Protein 6QYI (pdb70)

Nearest PDB structures (foldseek):
  6qyi-assembly1_A-2  TM=1.002E+00  e=2.444E-88  Escherichia coli
  6qyi-assembly1_B  TM=1.001E+00  e=9.041E-87  Escherichia coli
  6qyh-assembly1_A-2  TM=9.912E-01  e=5.326E-81  Escherichia coli
  6qyh-assembly1_B-2  TM=9.888E-01  e=3.677E-81  Escherichia coli
  4oo2-assembly1_C  TM=9.748E-01  e=1.120E-53  Streptomyces globisporus

Solvent-accessible surface area: 37631 Å² total; per-residue (Å²): 168,54,22,17,84,66,30,96,37,100,92,37,0,0,33,1,112,15,0,49,90,3,2,96,55,54,12,40,0,73,6,115,78,117,142,3,103,33,1,16,88,34,35,3,4,17,8,0,0,8,7,0,5,49,5,0,69,5,2,44,112,109,141,37,55,90,34,0,14,49,105,16,65,47,79,37,63,2,54,0,1,13,8,2,52,10,6,106,38,35,66,29,5,104,43,3,27,50,0,0,2,44,3,8,81,26,4,1,0,0,2,4,15,8,1,2,6,1,1,1,0,1,8,0,0,20,4,22,4,44,16,3,29,162,20,55,108,20,0,112,80,10,21,53,57,2,0,35,4,2,1,0,2,0,26,1,45,83,15,13,99,81,61,105,148,59,54,16,37,58,1,63,130,28,2,12,16,17,94,126,109,41,151,64,0,0,38,0,17,17,18,6,38,66,0,9,2,0,1,0,0,6,14,2,1,2,3,74,9,152,67,44,43,91,63,45,39,17,4,4,0,1,0,3,29,2,67,23,135,13,5,42,0,80,16,44,46,0,20,5,38,78,5,7,12,69,6,18,6,2,2,70,0,0,3,6,5,5,5,3,4,15,1,78,1,36,3,75,95,0,79,0,49,66,116,16,0,0,1,34,109,29,67,66,65,12,173,53,13,77,83,67,1,1,6,25,58,19,22,0,0,1,3,0,0,3,1,0,0,0,0,10,0,1,0,0,0,0,31,24,0,0,68,0,40,30,39,31,89,118,120,44,19,49,4,24,0,0,4,0,0,0,10,31,7,0,0,34,4,2,0,17,3,0,5,51,66,15,64,94,58,55,111,46,2,63,5,1,33,37,10,2,0,10,0,1,18,0,0,3,9,46,0,6,40,64,2,32,75,0,0,74,112,18,1,76,76,4,9,131,109,34,20,92,14,4,85,22,8,78,60,108,124,68,31,86,122,15,47,134,133,12,138,0,31,112,78,41,82,19,43,57,22,0,22,0,0,16,0,0,74,0,0,2,27,11,120,1,0,30,20,2,42,119,23,4,50,64,46,24,21,56,61,52,18,2,21,8,43,0,4,106,14,1,70,128,62,23,41,1,98,121,5,21,56,15,0,60,97,0,7,72,32,2,57,49,116,7,23,75,35,139,57,12,77,66,23,125,105,42,28,97,31,94,181,116,134,219,176,98,24,8,76,68,29,96,37,99,91,34,0,0,34,0,118,14,0,51,99,2,2,98,57,58,19,31,1,63,9,112,78,120,135,8,197,36,2,17,90,39,37,3,4,19,8,1,0,8,8,0,5,60,4,0,53,3,1,44,101,120,121,26,59,124,41,0,13,42,105,15,62,45,77,37,65,2,54,0,1,17,8,2,68,12,7,110,38,35,68,32,5,108,44,4,26,51,0,0,2,43,3,8,82,61,4,7,0,0,2,4,14,7,1,2,6,1,1,0,0,1,7,0,0,21,5,22,3,45,17,2,29,163,21,56,109,19,0,112,81,12,21,54,51,2,0,36,4,2,1,0,2,0,26,1,35,81,7,13,102,82,61,106,146,61,47,6,29,74,1,53,127,28,3,12,48,19,83,84,108,46,150,65,0,0,37,0,19,17,18,7,32,70,0,9,2,0,1,0,0,6,13,2,0,2,3,22,9,80,75,23,117,32,35,89,55,44,38,13,0,5,1,1,0,4,32,3,64,18,135,8,5,51,0,80,15,44,47,0,21,4,42,73,5,7,10,70,6,17,6,2,2,69,0,0,4,7,6,4,5,2,4,14,0,80,2,38,3,80,85,0,80,0,48,67,115,16,0,0,1,34,109,28,66,85,64,2,79,81,15,68,70,71,1,1,7,29,58,18,21,0,1,1,3,0,0,3,1,0,4,0,1,15,1,1,0,0,0,0,29,24,0,0,64,0,40,26,40,33,82,128,125,45,19,46,4,23,0,0,4,0,0,0,11,31,7,0,0,32,4,1,0,18,2,0,5,50,66,14,64,93,60,56,112,47,2,63,4,2,32,39,10,2,0,8,0,1,17,0,0,3,9,45,0,5,39,65,2,31,76,0,0,71,112,18,1,77,75,3,8,132,112,35,20,93,13,5,95,20,8,78,62,98,139,68,31,136,141,16,46,137,132,13,135,0,26,147,78,42,80,18,42,58,22,0,21,0,0,16,0,0,72,0,0,2,28,11,119,1,1,32,20,3,43,119,21,4,51,65,48,25,22,54,62,51,11,1,22,10,37,0,4,106,13,0,68,127,57,18,40,1,96,153,6,22,64,16,0,60,83,0,6,74,18,1,59,50,119,8,22,73,34,139,58,13,80,66,24,126,105,41,37,96,28,71,190,126,131,191

InterPro domains:
  IPR004925 HpaB/PvcC/4-BUDH [PIRSF000331] (12-501)
  IPR004925 HpaB/PvcC/4-BUDH [PTHR36117] (7-511)
  IPR009100 Acyl-CoA dehydrogenase/oxidase, N-terminal and middle domain superfamily [SSF56645] (13-282)
  IPR012688 4-hydroxyphenylacetate 3-monooxygenase oxygenase component, gammaproteobacteria [TIGR02310] (2-520)
  IPR024674 HpaB/PvcC/4-BUDH N-terminal [PF11794] (15-281)
  IPR024677 4-HPA 3-monooxygenase large component/Pyoverdin chromophore biosynthetic protein [PIRSF500125] (3-517)
  IPR024719 HpaB/PvcC/4-BUDH C-terminal [PF03241] (288-489)
  IPR036250 Acyl-CoA dehydrogenase-like, C-terminal [SSF47203] (272-494)
  IPR046373 Acyl-CoA oxidase/dehydrogenase, middle domain superfamily [G3DSA:2.40.110.10] (152-282)

B-factor: mean 35.9, std 12.53, range [17.46, 149.77]

Radius of gyration: 32.08 Å; Cα contacts (8 Å, |Δi|>4): 2166; chains: 2; bounding box: 81×96×56 Å

Sequence (1038 aa):
MKPEDFRASTQRPFTGEEYLKSLQDGREIYIYGERVKDVTTHPAFRNAAASVAQLYDALHKKPEMQDSLCWNNTDTGSGGYTHKFFRVAKSADDLRQQRDAIAEWSRRLSYGWMGRTPDYKAAFGCALGANPGFYGQFEQNARNWYTRIQETGLYFNHAIVNPPIDRHLPTDKVKDVYIKLEKETDAGIIVSGAKVVATNSALTHYNMIGFAQVMGENPDFALMFVVAPMDADGVKLISRASYEMMVAGATGSPYDYPLSSRRFDENDAILVMMDNVLIPWENVLIYRDFDRCRRWTMEGGFARMYPLQACVRLAVKLDFITALLKKSLECTGTLEFRGVQADLGEVVAWRNTFWALSDSMCSEATPWVNGAYLPDHAALQQTYRVLAPMAYAKIKNIIERNVTSGLIYLPSSARRDLLNNPQIDQYLAKYVRGSNGMDHVQRIKILKLMWDAIGSEFGGRHELYEINYSGSQDEIRLQCLRQAQNSGNMDKMMAMVDRCLSEYDQDGWTVPHLHNNDDINMMLDKLLKMKPEDFRASTQRPFTGEEYLKSLQDGREIYIYGERVKDVTTHPAFRNAAASVAQQLYDALHKPEMQDSLCWNTDTGSGGYTHKFFRVAKSADDLRQQRDAIAEWSRRLSYGWMGRTPDYKAAFGCALGANPGFYGQFEQNARNWYTRIQETGLYFNHAIVNPPIDRHLPTDKVKDVYIKLEKETDAGIIVSGAKVVATNSSALTHYNMIGFGSAQVMGENPDFALMFVAPMDADGVKLISRASYEMVAGATGSPYDYPLSSRRFDENDAILVMMDNVLIPWENVLIYRDFDRCRRWTMEGGFARMYPLQACVRLAVKLDFITALLKKSLECTGTLEFRGVQADLGEVVAWRNTFWALSDSMCSSEATPWVNGAYLPDHAALQQTYRVLAPMAYAKIKNIIERNVTSGLIYLPSSARDLNNPQIDQYLAKYVRGSNGMDHVQRIKILKLMWDAIGSEFGGRHELYEINYSGSQDEEIRLQCLRQAQQNSGNMDKMMAMVDRCLSEYDQDGWTVPHLHNNDDINMMLDKLLLK

CATH classification: 1.20.140.10

Foldseek 3Di:
DALLVLDPDLQEADQLVSLQVSLQAQFFEDDPRDTDNGQCPDQLRVQQSSLLNVLRNLCPDPVRVQLFKDGAPQPPRHMFGLLLEFAQALVSLVSNLRNLLVSLVSLLLQAQQHLSLCSQLLHLLCQCLVLLPVLSVLSNVSSVVCGSHVAREWEFEAFAPDPLVDAQVVPVVAAKFWDDQDPQATWIWHWGFFGWLVSSGQKYWYAYSPHHDDFLRRHFIWMDGSNFPQWYWYWDDRLLNCCVVQADCLQQVNSVRNGGTRTIITGDRTGGGPSGTRTGSDPPSNVCCCPNSRSVQASLLSNLSSVLSNLVVLLVLLVVLCQQVVVCVDPVLVVLSVVSVVLSVLSVVLNSQQSVVWDQDGPSGITGDRLSSLVSLQCQLVSLVSSLVSSCVRSPCLLVPADSHVVLCVPCVNVVCLQPPQAGPPPHGSSSNNSSSSNNCSCQPDVSNVVVSVCRNQVVHHNVVSVVVSVVCCVVVCVVVVVVVVVVVVVQQADPQGGPDPPDDGCPVPDCVVVVPD/DALLVLDPDLQEADQLVSLQVSLQAQFWEDDPHGTDNGQCPDQLHVQQSSLLNVLRNQCPDPVRVVLFKDGEPLPPRHMFGLLLHFQQALVSLVSNLRNLLVSLVSLLLQAQQHQSLCSQLLNLLCQCLVLLPVLSVLSNVSSVVCGSHVAREWEFAAFAPDPLVDAQVVVVVAAKFFDDQDPQATWIWHWGWFTWLLSSGQKYWYAYHDVGHHDDFLRRHFIWMDGSNFPQKYWYWDHRLLNCCVVQADCLQQVNSVRNGGTRTIITGGRTGGGPSGTRTGSDPPSNVCCCPNSRSVQASLLSNLSSVLSNLVVLLVLLVVLCQQVVVCVDPVLVVLSVVSVVLSVLSVVLNSQQSVVWDQDGPSGITGDRLSSLVSLQCQLVSLVSSLVSSCVRSPCLLPPADSHVVLCVDVVNVVCLQPPQAGPPPHGSSSSNSSSSNNCSCQPDVSNVVVSVCRNQVVHHNVVSVVVSVVCCVVVCVVVVVVVVVVVVVQQADPVGGPDPPDDGCPVPDCCVVVPD

Organism: Escherichia coli (NCBI:txid562)

Structure (mmCIF, N/CA/C/O backbone):
data_6QYI
#
_entry.id   6QYI
#
_cell.length_a   188.160
_cell.length_b   188.160
_cell.length_c   162.500
_cell.angle_alpha   90.00
_cell.angle_beta   90.00
_cell.angle_gamma   120.00
#
_symmetry.space_group_name_H-M   'P 65 2 2'
#
loop_
_entity.id
_entity.type
_entity.pdbx_description
1 polymer '4-hydroxyphenylacetate 3-monooxygenase oxygenase component'
2 non-polymer 'FLAVIN-ADENINE DINUCLEOTIDE'
3 non-polymer 'TRIETHYLENE GLYCOL'
4 non-polymer DI(HYDROXYETHYL)ETHER
5 non-polymer '4-(2-HYDROXYETHYL)-1-PIPERAZINE ETHANESULFONIC ACID'
6 water water
#
loop_
_atom_site.group_PDB
_atom_site.id
_atom_site.type_symbol
_atom_site.label_atom_id
_atom_site.label_alt_id
_atom_site.label_comp_id
_atom_site.label_asym_id
_atom_site.label_entity_id
_atom_site.label_seq_id
_atom_site.pdbx_PDB_ins_code
_atom_site.Cartn_x
_atom_site.Cartn_y
_atom_site.Cartn_z
_atom_site.occupancy
_atom_site.B_iso_or_equiv
_atom_site.auth_seq_id
_atom_site.auth_comp_id
_atom_site.auth_asym_id
_atom_site.auth_atom_id
_atom_site.pdbx_PDB_model_num
ATOM 1 N N . MET A 1 1 ? 77.557 -47.008 -7.633 1.00 70.66 1 MET A N 1
ATOM 2 C CA . MET A 1 1 ? 78.789 -46.593 -6.958 1.00 69.87 1 MET A CA 1
ATOM 3 C C . MET A 1 1 ? 79.159 -45.158 -7.338 1.00 67.97 1 MET A C 1
ATOM 4 O O . MET A 1 1 ? 79.090 -44.804 -8.520 1.00 68.55 1 MET A O 1
ATOM 9 N N . LYS A 1 2 ? 79.555 -44.334 -6.338 1.00 58.58 2 LYS A N 1
ATOM 10 C CA . LYS A 1 2 ? 79.975 -42.950 -6.584 1.00 54.82 2 LYS A CA 1
ATOM 11 C C . LYS A 1 2 ? 81.374 -42.993 -7.230 1.00 50.63 2 LYS A C 1
ATOM 12 O O . LYS A 1 2 ? 82.200 -43.795 -6.794 1.00 47.20 2 LYS A O 1
ATOM 15 N N . PRO A 1 3 ? 81.687 -42.164 -8.255 1.00 45.67 3 PRO A N 1
ATOM 16 C CA . PRO A 1 3 ? 83.041 -42.223 -8.849 1.00 43.75 3 PRO A CA 1
ATOM 17 C C . PRO A 1 3 ? 84.169 -41.990 -7.836 1.00 43.85 3 PRO A C 1
ATOM 18 O O . PRO A 1 3 ? 85.192 -42.655 -7.917 1.00 43.18 3 PRO A O 1
ATOM 22 N N . GLU A 1 4 ? 83.962 -41.111 -6.848 1.00 40.08 4 GLU A N 1
ATOM 23 C CA . GLU A 1 4 ? 85.002 -40.848 -5.841 1.00 40.73 4 GLU A CA 1
ATOM 24 C C . GLU A 1 4 ? 85.232 -41.992 -4.858 1.00 45.25 4 GLU A C 1
ATOM 25 O O . GLU A 1 4 ? 86.228 -41.965 -4.140 1.00 45.86 4 GLU A O 1
ATOM 31 N N . ASP A 1 5 ? 84.327 -42.996 -4.824 1.00 41.40 5 ASP A N 1
ATOM 32 C CA . ASP A 1 5 ? 84.492 -44.167 -3.968 1.00 41.69 5 ASP A CA 1
ATOM 33 C C . ASP A 1 5 ? 85.603 -45.078 -4.482 1.00 45.49 5 ASP A C 1
ATOM 34 O O . ASP A 1 5 ? 86.017 -45.992 -3.781 1.00 45.47 5 ASP A O 1
ATOM 39 N N . PHE A 1 6 ? 86.150 -44.757 -5.682 1.00 41.92 6 PHE A N 1
ATOM 40 C CA . PHE A 1 6 ? 87.306 -45.432 -6.257 1.00 40.78 6 PHE A CA 1
ATOM 41 C C . PHE A 1 6 ? 88.607 -45.001 -5.543 1.00 43.56 6 PHE A C 1
ATOM 42 O O . PHE A 1 6 ? 89.609 -45.702 -5.654 1.00 43.91 6 PHE A O 1
ATOM 50 N N . ARG A 1 7 ? 88.577 -43.891 -4.774 1.00 39.33 7 ARG A N 1
ATOM 51 C CA . ARG A 1 7 ? 89.736 -43.393 -4.022 1.00 39.24 7 ARG A CA 1
ATOM 52 C C . ARG A 1 7 ? 90.026 -44.258 -2.797 1.00 43.89 7 ARG A C 1
ATOM 53 O O . ARG A 1 7 ? 89.097 -44.622 -2.066 1.00 43.43 7 ARG A O 1
ATOM 61 N N . ALA A 1 8 ? 91.316 -44.530 -2.536 1.00 41.15 8 ALA A N 1
ATOM 62 C CA . ALA A 1 8 ? 91.740 -45.288 -1.351 1.00 41.05 8 ALA A CA 1
ATOM 63 C C . ALA A 1 8 ? 91.694 -44.378 -0.091 1.00 46.28 8 ALA A C 1
ATOM 64 O O . ALA A 1 8 ? 91.762 -44.880 1.034 1.00 45.16 8 ALA A O 1
ATOM 66 N N . SER A 1 9 ? 91.536 -43.052 -0.288 1.00 42.42 9 SER A N 1
ATOM 67 C CA . SER A 1 9 ? 91.448 -42.063 0.796 1.00 41.97 9 SER A CA 1
ATOM 68 C C . SER A 1 9 ? 90.424 -40.982 0.474 1.00 45.63 9 SER A C 1
ATOM 69 O O . SER A 1 9 ? 90.332 -40.547 -0.677 1.00 44.15 9 SER A O 1
ATOM 72 N N . THR A 1 10 ? 89.693 -40.511 1.499 1.00 42.06 10 THR A N 1
ATOM 73 C CA . THR A 1 10 ? 88.713 -39.417 1.353 1.00 41.35 10 THR A CA 1
ATOM 74 C C . THR A 1 10 ? 89.387 -38.050 1.628 1.00 42.80 10 THR A C 1
ATOM 75 O O . THR A 1 10 ? 88.711 -37.020 1.605 1.00 43.14 10 THR A O 1
ATOM 79 N N . GLN A 1 11 ? 90.699 -38.046 1.921 1.00 36.87 11 GLN A N 1
ATOM 80 C CA . GLN A 1 11 ? 91.429 -36.827 2.258 1.00 36.55 11 GLN A CA 1
ATOM 81 C C . GLN A 1 11 ? 92.336 -36.295 1.129 1.00 39.10 11 GLN A C 1
ATOM 82 O O . GLN A 1 11 ? 93.256 -35.512 1.367 1.00 38.07 11 GLN A O 1
ATOM 88 N N . ARG A 1 12 ? 92.045 -36.694 -0.109 1.00 35.48 12 ARG A N 1
ATOM 89 C CA . ARG A 1 12 ? 92.797 -36.229 -1.276 1.00 34.99 12 ARG A CA 1
ATOM 90 C C . ARG A 1 12 ? 91.976 -36.504 -2.525 1.00 35.46 12 ARG A C 1
ATOM 91 O O . ARG A 1 12 ? 91.140 -37.422 -2.510 1.00 34.72 12 ARG A O 1
ATOM 99 N N . PRO A 1 13 ? 92.251 -35.808 -3.649 1.00 31.41 13 PRO A N 1
ATOM 100 C CA . PRO A 1 13 ? 91.540 -36.147 -4.896 1.00 30.85 13 PRO A CA 1
ATOM 101 C C . PRO A 1 13 ? 92.039 -37.486 -5.440 1.00 33.68 13 PRO A C 1
ATOM 102 O O . PRO A 1 13 ? 92.967 -38.074 -4.880 1.00 32.22 13 PRO A O 1
ATOM 106 N N . PHE A 1 14 ? 91.454 -37.946 -6.559 1.00 30.68 14 PHE A N 1
ATOM 107 C CA . PHE A 1 14 ? 91.864 -39.171 -7.237 1.00 31.10 14 PHE A CA 1
ATOM 108 C C . PHE A 1 14 ? 93.358 -39.163 -7.567 1.00 34.72 14 PHE A C 1
ATOM 109 O O . PHE A 1 14 ? 93.939 -38.103 -7.849 1.00 32.75 14 PHE A O 1
ATOM 117 N N . THR A 1 15 ? 93.950 -40.367 -7.627 1.00 31.63 15 THR A N 1
ATOM 118 C CA . THR A 1 15 ? 95.264 -40.566 -8.233 1.00 31.07 15 THR A CA 1
ATOM 119 C C . THR A 1 15 ? 94.857 -40.850 -9.715 1.00 32.59 15 THR A C 1
ATOM 120 O O . THR A 1 15 ? 93.668 -41.053 -9.998 1.00 31.06 15 THR A O 1
ATOM 124 N N . GLY A 1 16 ? 95.818 -40.903 -10.621 1.00 30.04 16 GLY A N 1
ATOM 125 C CA . GLY A 1 16 ? 95.546 -41.216 -12.025 1.00 28.97 16 GLY A CA 1
ATOM 126 C C . GLY A 1 16 ? 94.910 -42.583 -12.212 1.00 34.36 16 GLY A C 1
ATOM 127 O O . GLY A 1 16 ? 93.945 -42.734 -12.966 1.00 33.81 16 GLY A O 1
ATOM 128 N N . GLU A 1 17 ? 95.422 -43.592 -11.486 1.00 32.18 17 GLU A N 1
ATOM 129 C CA . GLU A 1 17 ? 94.905 -44.961 -11.536 1.00 31.84 17 GLU A CA 1
ATOM 130 C C . GLU A 1 17 ? 93.431 -45.017 -11.050 1.00 33.88 17 GLU A C 1
ATOM 131 O O . GLU A 1 17 ? 92.610 -45.688 -11.678 1.00 33.12 17 GLU A O 1
ATOM 137 N N . GLU A 1 18 ? 93.107 -44.319 -9.941 1.00 30.82 18 GLU A N 1
ATOM 138 C CA . GLU A 1 18 ? 91.732 -44.305 -9.405 1.00 30.69 18 GLU A CA 1
ATOM 139 C C . GLU A 1 18 ? 90.793 -43.584 -10.384 1.00 33.58 18 GLU A C 1
ATOM 140 O O . GLU A 1 18 ? 89.672 -44.049 -10.614 1.00 32.46 18 GLU A O 1
ATOM 146 N N . TYR A 1 19 ? 91.273 -42.476 -10.973 1.00 29.89 19 TYR A N 1
ATOM 147 C CA . TYR A 1 19 ? 90.527 -41.722 -11.990 1.00 28.54 19 TYR A CA 1
ATOM 148 C C . TYR A 1 19 ? 90.197 -42.642 -13.180 1.00 30.76 19 TYR A C 1
ATOM 149 O O . TYR A 1 19 ? 89.045 -42.701 -13.602 1.00 30.37 19 TYR A O 1
ATOM 158 N N . LEU A 1 20 ? 91.179 -43.386 -13.694 1.00 27.69 20 LEU A N 1
ATOM 159 C CA . LEU A 1 20 ? 90.932 -44.294 -14.826 1.00 28.53 20 LEU A CA 1
ATOM 160 C C . LEU A 1 20 ? 89.908 -45.384 -14.468 1.00 33.58 20 LEU A C 1
ATOM 161 O O . LEU A 1 20 ? 88.990 -45.646 -15.253 1.00 32.93 20 LEU A O 1
ATOM 166 N N . LYS A 1 21 ? 90.024 -45.964 -13.258 1.00 30.53 21 LYS A N 1
ATOM 167 C CA . LYS A 1 21 ? 89.088 -46.984 -12.790 1.00 31.05 21 LYS A CA 1
ATOM 168 C C . LYS A 1 21 ? 87.679 -46.418 -12.719 1.00 33.85 21 LYS A C 1
ATOM 169 O O . LYS A 1 21 ? 86.730 -47.110 -13.083 1.00 32.48 21 LYS A O 1
ATOM 175 N N . SER A 1 22 ? 87.550 -45.166 -12.271 1.00 30.45 22 SER A N 1
ATOM 176 C CA . SER A 1 22 ? 86.243 -44.529 -12.122 1.00 30.87 22 SER A CA 1
ATOM 177 C C . SER A 1 22 ? 85.500 -44.333 -13.458 1.00 32.94 22 SER A C 1
ATOM 178 O O . SER A 1 22 ? 84.285 -44.190 -13.443 1.00 33.47 22 SER A O 1
ATOM 181 N N . LEU A 1 23 ? 86.219 -44.331 -14.593 1.00 28.95 23 LEU A N 1
ATOM 182 C CA . LEU A 1 23 ? 85.628 -44.164 -15.926 1.00 28.56 23 LEU A CA 1
ATOM 183 C C . LEU A 1 23 ? 85.100 -45.477 -16.494 1.00 34.11 23 LEU A C 1
ATOM 184 O O . LEU A 1 23 ? 84.404 -45.482 -17.519 1.00 32.50 23 LEU A O 1
ATOM 189 N N . GLN A 1 24 ? 85.460 -46.599 -15.852 1.00 31.27 24 GLN A N 1
ATOM 190 C CA . GLN A 1 24 ? 85.030 -47.923 -16.327 1.00 31.22 24 GLN A CA 1
ATOM 191 C C . GLN A 1 24 ? 83.621 -48.219 -15.768 1.00 36.72 24 GLN A C 1
ATOM 192 O O . GLN A 1 24 ? 83.423 -49.153 -15.006 1.00 35.87 24 GLN A O 1
ATOM 198 N N . ASP A 1 25 ? 82.632 -47.394 -16.163 1.00 34.03 25 ASP A N 1
ATOM 199 C CA . ASP A 1 25 ? 81.251 -47.454 -15.682 1.00 33.96 25 ASP A CA 1
ATOM 200 C C . ASP A 1 25 ? 80.271 -47.799 -16.813 1.00 38.05 25 ASP A C 1
ATOM 201 O O . ASP A 1 25 ? 80.674 -48.320 -17.858 1.00 36.37 25 ASP A O 1
ATOM 206 N N . GLY A 1 26 ? 78.997 -47.484 -16.625 1.00 36.94 26 GLY A N 1
ATOM 207 C CA . GLY A 1 26 ? 78.010 -47.798 -17.659 1.00 37.71 26 GLY A CA 1
ATOM 208 C C . GLY A 1 26 ? 77.820 -46.745 -18.743 1.00 41.48 26 GLY A C 1
ATOM 209 O O . GLY A 1 26 ? 76.781 -46.766 -19.416 1.00 41.99 26 GLY A O 1
ATOM 210 N N . ARG A 1 27 ? 78.800 -45.795 -18.911 1.00 34.05 27 ARG A N 1
ATOM 211 C CA . ARG A 1 27 ? 78.680 -44.696 -19.885 1.00 32.04 27 ARG A CA 1
ATOM 212 C C . ARG A 1 27 ? 78.396 -45.176 -21.313 1.00 33.39 27 ARG A C 1
ATOM 213 O O . ARG A 1 27 ? 78.974 -46.155 -21.783 1.00 33.05 27 ARG A O 1
ATOM 221 N N . GLU A 1 28 ? 77.487 -44.478 -21.986 1.00 28.60 28 GLU A N 1
ATOM 222 C CA . GLU A 1 28 ? 77.061 -44.802 -23.342 1.00 27.45 28 GLU A CA 1
ATOM 223 C C . GLU A 1 28 ? 77.699 -43.809 -24.306 1.00 28.61 28 GLU A C 1
ATOM 224 O O . GLU A 1 28 ? 77.258 -42.664 -24.418 1.00 27.99 28 GLU A O 1
ATOM 230 N N . ILE A 1 29 ? 78.748 -44.261 -24.986 1.00 26.05 29 ILE A N 1
ATOM 231 C CA . ILE A 1 29 ? 79.510 -43.459 -25.949 1.00 25.78 29 ILE A CA 1
ATOM 232 C C . ILE A 1 29 ? 79.612 -44.215 -27.262 1.00 28.40 29 ILE A C 1
ATOM 233 O O . ILE A 1 29 ? 79.866 -45.413 -27.257 1.00 27.33 29 ILE A O 1
ATOM 238 N N . TYR A 1 30 ? 79.475 -43.485 -28.378 1.00 26.76 30 TYR A N 1
ATOM 239 C CA . TYR A 1 30 ? 79.604 -44.018 -29.729 1.00 25.94 30 TYR A CA 1
ATOM 240 C C . TYR A 1 30 ? 80.714 -43.310 -30.477 1.00 29.26 30 TYR A C 1
ATOM 241 O O . TYR A 1 30 ? 80.915 -42.103 -30.320 1.00 26.96 30 TYR A O 1
ATOM 250 N N . ILE A 1 31 ? 81.384 -44.061 -31.350 1.00 25.57 31 ILE A N 1
ATOM 251 C CA . ILE A 1 31 ? 82.362 -43.525 -32.280 1.00 23.81 31 ILE A CA 1
ATOM 252 C C . ILE A 1 31 ? 82.518 -44.502 -33.430 1.00 27.61 31 ILE A C 1
ATOM 253 O O . ILE A 1 31 ? 82.497 -45.725 -33.216 1.00 26.50 31 ILE A O 1
ATOM 258 N N . TYR A 1 32 ? 82.634 -43.969 -34.656 1.00 25.79 32 TYR A N 1
ATOM 259 C CA . TYR A 1 32 ? 82.798 -44.793 -35.864 1.00 25.88 32 TYR A CA 1
ATOM 260 C C . TYR A 1 32 ? 81.700 -45.874 -35.985 1.00 28.69 32 TYR A C 1
ATOM 261 O O . TYR A 1 32 ? 81.985 -47.006 -36.357 1.00 28.81 32 TYR A O 1
ATOM 270 N N . GLY A 1 33 ? 80.467 -45.495 -35.662 1.00 27.59 33 GLY A N 1
ATOM 271 C CA . GLY A 1 33 ? 79.294 -46.377 -35.763 1.00 28.39 33 GLY A CA 1
ATOM 272 C C . GLY A 1 33 ? 79.215 -47.510 -34.743 1.00 31.34 33 GLY A C 1
ATOM 273 O O . GLY A 1 33 ? 78.389 -48.414 -34.887 1.00 33.65 33 GLY A O 1
ATOM 274 N N . GLU A 1 34 ? 80.054 -47.460 -33.697 1.00 25.85 34 GLU A N 1
ATOM 275 C CA . GLU A 1 34 ? 80.140 -48.519 -32.685 1.00 26.95 34 GLU A CA 1
ATOM 276 C C . GLU A 1 34 ? 80.074 -47.978 -31.277 1.00 30.97 34 GLU A C 1
ATOM 277 O O . GLU A 1 34 ? 80.557 -46.880 -31.002 1.00 29.66 34 GLU A O 1
ATOM 283 N N . ARG A 1 35 ? 79.567 -48.813 -30.356 1.00 28.43 35 ARG A N 1
ATOM 284 C CA . ARG A 1 35 ? 79.568 -48.449 -28.953 1.00 29.33 35 ARG A CA 1
ATOM 285 C C . ARG A 1 35 ? 81.000 -48.595 -28.419 1.00 33.26 35 ARG A C 1
ATOM 286 O O . ARG A 1 35 ? 81.711 -49.525 -28.806 1.00 34.69 35 ARG A O 1
ATOM 294 N N . VAL A 1 36 ? 81.433 -47.664 -27.569 1.00 29.53 36 VAL A N 1
ATOM 295 C CA . VAL A 1 36 ? 82.762 -47.692 -26.942 1.00 28.87 36 VAL A CA 1
ATOM 296 C C . VAL A 1 36 ? 82.615 -48.522 -25.653 1.00 35.03 36 VAL A C 1
ATOM 297 O O . VAL A 1 36 ? 81.874 -48.128 -24.748 1.00 35.65 36 VAL A O 1
ATOM 301 N N . LYS A 1 37 ? 83.317 -49.652 -25.567 1.00 32.46 37 LYS A N 1
ATOM 302 C CA . LYS A 1 37 ? 83.207 -50.529 -24.392 1.00 33.16 37 LYS A CA 1
ATOM 303 C C . LYS A 1 37 ? 83.858 -49.908 -23.158 1.00 34.84 37 LYS A C 1
ATOM 304 O O . LYS A 1 37 ? 83.272 -49.916 -22.084 1.00 34.16 37 LYS A O 1
ATOM 306 N N . ASP A 1 38 ? 85.063 -49.350 -23.315 1.00 30.76 38 ASP A N 1
ATOM 307 C CA . ASP A 1 38 ? 85.828 -48.812 -22.191 1.00 30.25 38 ASP A CA 1
ATOM 308 C C . ASP A 1 38 ? 86.694 -47.674 -22.713 1.00 32.28 38 ASP A C 1
ATOM 309 O O . ASP A 1 38 ? 87.604 -47.925 -23.504 1.00 31.81 38 ASP A O 1
ATOM 314 N N . VAL A 1 39 ? 86.428 -46.407 -22.270 1.00 28.56 39 VAL A N 1
ATOM 315 C CA . VAL A 1 39 ? 87.186 -45.229 -22.731 1.00 28.41 39 VAL A CA 1
ATOM 316 C C . VAL A 1 39 ? 88.674 -45.307 -22.365 1.00 32.16 39 VAL A C 1
ATOM 317 O O . VAL A 1 39 ? 89.497 -44.693 -23.046 1.00 32.60 39 VAL A O 1
ATOM 321 N N . THR A 1 40 ? 89.018 -46.042 -21.289 1.00 27.99 40 THR A N 1
ATOM 322 C CA . THR A 1 40 ? 90.417 -46.125 -20.834 1.00 28.26 40 THR A CA 1
ATOM 323 C C . THR A 1 40 ? 91.280 -47.008 -21.728 1.00 31.97 40 THR A C 1
ATOM 324 O O . THR A 1 40 ? 92.500 -46.886 -21.669 1.00 31.78 40 THR A O 1
ATOM 328 N N . THR A 1 41 ? 90.665 -47.922 -22.505 1.00 28.21 41 THR A N 1
ATOM 329 C CA . THR A 1 41 ? 91.402 -48.825 -23.393 1.00 28.33 41 THR A CA 1
ATOM 330 C C . THR A 1 41 ? 91.096 -48.598 -24.883 1.00 31.19 41 THR A C 1
ATOM 331 O O . THR A 1 41 ? 91.834 -49.103 -25.733 1.00 30.17 41 THR A O 1
ATOM 335 N N . HIS A 1 42 ? 89.996 -47.891 -25.204 1.00 26.67 42 HIS A N 1
ATOM 336 C CA . HIS A 1 42 ? 89.595 -47.681 -26.598 1.00 26.72 42 HIS A CA 1
ATOM 337 C C . HIS A 1 42 ? 90.662 -46.864 -27.340 1.00 29.72 42 HIS A C 1
ATOM 338 O O . HIS A 1 42 ? 91.164 -45.898 -26.776 1.00 29.62 42 HIS A O 1
ATOM 345 N N . PRO A 1 43 ? 91.029 -47.234 -28.589 1.00 27.43 43 PRO A N 1
ATOM 346 C CA . PRO A 1 43 ? 92.110 -46.507 -29.290 1.00 27.62 43 PRO A CA 1
ATOM 347 C C . PRO A 1 43 ? 91.832 -45.044 -29.658 1.00 28.32 43 PRO A C 1
ATOM 348 O O . PRO A 1 43 ? 92.758 -44.343 -30.095 1.00 27.05 43 PRO A O 1
ATOM 352 N N . ALA A 1 44 ? 90.583 -44.577 -29.488 1.00 26.09 44 ALA A N 1
ATOM 353 C CA . ALA A 1 44 ? 90.253 -43.164 -29.761 1.00 26.22 44 ALA A CA 1
ATOM 354 C C . ALA A 1 44 ? 90.425 -42.291 -28.510 1.00 29.20 44 ALA A C 1
ATOM 355 O O . ALA A 1 44 ? 90.444 -41.066 -28.627 1.00 26.41 44 ALA A O 1
ATOM 357 N N . PHE A 1 45 ? 90.493 -42.912 -27.311 1.00 25.04 45 PHE A N 1
ATOM 358 C CA . PHE A 1 45 ? 90.504 -42.175 -26.037 1.00 25.74 45 PHE A CA 1
ATOM 359 C C . PHE A 1 45 ? 91.603 -42.500 -25.021 1.00 28.10 45 PHE A C 1
ATOM 360 O O . PHE A 1 45 ? 91.796 -41.707 -24.084 1.00 26.88 45 PHE A O 1
ATOM 368 N N . ARG A 1 46 ? 92.227 -43.686 -25.115 1.00 26.29 46 ARG A N 1
ATOM 369 C CA . ARG A 1 46 ? 93.199 -44.177 -24.113 1.00 26.28 46 ARG A CA 1
ATOM 370 C C . ARG A 1 46 ? 94.321 -43.194 -23.750 1.00 27.78 46 ARG A C 1
ATOM 371 O O . ARG A 1 46 ? 94.639 -43.067 -22.575 1.00 26.43 46 ARG A O 1
ATOM 379 N N . ASN A 1 47 ? 94.916 -42.505 -24.739 1.00 25.74 47 ASN A N 1
ATOM 380 C CA . ASN A 1 47 ? 96.026 -41.589 -24.445 1.00 25.75 47 ASN A CA 1
ATOM 381 C C . ASN A 1 47 ? 95.542 -40.271 -23.877 1.00 29.79 47 ASN A C 1
ATOM 382 O O . ASN A 1 47 ? 96.177 -39.759 -22.959 1.00 27.55 47 ASN A O 1
ATOM 387 N N . ALA A 1 48 ? 94.407 -39.736 -24.381 1.00 26.88 48 ALA A N 1
ATOM 388 C CA . ALA A 1 48 ? 93.832 -38.509 -23.799 1.00 26.47 48 ALA A CA 1
ATOM 389 C C . ALA A 1 48 ? 93.446 -38.807 -22.323 1.00 29.47 48 ALA A C 1
ATOM 390 O O . ALA A 1 48 ? 93.694 -37.976 -21.443 1.00 27.21 48 ALA A O 1
ATOM 392 N N . ALA A 1 49 ? 92.942 -40.031 -22.045 1.00 26.46 49 ALA A N 1
ATOM 393 C CA . ALA A 1 49 ? 92.596 -40.466 -20.685 1.00 26.34 49 ALA A CA 1
ATOM 394 C C . ALA A 1 49 ? 93.871 -40.552 -19.840 1.00 29.69 49 ALA A C 1
ATOM 395 O O . ALA A 1 49 ? 93.884 -40.048 -18.721 1.00 29.01 49 ALA A O 1
ATOM 397 N N . ALA A 1 50 ? 94.954 -41.128 -20.399 1.00 26.55 50 ALA A N 1
ATOM 398 C CA . ALA A 1 50 ? 96.246 -41.238 -19.711 1.00 27.70 50 ALA A CA 1
ATOM 399 C C . ALA A 1 50 ? 96.826 -39.839 -19.411 1.00 29.53 50 ALA A C 1
ATOM 400 O O . ALA A 1 50 ? 97.452 -39.642 -18.365 1.00 28.72 50 ALA A O 1
ATOM 402 N N . SER A 1 51 ? 96.617 -38.867 -20.337 1.00 24.88 51 SER A N 1
ATOM 403 C CA . SER A 1 51 ? 97.099 -37.499 -20.188 1.00 24.56 51 SER A CA 1
ATOM 404 C C . SER A 1 51 ? 96.388 -36.807 -19.027 1.00 28.92 51 SER A C 1
ATOM 405 O O . SER A 1 51 ? 97.053 -36.151 -18.234 1.00 30.23 51 SER A O 1
ATOM 408 N N . VAL A 1 52 ? 95.053 -36.987 -18.899 1.00 24.85 52 VAL A N 1
ATOM 409 C CA . VAL A 1 52 ? 94.287 -36.425 -17.771 1.00 25.04 52 VAL A CA 1
ATOM 410 C C . VAL A 1 52 ? 94.726 -37.138 -16.460 1.00 28.66 52 VAL A C 1
ATOM 411 O O . VAL A 1 52 ? 94.903 -36.474 -15.432 1.00 28.00 52 VAL A O 1
ATOM 415 N N . ALA A 1 53 ? 94.914 -38.465 -16.507 1.00 26.63 53 ALA A N 1
ATOM 416 C CA . ALA A 1 53 ? 95.349 -39.249 -15.335 1.00 27.56 53 ALA A CA 1
ATOM 417 C C . ALA A 1 53 ? 96.684 -38.725 -14.776 1.00 31.85 53 ALA A C 1
ATOM 418 O O . ALA A 1 53 ? 96.863 -38.706 -13.554 1.00 31.86 53 ALA A O 1
ATOM 420 N N . GLN A 1 54 ? 97.583 -38.243 -15.660 1.00 28.34 54 GLN A N 1
ATOM 421 C CA . GLN A 1 54 ? 98.864 -37.670 -15.266 1.00 29.26 54 GLN A CA 1
ATOM 422 C C . GLN A 1 54 ? 98.669 -36.405 -14.409 1.00 33.07 54 GLN A C 1
ATOM 423 O O . GLN A 1 54 ? 99.423 -36.185 -13.457 1.00 32.06 54 GLN A O 1
ATOM 429 N N . LEU A 1 55 ? 97.635 -35.602 -14.718 1.00 28.62 55 LEU A N 1
ATOM 430 C CA . LEU A 1 55 ? 97.318 -34.395 -13.947 1.00 28.16 55 LEU A CA 1
ATOM 431 C C . LEU A 1 55 ? 96.927 -34.792 -12.526 1.00 30.89 55 LEU A C 1
ATOM 432 O O . LEU A 1 55 ? 97.424 -34.187 -11.567 1.00 30.03 55 LEU A O 1
ATOM 437 N N . TYR A 1 56 ? 96.095 -35.841 -12.388 1.00 26.87 56 TYR A N 1
ATOM 438 C CA . TYR A 1 56 ? 95.717 -36.320 -11.051 1.00 26.95 56 TYR A CA 1
ATOM 439 C C . TYR A 1 56 ? 96.939 -36.848 -10.294 1.00 32.31 56 TYR A C 1
ATOM 440 O O . TYR A 1 56 ? 97.085 -36.532 -9.116 1.00 31.27 56 TYR A O 1
ATOM 449 N N . ASP A 1 57 ? 97.852 -37.591 -10.978 1.00 30.23 57 ASP A N 1
ATOM 450 C CA . ASP A 1 57 ? 99.074 -38.108 -10.326 1.00 29.99 57 ASP A CA 1
ATOM 451 C C . ASP A 1 57 ? 99.961 -36.986 -9.787 1.00 33.59 57 ASP A C 1
ATOM 452 O O . ASP A 1 57 ? 100.532 -37.125 -8.705 1.00 32.75 57 ASP A O 1
ATOM 457 N N . ALA A 1 58 ? 100.064 -35.869 -10.539 1.00 29.67 58 ALA A N 1
ATOM 458 C CA . ALA A 1 58 ? 100.887 -34.707 -10.176 1.00 29.39 58 ALA A CA 1
ATOM 459 C C . ALA A 1 58 ? 100.508 -34.097 -8.816 1.00 33.13 58 ALA A C 1
ATOM 460 O O . ALA A 1 58 ? 101.394 -33.611 -8.106 1.00 32.83 58 ALA A O 1
ATOM 462 N N . LEU A 1 59 ? 99.214 -34.174 -8.430 1.00 29.71 59 LEU A N 1
ATOM 463 C CA . LEU A 1 59 ? 98.680 -33.663 -7.149 1.00 30.61 59 LEU A CA 1
ATOM 464 C C . LEU A 1 59 ? 99.289 -34.364 -5.940 1.00 36.65 59 LEU A C 1
ATOM 465 O O . LEU A 1 59 ? 99.235 -33.840 -4.830 1.00 36.43 59 LEU A O 1
ATOM 470 N N . HIS A 1 60 ? 99.803 -35.579 -6.133 1.00 34.06 60 HIS A N 1
ATOM 471 C CA . HIS A 1 60 ? 100.337 -36.359 -5.026 1.00 33.89 60 HIS A CA 1
ATOM 472 C C . HIS A 1 60 ? 101.873 -36.442 -5.022 1.00 39.96 60 HIS A C 1
ATOM 473 O O . HIS A 1 60 ? 102.432 -37.185 -4.219 1.00 40.50 60 HIS A O 1
ATOM 480 N N A LYS A 1 61 ? 102.547 -35.668 -5.893 0.48 37.03 61 LYS A N 1
ATOM 481 N N B LYS A 1 61 ? 102.545 -35.659 -5.882 0.52 37.09 61 LYS A N 1
ATOM 482 C CA A LYS A 1 61 ? 104.010 -35.627 -5.976 0.48 36.95 61 LYS A CA 1
ATOM 483 C CA B LYS A 1 61 ? 104.007 -35.630 -5.962 0.52 37.04 61 LYS A CA 1
ATOM 484 C C A LYS A 1 61 ? 104.542 -34.565 -5.013 0.48 43.05 61 LYS A C 1
ATOM 485 C C B LYS A 1 61 ? 104.548 -34.563 -5.017 0.52 43.04 61 LYS A C 1
ATOM 486 O O A LYS A 1 61 ? 104.170 -33.402 -5.169 0.48 42.17 61 LYS A O 1
ATOM 487 O O B LYS A 1 61 ? 104.172 -33.402 -5.174 0.52 42.12 61 LYS A O 1
ATOM 498 N N . PRO A 1 62 ? 105.406 -34.918 -4.020 1.00 42.49 62 PRO A N 1
ATOM 499 C CA . PRO A 1 62 ? 105.905 -33.887 -3.070 1.00 43.46 62 PRO A CA 1
ATOM 500 C C . PRO A 1 62 ? 106.600 -32.702 -3.725 1.00 49.03 62 PRO A C 1
ATOM 501 O O . PRO A 1 62 ? 106.380 -31.584 -3.284 1.00 50.08 62 PRO A O 1
ATOM 505 N N . GLU A 1 63 ? 107.324 -32.922 -4.836 1.00 46.82 63 GLU A N 1
ATOM 506 C CA . GLU A 1 63 ? 107.994 -31.847 -5.578 1.00 48.13 63 GLU A CA 1
ATOM 507 C C . GLU A 1 63 ? 107.017 -30.867 -6.267 1.00 53.38 63 GLU A C 1
ATOM 508 O O . GLU A 1 63 ? 107.434 -29.774 -6.662 1.00 53.78 63 GLU A O 1
ATOM 514 N N . MET A 1 64 ? 105.726 -31.257 -6.407 1.00 48.19 64 MET A N 1
ATOM 515 C CA . MET A 1 64 ? 104.763 -30.414 -7.100 1.00 47.92 64 MET A CA 1
ATOM 516 C C . MET A 1 64 ? 103.593 -29.908 -6.249 1.00 46.97 64 MET A C 1
ATOM 517 O O . MET A 1 64 ? 102.852 -29.045 -6.714 1.00 44.37 64 MET A O 1
ATOM 522 N N . GLN A 1 65 ? 103.450 -30.395 -5.009 1.00 42.83 65 GLN A N 1
ATOM 523 C CA . GLN A 1 65 ? 102.329 -30.044 -4.128 1.00 42.55 65 GLN A CA 1
ATOM 524 C C . GLN A 1 65 ? 102.293 -28.580 -3.682 1.00 47.26 65 GLN A C 1
ATOM 525 O O . GLN A 1 65 ? 101.198 -28.047 -3.502 1.00 47.25 65 GLN A O 1
ATOM 531 N N . ASP A 1 66 ? 103.463 -27.931 -3.521 1.00 44.41 66 ASP A N 1
ATOM 532 C CA . ASP A 1 66 ? 103.567 -26.512 -3.145 1.00 43.60 66 ASP A CA 1
ATOM 533 C C . ASP A 1 66 ? 102.932 -25.627 -4.231 1.00 43.70 66 ASP A C 1
ATOM 534 O O . ASP A 1 66 ? 102.228 -24.662 -3.913 1.00 42.82 66 ASP A O 1
ATOM 536 N N . SER A 1 67 ? 103.182 -25.951 -5.503 1.00 37.82 67 SER A N 1
ATOM 537 C CA . SER A 1 67 ? 102.602 -25.174 -6.584 1.00 37.02 67 SER A CA 1
ATOM 538 C C . SER A 1 67 ? 101.158 -25.577 -6.895 1.00 37.28 67 SER A C 1
ATOM 539 O O . SER A 1 67 ? 100.364 -24.731 -7.303 1.00 36.86 67 SER A O 1
ATOM 542 N N . LEU A 1 68 ? 100.820 -26.861 -6.736 1.00 33.14 68 LEU A N 1
ATOM 543 C CA . LEU A 1 68 ? 99.506 -27.351 -7.149 1.00 31.36 68 LEU A CA 1
ATOM 544 C C . LEU A 1 68 ? 98.408 -27.375 -6.107 1.00 33.76 68 LEU A C 1
ATOM 545 O O . LEU A 1 68 ? 97.244 -27.240 -6.495 1.00 32.59 68 LEU A O 1
ATOM 550 N N . CYS A 1 69 ? 98.743 -27.630 -4.813 1.00 30.40 69 CYS A N 1
ATOM 551 C CA . CYS A 1 69 ? 97.740 -27.936 -3.807 1.00 31.37 69 CYS A CA 1
ATOM 552 C C . CYS A 1 69 ? 97.661 -27.030 -2.599 1.00 34.11 69 CYS A C 1
ATOM 553 O O . CYS A 1 69 ? 98.641 -26.434 -2.162 1.00 33.08 69 CYS A O 1
ATOM 556 N N . TRP A 1 70 ? 96.484 -27.061 -1.985 1.00 31.55 70 TRP A N 1
ATOM 557 C CA . TRP A 1 70 ? 96.184 -26.401 -0.716 1.00 32.04 70 TRP A CA 1
ATOM 558 C C . TRP A 1 70 ? 95.344 -27.353 0.090 1.00 37.72 70 TRP A C 1
ATOM 559 O O . TRP A 1 70 ? 94.740 -28.275 -0.482 1.00 35.84 70 TRP A O 1
ATOM 570 N N A ASN A 1 71 ? 95.254 -27.141 1.406 0.43 34.97 71 ASN A N 1
ATOM 571 N N B ASN A 1 71 ? 95.192 -27.053 1.399 0.57 34.76 71 ASN A N 1
ATOM 572 C CA A ASN A 1 71 ? 94.351 -27.955 2.202 0.43 34.83 71 ASN A CA 1
ATOM 573 C CA B ASN A 1 71 ? 94.278 -27.759 2.290 0.57 34.29 71 ASN A CA 1
ATOM 574 C C A ASN A 1 71 ? 92.913 -27.483 1.874 0.43 38.31 71 ASN A C 1
ATOM 575 C C B ASN A 1 71 ? 92.863 -27.449 1.809 0.57 37.47 71 ASN A C 1
ATOM 576 O O A ASN A 1 71 ? 92.731 -26.353 1.402 0.43 37.67 71 ASN A O 1
ATOM 577 O O B ASN A 1 71 ? 92.633 -26.373 1.240 0.57 36.13 71 ASN A O 1
ATOM 586 N N . THR A 1 72 ? 91.917 -28.366 2.044 1.00 35.28 72 THR A N 1
ATOM 587 C CA . THR A 1 72 ? 90.509 -28.085 1.756 1.00 35.81 72 THR A CA 1
ATOM 588 C C . THR A 1 72 ? 90.008 -27.070 2.817 1.00 41.13 72 THR A C 1
ATOM 589 O O . THR A 1 72 ? 90.641 -26.906 3.865 1.00 42.09 72 THR A O 1
ATOM 593 N N . ASP A 1 73 ? 88.895 -26.385 2.548 1.00 36.42 73 ASP A N 1
ATOM 594 C CA . ASP A 1 73 ? 88.308 -25.456 3.523 1.00 35.03 73 ASP A CA 1
ATOM 595 C C . ASP A 1 73 ? 87.078 -26.132 4.193 1.00 38.80 73 ASP A C 1
ATOM 596 O O . ASP A 1 73 ? 86.280 -25.468 4.849 1.00 39.35 73 ASP A O 1
ATOM 601 N N . THR A 1 74 ? 86.916 -27.445 3.977 1.00 35.21 74 THR A N 1
ATOM 602 C CA . THR A 1 74 ? 85.749 -28.226 4.403 1.00 36.85 74 THR A CA 1
ATOM 603 C C . THR A 1 74 ? 85.807 -28.816 5.823 1.00 43.57 74 THR A C 1
ATOM 604 O O . THR A 1 74 ? 84.780 -29.314 6.320 1.00 43.67 74 THR A O 1
ATOM 608 N N . GLY A 1 75 ? 87.005 -28.839 6.409 1.00 41.94 75 GLY A N 1
ATOM 609 C CA . GLY A 1 75 ? 87.234 -29.447 7.719 1.00 43.24 75 GLY A CA 1
ATOM 610 C C . GLY A 1 75 ? 87.537 -30.936 7.625 1.00 48.25 75 GLY A C 1
ATOM 611 O O . GLY A 1 75 ? 87.618 -31.613 8.651 1.00 48.00 75 GLY A O 1
ATOM 612 N N . SER A 1 76 ? 87.731 -31.468 6.389 1.00 43.61 76 SER A N 1
ATOM 613 C CA . SER A 1 76 ? 88.056 -32.890 6.182 1.00 43.12 76 SER A CA 1
ATOM 614 C C . SER A 1 76 ? 89.510 -33.228 6.552 1.00 47.74 76 SER A C 1
ATOM 615 O O . SER A 1 76 ? 89.833 -34.403 6.700 1.00 48.66 76 SER A O 1
ATOM 618 N N . GLY A 1 77 ? 90.376 -32.216 6.611 1.00 44.44 77 GLY A N 1
ATOM 619 C CA . GLY A 1 77 ? 91.809 -32.390 6.847 1.00 44.00 77 GLY A CA 1
ATOM 620 C C . GLY A 1 77 ? 92.558 -32.818 5.588 1.00 46.68 77 GLY A C 1
ATOM 621 O O . GLY A 1 77 ? 93.741 -33.161 5.652 1.00 46.57 77 GLY A O 1
ATOM 622 N N . GLY A 1 78 ? 91.867 -32.804 4.440 1.00 40.49 78 GLY A N 1
ATOM 623 C CA . GLY A 1 78 ? 92.446 -33.221 3.172 1.00 38.44 78 GLY A CA 1
ATOM 624 C C . GLY A 1 78 ? 93.071 -32.085 2.385 1.00 38.32 78 GLY A C 1
ATOM 625 O O . GLY A 1 78 ? 93.151 -30.955 2.873 1.00 35.60 78 GLY A O 1
ATOM 626 N N . TYR A 1 79 ? 93.524 -32.388 1.152 1.00 34.90 79 TYR A N 1
ATOM 627 C CA . TYR A 1 79 ? 94.091 -31.394 0.239 1.00 33.86 79 TYR A CA 1
ATOM 628 C C . TYR A 1 79 ? 93.436 -31.513 -1.141 1.00 36.83 79 TYR A C 1
ATOM 629 O O . TYR A 1 79 ? 92.781 -32.519 -1.430 1.00 35.42 79 TYR A O 1
ATOM 638 N N . THR A 1 80 ? 93.614 -30.489 -1.990 1.00 32.78 80 THR A N 1
ATOM 639 C CA . THR A 1 80 ? 93.020 -30.466 -3.331 1.00 32.21 80 THR A CA 1
ATOM 640 C C . THR A 1 80 ? 93.805 -29.514 -4.225 1.00 34.91 80 THR A C 1
ATOM 641 O O . THR A 1 80 ? 94.626 -28.746 -3.724 1.00 34.03 80 THR A O 1
ATOM 645 N N . HIS A 1 81 ? 93.506 -29.515 -5.531 1.00 29.02 81 HIS A N 1
ATOM 646 C CA . HIS A 1 81 ? 94.137 -28.555 -6.446 1.00 26.69 81 HIS A CA 1
ATOM 647 C C . HIS A 1 81 ? 93.641 -27.170 -6.008 1.00 30.05 81 HIS A C 1
ATOM 648 O O . HIS A 1 81 ? 92.469 -27.018 -5.639 1.00 28.87 81 HIS A O 1
ATOM 655 N N . LYS A 1 82 ? 94.546 -26.184 -5.982 1.00 28.81 82 LYS A N 1
ATOM 656 C CA . LYS A 1 82 ? 94.249 -24.818 -5.513 1.00 28.18 82 LYS A CA 1
ATOM 657 C C . LYS A 1 82 ? 92.983 -24.190 -6.114 1.00 31.13 82 LYS A C 1
ATOM 658 O O . LYS A 1 82 ? 92.260 -23.484 -5.395 1.00 30.24 82 LYS A O 1
ATOM 664 N N . PHE A 1 83 ? 92.723 -24.430 -7.419 1.00 27.89 83 PHE A N 1
ATOM 665 C CA . PHE A 1 83 ? 91.582 -23.835 -8.138 1.00 26.83 83 PHE A CA 1
ATOM 666 C C . PHE A 1 83 ? 90.234 -24.512 -7.813 1.00 31.46 83 PHE A C 1
ATOM 667 O O . PHE A 1 83 ? 89.199 -24.065 -8.318 1.00 31.15 83 PHE A O 1
ATOM 675 N N . PHE A 1 84 ? 90.243 -25.572 -6.946 1.00 26.51 84 PHE A N 1
ATOM 676 C CA . PHE A 1 84 ? 89.035 -26.296 -6.545 1.00 25.67 84 PHE A CA 1
ATOM 677 C C . PHE A 1 84 ? 88.408 -25.732 -5.274 1.00 30.82 84 PHE A C 1
ATOM 678 O O . PHE A 1 84 ? 87.368 -26.212 -4.846 1.00 30.14 84 PHE A O 1
ATOM 686 N N . ARG A 1 85 ? 89.023 -24.703 -4.673 1.00 29.65 85 ARG A N 1
ATOM 687 C CA . ARG A 1 85 ? 88.467 -24.039 -3.487 1.00 31.35 85 ARG A CA 1
ATOM 688 C C . ARG A 1 85 ? 88.362 -22.544 -3.707 1.00 35.40 85 ARG A C 1
ATOM 689 O O . ARG A 1 85 ? 89.155 -21.983 -4.458 1.00 35.29 85 ARG A O 1
ATOM 697 N N . VAL A 1 86 ? 87.341 -21.921 -3.102 1.00 33.66 86 VAL A N 1
ATOM 698 C CA . VAL A 1 86 ? 87.017 -20.491 -3.234 1.00 33.30 86 VAL A CA 1
ATOM 699 C C . VAL A 1 86 ? 88.202 -19.590 -2.846 1.00 35.38 86 VAL A C 1
ATOM 700 O O . VAL A 1 86 ? 88.755 -19.739 -1.747 1.00 34.22 86 VAL A O 1
ATOM 704 N N . ALA A 1 87 ? 88.581 -18.665 -3.749 1.00 30.08 87 ALA A N 1
ATOM 705 C CA . ALA A 1 87 ? 89.643 -17.683 -3.497 1.00 29.71 87 ALA A CA 1
ATOM 706 C C . ALA A 1 87 ? 89.070 -16.603 -2.582 1.00 34.14 87 ALA A C 1
ATOM 707 O O . ALA A 1 87 ? 87.928 -16.168 -2.770 1.00 32.51 87 ALA A O 1
ATOM 709 N N . LYS A 1 88 ? 89.854 -16.177 -1.587 1.00 33.39 88 LYS A N 1
ATOM 710 C CA . LYS A 1 88 ? 89.428 -15.164 -0.609 1.00 33.11 88 LYS A CA 1
ATOM 711 C C . LYS A 1 88 ? 90.358 -13.940 -0.545 1.00 37.99 88 LYS A C 1
ATOM 712 O O . LYS A 1 88 ? 90.272 -13.142 0.396 1.00 36.34 88 LYS A O 1
ATOM 718 N N . SER A 1 89 ? 91.202 -13.765 -1.586 1.00 33.19 89 SER A N 1
ATOM 719 C CA . SER A 1 89 ? 92.111 -12.625 -1.737 1.00 31.95 89 SER A CA 1
ATOM 720 C C . SER A 1 89 ? 92.694 -12.566 -3.148 1.00 33.66 89 SER A C 1
ATOM 721 O O . SER A 1 89 ? 92.568 -13.525 -3.918 1.00 30.52 89 SER A O 1
ATOM 724 N N . ALA A 1 90 ? 93.395 -11.455 -3.456 1.00 29.57 90 ALA A N 1
ATOM 725 C CA . ALA A 1 90 ? 94.099 -11.294 -4.728 1.00 28.89 90 ALA A CA 1
ATOM 726 C C . ALA A 1 90 ? 95.245 -12.319 -4.769 1.00 32.16 90 ALA A C 1
ATOM 727 O O . ALA A 1 90 ? 95.486 -12.936 -5.809 1.00 30.27 90 ALA A O 1
ATOM 729 N N . ASP A 1 91 ? 95.922 -12.530 -3.622 1.00 29.95 91 ASP A N 1
ATOM 730 C CA . ASP A 1 91 ? 97.012 -13.500 -3.549 1.00 29.34 91 ASP A CA 1
ATOM 731 C C . ASP A 1 91 ? 96.515 -14.936 -3.785 1.00 31.17 91 ASP A C 1
ATOM 732 O O . ASP A 1 91 ? 97.224 -15.708 -4.425 1.00 30.73 91 ASP A O 1
ATOM 737 N N . ASP A 1 92 ? 95.322 -15.288 -3.276 1.00 26.85 92 ASP A N 1
ATOM 738 C CA . ASP A 1 92 ? 94.736 -16.628 -3.514 1.00 26.33 92 ASP A CA 1
ATOM 739 C C . ASP A 1 92 ? 94.564 -16.805 -5.040 1.00 29.82 92 ASP A C 1
ATOM 740 O O . ASP A 1 92 ? 94.906 -17.860 -5.571 1.00 31.02 92 ASP A O 1
ATOM 745 N N . LEU A 1 93 ? 94.064 -15.769 -5.738 1.00 26.68 93 LEU A N 1
ATOM 746 C CA . LEU A 1 93 ? 93.875 -15.847 -7.197 1.00 26.63 93 LEU A CA 1
ATOM 747 C C . LEU A 1 93 ? 95.205 -16.029 -7.929 1.00 27.57 93 LEU A C 1
ATOM 748 O O . LEU A 1 93 ? 95.286 -16.885 -8.809 1.00 27.10 93 LEU A O 1
ATOM 753 N N . ARG A 1 94 ? 96.277 -15.322 -7.478 1.00 25.08 94 ARG A N 1
ATOM 754 C CA . ARG A 1 94 ? 97.624 -15.474 -8.055 1.00 26.18 94 ARG A CA 1
ATOM 755 C C . ARG A 1 94 ? 98.142 -16.911 -7.865 1.00 28.33 94 ARG A C 1
ATOM 756 O O . ARG A 1 94 ? 98.698 -17.488 -8.797 1.00 27.96 94 ARG A O 1
ATOM 764 N N . GLN A 1 95 ? 97.974 -17.481 -6.674 1.00 25.00 95 GLN A N 1
ATOM 765 C CA . GLN A 1 95 ? 98.416 -18.865 -6.433 1.00 25.53 95 GLN A CA 1
ATOM 766 C C . GLN A 1 95 ? 97.613 -19.851 -7.286 1.00 28.18 95 GLN A C 1
ATOM 767 O O . GLN A 1 95 ? 98.183 -20.817 -7.791 1.00 26.51 95 GLN A O 1
ATOM 773 N N . GLN A 1 96 ? 96.301 -19.599 -7.464 1.00 26.46 96 GLN A N 1
ATOM 774 C CA . GLN A 1 96 ? 95.451 -20.444 -8.331 1.00 25.83 96 GLN A CA 1
ATOM 775 C C . GLN A 1 96 ? 95.929 -20.331 -9.791 1.00 28.80 96 GLN A C 1
ATOM 776 O O . GLN A 1 96 ? 96.053 -21.348 -10.482 1.00 27.01 96 GLN A O 1
ATOM 782 N N . ARG A 1 97 ? 96.274 -19.099 -10.227 1.00 25.91 97 ARG A N 1
ATOM 783 C CA . ARG A 1 97 ? 96.808 -18.805 -11.567 1.00 25.89 97 ARG A CA 1
ATOM 784 C C . ARG A 1 97 ? 98.054 -19.702 -11.811 1.00 28.81 97 ARG A C 1
ATOM 785 O O . ARG A 1 97 ? 98.112 -20.400 -12.816 1.00 27.07 97 ARG A O 1
ATOM 793 N N . ASP A 1 98 ? 98.996 -19.741 -10.835 1.00 26.82 98 ASP A N 1
ATOM 794 C CA . ASP A 1 98 ? 100.202 -20.564 -10.917 1.00 26.50 98 ASP A CA 1
ATOM 795 C C . ASP A 1 98 ? 99.903 -22.066 -10.923 1.00 28.61 98 ASP A C 1
ATOM 796 O O . ASP A 1 98 ? 100.555 -22.806 -11.668 1.00 28.59 98 ASP A O 1
ATOM 801 N N . ALA A 1 99 ? 98.915 -22.521 -10.111 1.00 25.92 99 ALA A N 1
ATOM 802 C CA . ALA A 1 99 ? 98.521 -23.937 -10.033 1.00 25.17 99 ALA A CA 1
ATOM 803 C C . ALA A 1 99 ? 97.896 -24.371 -11.375 1.00 28.16 99 ALA A C 1
ATOM 804 O O . ALA A 1 99 ? 98.142 -25.484 -11.833 1.00 26.64 99 ALA A O 1
ATOM 806 N N . ILE A 1 100 ? 97.115 -23.473 -12.017 1.00 25.65 100 ILE A N 1
ATOM 807 C CA . ILE A 1 100 ? 96.530 -23.740 -13.341 1.00 25.58 100 ILE A CA 1
ATOM 808 C C . ILE A 1 100 ? 97.687 -23.868 -14.355 1.00 29.46 100 ILE A C 1
ATOM 809 O O . ILE A 1 100 ? 97.707 -24.827 -15.135 1.00 29.50 100 ILE A O 1
ATOM 814 N N . ALA A 1 101 ? 98.658 -22.925 -14.314 1.00 26.36 101 ALA A N 1
ATOM 815 C CA . ALA A 1 101 ? 99.803 -22.910 -15.237 1.00 26.32 101 ALA A CA 1
ATOM 816 C C . ALA A 1 101 ? 100.593 -24.225 -15.119 1.00 29.28 101 ALA A C 1
ATOM 817 O O . ALA A 1 101 ? 100.890 -24.842 -16.133 1.00 26.63 101 ALA A O 1
ATOM 819 N N . GLU A 1 102 ? 100.875 -24.675 -13.881 1.00 27.99 102 GLU A N 1
ATOM 820 C CA . GLU A 1 102 ? 101.624 -25.906 -13.649 1.00 28.83 102 GLU A CA 1
ATOM 821 C C . GLU A 1 102 ? 100.936 -27.123 -14.252 1.00 31.34 102 GLU A C 1
ATOM 822 O O . GLU A 1 102 ? 101.601 -27.929 -14.915 1.00 30.40 102 GLU A O 1
ATOM 828 N N . TRP A 1 103 ? 99.606 -27.246 -14.054 1.00 28.00 103 TRP A N 1
ATOM 829 C CA . TRP A 1 103 ? 98.855 -28.358 -14.646 1.00 27.20 103 TRP A CA 1
ATOM 830 C C . TRP A 1 103 ? 98.837 -28.262 -16.178 1.00 29.79 103 TRP A C 1
ATOM 831 O O . TRP A 1 103 ? 99.018 -29.279 -16.861 1.00 27.43 103 TRP A O 1
ATOM 842 N N . SER A 1 104 ? 98.632 -27.040 -16.720 1.00 24.88 104 SER A N 1
ATOM 843 C CA . SER A 1 104 ? 98.568 -26.801 -18.168 1.00 23.70 104 SER A CA 1
ATOM 844 C C . SER A 1 104 ? 99.886 -27.171 -18.880 1.00 27.14 104 SER A C 1
ATOM 845 O O . SER A 1 104 ? 99.841 -27.693 -19.996 1.00 25.70 104 SER A O 1
ATOM 848 N N A ARG A 1 105 ? 101.035 -26.927 -18.221 0.45 24.57 105 ARG A N 1
ATOM 849 N N B ARG A 1 105 ? 101.039 -26.933 -18.229 0.55 24.94 105 ARG A N 1
ATOM 850 C CA A ARG A 1 105 ? 102.371 -27.253 -18.742 0.45 24.92 105 ARG A CA 1
ATOM 851 C CA B ARG A 1 105 ? 102.363 -27.267 -18.783 0.55 25.48 105 ARG A CA 1
ATOM 852 C C A ARG A 1 105 ? 102.519 -28.752 -19.034 0.45 28.49 105 ARG A C 1
ATOM 853 C C B ARG A 1 105 ? 102.510 -28.765 -19.053 0.55 28.57 105 ARG A C 1
ATOM 854 O O A ARG A 1 105 ? 103.242 -29.116 -19.955 0.45 28.05 105 ARG A O 1
ATOM 855 O O B ARG A 1 105 ? 103.226 -29.143 -19.973 0.55 28.14 105 ARG A O 1
ATOM 870 N N . LEU A 1 106 ? 101.783 -29.605 -18.299 1.00 26.18 106 LEU A N 1
ATOM 871 C CA . LEU A 1 106 ? 101.782 -31.072 -18.491 1.00 27.45 106 LEU A CA 1
ATOM 872 C C . LEU A 1 106 ? 101.186 -31.486 -19.859 1.00 30.59 106 LEU A C 1
ATOM 873 O O . LEU A 1 106 ? 101.489 -32.567 -20.345 1.00 30.84 106 LEU A O 1
ATOM 878 N N . SER A 1 107 ? 100.371 -30.618 -20.483 1.00 26.60 107 SER A N 1
ATOM 879 C CA . SER A 1 107 ? 99.865 -30.865 -21.844 1.00 25.28 107 SER A CA 1
ATOM 880 C C . SER A 1 107 ? 100.369 -29.770 -22.808 1.00 26.13 107 SER A C 1
ATOM 881 O O . SER A 1 107 ? 99.861 -29.655 -23.927 1.00 24.71 107 SER A O 1
ATOM 884 N N . TYR A 1 108 ? 101.369 -28.965 -22.376 1.00 24.38 108 TYR A N 1
ATOM 885 C CA . TYR A 1 108 ? 101.969 -27.877 -23.193 1.00 23.91 108 TYR A CA 1
ATOM 886 C C . TYR A 1 108 ? 100.926 -26.860 -23.691 1.00 25.89 108 TYR A C 1
ATOM 887 O O . TYR A 1 108 ? 101.108 -26.241 -24.748 1.00 25.98 108 TYR A O 1
ATOM 896 N N . GLY A 1 109 ? 99.843 -26.715 -22.922 1.00 22.41 109 GLY A N 1
ATOM 897 C CA . GLY A 1 109 ? 98.744 -25.801 -23.242 1.00 23.40 109 GLY A CA 1
ATOM 898 C C . GLY A 1 109 ? 97.712 -26.346 -24.217 1.00 27.49 109 GLY A C 1
ATOM 899 O O . GLY A 1 109 ? 96.817 -25.603 -24.625 1.00 26.79 109 GLY A O 1
ATOM 900 N N . TRP A 1 110 ? 97.807 -27.644 -24.599 1.00 23.53 110 TRP A N 1
ATOM 901 C CA . TRP A 1 110 ? 96.912 -28.227 -25.630 1.00 23.73 110 TRP A CA 1
ATOM 902 C C . TRP A 1 110 ? 95.614 -28.811 -25.079 1.00 31.13 110 TRP A C 1
ATOM 903 O O . TRP A 1 110 ? 94.654 -28.904 -25.828 1.00 33.93 110 TRP A O 1
ATOM 914 N N . MET A 1 111 ? 95.540 -29.153 -23.793 1.00 25.90 111 MET A N 1
ATOM 915 C CA . MET A 1 111 ? 94.254 -29.640 -23.278 1.00 24.60 111 MET A CA 1
ATOM 916 C C . MET A 1 111 ? 93.532 -28.461 -22.624 1.00 30.15 111 MET A C 1
ATOM 917 O O . MET A 1 111 ? 94.024 -27.894 -21.647 1.00 31.24 111 MET A O 1
ATOM 922 N N . GLY A 1 112 ? 92.445 -28.033 -23.247 1.00 27.28 112 GLY A N 1
ATOM 923 C CA . GLY A 1 112 ? 91.697 -26.854 -22.817 1.00 28.33 112 GLY A CA 1
ATOM 924 C C . GLY A 1 112 ? 90.521 -27.126 -21.905 1.00 32.60 112 GLY A C 1
ATOM 925 O O . GLY A 1 112 ? 89.895 -26.186 -21.411 1.00 33.75 112 GLY A O 1
ATOM 926 N N . ARG A 1 113 ? 90.173 -28.400 -21.703 1.00 26.22 113 ARG A N 1
ATOM 927 C CA . ARG A 1 113 ? 89.022 -28.728 -20.864 1.00 26.32 113 ARG A CA 1
ATOM 928 C C . ARG A 1 113 ? 89.397 -29.700 -19.765 1.00 29.49 113 ARG A C 1
ATOM 929 O O . ARG A 1 113 ? 88.672 -30.657 -19.495 1.00 27.40 113 ARG A O 1
ATOM 937 N N . THR A 1 114 ? 90.515 -29.424 -19.097 1.00 26.78 114 THR A N 1
ATOM 938 C CA . THR A 1 114 ? 90.986 -30.267 -17.990 1.00 25.64 114 THR A CA 1
ATOM 939 C C . THR A 1 114 ? 90.097 -30.032 -16.738 1.00 27.81 114 THR A C 1
ATOM 940 O O . THR A 1 114 ? 89.275 -29.098 -16.769 1.00 25.06 114 THR A O 1
ATOM 944 N N . PRO A 1 115 ? 90.208 -30.855 -15.654 1.00 25.71 115 PRO A N 1
ATOM 945 C CA . PRO A 1 115 ? 89.264 -30.721 -14.510 1.00 25.45 115 PRO A CA 1
ATOM 946 C C . PRO A 1 115 ? 89.211 -29.354 -13.828 1.00 28.70 115 PRO A C 1
ATOM 947 O O . PRO A 1 115 ? 88.174 -28.993 -13.279 1.00 28.95 115 PRO A O 1
ATOM 951 N N . ASP A 1 116 ? 90.300 -28.582 -13.895 1.00 25.50 116 ASP A N 1
ATOM 952 C CA . ASP A 1 116 ? 90.374 -27.242 -13.305 1.00 25.92 116 ASP A CA 1
ATOM 953 C C . ASP A 1 116 ? 89.458 -26.233 -14.020 1.00 30.05 116 ASP A C 1
ATOM 954 O O . ASP A 1 116 ? 89.018 -25.294 -13.381 1.00 29.57 116 ASP A O 1
ATOM 959 N N . TYR A 1 117 ? 89.115 -26.444 -15.306 1.00 28.61 117 TYR A N 1
ATOM 960 C CA . TYR A 1 117 ? 88.210 -25.525 -16.021 1.00 28.50 117 TYR A CA 1
ATOM 961 C C . TYR A 1 117 ? 86.847 -25.425 -15.301 1.00 30.72 117 TYR A C 1
ATOM 962 O O . TYR A 1 117 ? 86.439 -24.327 -14.925 1.00 29.38 117 TYR A O 1
ATOM 971 N N . LYS A 1 118 ? 86.174 -26.567 -15.059 1.00 27.90 118 LYS A N 1
ATOM 972 C CA . LYS A 1 118 ? 84.892 -26.573 -14.346 1.00 28.30 118 LYS A CA 1
ATOM 973 C C . LYS A 1 118 ? 85.022 -26.531 -12.834 1.00 33.46 118 LYS A C 1
ATOM 974 O O . LYS A 1 118 ? 84.007 -26.367 -12.159 1.00 33.57 118 LYS A O 1
ATOM 980 N N . ALA A 1 119 ? 86.247 -26.593 -12.286 1.00 30.10 119 ALA A N 1
ATOM 981 C CA . ALA A 1 119 ? 86.434 -26.399 -10.842 1.00 30.26 119 ALA A CA 1
ATOM 982 C C . ALA A 1 119 ? 85.930 -24.975 -10.485 1.00 34.87 119 ALA A C 1
ATOM 983 O O . ALA A 1 119 ? 85.482 -24.768 -9.369 1.00 34.55 119 ALA A O 1
ATOM 985 N N . ALA A 1 120 ? 85.973 -24.013 -11.451 1.00 31.87 120 ALA A N 1
ATOM 986 C CA . ALA A 1 120 ? 85.477 -22.632 -11.270 1.00 31.80 120 ALA A CA 1
ATOM 987 C C . ALA A 1 120 ? 83.958 -22.650 -11.009 1.00 33.84 120 ALA A C 1
ATOM 988 O O . ALA A 1 120 ? 83.465 -21.820 -10.248 1.00 32.15 120 ALA A O 1
ATOM 990 N N . PHE A 1 121 ? 83.235 -23.620 -11.609 1.00 30.06 121 PHE A N 1
ATOM 991 C CA . PHE A 1 121 ? 81.804 -23.816 -11.385 1.00 30.52 121 PHE A CA 1
ATOM 992 C C . PHE A 1 121 ? 81.565 -24.314 -9.954 1.00 34.99 121 PHE A C 1
ATOM 993 O O . PHE A 1 121 ? 80.684 -23.782 -9.273 1.00 35.46 121 PHE A O 1
ATOM 1001 N N . GLY A 1 122 ? 82.359 -25.297 -9.502 1.00 30.26 122 GLY A N 1
ATOM 1002 C CA . GLY A 1 122 ? 82.276 -25.799 -8.129 1.00 30.03 122 GLY A CA 1
ATOM 1003 C C . GLY A 1 122 ? 82.471 -24.647 -7.157 1.00 33.83 122 GLY A C 1
ATOM 1004 O O . GLY A 1 122 ? 81.673 -24.470 -6.236 1.00 32.90 122 GLY A O 1
ATOM 1005 N N . CYS A 1 123 ? 83.486 -23.800 -7.411 1.00 31.72 123 CYS A N 1
ATOM 1006 C CA . CYS A 1 123 ? 83.761 -22.616 -6.580 1.00 32.11 123 CYS A CA 1
ATOM 1007 C C . CYS A 1 123 ? 82.636 -21.588 -6.612 1.00 36.79 123 CYS A C 1
ATOM 1008 O O . CYS A 1 123 ? 82.308 -21.044 -5.561 1.00 37.15 123 CYS A O 1
ATOM 1011 N N . ALA A 1 124 ? 82.011 -21.360 -7.791 1.00 32.69 124 ALA A N 1
ATOM 1012 C CA . ALA A 1 124 ? 80.873 -20.441 -7.923 1.00 32.73 124 ALA A CA 1
ATOM 1013 C C . ALA A 1 124 ? 79.721 -20.896 -7.017 1.00 35.98 124 ALA A C 1
ATOM 1014 O O . ALA A 1 124 ? 79.135 -20.067 -6.319 1.00 35.42 124 ALA A O 1
ATOM 1016 N N . LEU A 1 125 ? 79.460 -22.225 -6.961 1.00 32.26 125 LEU A N 1
ATOM 1017 C CA . LEU A 1 125 ? 78.427 -22.810 -6.093 1.00 31.35 125 LEU A CA 1
ATOM 1018 C C . LEU A 1 125 ? 78.766 -22.589 -4.616 1.00 36.47 125 LEU A C 1
ATOM 1019 O O . LEU A 1 125 ? 77.885 -22.247 -3.835 1.00 37.38 125 LEU A O 1
ATOM 1024 N N . GLY A 1 126 ? 80.035 -22.764 -4.261 1.00 32.74 126 GLY A N 1
ATOM 1025 C CA . GLY A 1 126 ? 80.489 -22.619 -2.880 1.00 33.02 126 GLY A CA 1
ATOM 1026 C C . GLY A 1 126 ? 80.558 -21.195 -2.374 1.00 37.44 126 GLY A C 1
ATOM 1027 O O . GLY A 1 126 ? 80.323 -20.942 -1.186 1.00 36.85 126 GLY A O 1
ATOM 1028 N N . ALA A 1 127 ? 80.865 -20.261 -3.274 1.00 34.12 127 ALA A N 1
ATOM 1029 C CA . ALA A 1 127 ? 81.001 -18.852 -2.917 1.00 34.65 127 ALA A CA 1
ATOM 1030 C C . ALA A 1 127 ? 79.656 -18.161 -2.692 1.00 39.85 127 ALA A C 1
ATOM 1031 O O . ALA A 1 127 ? 79.537 -17.331 -1.786 1.00 38.75 127 ALA A O 1
ATOM 1033 N N . ASN A 1 128 ? 78.652 -18.483 -3.537 1.00 36.41 128 ASN A N 1
ATOM 1034 C CA . ASN A 1 128 ? 77.334 -17.851 -3.486 1.00 36.41 128 ASN A CA 1
ATOM 1035 C C . ASN A 1 128 ? 76.188 -18.899 -3.486 1.00 39.21 128 ASN A C 1
ATOM 1036 O O . ASN A 1 128 ? 75.352 -18.876 -4.391 1.00 38.60 128 ASN A O 1
ATOM 1041 N N . PRO A 1 129 ? 76.114 -19.820 -2.497 1.00 35.81 129 PRO A N 1
ATOM 1042 C CA . PRO A 1 129 ? 75.045 -20.840 -2.537 1.00 36.36 129 PRO A CA 1
ATOM 1043 C C . PRO A 1 129 ? 73.632 -20.287 -2.318 1.00 41.99 129 PRO A C 1
ATOM 1044 O O . PRO A 1 129 ? 72.675 -20.871 -2.833 1.00 40.67 129 PRO A O 1
ATOM 1048 N N . GLY A 1 130 ? 73.534 -19.144 -1.620 1.00 39.37 130 GLY A N 1
ATOM 1049 C CA . GLY A 1 130 ? 72.277 -18.451 -1.338 1.00 39.59 130 GLY A CA 1
ATOM 1050 C C . GLY A 1 130 ? 71.519 -18.027 -2.582 1.00 42.93 130 GLY A C 1
ATOM 1051 O O . GLY A 1 130 ? 70.292 -17.936 -2.546 1.00 45.04 130 GLY A O 1
ATOM 1052 N N . PHE A 1 131 ? 72.237 -17.808 -3.704 1.00 37.40 131 PHE A N 1
ATOM 1053 C CA . PHE A 1 131 ? 71.663 -17.434 -5.004 1.00 36.68 131 PHE A CA 1
ATOM 1054 C C . PHE A 1 131 ? 70.610 -18.442 -5.481 1.00 39.94 131 PHE A C 1
ATOM 1055 O O . PHE A 1 131 ? 69.673 -18.045 -6.162 1.00 39.36 131 PHE A O 1
ATOM 1063 N N . TYR A 1 132 ? 70.799 -19.741 -5.162 1.00 35.94 132 TYR A N 1
ATOM 1064 C CA . TYR A 1 132 ? 69.988 -20.859 -5.654 1.00 35.28 132 TYR A CA 1
ATOM 1065 C C . TYR A 1 132 ? 68.673 -21.103 -4.873 1.00 40.33 132 TYR A C 1
ATOM 1066 O O . TYR A 1 132 ? 67.922 -22.008 -5.235 1.00 39.57 132 TYR A O 1
ATOM 1075 N N . GLY A 1 133 ? 68.378 -20.261 -3.880 1.00 38.18 133 GLY A N 1
ATOM 1076 C CA . GLY A 1 133 ? 67.145 -20.348 -3.100 1.00 37.98 133 GLY A CA 1
ATOM 1077 C C . GLY A 1 133 ? 66.947 -21.685 -2.427 1.00 42.01 133 GLY A C 1
ATOM 1078 O O . GLY A 1 133 ? 67.783 -22.102 -1.627 1.00 41.12 133 GLY A O 1
ATOM 1079 N N . GLN A 1 134 ? 65.850 -22.391 -2.770 1.00 40.74 134 GLN A N 1
ATOM 1080 C CA . GLN A 1 134 ? 65.545 -23.714 -2.211 1.00 40.59 134 GLN A CA 1
ATOM 1081 C C . GLN A 1 134 ? 66.608 -24.789 -2.551 1.00 42.72 134 GLN A C 1
ATOM 1082 O O . GLN A 1 134 ? 66.661 -25.831 -1.892 1.00 41.96 134 GLN A O 1
ATOM 1088 N N . PHE A 1 135 ? 67.452 -24.526 -3.575 1.00 39.01 135 PHE A N 1
ATOM 1089 C CA . PHE A 1 135 ? 68.516 -25.443 -4.003 1.00 38.10 135 PHE A CA 1
ATOM 1090 C C . PHE A 1 135 ? 69.882 -25.065 -3.423 1.00 41.08 135 PHE A C 1
ATOM 1091 O O . PHE A 1 135 ? 70.900 -25.604 -3.854 1.00 40.40 135 PHE A O 1
ATOM 1099 N N . GLU A 1 136 ? 69.898 -24.168 -2.413 1.00 38.14 136 GLU A N 1
ATOM 1100 C CA . GLU A 1 136 ? 71.118 -23.710 -1.737 1.00 37.40 136 GLU A CA 1
ATOM 1101 C C . GLU A 1 136 ? 71.960 -24.873 -1.190 1.00 38.95 136 GLU A C 1
ATOM 1102 O O . GLU A 1 136 ? 73.173 -24.874 -1.381 1.00 38.47 136 GLU A O 1
ATOM 1108 N N . GLN A 1 137 ? 71.324 -25.839 -0.507 1.00 35.81 137 GLN A N 1
ATOM 1109 C CA . GLN A 1 137 ? 72.031 -26.995 0.054 1.00 36.16 137 GLN A CA 1
ATOM 1110 C C . GLN A 1 137 ? 72.711 -27.844 -1.032 1.00 38.94 137 GLN A C 1
ATOM 1111 O O . GLN A 1 137 ? 73.813 -28.344 -0.800 1.00 38.18 137 GLN A O 1
ATOM 1117 N N . ASN A 1 138 ? 72.092 -27.946 -2.225 1.00 34.66 138 ASN A N 1
ATOM 1118 C CA . ASN A 1 138 ? 72.681 -28.667 -3.369 1.00 34.10 138 ASN A CA 1
ATOM 1119 C C . ASN A 1 138 ? 73.967 -27.970 -3.808 1.00 36.31 138 ASN A C 1
ATOM 1120 O O . ASN A 1 138 ? 74.965 -28.642 -4.044 1.00 35.15 138 ASN A O 1
ATOM 1125 N N . ALA A 1 139 ? 73.953 -26.618 -3.872 1.00 33.35 139 ALA A N 1
ATOM 1126 C CA . ALA A 1 139 ? 75.122 -25.815 -4.236 1.00 32.35 139 ALA A CA 1
ATOM 1127 C C . ALA A 1 139 ? 76.252 -26.057 -3.232 1.00 36.06 139 ALA A C 1
ATOM 1128 O O . ALA A 1 139 ? 77.380 -26.314 -3.654 1.00 34.31 139 ALA A O 1
ATOM 1130 N N . ARG A 1 140 ? 75.931 -26.060 -1.913 1.00 34.06 140 ARG A N 1
ATOM 1131 C CA . ARG A 1 140 ? 76.913 -26.281 -0.849 1.00 34.47 140 ARG A CA 1
ATOM 1132 C C . ARG A 1 140 ? 77.505 -27.684 -0.938 1.00 37.53 140 ARG A C 1
ATOM 1133 O O . ARG A 1 140 ? 78.720 -27.837 -0.845 1.00 36.13 140 ARG A O 1
ATOM 1141 N N . ASN A 1 141 ? 76.645 -28.706 -1.113 1.00 34.74 141 ASN A N 1
ATOM 1142 C CA . ASN A 1 141 ? 77.062 -30.105 -1.197 1.00 34.05 141 ASN A CA 1
ATOM 1143 C C . ASN A 1 141 ? 77.902 -30.373 -2.421 1.00 36.57 141 ASN A C 1
ATOM 1144 O O . ASN A 1 141 ? 78.896 -31.088 -2.323 1.00 35.71 141 ASN A O 1
ATOM 1149 N N . TRP A 1 142 ? 77.519 -29.790 -3.569 1.00 32.94 142 TRP A N 1
ATOM 1150 C CA . TRP A 1 142 ? 78.272 -29.962 -4.803 1.00 32.74 142 TRP A CA 1
ATOM 1151 C 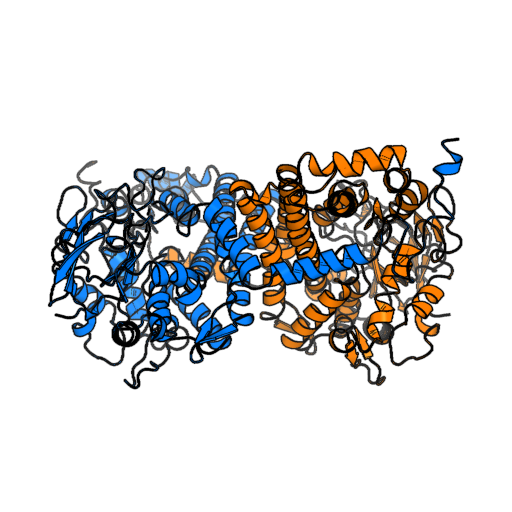C . TRP A 1 142 ? 79.645 -29.310 -4.713 1.00 34.21 142 TRP A C 1
ATOM 1152 O O . TRP A 1 142 ? 80.627 -29.908 -5.155 1.00 33.04 142 TRP A O 1
ATOM 1163 N N . TYR A 1 143 ? 79.733 -28.151 -4.056 1.00 30.02 143 TYR A N 1
ATOM 1164 C CA . TYR A 1 143 ? 81.027 -27.494 -3.845 1.00 30.56 143 TYR A CA 1
ATOM 1165 C C . TYR A 1 143 ? 81.965 -28.425 -3.043 1.00 34.69 143 TYR A C 1
ATOM 1166 O O . TYR A 1 143 ? 83.086 -28.681 -3.476 1.00 33.21 143 TYR A O 1
ATOM 1175 N N . THR A 1 144 ? 81.487 -28.931 -1.898 1.00 32.05 144 THR A N 1
ATOM 1176 C CA . THR A 1 144 ? 82.237 -29.811 -0.996 1.00 32.94 144 THR A CA 1
ATOM 1177 C C . THR A 1 144 ? 82.709 -31.039 -1.747 1.00 37.44 144 THR A C 1
ATOM 1178 O O . THR A 1 144 ? 83.888 -31.395 -1.666 1.00 36.74 144 THR A O 1
ATOM 1182 N N . ARG A 1 145 ? 81.772 -31.684 -2.482 1.00 33.19 145 ARG A N 1
ATOM 1183 C CA . ARG A 1 145 ? 82.037 -32.881 -3.257 1.00 33.19 145 ARG A CA 1
ATOM 1184 C C . ARG A 1 145 ? 83.114 -32.632 -4.309 1.00 34.55 145 ARG A C 1
ATOM 1185 O O . ARG A 1 145 ? 84.109 -33.345 -4.310 1.00 34.52 145 ARG A O 1
ATOM 1193 N N . ILE A 1 146 ? 82.965 -31.588 -5.149 1.00 29.08 146 ILE A N 1
ATOM 1194 C CA . ILE A 1 146 ? 83.947 -31.298 -6.202 1.00 28.57 146 ILE A CA 1
ATOM 1195 C C . ILE A 1 146 ? 85.328 -30.989 -5.598 1.00 32.72 146 ILE A C 1
ATOM 1196 O O . ILE A 1 146 ? 86.340 -31.531 -6.039 1.00 31.96 146 ILE A O 1
ATOM 1201 N N . GLN A 1 147 ? 85.351 -30.140 -4.582 1.00 28.84 147 GLN A N 1
ATOM 1202 C CA . GLN A 1 147 ? 86.587 -29.723 -3.922 1.00 29.10 147 GLN A CA 1
ATOM 1203 C C . GLN A 1 147 ? 87.363 -30.904 -3.339 1.00 32.99 147 GLN A C 1
ATOM 1204 O O . GLN A 1 147 ? 88.541 -31.045 -3.629 1.00 31.68 147 GLN A O 1
ATOM 1210 N N . GLU A 1 148 ? 86.717 -31.744 -2.534 1.00 31.18 148 GLU A N 1
ATOM 1211 C CA . GLU A 1 148 ? 87.428 -32.844 -1.883 1.00 30.99 148 GLU A CA 1
ATOM 1212 C C . GLU A 1 148 ? 87.931 -33.933 -2.804 1.00 35.73 148 GLU A C 1
ATOM 1213 O O . GLU A 1 148 ? 88.996 -34.505 -2.553 1.00 35.84 148 GLU A O 1
ATOM 1219 N N . THR A 1 149 ? 87.157 -34.243 -3.848 1.00 31.90 149 THR A N 1
ATOM 1220 C CA . THR A 1 149 ? 87.411 -35.377 -4.733 1.00 31.13 149 THR A CA 1
ATOM 1221 C C . THR A 1 149 ? 88.205 -35.040 -5.968 1.00 34.67 149 THR A C 1
ATOM 1222 O O . THR A 1 149 ? 88.817 -35.930 -6.544 1.00 33.30 149 THR A O 1
ATOM 1226 N N . GLY A 1 150 ? 88.102 -33.798 -6.434 1.00 31.65 150 GLY A N 1
ATOM 1227 C CA . GLY A 1 150 ? 88.687 -33.405 -7.701 1.00 31.23 150 GLY A CA 1
ATOM 1228 C C . GLY A 1 150 ? 87.843 -33.974 -8.835 1.00 33.68 150 GLY A C 1
ATOM 1229 O O . GLY A 1 150 ? 88.367 -34.243 -9.914 1.00 32.95 150 GLY A O 1
ATOM 1230 N N . LEU A 1 151 ? 86.510 -34.163 -8.608 1.00 29.29 151 LEU A N 1
ATOM 1231 C CA . LEU A 1 151 ? 85.578 -34.657 -9.638 1.00 30.05 151 LEU A CA 1
ATOM 1232 C C . LEU A 1 151 ? 85.741 -33.842 -10.925 1.00 32.34 151 LEU A C 1
ATOM 1233 O O . LEU A 1 151 ? 85.919 -32.618 -10.895 1.00 29.07 151 LEU A O 1
ATOM 1238 N N . TYR A 1 152 ? 85.729 -34.554 -12.038 1.00 29.20 152 TYR A N 1
ATOM 1239 C CA . TYR A 1 152 ? 85.924 -33.976 -13.351 1.00 27.70 152 TYR A CA 1
ATOM 1240 C C . TYR A 1 152 ? 84.576 -33.646 -13.989 1.00 31.54 152 TYR A C 1
ATOM 1241 O O . TYR A 1 152 ? 83.847 -34.535 -14.441 1.00 29.85 152 TYR A O 1
ATOM 1250 N N . PHE A 1 153 ? 84.283 -32.352 -14.064 1.00 29.05 153 PHE A N 1
ATOM 1251 C CA . PHE A 1 153 ? 83.085 -31.846 -14.722 1.00 28.85 153 PHE A CA 1
ATOM 1252 C C . PHE A 1 153 ? 83.456 -31.237 -16.066 1.00 35.30 153 PHE A C 1
ATOM 1253 O O . PHE A 1 153 ? 84.579 -30.761 -16.257 1.00 33.21 153 PHE A O 1
ATOM 1261 N N . ASN A 1 154 ? 82.498 -31.240 -16.987 1.00 33.83 154 ASN A N 1
ATOM 1262 C CA . ASN A 1 154 ? 82.526 -30.423 -18.190 1.00 33.62 154 ASN A CA 1
ATOM 1263 C C . ASN A 1 154 ? 81.143 -29.772 -18.215 1.00 35.04 154 ASN A C 1
ATOM 1264 O O . ASN A 1 154 ? 80.329 -30.030 -17.323 1.00 32.40 154 ASN A O 1
ATOM 1269 N N . HIS A 1 155 ? 80.890 -28.898 -19.175 1.00 31.43 155 HIS A N 1
ATOM 1270 C CA . HIS A 1 155 ? 79.564 -28.330 -19.319 1.00 31.74 155 HIS A CA 1
ATOM 1271 C C . HIS A 1 155 ? 79.115 -28.391 -20.746 1.00 35.12 155 HIS A C 1
ATOM 1272 O O . HIS A 1 155 ? 79.933 -28.375 -21.672 1.00 33.04 155 HIS A O 1
ATOM 1279 N N . ALA A 1 156 ? 77.811 -28.523 -20.911 1.00 33.51 156 ALA A N 1
ATOM 1280 C CA . ALA A 1 156 ? 77.158 -28.558 -22.206 1.00 33.38 156 ALA A CA 1
ATOM 1281 C C . ALA A 1 156 ? 76.112 -27.450 -22.087 1.00 35.75 156 ALA A C 1
ATOM 1282 O O . ALA A 1 156 ? 75.103 -27.603 -21.391 1.00 35.50 156 ALA A O 1
ATOM 1284 N N . ILE A 1 157 ? 76.459 -26.271 -22.614 1.00 32.61 157 ILE A N 1
ATOM 1285 C CA . ILE A 1 157 ? 75.631 -25.073 -22.479 1.00 33.48 157 ILE A CA 1
ATOM 1286 C C . ILE A 1 157 ? 75.091 -24.566 -23.818 1.00 37.64 157 ILE A C 1
ATOM 1287 O O . ILE A 1 157 ? 73.929 -24.163 -23.895 1.00 36.27 157 ILE A O 1
ATOM 1292 N N . VAL A 1 158 ? 75.928 -24.571 -24.851 1.00 35.34 158 VAL A N 1
ATOM 1293 C CA . VAL A 1 158 ? 75.562 -24.049 -26.169 1.00 35.89 158 VAL A CA 1
ATOM 1294 C C . VAL A 1 158 ? 74.584 -25.012 -26.860 1.00 36.66 158 VAL A C 1
ATOM 1295 O O . VAL A 1 158 ? 74.774 -26.233 -26.867 1.00 36.78 158 VAL A O 1
ATOM 1299 N N . ASN A 1 159 ? 73.494 -24.447 -27.375 1.00 30.93 159 ASN A N 1
ATOM 1300 C CA . ASN A 1 159 ? 72.472 -25.233 -28.043 1.00 30.62 159 ASN A CA 1
ATOM 1301 C C . ASN A 1 159 ? 72.995 -25.687 -29.390 1.00 37.28 159 ASN A C 1
ATOM 1302 O O . ASN A 1 159 ? 73.896 -25.038 -29.948 1.00 38.01 159 ASN A O 1
ATOM 1307 N N . PRO A 1 160 ? 72.481 -26.804 -29.923 1.00 33.77 160 PRO A N 1
ATOM 1308 C CA . PRO A 1 160 ? 72.965 -27.261 -31.234 1.00 34.90 160 PRO A CA 1
ATOM 1309 C C . PRO A 1 160 ? 72.816 -26.162 -32.303 1.00 40.18 160 PRO A C 1
ATOM 1310 O O . PRO A 1 160 ? 71.820 -25.423 -32.259 1.00 40.42 160 PRO A O 1
ATOM 1314 N N . PRO A 1 161 ? 73.784 -26.010 -33.238 1.00 36.98 161 PRO A N 1
ATOM 1315 C CA . PRO A 1 161 ? 73.639 -24.979 -34.290 1.00 36.84 161 PRO A CA 1
ATOM 1316 C C . PRO A 1 161 ? 72.587 -25.377 -35.340 1.00 41.17 161 PRO A C 1
ATOM 1317 O O . PRO A 1 161 ? 72.899 -25.770 -36.471 1.00 39.24 161 PRO A O 1
ATOM 1321 N N . ILE A 1 162 ? 71.314 -25.277 -34.930 1.00 39.41 162 ILE A N 1
ATOM 1322 C CA . ILE A 1 162 ? 70.128 -25.608 -35.713 1.00 39.52 162 ILE A CA 1
ATOM 1323 C C . ILE A 1 162 ? 69.110 -24.505 -35.447 1.00 43.65 162 ILE A C 1
ATOM 1324 O O . ILE A 1 162 ? 68.836 -24.198 -34.281 1.00 42.29 162 ILE A O 1
ATOM 1329 N N . ASP A 1 163 ? 68.527 -23.940 -36.522 1.00 40.50 163 ASP A N 1
ATOM 1330 C CA . ASP A 1 163 ? 67.494 -22.900 -36.428 1.00 41.31 163 ASP A CA 1
ATOM 1331 C C . ASP A 1 163 ? 67.899 -21.738 -35.500 1.00 48.03 163 ASP A C 1
ATOM 1332 O O . ASP A 1 163 ? 67.120 -21.334 -34.630 1.00 47.80 163 ASP A O 1
ATOM 1337 N N . ARG A 1 164 ? 69.128 -21.205 -35.690 1.00 46.39 164 ARG A N 1
ATOM 1338 C CA . ARG A 1 164 ? 69.654 -20.071 -34.906 1.00 47.04 164 ARG A CA 1
ATOM 1339 C C . ARG A 1 164 ? 68.830 -18.799 -35.075 1.00 52.87 164 ARG A C 1
ATOM 1340 O O . ARG A 1 164 ? 68.869 -17.922 -34.214 1.00 52.89 164 ARG A O 1
ATOM 1348 N N . HIS A 1 165 ? 68.106 -18.701 -36.192 1.00 51.76 165 HIS A N 1
ATOM 1349 C CA . HIS A 1 165 ? 67.211 -17.602 -36.542 1.00 53.93 165 HIS A CA 1
ATOM 1350 C C . HIS A 1 165 ? 65.920 -17.591 -35.675 1.00 62.42 165 HIS A C 1
ATOM 1351 O O . HIS A 1 165 ? 65.087 -16.688 -35.832 1.00 62.67 165 HIS A O 1
ATOM 1358 N N . LEU A 1 166 ? 65.754 -18.595 -34.776 1.00 60.37 166 LEU A N 1
ATOM 1359 C CA . LEU A 1 166 ? 64.579 -18.757 -33.907 1.00 60.36 166 LEU A CA 1
ATOM 1360 C C . LEU A 1 166 ? 64.941 -18.731 -32.404 1.00 65.03 166 LEU A C 1
ATOM 1361 O O . LEU A 1 166 ? 66.052 -19.139 -32.054 1.00 63.62 166 LEU A O 1
ATOM 1366 N N . PRO A 1 167 ? 64.023 -18.317 -31.486 1.00 63.64 167 PRO A N 1
ATOM 1367 C CA . PRO A 1 167 ? 64.370 -18.359 -30.050 1.00 63.98 167 PRO A CA 1
ATOM 1368 C C . PRO A 1 167 ? 64.340 -19.785 -29.470 1.00 69.60 167 PRO A C 1
ATOM 1369 O O . PRO A 1 167 ? 63.808 -20.693 -30.117 1.00 68.85 167 PRO A O 1
ATOM 1373 N N . THR A 1 168 ? 64.910 -19.969 -28.249 1.00 67.90 168 THR A N 1
ATOM 1374 C CA . THR A 1 168 ? 65.015 -21.221 -27.472 1.00 68.84 168 THR A CA 1
ATOM 1375 C C . THR A 1 168 ? 63.624 -21.649 -26.903 1.00 74.06 168 THR A C 1
ATOM 1376 O O . THR A 1 168 ? 63.494 -22.053 -25.739 1.00 74.69 168 THR A O 1
ATOM 1380 N N . ASP A 1 169 ? 62.590 -21.532 -27.737 1.00 70.27 169 ASP A N 1
ATOM 1381 C CA . ASP A 1 169 ? 61.207 -21.887 -27.425 1.00 69.84 169 ASP A CA 1
ATOM 1382 C C . ASP A 1 169 ? 60.540 -22.419 -28.700 1.00 71.77 169 ASP A C 1
ATOM 1383 O O . ASP A 1 169 ? 59.555 -23.157 -28.612 1.00 71.30 169 ASP A O 1
ATOM 1385 N N . LYS A 1 170 ? 61.097 -22.048 -29.883 1.00 66.49 170 LYS A N 1
ATOM 1386 C CA . LYS A 1 170 ? 60.590 -22.426 -31.209 1.00 65.50 170 LYS A CA 1
ATOM 1387 C C . LYS A 1 170 ? 61.387 -23.573 -31.881 1.00 66.69 170 LYS A C 1
ATOM 1388 O O . LYS A 1 170 ? 61.157 -23.880 -33.054 1.00 66.38 170 LYS A O 1
ATOM 1390 N N . VAL A 1 171 ? 62.291 -24.220 -31.124 1.00 60.55 171 VAL A N 1
ATOM 1391 C CA . VAL A 1 171 ? 63.092 -25.361 -31.590 1.00 58.98 171 VAL A CA 1
ATOM 1392 C C . VAL A 1 171 ? 63.097 -26.413 -30.424 1.00 60.64 171 VAL A C 1
ATOM 1393 O O . VAL A 1 171 ? 64.129 -26.919 -29.969 1.00 59.53 171 VAL A O 1
ATOM 1397 N N . LYS A 1 172 ? 61.861 -26.722 -29.961 1.00 56.08 172 LYS A N 1
ATOM 1398 C CA . LYS A 1 172 ? 61.516 -27.650 -28.877 1.00 55.22 172 LYS A CA 1
ATOM 1399 C C . LYS A 1 172 ? 61.864 -29.105 -29.197 1.00 56.71 172 LYS A C 1
ATOM 1400 O O . LYS A 1 172 ? 62.084 -29.894 -28.276 1.00 56.54 172 LYS A O 1
ATOM 1402 N N . ASP A 1 173 ? 61.929 -29.459 -30.497 1.00 51.08 173 ASP A N 1
ATOM 1403 C CA . ASP A 1 173 ? 62.284 -30.814 -30.950 1.00 50.76 173 ASP A CA 1
ATOM 1404 C C . ASP A 1 173 ? 63.803 -31.095 -30.767 1.00 52.03 173 ASP A C 1
ATOM 1405 O O . ASP A 1 173 ? 64.245 -32.219 -31.017 1.00 51.71 173 ASP A O 1
ATOM 1410 N N . VAL A 1 174 ? 64.600 -30.075 -30.371 1.00 44.56 174 VAL A N 1
ATOM 1411 C CA . VAL A 1 174 ? 66.050 -30.242 -30.258 1.00 43.41 174 VAL A CA 1
ATOM 1412 C C . VAL A 1 174 ? 66.625 -29.841 -28.880 1.00 45.44 174 VAL A C 1
ATOM 1413 O O . VAL A 1 174 ? 67.383 -30.604 -28.280 1.00 43.70 174 VAL A O 1
ATOM 1417 N N . TYR A 1 175 ? 66.318 -28.628 -28.416 1.00 42.17 175 TYR A N 1
ATOM 1418 C CA . TYR A 1 175 ? 66.926 -28.050 -27.211 1.00 41.75 175 TYR A CA 1
ATOM 1419 C C . TYR A 1 175 ? 66.460 -28.727 -25.894 1.00 43.63 175 TYR A C 1
ATOM 1420 O O . TYR A 1 175 ? 65.360 -29.282 -25.841 1.00 43.72 175 TYR A O 1
ATOM 1429 N N . ILE A 1 176 ? 67.343 -28.737 -24.857 1.00 37.83 176 ILE A N 1
ATOM 1430 C CA . ILE A 1 176 ? 67.086 -29.307 -23.521 1.00 36.37 176 ILE A CA 1
ATOM 1431 C C . ILE A 1 176 ? 65.841 -28.665 -22.882 1.00 41.62 176 ILE A C 1
ATOM 1432 O O . ILE A 1 176 ? 65.733 -27.434 -22.835 1.00 40.36 176 ILE A O 1
ATOM 1437 N N . LYS A 1 177 ? 64.926 -29.501 -22.380 1.00 38.46 177 LYS A N 1
ATOM 1438 C CA . LYS A 1 177 ? 63.682 -29.048 -21.758 1.00 39.10 177 LYS A CA 1
ATOM 1439 C C . LYS A 1 177 ? 63.194 -30.018 -20.690 1.00 42.21 177 LYS A C 1
ATOM 1440 O O . LYS A 1 177 ? 63.483 -31.216 -20.748 1.00 41.44 177 LYS A O 1
ATOM 1443 N N . LEU A 1 178 ? 62.417 -29.498 -19.734 1.00 38.70 178 LEU A N 1
ATOM 1444 C CA . LEU A 1 178 ? 61.789 -30.291 -18.694 1.00 38.30 178 LEU A CA 1
ATOM 1445 C C . LEU A 1 178 ? 60.593 -31.009 -19.324 1.00 43.96 178 LEU A C 1
ATOM 1446 O O . LEU A 1 178 ? 59.806 -30.395 -20.049 1.00 43.98 178 LEU A O 1
ATOM 1451 N N . GLU A 1 179 ? 60.442 -32.288 -19.028 1.00 41.02 179 GLU A N 1
ATOM 1452 C CA . GLU A 1 179 ? 59.333 -33.040 -19.590 1.00 40.76 179 GLU A CA 1
ATOM 1453 C C . GLU A 1 179 ? 58.395 -33.583 -18.568 1.00 45.00 179 GLU A C 1
ATOM 1454 O O . GLU A 1 179 ? 57.235 -33.859 -18.886 1.00 45.63 179 GLU A O 1
ATOM 1460 N N . LYS A 1 180 ? 58.902 -33.787 -17.345 1.00 41.21 180 LYS A N 1
ATOM 1461 C CA . LYS A 1 180 ? 58.107 -34.295 -16.240 1.00 40.77 180 LYS A CA 1
ATOM 1462 C C . LYS A 1 180 ? 58.743 -33.981 -14.896 1.00 46.09 180 LYS A C 1
ATOM 1463 O O . LYS A 1 180 ? 59.950 -34.155 -14.713 1.00 45.97 180 LYS A O 1
ATOM 1469 N N . GLU A 1 181 ? 57.904 -33.537 -13.951 1.00 42.69 181 GLU A N 1
ATOM 1470 C CA . GLU A 1 181 ? 58.272 -33.260 -12.574 1.00 43.00 181 GLU A CA 1
ATOM 1471 C C . GLU A 1 181 ? 57.739 -34.416 -11.746 1.00 46.86 181 GLU A C 1
ATOM 1472 O O . GLU A 1 181 ? 56.544 -34.721 -11.814 1.00 48.35 181 GLU A O 1
ATOM 1478 N N . THR A 1 182 ? 58.623 -35.105 -11.011 1.00 42.22 182 THR A N 1
ATOM 1479 C CA . THR A 1 182 ? 58.244 -36.263 -10.186 1.00 41.67 182 THR A CA 1
ATOM 1480 C C . THR A 1 182 ? 58.806 -36.107 -8.770 1.00 45.31 182 THR A C 1
ATOM 1481 O O . THR A 1 182 ? 59.590 -35.188 -8.534 1.00 44.20 182 THR A O 1
ATOM 1485 N N . ASP A 1 183 ? 58.458 -37.030 -7.853 1.00 42.56 183 ASP A N 1
ATOM 1486 C CA . ASP A 1 183 ? 58.945 -37.012 -6.470 1.00 43.96 183 ASP A CA 1
ATOM 1487 C C . ASP A 1 183 ? 60.452 -37.261 -6.377 1.00 46.78 183 ASP A C 1
ATOM 1488 O O . ASP A 1 183 ? 61.114 -36.649 -5.544 1.00 46.42 183 ASP A O 1
ATOM 1493 N N . ALA A 1 184 ? 60.982 -38.165 -7.211 1.00 42.10 184 ALA A N 1
ATOM 1494 C CA . ALA A 1 184 ? 62.398 -38.546 -7.228 1.00 41.41 184 ALA A CA 1
ATOM 1495 C C . ALA A 1 184 ? 63.284 -37.535 -7.935 1.00 44.27 184 ALA A C 1
ATOM 1496 O O . ALA A 1 184 ? 64.484 -37.481 -7.655 1.00 45.86 184 ALA A O 1
ATOM 1498 N N . GLY A 1 185 ? 62.692 -36.719 -8.807 1.00 37.71 185 GLY A N 1
ATOM 1499 C CA . GLY A 1 185 ? 63.406 -35.691 -9.554 1.00 37.28 185 GLY A CA 1
ATOM 1500 C C . GLY A 1 185 ? 62.719 -35.274 -10.835 1.00 38.86 185 GLY A C 1
ATOM 1501 O O . GLY A 1 185 ? 61.504 -35.429 -10.990 1.00 39.09 185 GLY A O 1
ATOM 1502 N N . ILE A 1 186 ? 63.496 -34.747 -11.762 1.00 33.46 186 ILE A N 1
ATOM 1503 C CA . ILE A 1 186 ? 62.962 -34.241 -13.022 1.00 33.12 186 ILE A CA 1
ATOM 1504 C C . ILE A 1 186 ? 63.409 -35.069 -14.237 1.00 37.90 186 ILE A C 1
ATOM 1505 O O . ILE A 1 186 ? 64.546 -35.535 -14.284 1.00 37.68 186 ILE A O 1
ATOM 1510 N N . ILE A 1 187 ? 62.513 -35.219 -15.221 1.00 34.78 187 ILE A N 1
ATOM 1511 C CA . ILE A 1 187 ? 62.796 -35.924 -16.478 1.00 34.58 187 ILE A CA 1
ATOM 1512 C C . ILE A 1 187 ? 63.098 -34.859 -17.507 1.00 37.32 187 ILE A C 1
ATOM 1513 O O . ILE A 1 187 ? 62.290 -33.941 -17.697 1.00 36.04 187 ILE A O 1
ATOM 1518 N N . VAL A 1 188 ? 64.282 -34.959 -18.150 1.00 32.57 188 VAL A N 1
ATOM 1519 C CA . VAL A 1 188 ? 64.737 -34.010 -19.166 1.00 31.65 188 VAL A CA 1
ATOM 1520 C C . VAL A 1 188 ? 65.134 -34.740 -20.442 1.00 34.73 188 VAL A C 1
ATOM 1521 O O . VAL A 1 188 ? 65.620 -35.872 -20.378 1.00 32.53 188 VAL A O 1
ATOM 1525 N N . SER A 1 189 ? 64.948 -34.065 -21.594 1.00 31.16 189 SER A N 1
ATOM 1526 C CA . SER A 1 189 ? 65.353 -34.559 -22.897 1.00 30.02 189 SER A CA 1
ATOM 1527 C C . SER A 1 189 ? 65.837 -33.393 -23.739 1.00 33.64 189 SER A C 1
ATOM 1528 O O . SER A 1 189 ? 65.387 -32.268 -23.540 1.00 33.76 189 SER A O 1
ATOM 1531 N N . GLY A 1 190 ? 66.700 -33.692 -24.704 1.00 29.31 190 GLY A N 1
ATOM 1532 C CA . GLY A 1 190 ? 67.235 -32.715 -25.638 1.00 29.64 190 GLY A CA 1
ATOM 1533 C C . GLY A 1 190 ? 68.703 -32.972 -25.895 1.00 34.18 190 GLY A C 1
ATOM 1534 O O . GLY A 1 190 ? 69.260 -33.985 -25.449 1.00 33.44 190 GLY A O 1
ATOM 1535 N N . ALA A 1 191 ? 69.337 -32.051 -26.617 1.00 30.07 191 ALA A N 1
ATOM 1536 C CA . ALA A 1 191 ? 70.746 -32.161 -26.937 1.00 29.06 191 ALA A CA 1
ATOM 1537 C C . ALA A 1 191 ? 71.443 -30.823 -26.743 1.00 32.24 191 ALA A C 1
ATOM 1538 O O . ALA A 1 191 ? 70.816 -29.760 -26.790 1.00 30.88 191 ALA A O 1
ATOM 1540 N N . LYS A 1 192 ? 72.751 -30.891 -26.534 1.00 29.63 192 LYS A N 1
ATOM 1541 C CA . LYS A 1 192 ? 73.605 -29.718 -26.441 1.00 29.28 192 LYS A CA 1
ATOM 1542 C C . LYS A 1 192 ? 74.673 -29.857 -27.511 1.00 36.74 192 LYS A C 1
ATOM 1543 O O . LYS A 1 192 ? 74.904 -30.967 -27.978 1.00 37.73 192 LYS A O 1
ATOM 1549 N N . VAL A 1 193 ? 75.326 -28.754 -27.900 1.00 36.99 193 VAL A N 1
ATOM 1550 C CA . VAL A 1 193 ? 76.409 -28.759 -28.897 1.00 37.97 193 VAL A CA 1
ATOM 1551 C C . VAL A 1 193 ? 77.574 -29.538 -28.256 1.00 44.26 193 VAL A C 1
ATOM 1552 O O . VAL A 1 193 ? 77.470 -29.931 -27.098 1.00 47.43 193 VAL A O 1
ATOM 1556 N N . VAL A 1 194 ? 78.673 -29.724 -28.978 1.00 39.69 194 VAL A N 1
ATOM 1557 C CA . VAL A 1 194 ? 79.828 -30.500 -28.552 1.00 39.15 194 VAL A CA 1
ATOM 1558 C C . VAL A 1 194 ? 80.236 -30.233 -27.094 1.00 38.37 194 VAL A C 1
ATOM 1559 O O . VAL A 1 194 ? 80.315 -29.097 -26.645 1.00 38.78 194 VAL A O 1
ATOM 1563 N N . ALA A 1 195 ? 80.409 -31.317 -26.348 1.00 30.70 195 ALA A N 1
ATOM 1564 C CA . ALA A 1 195 ? 80.800 -31.304 -24.955 1.00 29.38 195 ALA A CA 1
ATOM 1565 C C . ALA A 1 195 ? 82.238 -31.807 -24.967 1.00 30.44 195 ALA A C 1
ATOM 1566 O O . ALA A 1 195 ? 82.482 -33.016 -25.025 1.00 28.62 195 ALA A O 1
ATOM 1568 N N . THR A 1 196 ? 83.186 -30.863 -25.047 1.00 25.71 196 THR A N 1
ATOM 1569 C CA . THR A 1 196 ? 84.618 -31.155 -25.189 1.00 24.66 196 THR A CA 1
ATOM 1570 C C . THR A 1 196 ? 85.176 -32.039 -24.080 1.00 26.63 196 THR A C 1
ATOM 1571 O O . THR A 1 196 ? 85.120 -31.667 -22.902 1.00 25.90 196 THR A O 1
ATOM 1575 N N . ASN A 1 197 ? 85.755 -33.195 -24.479 1.00 23.77 197 ASN A N 1
ATOM 1576 C CA . ASN A 1 197 ? 86.333 -34.196 -23.563 1.00 24.01 197 ASN A CA 1
ATOM 1577 C C . ASN A 1 197 ? 85.319 -34.837 -22.586 1.00 26.60 197 ASN A C 1
ATOM 1578 O O . ASN A 1 197 ? 85.736 -35.507 -21.632 1.00 27.07 197 ASN A O 1
ATOM 1583 N N . SER A 1 198 ? 83.999 -34.662 -22.813 1.00 24.98 198 SER A N 1
ATOM 1584 C CA . SER A 1 198 ? 82.991 -35.257 -21.907 1.00 25.85 198 SER A CA 1
ATOM 1585 C C . SER A 1 198 ? 83.070 -36.791 -21.793 1.00 30.03 198 SER A C 1
ATOM 1586 O O . SER A 1 198 ? 82.654 -37.325 -20.760 1.00 29.89 198 SER A O 1
ATOM 1589 N N . ALA A 1 199 ? 83.669 -37.489 -22.794 1.00 24.18 199 ALA A N 1
ATOM 1590 C CA . ALA A 1 199 ? 83.835 -38.956 -22.715 1.00 24.55 199 ALA A CA 1
ATOM 1591 C C . ALA A 1 199 ? 84.718 -39.371 -21.509 1.00 29.29 199 ALA A C 1
ATOM 1592 O O . ALA A 1 199 ? 84.607 -40.494 -21.015 1.00 29.65 199 ALA A O 1
ATOM 1594 N N . LEU A 1 200 ? 85.553 -38.449 -21.033 1.00 26.56 200 LEU A N 1
ATOM 1595 C CA . LEU A 1 200 ? 86.506 -38.689 -19.946 1.00 26.84 200 LEU A CA 1
ATOM 1596 C C . LEU A 1 200 ? 86.114 -37.998 -18.639 1.00 31.05 200 LEU A C 1
ATOM 1597 O O . LEU A 1 200 ? 86.905 -37.985 -17.685 1.00 30.78 200 LEU A O 1
ATOM 1602 N N . THR A 1 201 ? 84.872 -37.498 -18.559 1.00 27.02 201 THR A N 1
ATOM 1603 C CA . THR A 1 201 ? 84.419 -36.782 -17.359 1.00 26.40 201 THR A CA 1
ATOM 1604 C C . THR A 1 201 ? 83.513 -37.629 -16.457 1.00 29.99 201 THR A C 1
ATOM 1605 O O . THR A 1 201 ? 82.945 -38.642 -16.885 1.00 28.27 201 THR A O 1
ATOM 1609 N N . HIS A 1 202 ? 83.321 -37.162 -15.233 1.00 26.95 202 HIS A N 1
ATOM 1610 C CA . HIS A 1 202 ? 82.438 -37.822 -14.272 1.00 27.60 202 HIS A CA 1
ATOM 1611 C C . HIS A 1 202 ? 81.024 -37.280 -14.389 1.00 31.36 202 HIS A C 1
ATOM 1612 O O . HIS A 1 202 ? 80.073 -38.055 -14.357 1.00 30.26 202 HIS A O 1
ATOM 1619 N N . TYR A 1 203 ? 80.884 -35.950 -14.500 1.00 28.95 203 TYR A N 1
ATOM 1620 C CA . TYR A 1 203 ? 79.587 -35.281 -14.575 1.00 29.64 203 TYR A CA 1
ATOM 1621 C C . TYR A 1 203 ? 79.602 -34.158 -15.587 1.00 33.46 203 TYR A C 1
ATOM 1622 O O . TYR A 1 203 ? 80.655 -33.609 -15.880 1.00 33.03 203 TYR A O 1
ATOM 1631 N N . ASN A 1 204 ? 78.427 -33.764 -16.063 1.00 29.45 204 ASN A N 1
ATOM 1632 C CA . ASN A 1 204 ? 78.328 -32.569 -16.875 1.00 30.87 204 ASN A CA 1
ATOM 1633 C C . ASN A 1 204 ? 77.289 -31.642 -16.268 1.00 33.32 204 ASN A C 1
ATOM 1634 O O . ASN A 1 204 ? 76.286 -32.113 -15.722 1.00 32.14 204 ASN A O 1
ATOM 1639 N N . MET A 1 205 ? 77.580 -30.352 -16.255 1.00 30.88 205 MET A N 1
ATOM 1640 C CA . MET A 1 205 ? 76.618 -29.347 -15.831 1.00 30.33 205 MET A CA 1
ATOM 1641 C C . MET A 1 205 ? 75.863 -29.002 -17.121 1.00 32.26 205 MET A C 1
ATOM 1642 O O . MET A 1 205 ? 76.489 -28.739 -18.157 1.00 29.92 205 MET A O 1
ATOM 1647 N N . ILE A 1 206 ? 74.539 -29.039 -17.070 1.00 28.67 206 ILE A N 1
ATOM 1648 C CA . ILE A 1 206 ? 73.710 -28.695 -18.220 1.00 29.47 206 ILE A CA 1
ATOM 1649 C C . ILE A 1 206 ? 73.032 -27.365 -17.914 1.00 35.66 206 ILE A C 1
ATOM 1650 O O . ILE A 1 206 ? 72.348 -27.252 -16.897 1.00 34.82 206 ILE A O 1
ATOM 1655 N N . GLY A 1 207 ? 73.271 -26.375 -18.760 1.00 33.97 207 GLY A N 1
ATOM 1656 C CA . GLY A 1 207 ? 72.690 -25.055 -18.565 1.00 36.39 207 GLY A CA 1
ATOM 1657 C C . GLY A 1 207 ? 72.177 -24.416 -19.838 1.00 43.57 207 GLY A C 1
ATOM 1658 O O . GLY A 1 207 ? 72.597 -24.774 -20.943 1.00 40.74 207 GLY A O 1
ATOM 1659 N N . PHE A 1 208 ? 71.266 -23.442 -19.661 1.00 43.71 208 PHE A N 1
ATOM 1660 C CA . PHE A 1 208 ? 70.613 -22.605 -20.683 1.00 60.15 208 PHE A CA 1
ATOM 1661 C C . PHE A 1 208 ? 71.642 -21.925 -21.579 1.00 81.06 208 PHE A C 1
ATOM 1662 O O . PHE A 1 208 ? 72.680 -21.489 -21.084 1.00 56.13 208 PHE A O 1
ATOM 1670 N N . ALA A 1 211 ? 70.340 -21.130 -29.243 1.00 63.30 211 ALA A N 1
ATOM 1671 C CA . ALA A 1 211 ? 69.937 -19.999 -30.061 1.00 63.82 211 ALA A CA 1
ATOM 1672 C C . ALA A 1 211 ? 69.587 -18.778 -29.177 1.00 69.41 211 ALA A C 1
ATOM 1673 O O . ALA A 1 211 ? 68.431 -18.349 -29.113 1.00 69.70 211 ALA A O 1
ATOM 1675 N N . GLN A 1 212 ? 70.629 -18.255 -28.484 1.00 66.16 212 GLN A N 1
ATOM 1676 C CA . GLN A 1 212 ? 70.699 -17.123 -27.537 1.00 65.56 212 GLN A CA 1
ATOM 1677 C C . GLN A 1 212 ? 69.377 -16.753 -26.812 1.00 68.86 212 GLN A C 1
ATOM 1678 O O . GLN A 1 212 ? 69.264 -17.053 -25.621 1.00 67.75 212 GLN A O 1
ATOM 1684 N N . VAL A 1 213 ? 68.417 -16.064 -27.499 1.00 65.85 213 VAL A N 1
ATOM 1685 C CA . VAL A 1 213 ? 67.137 -15.620 -26.918 1.00 65.98 213 VAL A CA 1
ATOM 1686 C C . VAL A 1 213 ? 66.342 -16.820 -26.425 1.00 70.57 213 VAL A C 1
ATOM 1687 O O . VAL A 1 213 ? 66.070 -17.731 -27.208 1.00 69.96 213 VAL A O 1
ATOM 1689 N N . MET A 1 214 ? 66.046 -16.848 -25.113 1.00 67.68 214 MET A N 1
ATOM 1690 C CA . MET A 1 214 ? 65.379 -17.962 -24.442 1.00 67.84 214 MET A CA 1
ATOM 1691 C C . MET A 1 214 ? 63.907 -18.152 -24.816 1.00 71.39 214 MET A C 1
ATOM 1692 O O . MET A 1 214 ? 63.495 -19.284 -25.066 1.00 71.07 214 MET A O 1
ATOM 1694 N N . GLY A 1 215 ? 63.126 -17.077 -24.816 1.00 66.57 215 GLY A N 1
ATOM 1695 C CA . GLY A 1 215 ? 61.702 -17.174 -25.124 1.00 65.61 215 GLY A CA 1
ATOM 1696 C C . GLY A 1 215 ? 60.824 -16.940 -23.912 1.00 68.17 215 GLY A C 1
ATOM 1697 O O . GLY A 1 215 ? 61.211 -16.190 -23.009 1.00 68.13 215 GLY A O 1
ATOM 1698 N N . GLU A 1 216 ? 59.638 -17.586 -23.876 1.00 62.80 216 GLU A N 1
ATOM 1699 C CA . GLU A 1 216 ? 58.655 -17.400 -22.805 1.00 61.51 216 GLU A CA 1
ATOM 1700 C C . GLU A 1 216 ? 58.219 -18.687 -22.071 1.00 62.72 216 GLU A C 1
ATOM 1701 O O . GLU A 1 216 ? 57.468 -18.590 -21.096 1.00 63.21 216 GLU A O 1
ATOM 1703 N N . ASN A 1 217 ? 58.697 -19.876 -22.502 1.00 55.79 217 ASN A N 1
ATOM 1704 C CA . ASN A 1 217 ? 58.358 -21.160 -21.866 1.00 53.59 217 ASN A CA 1
ATOM 1705 C C . ASN A 1 217 ? 59.360 -21.491 -20.723 1.00 54.24 217 ASN A C 1
ATOM 1706 O O . ASN A 1 217 ? 60.540 -21.719 -21.010 1.00 52.62 217 ASN A O 1
ATOM 1711 N N . PRO A 1 218 ? 58.923 -21.524 -19.433 1.00 49.47 218 PRO A N 1
ATOM 1712 C CA . PRO A 1 218 ? 59.878 -21.787 -18.330 1.00 48.12 218 PRO A CA 1
ATOM 1713 C C . PRO A 1 218 ? 60.447 -23.213 -18.258 1.00 49.30 218 PRO A C 1
ATOM 1714 O O . PRO A 1 218 ? 61.372 -23.455 -17.480 1.00 46.91 218 PRO A O 1
ATOM 1718 N N . ASP A 1 219 ? 59.927 -24.145 -19.082 1.00 44.84 219 ASP A N 1
ATOM 1719 C CA . ASP A 1 219 ? 60.426 -25.526 -19.126 1.00 44.08 219 ASP A CA 1
ATOM 1720 C C . ASP A 1 219 ? 61.862 -25.627 -19.677 1.00 45.06 219 ASP A C 1
ATOM 1721 O O . ASP A 1 219 ? 62.515 -26.650 -19.488 1.00 44.64 219 ASP A O 1
ATOM 1726 N N . PHE A 1 220 ? 62.343 -24.561 -20.335 1.00 41.65 220 PHE A N 1
ATOM 1727 C CA . PHE A 1 220 ? 63.686 -24.421 -20.887 1.00 41.88 220 PHE A CA 1
ATOM 1728 C C . PHE A 1 220 ? 64.640 -23.713 -19.899 1.00 45.12 220 PHE A C 1
ATOM 1729 O O . PHE A 1 220 ? 65.854 -23.756 -20.095 1.00 44.20 220 PHE A O 1
ATOM 1737 N N . ALA A 1 221 ? 64.089 -23.063 -18.848 1.00 41.79 221 ALA A N 1
ATOM 1738 C CA . ALA A 1 221 ? 64.862 -22.301 -17.855 1.00 41.07 221 ALA A CA 1
ATOM 1739 C C . ALA A 1 221 ? 65.381 -23.235 -16.749 1.00 42.88 221 ALA A C 1
ATOM 1740 O O . ALA A 1 221 ? 64.832 -23.267 -15.645 1.00 41.06 221 ALA A O 1
ATOM 1742 N N . LEU A 1 222 ? 66.426 -24.033 -17.080 1.00 38.74 222 LEU A N 1
ATOM 1743 C CA . LEU A 1 222 ? 66.985 -25.054 -16.179 1.00 37.73 222 LEU A CA 1
ATOM 1744 C C . LEU A 1 222 ? 68.494 -25.012 -16.085 1.00 37.19 222 LEU A C 1
ATOM 1745 O O . LEU A 1 222 ? 69.176 -24.691 -17.064 1.00 35.28 222 LEU A O 1
ATOM 1750 N N . MET A 1 223 ? 69.007 -25.428 -14.923 1.00 32.88 223 MET A N 1
ATOM 1751 C CA . MET A 1 223 ? 70.425 -25.660 -14.671 1.00 33.25 223 MET A CA 1
ATOM 1752 C C . MET A 1 223 ? 70.501 -26.830 -13.701 1.00 35.23 223 MET A C 1
ATOM 1753 O O . MET A 1 223 ? 69.889 -26.806 -12.630 1.00 34.36 223 MET A O 1
ATOM 1758 N N . PHE A 1 224 ? 71.249 -27.862 -14.086 1.00 30.98 224 PHE A N 1
ATOM 1759 C CA . PHE A 1 224 ? 71.354 -29.085 -13.285 1.00 29.52 224 PHE A CA 1
ATOM 1760 C C . PHE A 1 224 ? 72.626 -29.853 -13.638 1.00 32.30 224 PHE A C 1
ATOM 1761 O O . PHE A 1 224 ? 73.305 -29.522 -14.612 1.00 31.07 224 PHE A O 1
ATOM 1769 N N A VAL A 1 225 ? 72.930 -30.883 -12.836 0.60 30.89 225 VAL A N 1
ATOM 1770 N N B VAL A 1 225 ? 72.945 -30.882 -12.851 0.40 28.98 225 VAL A N 1
ATOM 1771 C CA A VAL A 1 225 ? 74.103 -31.753 -12.966 0.60 31.10 225 VAL A CA 1
ATOM 1772 C CA B VAL A 1 225 ? 74.112 -31.716 -13.132 0.40 28.36 225 VAL A CA 1
ATOM 1773 C C A VAL A 1 225 ? 73.655 -33.164 -13.414 0.60 34.58 225 VAL A C 1
ATOM 1774 C C B VAL A 1 225 ? 73.675 -33.147 -13.441 0.40 33.66 225 VAL A C 1
ATOM 1775 O O A VAL A 1 225 ? 72.656 -33.670 -12.905 0.60 32.71 225 VAL A O 1
ATOM 1776 O O B VAL A 1 225 ? 72.677 -33.629 -12.899 0.40 32.29 225 VAL A O 1
ATOM 1783 N N . ALA A 1 226 ? 74.404 -33.811 -14.331 1.00 32.34 226 ALA A N 1
ATOM 1784 C CA . ALA A 1 226 ? 74.077 -35.184 -14.719 1.00 34.07 226 ALA A CA 1
ATOM 1785 C C . ALA A 1 226 ? 75.306 -36.051 -14.715 1.00 36.10 226 ALA A C 1
ATOM 1786 O O . ALA A 1 226 ? 76.317 -35.637 -15.287 1.00 33.96 226 ALA A O 1
ATOM 1788 N N . PRO A 1 227 ? 75.250 -37.244 -14.075 1.00 34.78 227 PRO A N 1
ATOM 1789 C CA . PRO A 1 227 ? 76.402 -38.151 -14.161 1.00 34.34 227 PRO A CA 1
ATOM 1790 C C . PRO A 1 227 ? 76.540 -38.651 -15.589 1.00 34.82 227 PRO A C 1
ATOM 1791 O O . PRO A 1 227 ? 75.558 -38.685 -16.352 1.00 33.20 227 PRO A O 1
ATOM 1795 N N . MET A 1 228 ? 77.761 -39.032 -15.954 1.00 31.71 228 MET A N 1
ATOM 1796 C CA . MET A 1 228 ? 78.009 -39.579 -17.285 1.00 31.89 228 MET A CA 1
ATOM 1797 C C . MET A 1 228 ? 77.456 -41.007 -17.446 1.00 36.91 228 MET A C 1
ATOM 1798 O O . MET A 1 228 ? 77.322 -41.476 -18.570 1.00 35.77 228 MET A O 1
ATOM 1803 N N . ASP A 1 229 ? 77.092 -41.676 -16.352 1.00 35.46 229 ASP A N 1
ATOM 1804 C CA . ASP A 1 229 ? 76.566 -43.042 -16.488 1.00 36.99 229 ASP A CA 1
ATOM 1805 C C . ASP A 1 229 ? 75.055 -43.158 -16.202 1.00 41.66 229 ASP A C 1
ATOM 1806 O O . ASP A 1 229 ? 74.565 -44.260 -15.977 1.00 44.88 229 ASP A O 1
ATOM 1811 N N . ALA A 1 230 ? 74.316 -42.051 -16.258 1.00 35.62 230 ALA A N 1
ATOM 1812 C CA . ALA A 1 230 ? 72.869 -42.086 -16.046 1.00 34.16 230 ALA A CA 1
ATOM 1813 C C . ALA A 1 230 ? 72.191 -42.568 -17.341 1.00 34.10 230 ALA A C 1
ATOM 1814 O O . ALA A 1 230 ? 72.607 -42.184 -18.446 1.00 32.15 230 ALA A O 1
ATOM 1816 N N . ASP A 1 231 ? 71.148 -43.394 -17.202 1.00 29.04 231 ASP A N 1
ATOM 1817 C CA . ASP A 1 231 ? 70.376 -43.908 -18.343 1.00 28.71 231 ASP A CA 1
ATOM 1818 C C . ASP A 1 231 ? 69.849 -42.761 -19.175 1.00 31.14 231 ASP A C 1
ATOM 1819 O O . ASP A 1 231 ? 69.259 -41.823 -18.637 1.00 30.05 231 ASP A O 1
ATOM 1824 N N . GLY A 1 232 ? 70.079 -42.827 -20.474 1.00 27.83 232 GLY A N 1
ATOM 1825 C CA . GLY A 1 232 ? 69.629 -41.766 -21.363 1.00 27.69 232 GLY A CA 1
ATOM 1826 C C . GLY A 1 232 ? 70.676 -40.730 -21.693 1.00 31.06 232 GLY A C 1
ATOM 1827 O O . GLY A 1 232 ? 70.494 -39.976 -22.645 1.00 30.44 232 GLY A O 1
ATOM 1828 N N . VAL A 1 233 ? 71.747 -40.633 -20.874 1.00 28.31 233 VAL A N 1
ATOM 1829 C CA . VAL A 1 233 ? 72.850 -39.709 -21.154 1.00 27.28 233 VAL A CA 1
ATOM 1830 C C . VAL A 1 233 ? 73.745 -40.443 -22.145 1.00 30.45 233 VAL A C 1
ATOM 1831 O O . VAL A 1 233 ? 74.156 -41.565 -21.871 1.00 29.45 233 VAL A O 1
ATOM 1835 N N . LYS A 1 234 ? 74.032 -39.830 -23.298 1.00 27.64 234 LYS A N 1
ATOM 1836 C CA . LYS A 1 234 ? 74.903 -40.485 -24.268 1.00 27.25 234 LYS A CA 1
ATOM 1837 C C . LYS A 1 234 ? 75.693 -39.499 -25.105 1.00 29.42 234 LYS A C 1
ATOM 1838 O O . LYS A 1 234 ? 75.243 -38.367 -25.328 1.00 28.68 234 LYS A O 1
ATOM 1844 N N . LEU A 1 235 ? 76.872 -39.936 -25.582 1.00 26.20 235 LEU A N 1
ATOM 1845 C CA . LEU A 1 235 ? 77.714 -39.104 -26.436 1.00 24.80 235 LEU A CA 1
ATOM 1846 C C . LEU A 1 235 ? 77.885 -39.717 -27.815 1.00 28.31 235 LEU A C 1
ATOM 1847 O O . LEU A 1 235 ? 78.098 -40.925 -27.947 1.00 27.11 235 LEU A O 1
ATOM 1852 N N . ILE A 1 236 ? 77.808 -38.860 -28.846 1.00 26.56 236 ILE A N 1
ATOM 1853 C CA . ILE A 1 236 ? 78.060 -39.249 -30.228 1.00 25.52 236 ILE A CA 1
ATOM 1854 C C . ILE A 1 236 ? 79.351 -38.479 -30.554 1.00 27.64 236 ILE A C 1
ATOM 1855 O O . ILE A 1 236 ? 79.369 -37.236 -30.592 1.00 25.57 236 ILE A O 1
ATOM 1860 N N . SER A 1 237 ? 80.450 -39.214 -30.682 1.00 24.14 237 SER A N 1
ATOM 1861 C CA . SER A 1 237 ? 81.771 -38.592 -30.833 1.00 23.29 237 SER A CA 1
ATOM 1862 C C . SER A 1 237 ? 82.016 -38.077 -32.232 1.00 26.53 237 SER A C 1
ATOM 1863 O O . SER A 1 237 ? 81.461 -38.611 -33.195 1.00 24.73 237 SER A O 1
ATOM 1866 N N . ARG A 1 238 ? 82.934 -37.090 -32.351 1.00 23.90 238 ARG A N 1
ATOM 1867 C CA . ARG A 1 238 ? 83.394 -36.620 -33.660 1.00 23.58 238 ARG A CA 1
ATOM 1868 C C . ARG A 1 238 ? 84.579 -37.540 -34.040 1.00 26.07 238 ARG A C 1
ATOM 1869 O O . ARG A 1 238 ? 84.944 -38.437 -33.256 1.00 24.79 238 ARG A O 1
ATOM 1877 N N . ALA A 1 239 ? 85.190 -37.320 -35.223 1.00 22.41 239 ALA A N 1
ATOM 1878 C CA . ALA A 1 239 ? 86.353 -38.104 -35.664 1.00 22.77 239 ALA A CA 1
ATOM 1879 C C . ALA A 1 239 ? 87.463 -38.005 -34.610 1.00 26.12 239 ALA A C 1
ATOM 1880 O O . ALA A 1 239 ? 87.593 -36.976 -33.933 1.00 25.48 239 ALA A O 1
ATOM 1882 N N . SER A 1 240 ? 88.189 -39.108 -34.399 1.00 24.66 240 SER A N 1
ATOM 1883 C CA . SER A 1 240 ? 89.228 -39.128 -33.377 1.00 24.25 240 SER A CA 1
ATOM 1884 C C . SER A 1 240 ? 90.591 -38.897 -33.998 1.00 26.14 240 SER A C 1
ATOM 1885 O O . SER A 1 240 ? 91.118 -39.785 -34.683 1.00 24.68 240 SER A O 1
ATOM 1888 N N . TYR A 1 241 ? 91.202 -37.751 -33.685 1.00 23.44 241 TYR A N 1
ATOM 1889 C CA . TYR A 1 241 ? 92.550 -37.454 -34.176 1.00 22.62 241 TYR A CA 1
ATOM 1890 C C . TYR A 1 241 ? 93.543 -38.371 -33.483 1.00 24.92 241 TYR A C 1
ATOM 1891 O O . TYR A 1 241 ? 94.513 -38.794 -34.100 1.00 23.24 241 TYR A O 1
ATOM 1900 N N . GLU A 1 242 ? 93.252 -38.751 -32.231 1.00 21.69 242 GLU A N 1
ATOM 1901 C CA . GLU A 1 242 ? 94.081 -39.722 -31.527 1.00 22.27 242 GLU A CA 1
ATOM 1902 C C . GLU A 1 242 ? 94.097 -41.082 -32.288 1.00 26.85 242 GLU A C 1
ATOM 1903 O O . GLU A 1 242 ? 95.179 -41.614 -32.571 1.00 25.27 242 GLU A O 1
ATOM 1909 N N A MET A 1 243 ? 92.911 -41.628 -32.615 0.60 25.05 243 MET A N 1
ATOM 1910 N N B MET A 1 243 ? 92.913 -41.625 -32.609 0.40 21.92 243 MET A N 1
ATOM 1911 C CA A MET A 1 243 ? 92.837 -42.920 -33.309 0.60 25.07 243 MET A CA 1
ATOM 1912 C CA B MET A 1 243 ? 92.820 -42.919 -33.289 0.40 20.54 243 MET A CA 1
ATOM 1913 C C A MET A 1 243 ? 93.476 -42.884 -34.684 0.60 26.62 243 MET A C 1
ATOM 1914 C C B MET A 1 243 ? 93.412 -42.915 -34.694 0.40 24.98 243 MET A C 1
ATOM 1915 O O A MET A 1 243 ? 94.208 -43.811 -35.037 0.60 25.51 243 MET A O 1
ATOM 1916 O O B MET A 1 243 ? 94.077 -43.884 -35.069 0.40 24.29 243 MET A O 1
ATOM 1925 N N . VAL A 1 244 ? 93.200 -41.822 -35.452 1.00 22.94 244 VAL A N 1
ATOM 1926 C CA . VAL A 1 244 ? 93.746 -41.673 -36.800 1.00 23.15 244 VAL A CA 1
ATOM 1927 C C . VAL A 1 244 ? 95.284 -41.609 -36.740 1.00 25.95 244 VAL A C 1
ATOM 1928 O O . VAL A 1 244 ? 95.939 -42.305 -37.505 1.00 24.90 244 VAL A O 1
ATOM 1932 N N . ALA A 1 245 ? 95.842 -40.793 -35.810 1.00 24.22 245 ALA A N 1
ATOM 1933 C CA . ALA A 1 245 ? 97.292 -40.685 -35.615 1.00 24.23 245 ALA A CA 1
ATOM 1934 C C . ALA A 1 245 ? 97.878 -42.040 -35.197 1.00 26.84 245 ALA A C 1
ATOM 1935 O O . ALA A 1 245 ? 98.969 -42.383 -35.641 1.00 27.11 245 ALA A O 1
ATOM 1937 N N . GLY A 1 246 ? 97.149 -42.826 -34.394 1.00 23.78 246 GLY A N 1
ATOM 1938 C CA . GLY A 1 246 ? 97.606 -44.158 -34.017 1.00 24.62 246 GLY A CA 1
ATOM 1939 C C . GLY A 1 246 ? 97.546 -45.155 -35.166 1.00 28.32 246 GLY A C 1
ATOM 1940 O O . GLY A 1 246 ? 98.495 -45.912 -35.379 1.00 27.57 246 GLY A O 1
ATOM 1941 N N . ALA A 1 247 ? 96.438 -45.144 -35.939 1.00 25.14 247 ALA A N 1
ATOM 1942 C CA . ALA A 1 247 ? 96.230 -46.098 -37.032 1.00 24.95 247 ALA A CA 1
ATOM 1943 C C . ALA A 1 247 ? 97.091 -45.847 -38.269 1.00 28.20 247 ALA A C 1
ATOM 1944 O O . ALA A 1 247 ? 97.454 -46.804 -38.955 1.00 27.23 247 ALA A O 1
ATOM 1946 N N . THR A 1 248 ? 97.369 -44.575 -38.587 1.00 25.16 248 THR A N 1
ATOM 1947 C CA . THR A 1 248 ? 98.061 -44.183 -39.822 1.00 25.53 248 THR A CA 1
ATOM 1948 C C . THR A 1 248 ? 99.276 -43.256 -39.601 1.00 28.11 248 THR A C 1
ATOM 1949 O O . THR A 1 248 ? 99.856 -42.786 -40.571 1.00 26.45 248 THR A O 1
ATOM 1953 N N . GLY A 1 249 ? 99.627 -42.983 -38.350 1.00 25.68 249 GLY A N 1
ATOM 1954 C CA . GLY A 1 249 ? 100.766 -42.126 -38.029 1.00 25.64 249 GLY A CA 1
ATOM 1955 C C . GLY A 1 249 ? 101.590 -42.752 -36.923 1.00 28.46 249 GLY A C 1
ATOM 1956 O O . GLY A 1 249 ? 101.614 -43.976 -36.761 1.00 26.66 249 GLY A O 1
ATOM 1957 N N . SER A 1 250 ? 102.228 -41.906 -36.111 1.00 26.34 250 SER A N 1
ATOM 1958 C CA . SER A 1 250 ? 103.029 -42.346 -34.969 1.00 25.51 250 SER A CA 1
ATOM 1959 C C . SER A 1 250 ? 103.164 -41.124 -34.041 1.00 28.03 250 SER A C 1
ATOM 1960 O O . SER A 1 250 ? 102.903 -39.990 -34.484 1.00 27.03 250 SER A O 1
ATOM 1963 N N . PRO A 1 251 ? 103.613 -41.322 -32.784 1.00 25.05 251 PRO A N 1
ATOM 1964 C CA . PRO A 1 251 ? 103.888 -40.170 -31.904 1.00 23.88 251 PRO A CA 1
ATOM 1965 C C . PRO A 1 251 ? 104.886 -39.209 -32.560 1.00 26.88 251 PRO A C 1
ATOM 1966 O O . PRO A 1 251 ? 104.676 -38.003 -32.497 1.00 25.33 251 PRO A O 1
ATOM 1970 N N . TYR A 1 252 ? 105.917 -39.720 -33.267 1.00 24.42 252 TYR A N 1
ATOM 1971 C CA . TYR A 1 252 ? 106.897 -38.856 -33.962 1.00 24.36 252 TYR A CA 1
ATOM 1972 C C . TYR A 1 252 ? 106.222 -37.964 -35.029 1.00 27.32 252 TYR A C 1
ATOM 1973 O O . TYR A 1 252 ? 106.560 -36.772 -35.186 1.00 26.85 252 TYR A O 1
ATOM 1982 N N . ASP A 1 253 ? 105.275 -38.546 -35.766 1.00 23.88 253 ASP A N 1
ATOM 1983 C CA . ASP A 1 253 ? 104.597 -37.825 -36.847 1.00 22.99 253 ASP A CA 1
ATOM 1984 C C . ASP A 1 253 ? 103.497 -36.877 -36.378 1.00 24.98 253 ASP A C 1
ATOM 1985 O O . ASP A 1 253 ? 103.325 -35.807 -36.969 1.00 23.44 253 ASP A O 1
ATOM 1990 N N . TYR A 1 254 ? 102.734 -37.278 -35.344 1.00 22.31 254 TYR A N 1
ATOM 1991 C CA . TYR A 1 254 ? 101.612 -36.499 -34.822 1.00 23.34 254 TYR A CA 1
ATOM 1992 C C . TYR A 1 254 ? 101.722 -36.486 -33.282 1.00 25.61 254 TYR A C 1
ATOM 1993 O O . TYR A 1 254 ? 100.931 -37.128 -32.588 1.00 24.49 254 TYR A O 1
ATOM 2002 N N . PRO A 1 255 ? 102.732 -35.761 -32.745 1.00 23.16 255 PRO A N 1
ATOM 2003 C CA . PRO A 1 255 ? 102.998 -35.818 -31.286 1.00 23.73 255 PRO A CA 1
ATOM 2004 C C . PRO A 1 255 ? 101.940 -35.231 -30.363 1.00 27.69 255 PRO A C 1
ATOM 2005 O O . PRO A 1 255 ? 101.932 -35.562 -29.190 1.00 27.47 255 PRO A O 1
ATOM 2009 N N . LEU A 1 256 ? 101.081 -34.356 -30.875 1.00 23.46 256 LEU A N 1
ATOM 2010 C CA . LEU A 1 256 ? 100.055 -33.722 -30.043 1.00 22.64 256 LEU A CA 1
ATOM 2011 C C . LEU A 1 256 ? 98.737 -34.483 -30.228 1.00 24.99 256 LEU A C 1
ATOM 2012 O O . LEU A 1 256 ? 98.084 -34.808 -29.232 1.00 23.48 256 LEU A O 1
ATOM 2017 N N . SER A 1 257 ? 98.383 -34.798 -31.488 1.00 22.71 257 SER A N 1
ATOM 2018 C CA . SER A 1 257 ? 97.164 -35.559 -31.860 1.00 22.52 257 SER A CA 1
ATOM 2019 C C . SER A 1 257 ? 97.129 -36.870 -31.102 1.00 26.20 257 SER A C 1
ATOM 2020 O O . SER A 1 257 ? 96.075 -37.273 -30.613 1.00 25.56 257 SER A O 1
ATOM 2023 N N . SER A 1 258 ? 98.305 -37.511 -30.959 1.00 23.41 258 SER A N 1
ATOM 2024 C CA . SER A 1 258 ? 98.430 -38.825 -30.328 1.00 24.10 258 SER A CA 1
ATOM 2025 C C . SER A 1 258 ? 98.196 -38.868 -28.812 1.00 26.66 258 SER A C 1
ATOM 2026 O O . SER A 1 258 ? 98.036 -39.974 -28.288 1.00 27.92 258 SER A O 1
ATOM 2029 N N A ARG A 1 259 ? 98.170 -37.718 -28.105 0.50 23.94 259 ARG A N 1
ATOM 2030 N N B ARG A 1 259 ? 98.191 -37.713 -28.115 0.50 24.16 259 ARG A N 1
ATOM 2031 C CA A ARG A 1 259 ? 98.005 -37.760 -26.647 0.50 24.08 259 ARG A CA 1
ATOM 2032 C CA B ARG A 1 259 ? 98.065 -37.727 -26.657 0.50 24.42 259 ARG A CA 1
ATOM 2033 C C A ARG A 1 259 ? 97.094 -36.663 -26.045 0.50 26.99 259 ARG A C 1
ATOM 2034 C C B ARG A 1 259 ? 97.132 -36.651 -26.047 0.50 27.11 259 ARG A C 1
ATOM 2035 O O A ARG A 1 259 ? 96.675 -36.806 -24.895 0.50 25.87 259 ARG A O 1
ATOM 2036 O O B ARG A 1 259 ? 96.728 -36.803 -24.893 0.50 25.90 259 ARG A O 1
ATOM 2051 N N . PHE A 1 260 ? 96.810 -35.583 -26.788 1.00 23.49 260 PHE A N 1
ATOM 2052 C CA . PHE A 1 260 ? 96.003 -34.482 -26.235 1.00 23.58 260 PHE A CA 1
ATOM 2053 C C . PHE A 1 260 ? 94.677 -34.209 -26.911 1.00 26.78 260 PHE A C 1
ATOM 2054 O O . PHE A 1 260 ? 94.098 -33.139 -26.672 1.00 23.73 260 PHE A O 1
ATOM 2062 N N . ASP A 1 261 ? 94.155 -35.179 -27.682 1.00 24.26 261 ASP A N 1
ATOM 2063 C CA . ASP A 1 261 ? 92.895 -34.963 -28.394 1.00 24.18 261 ASP A CA 1
ATOM 2064 C C . ASP A 1 261 ? 91.700 -34.990 -27.419 1.00 29.52 261 ASP A C 1
ATOM 2065 O O . ASP A 1 261 ? 91.457 -36.012 -26.787 1.00 29.44 261 ASP A O 1
ATOM 2070 N N . GLU A 1 262 ? 90.944 -33.878 -27.342 1.00 24.92 262 GLU A N 1
ATOM 2071 C CA . GLU A 1 262 ? 89.761 -33.767 -26.473 1.00 24.16 262 GLU A CA 1
ATOM 2072 C C . GLU A 1 262 ? 88.538 -33.860 -27.372 1.00 26.07 262 GLU A C 1
ATOM 2073 O O . GLU A 1 262 ? 88.145 -32.877 -28.007 1.00 25.37 262 GLU A O 1
ATOM 2079 N N . ASN A 1 263 ? 87.963 -35.059 -27.474 1.00 23.61 263 ASN A N 1
ATOM 2080 C CA . ASN A 1 263 ? 86.874 -35.296 -28.416 1.00 23.79 263 ASN A CA 1
ATOM 2081 C C . ASN A 1 263 ? 85.659 -34.392 -28.175 1.00 27.08 263 ASN A C 1
ATOM 2082 O O . ASN A 1 263 ? 85.100 -34.373 -27.072 1.00 26.24 263 ASN A O 1
ATOM 2087 N N . ASP A 1 264 ? 85.296 -33.609 -29.208 1.00 23.81 264 ASP A N 1
ATOM 2088 C CA . ASP A 1 264 ? 84.154 -32.684 -29.152 1.00 24.54 264 ASP A CA 1
ATOM 2089 C C . ASP A 1 264 ? 82.891 -33.496 -29.487 1.00 30.87 264 ASP A C 1
ATOM 2090 O O . ASP A 1 264 ? 82.533 -33.661 -30.655 1.00 29.59 264 ASP A O 1
ATOM 2095 N N . ALA A 1 265 ? 82.241 -34.033 -28.451 1.00 29.57 265 ALA A N 1
ATOM 2096 C CA . ALA A 1 265 ? 81.102 -34.939 -28.656 1.00 30.13 265 ALA A CA 1
ATOM 2097 C C . ALA A 1 265 ? 79.747 -34.278 -28.585 1.00 34.45 265 ALA A C 1
ATOM 2098 O O . ALA A 1 265 ? 79.535 -33.415 -27.754 1.00 35.90 265 ALA A O 1
ATOM 2100 N N . ILE A 1 266 ? 78.800 -34.752 -29.390 1.00 29.19 266 ILE A N 1
ATOM 2101 C CA . ILE A 1 266 ? 77.404 -34.315 -29.301 1.00 28.73 266 ILE A CA 1
ATOM 2102 C C . ILE A 1 266 ? 76.861 -34.937 -28.002 1.00 31.27 266 ILE A C 1
ATOM 2103 O O . ILE A 1 266 ? 77.029 -36.147 -27.782 1.00 28.69 266 ILE A O 1
ATOM 2108 N N . LEU A 1 267 ? 76.227 -34.131 -27.154 1.00 27.83 267 LEU A N 1
ATOM 2109 C CA . LEU A 1 267 ? 75.665 -34.638 -25.903 1.00 28.86 267 LEU A CA 1
ATOM 2110 C C . LEU A 1 267 ? 74.155 -34.764 -26.045 1.00 31.54 267 LEU A C 1
ATOM 2111 O O . LEU A 1 267 ? 73.478 -33.784 -26.355 1.00 30.79 267 LEU A O 1
ATOM 2116 N N . VAL A 1 268 ? 73.647 -35.981 -25.822 1.00 27.91 268 VAL A N 1
ATOM 2117 C CA . VAL A 1 268 ? 72.234 -36.303 -25.935 1.00 27.28 268 VAL A CA 1
ATOM 2118 C C . VAL A 1 268 ? 71.697 -36.707 -24.568 1.00 30.44 268 VAL A C 1
ATOM 2119 O O . VAL A 1 268 ? 72.344 -37.474 -23.833 1.00 29.71 268 VAL A O 1
ATOM 2123 N N A MET A 1 269 ? 70.498 -36.216 -24.242 0.50 25.74 269 MET A N 1
ATOM 2124 N N B MET A 1 269 ? 70.497 -36.209 -24.242 0.50 29.00 269 MET A N 1
ATOM 2125 C CA A MET A 1 269 ? 69.781 -36.600 -23.029 0.50 24.82 269 MET A CA 1
ATOM 2126 C CA B MET A 1 269 ? 69.765 -36.559 -23.024 0.50 29.76 269 MET A CA 1
ATOM 2127 C C A MET A 1 269 ? 68.431 -37.115 -23.455 0.50 30.34 269 MET A C 1
ATOM 2128 C C B MET A 1 269 ? 68.426 -37.112 -23.469 0.50 32.58 269 MET A C 1
ATOM 2129 O O A M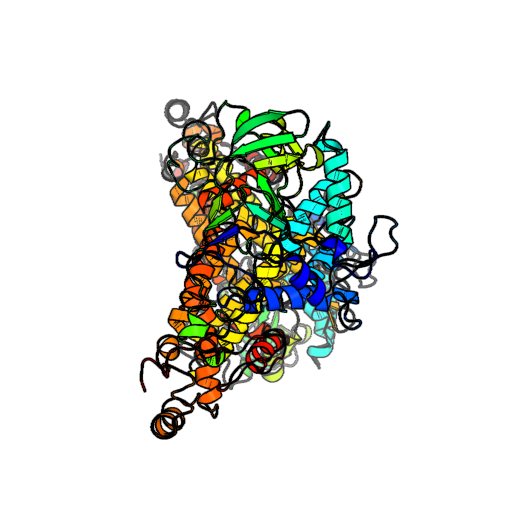ET A 1 269 ? 67.628 -36.370 -24.024 0.50 29.71 269 MET A O 1
ATOM 2130 O O B MET A 1 269 ? 67.621 -36.387 -24.061 0.50 31.97 269 MET A O 1
ATOM 2139 N N . ASP A 1 270 ? 68.214 -38.410 -23.247 1.00 28.58 270 ASP A N 1
ATOM 2140 C CA . ASP A 1 270 ? 66.985 -39.074 -23.641 1.00 29.10 270 ASP A CA 1
ATOM 2141 C C . ASP A 1 270 ? 66.250 -39.525 -22.389 1.00 32.80 270 ASP A C 1
ATOM 2142 O O . ASP A 1 270 ? 66.614 -40.538 -21.779 1.00 30.98 270 ASP A O 1
ATOM 2147 N N . ASN A 1 271 ? 65.208 -38.756 -22.012 1.00 29.04 271 ASN A N 1
ATOM 2148 C CA . ASN A 1 271 ? 64.351 -39.025 -20.846 1.00 29.20 271 ASN A CA 1
ATOM 2149 C C . ASN A 1 271 ? 65.183 -39.382 -19.632 1.00 32.76 271 ASN A C 1
ATOM 2150 O O . ASN A 1 271 ? 65.030 -40.459 -19.046 1.00 32.72 271 ASN A O 1
ATOM 2155 N N . VAL A 1 272 ? 66.120 -38.491 -19.300 1.00 29.98 272 VAL A N 1
ATOM 2156 C CA . VAL A 1 272 ? 67.011 -38.712 -18.169 1.00 29.26 272 VAL A CA 1
ATOM 2157 C C . VAL A 1 272 ? 66.348 -38.242 -16.878 1.00 34.47 272 VAL A C 1
ATOM 2158 O O . VAL A 1 272 ? 65.823 -37.125 -16.826 1.00 33.73 272 VAL A O 1
ATOM 2162 N N . LEU A 1 273 ? 66.424 -39.073 -15.827 1.00 32.03 273 LEU A N 1
ATOM 2163 C CA . LEU A 1 273 ? 65.947 -38.685 -14.511 1.00 32.67 273 LEU A CA 1
ATOM 2164 C C . LEU A 1 273 ? 67.099 -37.994 -13.761 1.00 35.08 273 LEU A C 1
ATOM 2165 O O . LEU A 1 273 ? 68.129 -38.611 -13.469 1.00 33.81 273 LEU A O 1
ATOM 2170 N N . ILE A 1 274 ? 66.890 -36.722 -13.441 1.00 30.59 274 ILE A N 1
ATOM 2171 C CA . ILE A 1 274 ? 67.828 -35.889 -12.692 1.00 30.01 274 ILE A CA 1
ATOM 2172 C C . ILE A 1 274 ? 67.268 -35.825 -11.261 1.00 36.05 274 ILE A C 1
ATOM 2173 O O . ILE A 1 274 ? 66.216 -35.214 -11.069 1.00 35.41 274 ILE A O 1
ATOM 2178 N N . PRO A 1 275 ? 67.933 -36.440 -10.255 1.00 35.83 275 PRO A N 1
ATOM 2179 C CA . PRO A 1 275 ? 67.425 -36.339 -8.871 1.00 36.08 275 PRO A CA 1
ATOM 2180 C C . PRO A 1 275 ? 67.403 -34.883 -8.399 1.00 37.01 275 PRO A C 1
ATOM 2181 O O . PRO A 1 275 ? 68.201 -34.082 -8.872 1.00 34.23 275 PRO A O 1
ATOM 2185 N N . TRP A 1 276 ? 66.482 -34.543 -7.477 1.00 35.05 276 TRP A N 1
ATOM 2186 C CA . TRP A 1 276 ? 66.358 -33.179 -6.940 1.00 35.11 276 TRP A CA 1
ATOM 2187 C C . TRP A 1 276 ? 67.652 -32.629 -6.351 1.00 37.41 276 TRP A C 1
ATOM 2188 O O . TRP A 1 276 ? 67.863 -31.423 -6.412 1.00 37.68 276 TRP A O 1
ATOM 2199 N N . GLU A 1 277 ? 68.529 -33.518 -5.811 1.00 34.27 277 GLU A N 1
ATOM 2200 C CA . GLU A 1 277 ? 69.845 -33.177 -5.246 1.00 34.35 277 GLU A CA 1
ATOM 2201 C C . GLU A 1 277 ? 70.792 -32.629 -6.326 1.00 35.57 277 GLU A C 1
ATOM 2202 O O . GLU A 1 277 ? 71.811 -32.013 -6.001 1.00 34.69 277 GLU A O 1
ATOM 2208 N N . ASN A 1 278 ? 70.468 -32.880 -7.614 1.00 31.22 278 ASN A N 1
ATOM 2209 C CA . ASN A 1 278 ? 71.294 -32.429 -8.745 1.00 30.86 278 ASN A CA 1
ATOM 2210 C C . ASN A 1 278 ? 70.726 -31.208 -9.478 1.00 33.95 278 ASN A C 1
ATOM 2211 O O . ASN A 1 278 ? 71.302 -30.772 -10.476 1.00 33.13 278 ASN A O 1
ATOM 2216 N N . VAL A 1 279 ? 69.595 -30.673 -8.995 1.00 31.23 279 VAL A N 1
ATOM 2217 C CA . VAL A 1 279 ? 68.919 -29.507 -9.591 1.00 31.50 279 VAL A CA 1
ATOM 2218 C C . VAL A 1 279 ? 69.449 -28.234 -8.933 1.00 36.81 279 VAL A C 1
ATOM 2219 O O . VAL A 1 279 ? 69.589 -28.185 -7.713 1.00 36.84 279 VAL A O 1
ATOM 2223 N N . LEU A 1 280 ? 69.749 -27.208 -9.744 1.00 34.96 280 LEU A N 1
ATOM 2224 C CA . LEU A 1 280 ? 70.271 -25.949 -9.220 1.00 34.71 280 LEU A CA 1
ATOM 2225 C C . LEU A 1 280 ? 69.379 -24.745 -9.520 1.00 38.45 280 LEU A C 1
ATOM 2226 O O . LEU A 1 280 ? 69.236 -23.882 -8.659 1.00 37.50 280 LEU A O 1
ATOM 2231 N N . ILE A 1 281 ? 68.817 -24.671 -10.742 1.00 35.53 281 ILE A N 1
ATOM 2232 C CA . ILE A 1 281 ? 67.890 -23.616 -11.193 1.00 35.28 281 ILE A CA 1
ATOM 2233 C C . ILE A 1 281 ? 66.727 -24.362 -11.842 1.00 40.56 281 ILE A C 1
ATOM 2234 O O . ILE A 1 281 ? 66.952 -25.196 -12.728 1.00 39.58 281 ILE A O 1
ATOM 2239 N N . TYR A 1 282 ? 65.494 -24.103 -11.368 1.00 37.98 282 TYR A N 1
ATOM 2240 C CA . TYR A 1 282 ? 64.327 -24.837 -11.841 1.00 38.89 282 TYR A CA 1
ATOM 2241 C C . TYR A 1 282 ? 63.150 -23.965 -12.292 1.00 44.34 282 TYR A C 1
ATOM 2242 O O . TYR A 1 282 ? 62.528 -23.309 -11.453 1.00 42.66 282 TYR A O 1
ATOM 2251 N N . ARG A 1 283 ? 62.839 -23.985 -13.621 1.00 43.46 283 ARG A N 1
ATOM 2252 C CA . ARG A 1 283 ? 61.720 -23.260 -14.272 1.00 44.18 283 ARG A CA 1
ATOM 2253 C C . ARG A 1 283 ? 61.707 -21.800 -13.808 1.00 48.80 283 ARG A C 1
ATOM 2254 O O . ARG A 1 283 ? 60.664 -21.249 -13.430 1.00 49.06 283 ARG A O 1
ATOM 2262 N N . ASP A 1 284 ? 62.889 -21.207 -13.803 1.00 45.16 284 ASP A N 1
ATOM 2263 C CA . ASP A 1 284 ? 63.155 -19.913 -13.228 1.00 44.61 284 ASP A CA 1
ATOM 2264 C C . ASP A 1 284 ? 63.893 -19.003 -14.203 1.00 49.07 284 ASP A C 1
ATOM 2265 O O . ASP A 1 284 ? 65.130 -18.992 -14.229 1.00 47.64 284 ASP A O 1
ATOM 2270 N N . PHE A 1 285 ? 63.124 -18.218 -14.993 1.00 48.12 285 PHE A N 1
ATOM 2271 C CA . PHE A 1 285 ? 63.669 -17.258 -15.961 1.00 49.25 285 PHE A CA 1
ATOM 2272 C C . PHE A 1 285 ? 64.484 -16.174 -15.265 1.00 52.62 285 PHE A C 1
ATOM 2273 O O . PHE A 1 285 ? 65.495 -15.728 -15.807 1.00 51.82 285 PHE A O 1
ATOM 2281 N N . ASP A 1 286 ? 64.026 -15.745 -14.077 1.00 49.09 286 ASP A N 1
ATOM 2282 C CA . ASP A 1 286 ? 64.679 -14.713 -13.275 1.00 48.47 286 ASP A CA 1
ATOM 2283 C C . ASP A 1 286 ? 66.102 -15.130 -12.892 1.00 51.21 286 ASP A C 1
ATOM 2284 O O . ASP A 1 286 ? 67.032 -14.370 -13.151 1.00 50.96 286 ASP A O 1
ATOM 2289 N N . ARG A 1 287 ? 66.276 -16.340 -12.315 1.00 46.86 287 ARG A N 1
ATOM 2290 C CA . ARG A 1 287 ? 67.599 -16.832 -11.918 1.00 45.52 287 ARG A CA 1
ATOM 2291 C C . ARG A 1 287 ? 68.489 -17.138 -13.111 1.00 48.87 287 ARG A C 1
ATOM 2292 O O . ARG A 1 287 ? 69.688 -16.878 -13.026 1.00 47.21 287 ARG A O 1
ATOM 2300 N N . CYS A 1 288 ? 67.908 -17.642 -14.233 1.00 46.67 288 CYS A N 1
ATOM 2301 C CA . CYS A 1 288 ? 68.660 -17.916 -15.469 1.00 46.75 288 CYS A CA 1
ATOM 2302 C C . CYS A 1 288 ? 69.223 -16.623 -16.043 1.00 53.56 288 CYS A C 1
ATOM 2303 O O . CYS A 1 288 ? 70.399 -16.592 -16.405 1.00 53.36 288 CYS A O 1
ATOM 2306 N N . ARG A 1 289 ? 68.410 -15.546 -16.091 1.00 52.09 289 ARG A N 1
ATOM 2307 C CA . ARG A 1 289 ? 68.875 -14.251 -16.600 1.00 52.75 289 ARG A CA 1
ATOM 2308 C C . ARG A 1 289 ? 69.899 -13.597 -15.669 1.00 56.98 289 ARG A C 1
ATOM 2309 O O . ARG A 1 289 ? 70.794 -12.914 -16.158 1.00 58.04 289 ARG A O 1
ATOM 2317 N N . ARG A 1 290 ? 69.778 -13.814 -14.339 1.00 51.67 290 ARG A N 1
ATOM 2318 C CA . ARG A 1 290 ? 70.698 -13.231 -13.357 1.00 50.97 290 ARG A CA 1
ATOM 2319 C C . ARG A 1 290 ? 71.987 -14.032 -13.157 1.00 53.81 290 ARG A C 1
ATOM 2320 O O . ARG A 1 290 ? 72.943 -13.470 -12.635 1.00 53.60 290 ARG A O 1
ATOM 2328 N N . TRP A 1 291 ? 72.015 -15.332 -13.537 1.00 49.48 291 TRP A N 1
ATOM 2329 C CA . TRP A 1 291 ? 73.165 -16.219 -13.314 1.00 48.42 291 TRP A CA 1
ATOM 2330 C C . TRP A 1 291 ? 74.472 -15.780 -13.969 1.00 54.50 291 TRP A C 1
ATOM 2331 O O . TRP A 1 291 ? 75.531 -15.995 -13.376 1.00 52.52 291 TRP A O 1
ATOM 2342 N N . THR A 1 292 ? 74.422 -15.191 -15.179 1.00 54.01 292 THR A N 1
ATOM 2343 C CA . THR A 1 292 ? 75.658 -14.767 -15.849 1.00 54.66 292 THR A CA 1
ATOM 2344 C C . THR A 1 292 ? 76.365 -13.669 -15.034 1.00 58.32 292 THR A C 1
ATOM 2345 O O . THR A 1 292 ? 77.581 -13.738 -14.878 1.00 57.77 292 THR A O 1
ATOM 2349 N N . MET A 1 293 ? 75.600 -12.729 -14.450 1.00 53.91 293 MET A N 1
ATOM 2350 C CA . MET A 1 293 ? 76.151 -11.644 -13.646 1.00 52.88 293 MET A CA 1
ATOM 2351 C C . MET A 1 293 ? 76.315 -11.978 -12.151 1.00 53.82 293 MET A C 1
ATOM 2352 O O . MET A 1 293 ? 77.254 -11.480 -11.542 1.00 53.83 293 MET A O 1
ATOM 2355 N N . GLU A 1 294 ? 75.428 -12.808 -11.564 1.00 48.08 294 GLU A N 1
ATOM 2356 C CA . GLU A 1 294 ? 75.447 -13.141 -10.127 1.00 47.57 294 GLU A CA 1
ATOM 2357 C C . GLU A 1 294 ? 76.004 -14.519 -9.741 1.00 49.93 294 GLU A C 1
ATOM 2358 O O . GLU A 1 294 ? 76.367 -14.718 -8.580 1.00 49.83 294 GLU A O 1
ATOM 2364 N N . GLY A 1 295 ? 76.009 -15.462 -10.677 1.00 45.08 295 GLY A N 1
ATOM 2365 C CA . GLY A 1 295 ? 76.466 -16.831 -10.443 1.00 44.38 295 GLY A CA 1
ATOM 2366 C C . GLY A 1 295 ? 77.939 -16.980 -10.132 1.00 46.33 295 GLY A C 1
ATOM 2367 O O . GLY A 1 295 ? 78.321 -17.861 -9.367 1.00 47.32 295 GLY A O 1
ATOM 2368 N N . GLY A 1 296 ? 78.768 -16.134 -10.722 1.00 39.39 296 GLY A N 1
ATOM 2369 C CA . GLY A 1 296 ? 80.200 -16.192 -10.475 1.00 37.58 296 GLY A CA 1
ATOM 2370 C C . GLY A 1 296 ? 81.008 -16.935 -11.520 1.00 38.26 296 GLY A C 1
ATOM 2371 O O . GLY A 1 296 ? 82.115 -16.497 -11.836 1.00 37.29 296 GLY A O 1
ATOM 2372 N N . PHE A 1 297 ? 80.498 -18.070 -12.047 1.00 32.05 297 PHE A N 1
ATOM 2373 C CA . PHE A 1 297 ? 81.229 -18.872 -13.030 1.00 31.71 297 PHE A CA 1
ATOM 2374 C C . PHE A 1 297 ? 81.745 -18.067 -14.235 1.00 37.48 297 PHE A C 1
ATOM 2375 O O . PHE A 1 297 ? 82.932 -18.174 -14.574 1.00 36.66 297 PHE A O 1
ATOM 2383 N N . ALA A 1 298 ? 80.859 -17.273 -14.880 1.00 37.53 298 ALA A N 1
ATOM 2384 C CA . ALA A 1 298 ? 81.214 -16.454 -16.057 1.00 39.06 298 ALA A CA 1
ATOM 2385 C C . ALA A 1 298 ? 82.318 -15.445 -15.703 1.00 41.73 298 ALA A C 1
ATOM 2386 O O . ALA A 1 298 ? 83.086 -15.030 -16.562 1.00 41.32 298 ALA A O 1
ATOM 2388 N N . ARG A 1 299 ? 82.419 -15.121 -14.414 1.00 35.62 299 ARG A N 1
ATOM 2389 C CA . ARG A 1 299 ? 83.378 -14.196 -13.850 1.00 35.49 299 ARG A CA 1
ATOM 2390 C C . ARG A 1 299 ? 84.591 -14.907 -13.234 1.00 36.94 299 ARG A C 1
ATOM 2391 O O . ARG A 1 299 ? 85.367 -14.260 -12.526 1.00 35.42 299 ARG A O 1
ATOM 2399 N N . MET A 1 300 ? 84.782 -16.219 -13.530 1.00 32.45 300 MET A N 1
ATOM 2400 C CA . MET A 1 300 ? 85.894 -17.010 -12.976 1.00 32.45 300 MET A CA 1
ATOM 2401 C C . MET A 1 300 ? 86.665 -17.849 -14.002 1.00 34.27 300 MET A C 1
ATOM 2402 O O . MET A 1 300 ? 87.887 -17.821 -13.982 1.00 33.28 300 MET A O 1
ATOM 2407 N N . TYR A 1 301 ? 85.963 -18.651 -14.840 1.00 29.67 301 TYR A N 1
ATOM 2408 C CA . TYR A 1 301 ? 86.594 -19.551 -15.800 1.00 29.97 301 TYR A CA 1
ATOM 2409 C C . TYR A 1 301 ? 87.607 -18.859 -16.776 1.00 33.40 301 TYR A C 1
ATOM 2410 O O . TYR A 1 301 ? 88.589 -19.529 -17.091 1.00 32.96 301 TYR A O 1
ATOM 2419 N N . PRO A 1 302 ? 87.438 -17.582 -17.274 1.00 28.73 302 PRO A N 1
ATOM 2420 C CA . PRO A 1 302 ? 88.440 -17.030 -18.215 1.00 27.29 302 PRO A CA 1
ATOM 2421 C C . PRO A 1 302 ? 89.816 -16.874 -17.581 1.00 29.89 302 PRO A C 1
ATOM 2422 O O . PRO A 1 302 ? 90.790 -16.776 -18.319 1.00 28.40 302 PRO A O 1
ATOM 2426 N N . LEU A 1 303 ? 89.915 -16.944 -16.230 1.00 26.97 303 LEU A N 1
ATOM 2427 C CA . LEU A 1 303 ? 91.224 -16.928 -15.570 1.00 26.95 303 LEU A CA 1
ATOM 2428 C C . LEU A 1 303 ? 91.935 -18.242 -15.965 1.00 28.61 303 LEU A C 1
ATOM 2429 O O . LEU A 1 303 ? 93.094 -18.219 -16.361 1.00 27.69 303 LEU A O 1
ATOM 2434 N N . GLN A 1 304 ? 91.232 -19.370 -15.863 1.00 24.46 304 GLN A N 1
ATOM 2435 C CA . GLN A 1 304 ? 91.803 -20.664 -16.248 1.00 22.68 304 GLN A CA 1
ATOM 2436 C C . GLN A 1 304 ? 92.164 -20.646 -17.737 1.00 24.96 304 GLN A C 1
ATOM 2437 O O . GLN A 1 304 ? 93.261 -21.049 -18.090 1.00 24.16 304 GLN A O 1
ATOM 2443 N N . ALA A 1 305 ? 91.228 -20.222 -18.600 1.00 23.94 305 ALA A N 1
ATOM 2444 C CA . ALA A 1 305 ? 91.399 -20.247 -20.069 1.00 24.76 305 ALA A CA 1
ATOM 2445 C C . ALA A 1 305 ? 92.527 -19.316 -20.561 1.00 26.40 305 ALA A C 1
ATOM 2446 O O . ALA A 1 305 ? 93.293 -19.687 -21.464 1.00 23.88 305 ALA A O 1
ATOM 2448 N N . CYS A 1 306 ? 92.658 -18.133 -19.944 1.00 24.05 306 CYS A N 1
ATOM 2449 C CA . CYS A 1 306 ? 93.720 -17.191 -20.300 1.00 23.05 306 CYS A CA 1
ATOM 2450 C C . CYS A 1 306 ? 95.102 -17.783 -19.964 1.00 25.64 306 CYS A C 1
ATOM 2451 O O . CYS A 1 306 ? 96.022 -17.687 -20.773 1.00 23.21 306 CYS A O 1
ATOM 2454 N N . VAL A 1 307 ? 95.241 -18.415 -18.786 1.00 23.21 307 VAL A N 1
ATOM 2455 C CA . VAL A 1 307 ? 96.508 -19.045 -18.372 1.00 23.57 307 VAL A CA 1
ATOM 2456 C C . VAL A 1 307 ? 96.842 -20.233 -19.309 1.00 26.10 307 VAL A C 1
ATOM 2457 O O . VAL A 1 307 ? 97.995 -20.389 -19.734 1.00 23.87 307 VAL A O 1
ATOM 2461 N N . ARG A 1 308 ? 95.836 -21.087 -19.575 1.00 23.15 308 ARG A N 1
ATOM 2462 C CA . ARG A 1 308 ? 95.987 -22.261 -20.433 1.00 22.98 308 ARG A CA 1
ATOM 2463 C C . ARG A 1 308 ? 96.478 -21.788 -21.845 1.00 24.86 308 ARG A C 1
ATOM 2464 O O . ARG A 1 308 ? 97.463 -22.319 -22.377 1.00 24.34 308 ARG A O 1
ATOM 2472 N N . LEU A 1 309 ? 95.847 -20.744 -22.405 1.00 22.95 309 LEU A N 1
ATOM 2473 C CA . LEU A 1 309 ? 96.314 -20.193 -23.691 1.00 23.00 309 LEU A CA 1
ATOM 2474 C C . LEU A 1 309 ? 97.754 -19.643 -23.570 1.00 25.60 309 LEU A C 1
ATOM 2475 O O . LEU A 1 309 ? 98.568 -19.862 -24.478 1.00 24.83 309 LEU A O 1
ATOM 2480 N N . ALA A 1 310 ? 98.063 -18.914 -22.466 1.00 22.06 310 ALA A N 1
ATOM 2481 C CA . ALA A 1 310 ? 99.396 -18.308 -22.290 1.00 21.84 310 ALA A CA 1
ATOM 2482 C C . ALA A 1 310 ? 100.478 -19.420 -22.259 1.00 24.18 310 ALA A C 1
ATOM 2483 O O . ALA A 1 310 ? 101.532 -19.281 -22.876 1.00 22.84 310 ALA A O 1
ATOM 2485 N N . VAL A 1 311 ? 100.158 -20.561 -21.647 1.00 22.34 311 VAL A N 1
ATOM 2486 C CA . VAL A 1 311 ? 101.048 -21.732 -21.621 1.00 22.40 311 VAL A CA 1
ATOM 2487 C C . VAL A 1 311 ? 101.210 -22.264 -23.063 1.00 24.29 311 VAL A C 1
ATOM 2488 O O . VAL A 1 311 ? 102.335 -22.539 -23.491 1.00 22.92 311 VAL A O 1
ATOM 2492 N N . LYS A 1 312 ? 100.098 -22.392 -23.813 1.00 20.31 312 LYS A N 1
ATOM 2493 C CA . LYS A 1 312 ? 100.193 -22.829 -25.216 1.00 20.96 312 LYS A CA 1
ATOM 2494 C C . LYS A 1 312 ? 101.054 -21.842 -26.030 1.00 23.60 312 LYS A C 1
ATOM 2495 O O . LYS A 1 312 ? 101.802 -22.268 -26.894 1.00 23.54 312 LYS A O 1
ATOM 2501 N N . LEU A 1 313 ? 100.961 -20.532 -25.732 1.00 21.09 313 LEU A N 1
ATOM 2502 C CA . LEU A 1 313 ? 101.754 -19.514 -26.436 1.00 21.53 313 LEU A CA 1
ATOM 2503 C C . LEU A 1 313 ? 103.232 -19.549 -26.039 1.00 24.60 313 LEU A C 1
ATOM 2504 O O . LEU A 1 313 ? 104.066 -19.291 -26.893 1.00 23.09 313 LEU A O 1
ATOM 2509 N N . ASP A 1 314 ? 103.560 -19.944 -24.794 1.00 23.03 314 ASP A N 1
ATOM 2510 C CA . ASP A 1 314 ? 104.960 -20.182 -24.389 1.00 22.76 314 ASP A CA 1
ATOM 2511 C C . ASP A 1 314 ? 105.527 -21.270 -25.341 1.00 25.64 314 ASP A C 1
ATOM 2512 O O . ASP A 1 314 ? 106.608 -21.107 -25.919 1.00 24.36 314 ASP A O 1
ATOM 2517 N N . PHE A 1 315 ? 104.750 -22.352 -25.527 1.00 22.39 315 PHE A N 1
ATOM 2518 C CA . PHE A 1 315 ? 105.111 -23.491 -26.378 1.00 22.36 315 PHE A CA 1
ATOM 2519 C C . PHE A 1 315 ? 105.227 -23.055 -27.850 1.00 24.85 315 PHE A C 1
ATOM 2520 O O . PHE A 1 315 ? 106.266 -23.279 -28.472 1.00 23.79 315 PHE A O 1
ATOM 2528 N N . ILE A 1 316 ? 104.188 -22.420 -28.398 1.00 21.48 316 ILE A N 1
ATOM 2529 C CA . ILE A 1 316 ? 104.206 -21.997 -29.808 1.00 21.96 316 ILE A CA 1
ATOM 2530 C C . ILE A 1 316 ? 105.352 -21.025 -30.114 1.00 25.40 316 ILE A C 1
ATOM 2531 O O . ILE A 1 316 ? 106.007 -21.168 -31.146 1.00 24.12 316 ILE A O 1
ATOM 2536 N N . THR A 1 317 ? 105.610 -20.064 -29.209 1.00 22.71 317 THR A N 1
ATOM 2537 C CA . THR A 1 317 ? 106.663 -19.051 -29.408 1.00 21.75 317 THR A CA 1
ATOM 2538 C C . THR A 1 317 ? 108.036 -19.708 -29.577 1.00 24.46 317 THR A C 1
ATOM 2539 O O . THR A 1 317 ? 108.716 -19.483 -30.587 1.00 22.58 317 THR A O 1
ATOM 2543 N N . ALA A 1 318 ? 108.430 -20.541 -28.600 1.00 22.46 318 ALA A N 1
ATOM 2544 C CA . ALA A 1 318 ? 109.728 -21.224 -28.660 1.00 23.19 318 ALA A CA 1
ATOM 2545 C C . ALA A 1 318 ? 109.766 -22.237 -29.825 1.00 25.13 318 ALA A C 1
ATOM 2546 O O . ALA A 1 318 ? 110.810 -22.401 -30.456 1.00 24.50 318 ALA A O 1
ATOM 2548 N N . LEU A 1 319 ? 108.628 -22.884 -30.132 1.00 21.53 319 LEU A N 1
ATOM 2549 C CA . LEU A 1 319 ? 108.571 -23.848 -31.244 1.00 21.31 319 LEU A CA 1
ATOM 2550 C C . LEU A 1 319 ? 108.749 -23.125 -32.577 1.00 23.70 319 LEU A C 1
ATOM 2551 O O . LEU A 1 319 ? 109.387 -23.667 -33.488 1.00 24.12 319 LEU A O 1
ATOM 2556 N N . LEU A 1 320 ? 108.232 -21.892 -32.682 1.00 20.47 320 LEU A N 1
ATOM 2557 C CA . LEU A 1 320 ? 108.420 -21.097 -33.902 1.00 20.25 320 LEU A CA 1
ATOM 2558 C C . LEU A 1 320 ? 109.906 -20.725 -34.025 1.00 24.50 320 LEU A C 1
ATOM 2559 O O . LEU A 1 320 ? 110.485 -20.865 -35.097 1.00 24.14 320 LEU A O 1
ATOM 2564 N N . LYS A 1 321 ? 110.542 -20.312 -32.924 1.00 23.23 321 LYS A N 1
ATOM 2565 C CA . LYS A 1 321 ? 111.986 -20.030 -32.960 1.00 24.15 321 LYS A CA 1
ATOM 2566 C C . LYS A 1 321 ? 112.747 -21.278 -33.417 1.00 26.97 321 LYS A C 1
ATOM 2567 O O . LYS A 1 321 ? 113.582 -21.182 -34.315 1.00 26.16 321 LYS A O 1
ATOM 2573 N N . LYS A 1 322 ? 112.437 -22.457 -32.820 1.00 25.14 322 LYS A N 1
ATOM 2574 C CA . LYS A 1 322 ? 113.097 -23.721 -33.184 1.00 25.74 322 LYS A CA 1
ATOM 2575 C C . LYS A 1 322 ? 112.917 -24.047 -34.664 1.00 28.56 322 LYS A C 1
ATOM 2576 O O . LYS A 1 322 ? 113.860 -24.504 -35.317 1.00 27.75 322 LYS A O 1
ATOM 2582 N N . SER A 1 323 ? 111.683 -23.860 -35.171 1.00 24.52 323 SER A N 1
ATOM 2583 C CA . SER A 1 323 ? 111.344 -24.141 -36.573 1.00 24.43 323 SER A CA 1
ATOM 2584 C C . SER A 1 323 ? 112.174 -23.242 -37.505 1.00 27.24 323 SER A C 1
ATOM 2585 O O . SER A 1 323 ? 112.652 -23.706 -38.539 1.00 26.32 323 SER A O 1
ATOM 2588 N N . LEU A 1 324 ? 112.335 -21.961 -37.139 1.00 24.42 324 LEU A N 1
ATOM 2589 C CA . LEU A 1 324 ? 113.108 -20.994 -37.960 1.00 24.61 324 LEU A CA 1
ATOM 2590 C C . LEU A 1 324 ? 114.617 -21.255 -37.899 1.00 30.51 324 LEU A C 1
ATOM 2591 O O . LEU A 1 324 ? 115.327 -20.960 -38.864 1.00 30.00 324 LEU A O 1
ATOM 2596 N N . GLU A 1 325 ? 115.093 -21.857 -36.793 1.00 29.70 325 GLU A N 1
ATOM 2597 C CA . GLU A 1 325 ? 116.485 -22.311 -36.671 1.00 30.63 325 GLU A CA 1
ATOM 2598 C C . GLU A 1 325 ? 116.697 -23.472 -37.649 1.00 34.67 325 GLU A C 1
ATOM 2599 O O . GLU A 1 325 ? 117.776 -23.566 -38.219 1.00 35.09 325 GLU A O 1
ATOM 2605 N N . CYS A 1 326 ? 115.674 -24.335 -37.872 1.00 32.29 326 CYS A N 1
ATOM 2606 C CA . CYS A 1 326 ? 115.725 -25.466 -38.823 1.00 32.92 326 CYS A CA 1
ATOM 2607 C C . CYS A 1 326 ? 116.016 -24.996 -40.236 1.00 35.69 326 CYS A C 1
ATOM 2608 O O . CYS A 1 326 ? 116.818 -25.617 -40.934 1.00 34.11 326 CYS A O 1
ATOM 2611 N N . THR A 1 327 ? 115.247 -23.986 -40.694 1.00 32.85 327 THR A N 1
ATOM 2612 C CA . THR A 1 327 ? 115.303 -23.446 -42.058 1.00 32.32 327 THR A CA 1
ATOM 2613 C C . THR A 1 327 ? 116.447 -22.450 -42.250 1.00 35.36 327 THR A C 1
ATOM 2614 O O . THR A 1 327 ? 116.873 -22.229 -43.386 1.00 35.20 327 THR A O 1
ATOM 2618 N N . GLY A 1 328 ? 116.939 -21.873 -41.152 1.00 31.98 328 GLY A N 1
ATOM 2619 C CA . GLY A 1 328 ? 118.008 -20.879 -41.188 1.00 31.75 328 GLY A CA 1
ATOM 2620 C C . GLY A 1 328 ? 117.535 -19.457 -41.457 1.00 34.74 328 GLY A C 1
ATOM 2621 O O . GLY A 1 328 ? 118.360 -18.541 -41.522 1.00 37.03 328 GLY A O 1
ATOM 2622 N N . THR A 1 329 ? 116.211 -19.233 -41.580 1.00 28.03 329 THR A N 1
ATOM 2623 C CA . THR A 1 329 ? 115.692 -17.879 -41.880 1.00 27.98 329 THR A CA 1
ATOM 2624 C C . THR A 1 329 ? 115.629 -16.943 -40.666 1.00 31.07 329 THR A C 1
ATOM 2625 O O . THR A 1 329 ? 115.386 -15.742 -40.842 1.00 29.50 329 THR A O 1
ATOM 2629 N N . LEU A 1 330 ? 115.875 -17.462 -39.451 1.00 29.91 330 LEU A N 1
ATOM 2630 C CA . LEU A 1 330 ? 115.901 -16.664 -38.221 1.00 31.55 330 LEU A CA 1
ATOM 2631 C C . LEU A 1 330 ? 116.976 -15.552 -38.294 1.00 35.01 330 LEU A C 1
ATOM 2632 O O . LEU A 1 330 ? 116.925 -14.596 -37.541 1.00 35.35 330 LEU A O 1
ATOM 2637 N N . GLU A 1 331 ? 117.923 -15.653 -39.224 1.00 33.88 331 GLU A N 1
ATOM 2638 C CA . GLU A 1 331 ? 118.962 -14.634 -39.390 1.00 34.67 331 GLU A CA 1
ATOM 2639 C C . GLU A 1 331 ? 118.416 -13.326 -40.027 1.00 38.10 331 GLU A C 1
ATOM 2640 O O . GLU A 1 331 ? 119.096 -12.298 -39.966 1.00 39.25 331 GLU A O 1
ATOM 2643 N N . PHE A 1 332 ? 117.219 -13.372 -40.656 1.00 30.99 332 PHE A N 1
ATOM 2644 C CA . PHE A 1 332 ? 116.672 -12.202 -41.357 1.00 29.18 332 PHE A CA 1
ATOM 2645 C C . PHE A 1 332 ? 115.804 -11.306 -40.495 1.00 30.93 332 PHE A C 1
ATOM 2646 O O . PHE A 1 332 ? 115.014 -11.794 -39.682 1.00 28.37 332 PHE A O 1
ATOM 2654 N N . ARG A 1 333 ? 115.947 -9.986 -40.699 1.00 27.50 333 ARG A N 1
ATOM 2655 C CA . ARG A 1 333 ? 115.197 -8.939 -39.983 1.00 26.89 333 ARG A CA 1
ATOM 2656 C C . ARG A 1 333 ? 113.668 -9.179 -39.984 1.00 28.82 333 ARG A C 1
ATOM 2657 O O . ARG A 1 333 ? 113.047 -9.124 -38.912 1.00 28.50 333 ARG A O 1
ATOM 2665 N N . GLY A 1 334 ? 113.078 -9.375 -41.169 1.00 24.49 334 GLY A N 1
ATOM 2666 C CA . GLY A 1 334 ? 111.627 -9.570 -41.310 1.00 24.45 334 GLY A CA 1
ATOM 2667 C C . GLY A 1 334 ? 111.125 -10.776 -40.527 1.00 26.90 334 GLY A C 1
ATOM 2668 O O . GLY A 1 334 ? 110.060 -10.731 -39.897 1.00 25.82 334 GLY A O 1
ATOM 2669 N N . VAL A 1 335 ? 111.901 -11.868 -40.544 1.00 23.52 335 VAL A N 1
ATOM 2670 C CA . VAL A 1 335 ? 111.551 -13.110 -39.822 1.00 23.07 335 VAL A CA 1
ATOM 2671 C C . VAL A 1 335 ? 111.598 -12.851 -38.306 1.00 26.25 335 VAL A C 1
ATOM 2672 O O . VAL A 1 335 ? 110.659 -13.199 -37.579 1.00 23.81 335 VAL A O 1
ATOM 2676 N N . GLN A 1 336 ? 112.685 -12.219 -37.839 1.00 24.81 336 GLN A N 1
ATOM 2677 C CA . GLN A 1 336 ? 112.841 -11.859 -36.425 1.00 24.31 336 GLN A CA 1
ATOM 2678 C C . GLN A 1 336 ? 111.716 -10.932 -35.970 1.00 25.15 336 GLN A C 1
ATOM 2679 O O . GLN A 1 336 ? 111.210 -11.112 -34.866 1.00 25.73 336 GLN A O 1
ATOM 2685 N N . ALA A 1 337 ? 111.313 -9.961 -36.812 1.00 23.55 337 ALA A N 1
ATOM 2686 C CA . ALA A 1 337 ? 110.218 -9.036 -36.481 1.00 22.63 337 ALA A CA 1
ATOM 2687 C C . ALA A 1 337 ? 108.902 -9.840 -36.312 1.00 25.85 337 ALA A C 1
ATOM 2688 O O . ALA A 1 337 ? 108.196 -9.648 -35.323 1.00 24.04 337 ALA A O 1
ATOM 2690 N N . ASP A 1 338 ? 108.597 -10.763 -37.247 1.00 23.22 338 ASP A N 1
ATOM 2691 C CA . ASP A 1 338 ? 107.384 -11.585 -37.132 1.00 22.82 338 ASP A CA 1
ATOM 2692 C C . ASP A 1 338 ? 107.406 -12.441 -35.850 1.00 24.01 338 ASP A C 1
ATOM 2693 O O . ASP A 1 338 ? 106.412 -12.491 -35.142 1.00 21.89 338 ASP A O 1
ATOM 2698 N N . LEU A 1 339 ? 108.551 -13.061 -35.531 1.00 21.82 339 LEU A N 1
ATOM 2699 C CA . LEU A 1 339 ? 108.684 -13.842 -34.294 1.00 21.14 339 LEU A CA 1
ATOM 2700 C C . LEU A 1 339 ? 108.512 -12.923 -33.072 1.00 24.93 339 LEU A C 1
ATOM 2701 O O . LEU A 1 339 ? 107.843 -13.313 -32.117 1.00 25.03 339 LEU A O 1
ATOM 2706 N N . GLY A 1 340 ? 109.060 -11.706 -33.142 1.00 22.61 340 GLY A N 1
ATOM 2707 C CA . GLY A 1 340 ? 108.915 -10.706 -32.087 1.00 22.94 340 GLY A CA 1
ATOM 2708 C C . GLY A 1 340 ? 107.455 -10.377 -31.816 1.00 25.24 340 GLY A C 1
ATOM 2709 O O . GLY A 1 340 ? 107.072 -10.172 -30.658 1.00 24.13 340 GLY A O 1
ATOM 2710 N N . GLU A 1 341 ? 106.614 -10.347 -32.878 1.00 21.91 341 GLU A N 1
ATOM 2711 C CA . GLU A 1 341 ? 105.187 -10.082 -32.661 1.00 21.27 341 GLU A CA 1
ATOM 2712 C C . GLU A 1 341 ? 104.510 -11.263 -31.938 1.00 24.45 341 GLU A C 1
ATOM 2713 O O . GLU A 1 341 ? 103.672 -11.040 -31.062 1.00 23.21 341 GLU A O 1
ATOM 2719 N N . VAL A 1 342 ? 104.881 -12.503 -32.291 1.00 20.99 342 VAL A N 1
ATOM 2720 C CA . VAL A 1 342 ? 104.362 -13.708 -31.601 1.00 19.48 342 VAL A CA 1
ATOM 2721 C C . VAL A 1 342 ? 104.729 -13.597 -30.099 1.00 23.64 342 VAL A C 1
ATOM 2722 O O . VAL A 1 342 ? 103.888 -13.857 -29.231 1.00 21.93 342 VAL A O 1
ATOM 2726 N N . VAL A 1 343 ? 105.990 -13.195 -29.813 1.00 21.14 343 VAL A N 1
ATOM 2727 C CA . VAL A 1 343 ? 106.464 -12.974 -28.438 1.00 21.73 343 VAL A CA 1
ATOM 2728 C C . VAL A 1 343 ? 105.531 -11.953 -27.745 1.00 25.58 343 VAL A C 1
ATOM 2729 O O . VAL A 1 343 ? 105.109 -12.201 -26.610 1.00 24.17 343 VAL A O 1
ATOM 2733 N N . ALA A 1 344 ? 105.221 -10.822 -28.431 1.00 23.06 344 ALA A N 1
ATOM 2734 C CA . ALA A 1 344 ? 104.337 -9.775 -27.852 1.00 22.91 344 ALA A CA 1
ATOM 2735 C C . ALA A 1 344 ? 102.953 -10.345 -27.501 1.00 26.00 344 ALA A C 1
ATOM 2736 O O . ALA A 1 344 ? 102.460 -10.078 -26.407 1.00 25.42 344 ALA A O 1
ATOM 2738 N N . TRP A 1 345 ? 102.350 -11.161 -28.392 1.00 23.39 345 TRP A N 1
ATOM 2739 C CA . TRP A 1 345 ? 101.045 -11.769 -28.093 1.00 22.21 345 TRP A CA 1
ATOM 2740 C C . TRP A 1 345 ? 101.153 -12.736 -26.919 1.00 24.69 345 TRP A C 1
ATOM 2741 O O . TRP A 1 345 ? 100.320 -12.698 -26.015 1.00 23.79 345 TRP A O 1
ATOM 2752 N N . ARG A 1 346 ? 102.191 -13.563 -26.905 1.00 22.02 346 ARG A N 1
ATOM 2753 C CA . ARG A 1 346 ? 102.442 -14.476 -25.777 1.00 22.43 346 ARG A CA 1
ATOM 2754 C C . ARG A 1 346 ? 102.534 -13.661 -24.458 1.00 25.13 346 ARG A C 1
ATOM 2755 O O . ARG A 1 346 ? 101.890 -14.029 -23.465 1.00 22.95 346 ARG A O 1
ATOM 2763 N N . ASN A 1 347 ? 103.326 -12.543 -24.450 1.00 22.39 347 ASN A N 1
ATOM 2764 C CA . ASN A 1 347 ? 103.484 -11.709 -23.254 1.00 22.38 347 ASN A CA 1
ATOM 2765 C C . ASN A 1 347 ? 102.142 -11.148 -22.789 1.00 24.48 347 ASN A C 1
ATOM 2766 O O . ASN A 1 347 ? 101.916 -11.030 -21.587 1.00 23.04 347 ASN A O 1
ATOM 2771 N N . THR A 1 348 ? 101.275 -10.770 -23.748 1.00 22.14 348 THR A N 1
ATOM 2772 C CA . THR A 1 348 ? 99.976 -10.150 -23.480 1.00 22.66 348 THR A CA 1
ATOM 2773 C C . THR A 1 348 ? 99.091 -11.013 -22.576 1.00 25.07 348 THR A C 1
ATOM 2774 O O . THR A 1 348 ? 98.494 -10.492 -21.639 1.00 22.29 348 THR A O 1
ATOM 2778 N N . PHE A 1 349 ? 98.945 -12.309 -22.908 1.00 21.25 349 PHE A N 1
ATOM 2779 C CA . PHE A 1 349 ? 98.033 -13.180 -22.150 1.00 21.93 349 PHE A CA 1
ATOM 2780 C C . PHE A 1 349 ? 98.547 -13.425 -20.744 1.00 25.38 349 PHE A C 1
ATOM 2781 O O . PHE A 1 349 ? 97.735 -13.432 -19.824 1.00 25.75 349 PHE A O 1
ATOM 2789 N N . TRP A 1 350 ? 99.878 -13.488 -20.544 1.00 22.94 350 TRP A N 1
ATOM 2790 C CA . TRP A 1 350 ? 100.423 -13.580 -19.176 1.00 24.71 350 TRP A CA 1
ATOM 2791 C C . TRP A 1 350 ? 100.137 -12.275 -18.393 1.00 28.09 350 TRP A C 1
ATOM 2792 O O . TRP A 1 350 ? 99.718 -12.345 -17.239 1.00 27.46 350 TRP A O 1
ATOM 2803 N N . ALA A 1 351 ? 100.320 -11.104 -19.042 1.00 24.06 351 ALA A N 1
ATOM 2804 C CA . ALA A 1 351 ? 100.069 -9.779 -18.418 1.00 23.86 351 ALA A CA 1
ATOM 2805 C C . ALA A 1 351 ? 98.584 -9.658 -18.039 1.00 24.18 351 ALA A C 1
ATOM 2806 O O . ALA A 1 351 ? 98.276 -9.184 -16.954 1.00 24.17 351 ALA A O 1
ATOM 2808 N N . LEU A 1 352 ? 97.669 -10.129 -18.908 1.00 22.36 352 LEU A N 1
ATOM 2809 C CA . LEU A 1 352 ? 96.234 -10.130 -18.589 1.00 21.73 352 LEU A CA 1
ATOM 2810 C C . LEU A 1 352 ? 95.957 -10.994 -17.332 1.00 26.64 352 LEU A C 1
ATOM 2811 O O . LEU A 1 352 ? 95.213 -10.561 -16.452 1.00 25.54 352 LEU A O 1
ATOM 2816 N N . SER A 1 353 ? 96.581 -12.190 -17.225 1.00 23.99 353 SER A N 1
ATOM 2817 C CA . SER A 1 353 ? 96.384 -13.065 -16.046 1.00 24.47 353 SER A CA 1
ATOM 2818 C C . SER A 1 353 ? 96.938 -12.390 -14.765 1.00 26.92 353 SER A C 1
ATOM 2819 O O . SER A 1 353 ? 96.328 -12.531 -13.703 1.00 27.08 353 SER A O 1
ATOM 2822 N N . ASP A 1 354 ? 98.035 -11.610 -14.886 1.00 24.52 354 ASP A N 1
ATOM 2823 C CA . ASP A 1 354 ? 98.600 -10.836 -13.760 1.00 25.28 354 ASP A CA 1
ATOM 2824 C C . ASP A 1 354 ? 97.577 -9.842 -13.258 1.00 28.19 354 ASP A C 1
ATOM 2825 O O . ASP A 1 354 ? 97.321 -9.783 -12.059 1.00 26.54 354 ASP A O 1
ATOM 2830 N N . SER A 1 355 ? 96.998 -9.061 -14.187 1.00 25.49 355 SER A N 1
ATOM 2831 C CA . SER A 1 355 ? 96.009 -8.019 -13.897 1.00 25.26 355 SER A CA 1
ATOM 2832 C C . SER A 1 355 ? 94.721 -8.619 -13.319 1.00 28.31 355 SER A C 1
ATOM 2833 O O . SER A 1 355 ? 94.161 -8.066 -12.371 1.00 27.29 355 SER A O 1
ATOM 2836 N N . MET A 1 356 ? 94.272 -9.773 -13.858 1.00 25.00 356 MET A N 1
ATOM 2837 C CA . MET A 1 356 ? 93.103 -10.502 -13.325 1.00 24.33 356 MET A CA 1
ATOM 2838 C C . MET A 1 356 ? 93.250 -10.701 -11.818 1.00 28.02 356 MET A C 1
ATOM 2839 O O . MET A 1 356 ? 92.299 -10.522 -11.068 1.00 28.83 356 MET A O 1
ATOM 2844 N N . CYS A 1 357 ? 94.460 -11.054 -11.379 1.00 25.65 357 CYS A N 1
ATOM 2845 C CA . CYS A 1 357 ? 94.720 -11.325 -9.971 1.00 26.59 357 CYS A CA 1
ATOM 2846 C C . CYS A 1 357 ? 94.959 -10.067 -9.135 1.00 32.73 357 CYS A C 1
ATOM 2847 O O . CYS A 1 357 ? 94.326 -9.929 -8.086 1.00 32.22 357 CYS A O 1
ATOM 2850 N N . SER A 1 358 ? 95.842 -9.149 -9.586 1.00 29.82 358 SER A N 1
ATOM 2851 C CA . SER A 1 358 ? 96.164 -7.956 -8.790 1.00 29.22 358 SER A CA 1
ATOM 2852 C C . SER A 1 358 ? 94.979 -7.002 -8.616 1.00 33.43 358 SER A C 1
ATOM 2853 O O . SER A 1 358 ? 94.871 -6.357 -7.575 1.00 34.07 358 SER A O 1
ATOM 2856 N N . GLU A 1 359 ? 94.081 -6.933 -9.617 1.00 28.27 359 GLU A N 1
ATOM 2857 C CA . GLU A 1 359 ? 92.904 -6.055 -9.563 1.00 27.96 359 GLU A CA 1
ATOM 2858 C C . GLU A 1 359 ? 91.644 -6.775 -9.064 1.00 31.28 359 GLU A C 1
ATOM 2859 O O . GLU A 1 359 ? 90.538 -6.254 -9.214 1.00 31.62 359 GLU A O 1
ATOM 2865 N N . ALA A 1 360 ? 91.807 -7.963 -8.476 1.00 28.87 360 ALA A N 1
ATOM 2866 C CA . ALA A 1 360 ? 90.693 -8.756 -7.952 1.00 29.27 360 ALA A CA 1
ATOM 2867 C C . ALA A 1 360 ? 89.880 -7.969 -6.912 1.00 35.25 360 ALA A C 1
ATOM 2868 O O . ALA A 1 360 ? 90.437 -7.139 -6.181 1.00 34.63 360 ALA A O 1
ATOM 2870 N N . THR A 1 361 ? 88.568 -8.227 -6.854 1.00 32.69 361 THR A N 1
ATOM 2871 C CA . THR A 1 361 ? 87.677 -7.512 -5.938 1.00 32.91 361 THR A CA 1
ATOM 2872 C C . THR A 1 361 ? 86.913 -8.456 -5.006 1.00 36.63 361 THR A C 1
ATOM 2873 O O . THR A 1 361 ? 86.577 -9.567 -5.419 1.00 35.61 361 THR A O 1
ATOM 2877 N N . PRO A 1 362 ? 86.522 -7.976 -3.789 1.00 34.89 362 PRO A N 1
ATOM 2878 C CA . PRO A 1 362 ? 85.658 -8.802 -2.930 1.00 34.93 362 PRO A CA 1
ATOM 2879 C C . PRO A 1 362 ? 84.295 -8.985 -3.592 1.00 40.20 362 PRO A C 1
ATOM 2880 O O . PRO A 1 362 ? 83.832 -8.124 -4.340 1.00 39.88 362 PRO A O 1
ATOM 2884 N N . TRP A 1 363 ? 83.674 -10.128 -3.359 1.00 38.75 363 TRP A N 1
ATOM 2885 C CA . TRP A 1 363 ? 82.381 -10.442 -3.934 1.00 40.32 363 TRP A CA 1
ATOM 2886 C C . TRP A 1 363 ? 81.415 -10.675 -2.756 1.00 46.82 363 TRP A C 1
ATOM 2887 O O . TRP A 1 363 ? 81.155 -9.729 -2.011 1.00 49.15 363 TRP A O 1
ATOM 2898 N N . VAL A 1 364 ? 80.948 -11.903 -2.541 1.00 42.38 364 VAL A N 1
ATOM 2899 C CA . VAL A 1 364 ? 80.042 -12.234 -1.438 1.00 41.53 364 VAL A CA 1
ATOM 2900 C C . VAL A 1 364 ? 80.708 -13.262 -0.532 1.00 42.52 364 VAL A C 1
ATOM 2901 O O . VAL A 1 364 ? 81.583 -14.017 -0.988 1.00 38.02 364 VAL A O 1
ATOM 2905 N N . ASN A 1 365 ? 80.300 -13.295 0.752 1.00 40.55 365 ASN A N 1
ATOM 2906 C CA . ASN A 1 365 ? 80.773 -14.271 1.747 1.00 40.68 365 ASN A CA 1
ATOM 2907 C C . ASN A 1 365 ? 82.319 -14.386 1.856 1.00 44.61 365 ASN A C 1
ATOM 2908 O O . ASN A 1 365 ? 82.844 -15.464 2.142 1.00 46.67 365 ASN A O 1
ATOM 2913 N N . GLY A 1 366 ? 83.020 -13.289 1.615 1.00 39.36 366 GLY A N 1
ATOM 2914 C CA . GLY A 1 366 ? 84.478 -13.263 1.673 1.00 39.30 366 GLY A CA 1
ATOM 2915 C C . GLY A 1 366 ? 85.196 -13.700 0.404 1.00 41.50 366 GLY A C 1
ATOM 2916 O O . GLY A 1 366 ? 86.426 -13.639 0.348 1.00 41.17 366 GLY A O 1
ATOM 2917 N N . ALA A 1 367 ? 84.451 -14.189 -0.615 1.00 35.86 367 ALA A N 1
ATOM 2918 C CA . ALA A 1 367 ? 85.041 -14.651 -1.875 1.00 34.53 367 ALA A CA 1
ATOM 2919 C C . ALA A 1 367 ? 85.583 -13.468 -2.671 1.00 37.05 367 ALA A C 1
ATOM 2920 O O . ALA A 1 367 ? 85.021 -12.378 -2.591 1.00 36.49 367 ALA A O 1
ATOM 2922 N N . TYR A 1 368 ? 86.657 -13.693 -3.449 1.00 31.81 368 TYR A N 1
ATOM 2923 C CA . TYR A 1 368 ? 87.245 -12.709 -4.355 1.00 31.15 368 TYR A CA 1
ATOM 2924 C C . TYR A 1 368 ? 87.042 -13.160 -5.790 1.00 34.20 368 TYR A C 1
ATOM 2925 O O . TYR A 1 368 ? 87.072 -14.358 -6.074 1.00 32.04 368 TYR A O 1
ATOM 2934 N N . LEU A 1 369 ? 86.844 -12.200 -6.692 1.00 31.33 369 LEU A N 1
ATOM 2935 C CA . LEU A 1 369 ? 86.684 -12.482 -8.121 1.00 30.57 369 LEU A CA 1
ATOM 2936 C C . LEU A 1 369 ? 87.809 -11.816 -8.892 1.00 33.43 369 LEU A C 1
ATOM 2937 O O . LEU A 1 369 ? 88.129 -10.661 -8.596 1.00 32.83 369 LEU A O 1
ATOM 2942 N N . PRO A 1 370 ? 88.363 -12.471 -9.938 1.00 29.77 370 PRO A N 1
ATOM 2943 C CA . PRO A 1 370 ? 89.394 -11.796 -10.746 1.00 29.11 370 PRO A CA 1
ATOM 2944 C C . PRO A 1 370 ? 88.847 -10.539 -11.441 1.00 30.31 370 PRO A C 1
ATOM 2945 O O . PRO A 1 370 ? 87.630 -10.406 -11.592 1.00 28.21 370 PRO A O 1
ATOM 2949 N N . ASP A 1 371 ? 89.738 -9.619 -11.858 1.00 28.17 371 ASP A N 1
ATOM 2950 C CA . ASP A 1 371 ? 89.332 -8.404 -12.569 1.00 26.86 371 ASP A CA 1
ATOM 2951 C C . ASP A 1 371 ? 88.463 -8.771 -13.773 1.00 29.29 371 ASP A C 1
ATOM 2952 O O . ASP A 1 371 ? 88.919 -9.499 -14.666 1.00 26.95 371 ASP A O 1
ATOM 2957 N N . HIS A 1 372 ? 87.194 -8.344 -13.748 1.00 27.63 372 HIS A N 1
ATOM 2958 C CA . HIS A 1 372 ? 86.226 -8.689 -14.791 1.00 28.35 372 HIS A CA 1
ATOM 2959 C C . HIS A 1 372 ? 86.612 -8.115 -16.177 1.00 29.76 372 HIS A C 1
ATOM 2960 O O . HIS A 1 372 ? 86.481 -8.823 -17.187 1.00 28.82 372 HIS A O 1
ATOM 2967 N N . ALA A 1 373 ? 87.104 -6.861 -16.227 1.00 26.10 373 ALA A N 1
ATOM 2968 C CA . ALA A 1 373 ? 87.526 -6.257 -17.500 1.00 26.49 373 ALA A CA 1
ATOM 2969 C C . ALA A 1 373 ? 88.622 -7.113 -18.174 1.00 28.23 373 ALA A C 1
ATOM 2970 O O . ALA A 1 373 ? 88.520 -7.368 -19.371 1.00 27.19 373 ALA A O 1
ATOM 2972 N N . ALA A 1 374 ? 89.626 -7.600 -17.392 1.00 23.86 374 ALA A N 1
ATOM 2973 C CA . ALA A 1 374 ? 90.713 -8.425 -17.935 1.00 23.92 374 ALA A CA 1
ATOM 2974 C C . ALA A 1 374 ? 90.185 -9.749 -18.501 1.00 27.90 374 ALA A C 1
ATOM 2975 O O . ALA A 1 374 ? 90.682 -10.202 -19.538 1.00 26.40 374 ALA A O 1
ATOM 2977 N N . LEU A 1 375 ? 89.169 -10.353 -17.842 1.00 24.88 375 LEU A N 1
ATOM 2978 C CA . LEU A 1 375 ? 88.549 -11.609 -18.345 1.00 23.97 375 LEU A CA 1
ATOM 2979 C C . LEU A 1 375 ? 87.927 -11.388 -19.718 1.00 26.49 375 LEU A C 1
ATOM 2980 O O . LEU A 1 375 ? 88.141 -12.193 -20.625 1.00 24.02 375 LEU A O 1
ATOM 2985 N N . GLN A 1 376 ? 87.147 -10.294 -19.865 1.00 24.81 376 GLN A N 1
ATOM 2986 C CA A GLN A 1 376 ? 86.467 -9.958 -21.125 0.50 24.33 376 GLN A CA 1
ATOM 2987 C CA B GLN A 1 376 ? 86.471 -9.954 -21.119 0.50 24.44 376 GLN A CA 1
ATOM 2988 C C . GLN A 1 376 ? 87.488 -9.608 -22.216 1.00 25.79 376 GLN A C 1
ATOM 2989 O O . GLN A 1 376 ? 87.274 -9.934 -23.381 1.00 24.83 376 GLN A O 1
ATOM 3000 N N . THR A 1 377 ? 88.601 -8.994 -21.831 1.00 22.69 377 THR A N 1
ATOM 3001 C CA . THR A 1 377 ? 89.676 -8.589 -22.761 1.00 21.84 377 THR A CA 1
ATOM 3002 C C . THR A 1 377 ? 90.359 -9.825 -23.330 1.00 24.51 377 THR A C 1
ATOM 3003 O O . THR A 1 377 ? 90.553 -9.905 -24.540 1.00 22.36 377 THR A O 1
ATOM 3007 N N . TYR A 1 378 ? 90.688 -10.804 -22.462 1.00 22.99 378 TYR A N 1
ATOM 3008 C CA . TYR A 1 378 ? 91.276 -12.061 -22.926 1.00 23.43 378 TYR A CA 1
ATOM 3009 C C . TYR A 1 378 ? 90.328 -12.681 -23.997 1.00 25.22 378 TYR A C 1
ATOM 3010 O O . TYR A 1 378 ? 90.785 -13.086 -25.066 1.00 21.08 378 TYR A O 1
ATOM 3019 N N . ARG A 1 379 ? 89.015 -12.731 -23.716 1.00 23.46 379 ARG A N 1
ATOM 3020 C CA . ARG A 1 379 ? 88.049 -13.361 -24.636 1.00 22.90 379 ARG A CA 1
ATOM 3021 C C . ARG A 1 379 ? 88.022 -12.689 -26.003 1.00 24.57 379 ARG A C 1
ATOM 3022 O O . ARG A 1 379 ? 87.946 -13.382 -27.006 1.00 23.80 379 ARG A O 1
ATOM 3030 N N . VAL A 1 380 ? 88.102 -11.348 -26.032 1.00 21.31 380 VAL A N 1
ATOM 3031 C CA . VAL A 1 380 ? 88.108 -10.588 -27.289 1.00 20.90 380 VAL A CA 1
ATOM 3032 C C . VAL A 1 380 ? 89.438 -10.767 -28.062 1.00 23.86 380 VAL A C 1
ATOM 3033 O O . VAL A 1 380 ? 89.413 -11.001 -29.272 1.00 24.03 380 VAL A O 1
ATOM 3037 N N . LEU A 1 381 ? 90.578 -10.621 -27.384 1.00 22.45 381 LEU A N 1
ATOM 3038 C CA . LEU A 1 381 ? 91.885 -10.666 -28.060 1.00 21.20 381 LEU A CA 1
ATOM 3039 C C . LEU A 1 381 ? 92.300 -12.046 -28.548 1.00 22.45 381 LEU A C 1
ATOM 3040 O O . LEU A 1 381 ? 92.954 -12.129 -29.590 1.00 22.74 381 LEU A O 1
ATOM 3045 N N . ALA A 1 382 ? 92.014 -13.102 -27.764 1.00 21.26 382 ALA A N 1
ATOM 3046 C CA . ALA A 1 382 ? 92.504 -14.464 -28.060 1.00 22.45 382 ALA A CA 1
ATOM 3047 C C . ALA A 1 382 ? 92.197 -14.933 -29.499 1.00 24.77 382 ALA A C 1
ATOM 3048 O O . ALA A 1 382 ? 93.144 -15.343 -30.168 1.00 23.44 382 ALA A O 1
ATOM 3050 N N . PRO A 1 383 ? 90.961 -14.802 -30.045 1.00 22.17 383 PRO A N 1
ATOM 3051 C CA . PRO A 1 383 ? 90.724 -15.263 -31.431 1.00 21.40 383 PRO A CA 1
ATOM 3052 C C . PRO A 1 383 ? 91.567 -14.518 -32.469 1.00 24.21 383 PRO A C 1
ATOM 3053 O O . PRO A 1 383 ? 92.052 -15.126 -33.428 1.00 21.64 383 PRO A O 1
ATOM 3057 N N . MET A 1 384 ? 91.739 -13.193 -32.275 1.00 22.48 384 MET A N 1
ATOM 3058 C CA . MET A 1 384 ? 92.526 -12.360 -33.186 1.00 23.17 384 MET A CA 1
ATOM 3059 C C . MET A 1 384 ? 94.005 -12.727 -33.073 1.00 24.82 384 MET A C 1
ATOM 3060 O O . MET A 1 384 ? 94.645 -12.949 -34.105 1.00 24.52 384 MET A O 1
ATOM 3065 N N . ALA A 1 385 ? 94.527 -12.840 -31.831 1.00 22.49 385 ALA A N 1
ATOM 3066 C CA . ALA A 1 385 ? 95.930 -13.201 -31.610 1.00 21.54 385 ALA A CA 1
ATOM 3067 C C . ALA A 1 385 ? 96.221 -14.588 -32.211 1.00 24.26 385 ALA A C 1
ATOM 3068 O O . ALA A 1 385 ? 97.227 -14.756 -32.912 1.00 23.43 385 ALA A O 1
ATOM 3070 N N . TYR A 1 386 ? 95.350 -15.567 -31.939 1.00 21.84 386 TYR A N 1
ATOM 3071 C CA . TYR A 1 386 ? 95.589 -16.944 -32.403 1.00 22.34 386 TYR A CA 1
ATOM 3072 C C . TYR A 1 386 ? 95.633 -17.044 -33.929 1.00 23.80 386 TYR A C 1
ATOM 3073 O O . TYR A 1 386 ? 96.572 -17.635 -34.467 1.00 22.79 386 TYR A O 1
ATOM 3082 N N . ALA A 1 387 ? 94.638 -16.449 -34.623 1.00 23.14 387 ALA A N 1
ATOM 3083 C CA . ALA A 1 387 ? 94.579 -16.460 -36.098 1.00 23.75 387 ALA A CA 1
ATOM 3084 C C . ALA A 1 387 ? 95.828 -15.767 -36.688 1.00 27.21 387 ALA A C 1
ATOM 3085 O O . ALA A 1 387 ? 96.414 -16.264 -37.646 1.00 25.67 387 ALA A O 1
ATOM 3087 N N . LYS A 1 388 ? 96.237 -14.642 -36.093 1.00 22.53 388 LYS A N 1
ATOM 3088 C CA . LYS A 1 388 ? 97.425 -13.874 -36.538 1.00 23.44 388 LYS A CA 1
ATOM 3089 C C . LYS A 1 388 ? 98.715 -14.708 -36.334 1.00 25.32 388 LYS A C 1
ATOM 3090 O O . LYS A 1 388 ? 99.539 -14.793 -37.248 1.00 23.61 388 LYS A O 1
ATOM 3096 N N . ILE A 1 389 ? 98.883 -15.311 -35.148 1.00 22.52 389 ILE A N 1
ATOM 3097 C CA . ILE A 1 389 ? 100.050 -16.158 -34.859 1.00 21.57 389 ILE A CA 1
ATOM 3098 C C . ILE A 1 389 ? 100.150 -17.323 -35.868 1.00 24.36 389 ILE A C 1
ATOM 3099 O O . ILE A 1 389 ? 101.230 -17.593 -36.398 1.00 23.18 389 ILE A O 1
ATOM 3104 N N . LYS A 1 390 ? 99.036 -18.002 -36.133 1.00 23.63 390 LYS A N 1
ATOM 3105 C CA . LYS A 1 390 ? 99.061 -19.116 -37.088 1.00 23.46 390 LYS A CA 1
ATOM 3106 C C . LYS A 1 390 ? 99.480 -18.621 -38.484 1.00 25.27 390 LYS A C 1
ATOM 3107 O O . LYS A 1 390 ? 100.311 -19.255 -39.121 1.00 23.15 390 LYS A O 1
ATOM 3113 N N . ASN A 1 391 ? 98.950 -17.473 -38.923 1.00 24.07 391 ASN A N 1
ATOM 3114 C CA . ASN A 1 391 ? 99.307 -16.889 -40.227 1.00 23.74 391 ASN A CA 1
ATOM 3115 C C . ASN A 1 391 ? 100.805 -16.541 -40.260 1.00 25.63 391 ASN A C 1
ATOM 3116 O O . ASN A 1 391 ? 101.474 -16.826 -41.255 1.00 22.74 391 ASN A O 1
ATOM 3121 N N . ILE A 1 392 ? 101.334 -15.951 -39.162 1.00 21.82 392 ILE A N 1
ATOM 3122 C CA . ILE A 1 392 ? 102.770 -15.633 -39.043 1.00 20.50 392 ILE A CA 1
ATOM 3123 C C . ILE A 1 392 ? 103.616 -16.928 -39.187 1.00 22.70 392 ILE A C 1
ATOM 3124 O O . ILE A 1 392 ? 104.625 -16.932 -39.896 1.00 22.34 392 ILE A O 1
ATOM 3129 N N . ILE A 1 393 ? 103.211 -18.010 -38.514 1.00 20.04 393 ILE A N 1
ATOM 3130 C CA . ILE A 1 393 ? 103.975 -19.267 -38.614 1.00 20.06 393 ILE A CA 1
ATOM 3131 C C . ILE A 1 393 ? 103.993 -19.734 -40.080 1.00 22.98 393 ILE A C 1
ATOM 3132 O O . ILE A 1 393 ? 105.054 -20.014 -40.633 1.00 24.10 393 ILE A O 1
ATOM 3137 N N . GLU A 1 394 ? 102.815 -19.809 -40.701 1.00 20.43 394 GLU A N 1
ATOM 3138 C CA . GLU A 1 394 ? 102.717 -20.291 -42.085 1.00 22.46 394 GLU A CA 1
ATOM 3139 C C . GLU A 1 394 ? 103.486 -19.455 -43.093 1.00 25.53 394 GLU A C 1
ATOM 3140 O O . GLU A 1 394 ? 104.081 -20.009 -44.021 1.00 25.20 394 GLU A O 1
ATOM 3146 N N . ARG A 1 395 ? 103.478 -18.137 -42.921 1.00 22.24 395 ARG A N 1
ATOM 3147 C CA . ARG A 1 395 ? 104.139 -17.233 -43.869 1.00 21.71 395 ARG A CA 1
ATOM 3148 C C . ARG A 1 395 ? 105.647 -17.121 -43.639 1.00 25.81 395 ARG A C 1
ATOM 3149 O O . ARG A 1 395 ? 106.334 -16.524 -44.460 1.00 25.59 395 ARG A O 1
ATOM 3157 N N . ASN A 1 396 ? 106.156 -17.655 -42.521 1.00 22.40 396 ASN A N 1
ATOM 3158 C CA . ASN A 1 396 ? 107.606 -17.641 -42.223 1.00 23.04 396 ASN A CA 1
ATOM 3159 C C . ASN A 1 396 ? 108.255 -19.002 -42.287 1.00 27.30 396 ASN A C 1
ATOM 3160 O O . ASN A 1 396 ? 109.363 -19.091 -42.788 1.00 27.74 396 ASN A O 1
ATOM 3165 N N . VAL A 1 397 ? 107.613 -20.054 -41.749 1.00 23.71 397 VAL A N 1
ATOM 3166 C CA . VAL A 1 397 ? 108.182 -21.419 -41.805 1.00 23.01 397 VAL A CA 1
ATOM 3167 C C . VAL A 1 397 ? 107.984 -21.972 -43.234 1.00 28.48 397 VAL A C 1
ATOM 3168 O O . VAL A 1 397 ? 108.801 -22.754 -43.711 1.00 29.64 397 VAL A O 1
ATOM 3172 N N . THR A 1 398 ? 106.924 -21.503 -43.914 1.00 25.41 398 THR A N 1
ATOM 3173 C CA . THR A 1 398 ? 106.586 -21.755 -45.317 1.00 25.56 398 THR A CA 1
ATOM 3174 C C . THR A 1 398 ? 106.770 -23.243 -45.698 1.00 29.27 398 THR A C 1
ATOM 3175 O O . THR A 1 398 ? 106.146 -24.116 -45.071 1.00 26.65 398 THR A O 1
ATOM 3179 N N . SER A 1 399 ? 107.628 -23.531 -46.715 1.00 26.49 399 SER A N 1
ATOM 3180 C CA . SER A 1 399 ? 107.832 -24.903 -47.201 1.00 25.67 399 SER A CA 1
ATOM 3181 C C . SER A 1 399 ? 108.437 -25.860 -46.170 1.00 28.72 399 SER A C 1
ATOM 3182 O O . SER A 1 399 ? 108.331 -27.069 -46.365 1.00 28.14 399 SER A O 1
ATOM 3185 N N . GLY A 1 400 ? 109.022 -25.345 -45.078 1.00 26.42 400 GLY A N 1
ATOM 3186 C CA . GLY A 1 400 ? 109.545 -26.195 -44.002 1.00 26.80 400 GLY A CA 1
ATOM 3187 C C . GLY A 1 400 ? 108.458 -27.062 -43.373 1.00 30.26 400 GLY A C 1
ATOM 3188 O O . GLY A 1 400 ? 108.741 -28.140 -42.850 1.00 31.10 400 GLY A O 1
ATOM 3189 N N . LEU A 1 401 ? 107.187 -26.599 -43.434 1.00 25.58 401 LEU A N 1
ATOM 3190 C CA . LEU A 1 401 ? 106.031 -27.302 -42.862 1.00 25.93 401 LEU A CA 1
ATOM 3191 C C . LEU A 1 401 ? 105.499 -28.426 -43.739 1.00 32.57 401 LEU A C 1
ATOM 3192 O O . LEU A 1 401 ? 104.634 -29.180 -43.288 1.00 32.61 401 LEU A O 1
ATOM 3197 N N . ILE A 1 402 ? 105.980 -28.517 -44.990 1.00 29.59 402 ILE A N 1
ATOM 3198 C CA . ILE A 1 402 ? 105.525 -29.540 -45.928 1.00 30.64 402 ILE A CA 1
ATOM 3199 C C . ILE A 1 402 ? 106.690 -30.398 -46.502 1.00 35.11 402 ILE A C 1
ATOM 3200 O O . ILE A 1 402 ? 106.448 -31.511 -46.961 1.00 35.57 402 ILE A O 1
ATOM 3205 N N . TYR A 1 403 ? 107.929 -29.877 -46.464 1.00 31.51 403 TYR A N 1
ATOM 3206 C CA . TYR A 1 403 ? 109.131 -30.573 -46.944 1.00 31.94 403 TYR A CA 1
ATOM 3207 C C . TYR A 1 403 ? 109.538 -31.590 -45.851 1.00 33.70 403 TYR A C 1
ATOM 3208 O O . TYR A 1 403 ? 110.532 -31.421 -45.121 1.00 33.24 403 TYR A O 1
ATOM 3217 N N . LEU A 1 404 ? 108.671 -32.609 -45.677 1.00 29.62 404 LEU A N 1
ATOM 3218 C CA . LEU A 1 404 ? 108.809 -33.603 -44.614 1.00 27.73 404 LEU A CA 1
ATOM 3219 C C . LEU A 1 404 ? 108.381 -34.958 -45.138 1.00 30.88 404 LEU A C 1
ATOM 3220 O O . LEU A 1 404 ? 107.353 -35.051 -45.826 1.00 30.00 404 LEU A O 1
ATOM 3225 N N . PRO A 1 405 ? 109.111 -36.025 -44.780 1.00 26.55 405 PRO A N 1
ATOM 3226 C CA . PRO A 1 405 ? 108.711 -37.352 -45.255 1.00 25.36 405 PRO A CA 1
ATOM 3227 C C . PRO A 1 405 ? 107.404 -37.723 -44.570 1.00 26.75 405 PRO A C 1
ATOM 3228 O O . PRO A 1 405 ? 107.069 -37.168 -43.514 1.00 25.45 405 PRO A O 1
ATOM 3232 N N . SER A 1 406 ? 106.686 -38.657 -45.165 1.00 25.00 406 SER A N 1
ATOM 3233 C CA . SER A 1 406 ? 105.417 -39.128 -44.660 1.00 24.44 406 SER A CA 1
ATOM 3234 C C . SER A 1 406 ? 105.425 -39.652 -43.232 1.00 27.75 406 SER A C 1
ATOM 3235 O O . SER A 1 406 ? 104.418 -39.541 -42.541 1.00 26.15 406 SER A O 1
ATOM 3238 N N . SER A 1 407 ? 106.528 -40.284 -42.809 1.00 25.22 407 SER A N 1
ATOM 3239 C CA . SER A 1 407 ? 106.464 -41.104 -41.616 1.00 24.64 407 SER A CA 1
ATOM 3240 C C . SER A 1 407 ? 107.787 -41.355 -40.911 1.00 28.02 407 SER A C 1
ATOM 3241 O O . SER A 1 407 ? 108.835 -41.375 -41.563 1.00 25.46 407 SER A O 1
ATOM 3244 N N . ALA A 1 408 ? 107.720 -41.746 -39.616 1.00 25.40 408 ALA A N 1
ATOM 3245 C CA . ALA A 1 408 ? 108.898 -42.251 -38.897 1.00 25.60 408 ALA A CA 1
ATOM 3246 C C . ALA A 1 408 ? 109.413 -43.538 -39.644 1.00 29.54 408 ALA A C 1
ATOM 3247 O O . ALA A 1 408 ? 110.602 -43.841 -39.564 1.00 29.65 408 ALA A O 1
ATOM 3249 N N A ARG A 1 409 ? 108.525 -44.239 -40.384 0.50 26.50 409 ARG A N 1
ATOM 3250 N N B ARG A 1 409 ? 108.529 -44.238 -40.389 0.50 26.82 409 ARG A N 1
ATOM 3251 C CA A ARG A 1 409 ? 108.876 -45.431 -41.169 0.50 26.64 409 ARG A CA 1
ATOM 3252 C CA B ARG A 1 409 ? 108.888 -45.426 -41.179 0.50 27.12 409 ARG A CA 1
ATOM 3253 C C A ARG A 1 409 ? 109.900 -45.105 -42.275 0.50 30.23 409 ARG A C 1
ATOM 3254 C C B ARG A 1 409 ? 109.939 -45.089 -42.245 0.50 30.46 409 ARG A C 1
ATOM 3255 O O A ARG A 1 409 ? 110.677 -45.980 -42.644 0.50 30.21 409 ARG A O 1
ATOM 3256 O O B ARG A 1 409 ? 110.764 -45.941 -42.564 0.50 30.39 409 ARG A O 1
ATOM 3271 N N . ASP A 1 410 ? 109.918 -43.840 -42.771 1.00 26.51 410 ASP A N 1
ATOM 3272 C CA . ASP A 1 410 ? 110.872 -43.349 -43.781 1.00 25.49 410 ASP A CA 1
ATOM 3273 C C . ASP A 1 410 ? 112.273 -43.246 -43.154 1.00 29.87 410 ASP A C 1
ATOM 3274 O O . ASP A 1 410 ? 113.265 -43.650 -43.785 1.00 29.76 410 ASP A O 1
ATOM 3279 N N A LEU A 1 411 ? 112.352 -42.764 -41.893 0.53 25.77 411 LEU A N 1
ATOM 3280 N N B LEU A 1 411 ? 112.336 -42.767 -41.901 0.47 25.82 411 LEU A N 1
ATOM 3281 C CA A LEU A 1 411 ? 113.626 -42.691 -41.164 0.53 25.88 411 LEU A CA 1
ATOM 3282 C CA B LEU A 1 411 ? 113.575 -42.659 -41.130 0.47 25.87 411 LEU A CA 1
ATOM 3283 C C A LEU A 1 411 ? 114.152 -44.090 -40.861 0.53 30.30 411 LEU A C 1
ATOM 3284 C C B LEU A 1 411 ? 114.134 -44.051 -40.799 0.47 30.50 411 LEU A C 1
ATOM 3285 O O A LEU A 1 411 ? 115.361 -44.297 -40.846 0.53 30.14 411 LEU A O 1
ATOM 3286 O O B LEU A 1 411 ? 115.349 -44.223 -40.745 0.47 30.50 411 LEU A O 1
ATOM 3295 N N . ASN A 1 412 ? 113.241 -45.044 -40.611 1.00 28.36 412 ASN A N 1
ATOM 3296 C CA . ASN A 1 412 ? 113.594 -46.421 -40.261 1.00 29.91 412 ASN A CA 1
ATOM 3297 C C . ASN A 1 412 ? 113.877 -47.303 -41.474 1.00 35.22 412 ASN A C 1
ATOM 3298 O O . ASN A 1 412 ? 114.235 -48.466 -41.307 1.00 36.24 412 ASN A O 1
ATOM 3303 N N . ASN A 1 413 ? 113.800 -46.739 -42.683 1.00 30.63 413 ASN A N 1
ATOM 3304 C CA . ASN A 1 413 ? 114.171 -47.445 -43.908 1.00 29.71 413 ASN A CA 1
ATOM 3305 C C . ASN A 1 413 ? 115.469 -46.772 -44.395 1.00 30.87 413 ASN A C 1
ATOM 3306 O O . ASN A 1 413 ? 115.408 -45.650 -44.906 1.00 29.77 413 ASN A O 1
ATOM 3311 N N . PRO A 1 414 ? 116.636 -47.453 -44.289 1.00 29.06 414 PRO A N 1
ATOM 3312 C CA . PRO A 1 414 ? 117.903 -46.811 -44.702 1.00 28.86 414 PRO A CA 1
ATOM 3313 C C . PRO A 1 414 ? 117.953 -46.343 -46.154 1.00 33.13 414 PRO A C 1
ATOM 3314 O O . PRO A 1 414 ? 118.632 -45.361 -46.459 1.00 32.46 414 PRO A O 1
ATOM 3318 N N . GLN A 1 415 ? 117.197 -47.023 -47.028 1.00 31.76 415 GLN A N 1
ATOM 3319 C CA . GLN A 1 415 ? 117.104 -46.699 -48.455 1.00 32.68 415 GLN A CA 1
ATOM 3320 C C . GLN A 1 415 ? 116.579 -45.264 -48.641 1.00 35.37 415 GLN A C 1
ATOM 3321 O O . GLN A 1 415 ? 117.050 -44.551 -49.525 1.00 37.08 415 GLN A O 1
ATOM 3327 N N . ILE A 1 416 ? 115.631 -44.840 -47.789 1.00 28.93 416 ILE A N 1
ATOM 3328 C CA . ILE A 1 416 ? 115.038 -43.484 -47.801 1.00 27.07 416 ILE A CA 1
ATOM 3329 C C . ILE A 1 416 ? 115.838 -42.563 -46.894 1.00 30.48 416 ILE A C 1
ATOM 3330 O O . ILE A 1 416 ? 116.144 -41.425 -47.270 1.00 29.41 416 ILE A O 1
ATOM 3335 N N . ASP A 1 417 ? 116.180 -43.059 -45.686 1.00 28.68 417 ASP A N 1
ATOM 3336 C CA . ASP A 1 417 ? 116.874 -42.265 -44.667 1.00 27.34 417 ASP A CA 1
ATOM 3337 C C . ASP A 1 417 ? 118.187 -41.649 -45.139 1.00 30.59 417 ASP A C 1
ATOM 3338 O O . ASP A 1 417 ? 118.507 -40.545 -44.715 1.00 29.72 417 ASP A O 1
ATOM 3343 N N . GLN A 1 418 ? 118.937 -42.338 -46.032 1.00 26.97 418 GLN A N 1
ATOM 3344 C CA . GLN A 1 418 ? 120.202 -41.810 -46.584 1.00 27.22 418 GLN A CA 1
ATOM 3345 C C . GLN A 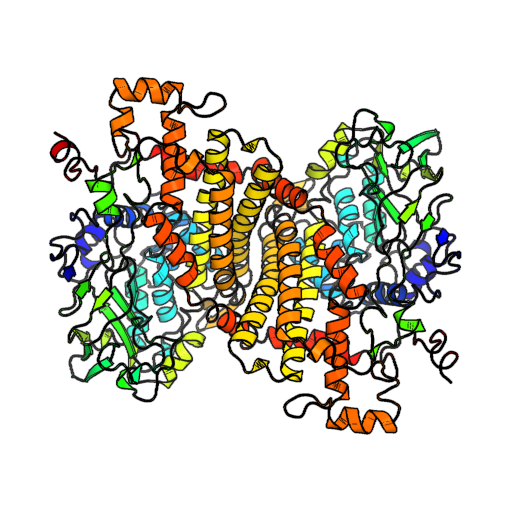1 418 ? 119.979 -40.464 -47.273 1.00 31.35 418 GLN A C 1
ATOM 3346 O O . GLN A 1 418 ? 120.821 -39.581 -47.174 1.00 30.24 418 GLN A O 1
ATOM 3352 N N . TYR A 1 419 ? 118.826 -40.305 -47.962 1.00 28.10 419 TYR A N 1
ATOM 3353 C CA . TYR A 1 419 ? 118.499 -39.049 -48.642 1.00 26.95 419 TYR A CA 1
ATOM 3354 C C . TYR A 1 419 ? 117.983 -38.013 -47.661 1.00 30.11 419 TYR A C 1
ATOM 3355 O O . TYR A 1 419 ? 118.286 -36.835 -47.814 1.00 30.77 419 TYR A O 1
ATOM 3364 N N . LEU A 1 420 ? 117.222 -38.440 -46.646 1.00 27.28 420 LEU A N 1
ATOM 3365 C CA . LEU A 1 420 ? 116.730 -37.526 -45.603 1.00 26.93 420 LEU A CA 1
ATOM 3366 C C . LEU A 1 420 ? 117.913 -36.930 -44.832 1.00 29.84 420 LEU A C 1
ATOM 3367 O O . LEU A 1 420 ? 117.939 -35.721 -44.576 1.00 28.68 420 LEU A O 1
ATOM 3372 N N . ALA A 1 421 ? 118.924 -37.766 -44.527 1.00 28.39 421 ALA A N 1
ATOM 3373 C CA . ALA A 1 421 ? 120.138 -37.347 -43.801 1.00 28.09 421 ALA A CA 1
ATOM 3374 C C . ALA A 1 421 ? 120.907 -36.264 -44.556 1.00 33.59 421 ALA A C 1
ATOM 3375 O O . ALA A 1 421 ? 121.408 -35.323 -43.951 1.00 34.18 421 ALA A O 1
ATOM 3377 N N . LYS A 1 422 ? 120.955 -36.373 -45.881 1.00 31.19 422 LYS A N 1
ATOM 3378 C CA . LYS A 1 422 ? 121.693 -35.416 -46.710 1.00 31.78 422 LYS A CA 1
ATOM 3379 C C . LYS A 1 422 ? 120.862 -34.184 -47.087 1.00 35.27 422 LYS A C 1
ATOM 3380 O O . LYS A 1 422 ? 121.337 -33.060 -46.953 1.00 35.64 422 LYS A O 1
ATOM 3386 N N . TYR A 1 423 ? 119.647 -34.401 -47.583 1.00 32.03 423 TYR A N 1
ATOM 3387 C CA . TYR A 1 423 ? 118.795 -33.356 -48.146 1.00 31.74 423 TYR A CA 1
ATOM 3388 C C . TYR A 1 423 ? 117.711 -32.785 -47.241 1.00 36.54 423 TYR A C 1
ATOM 3389 O O . TYR A 1 423 ? 117.057 -31.818 -47.638 1.00 35.58 423 TYR A O 1
ATOM 3398 N N . VAL A 1 424 ? 117.445 -33.412 -46.086 1.00 32.84 424 VAL A N 1
ATOM 3399 C CA . VAL A 1 424 ? 116.421 -32.924 -45.148 1.00 32.56 424 VAL A CA 1
ATOM 3400 C C . VAL A 1 424 ? 117.083 -32.682 -43.771 1.00 38.56 424 VAL A C 1
ATOM 3401 O O . VAL A 1 424 ? 116.448 -32.809 -42.721 1.00 37.16 424 VAL A O 1
ATOM 3405 N N . ARG A 1 425 ? 118.380 -32.311 -43.783 1.00 37.03 425 ARG A N 1
ATOM 3406 C CA . ARG A 1 425 ? 119.098 -31.969 -42.558 1.00 36.94 425 ARG A CA 1
ATOM 3407 C C . ARG A 1 425 ? 118.591 -30.602 -42.088 1.00 41.27 425 ARG A C 1
ATOM 3408 O O . ARG A 1 425 ? 117.937 -29.878 -42.849 1.00 41.44 425 ARG A O 1
ATOM 3416 N N . GLY A 1 426 ? 118.911 -30.252 -40.851 1.00 36.67 426 GLY A N 1
ATOM 3417 C CA . GLY A 1 426 ? 118.591 -28.939 -40.335 1.00 36.39 426 GLY A CA 1
ATOM 3418 C C . GLY A 1 426 ? 119.684 -27.981 -40.744 1.00 42.50 426 GLY A C 1
ATOM 3419 O O . GLY A 1 426 ? 120.734 -28.405 -41.246 1.00 43.04 426 GLY A O 1
ATOM 3420 N N . SER A 1 427 ? 119.448 -26.684 -40.551 1.00 37.69 427 SER A N 1
ATOM 3421 C CA . SER A 1 427 ? 120.459 -25.692 -40.862 1.00 38.77 427 SER A CA 1
ATOM 3422 C C . SER A 1 427 ? 121.589 -25.715 -39.815 1.00 49.15 427 SER A C 1
ATOM 3423 O O . SER A 1 427 ? 121.400 -26.246 -38.715 1.00 48.91 427 SER A O 1
ATOM 3426 N N . ASN A 1 428 ? 122.764 -25.155 -40.169 1.00 49.04 428 ASN A N 1
ATOM 3427 C CA . ASN A 1 428 ? 123.941 -25.028 -39.297 1.00 50.55 428 ASN A CA 1
ATOM 3428 C C . ASN A 1 428 ? 124.210 -26.222 -38.313 1.00 55.06 428 ASN A C 1
ATOM 3429 O O . ASN A 1 428 ? 124.256 -26.030 -37.094 1.00 56.14 428 ASN A O 1
ATOM 3431 N N . GLY A 1 429 ? 124.365 -27.426 -38.849 1.00 49.73 429 GLY A N 1
ATOM 3432 C CA . GLY A 1 429 ? 124.707 -28.588 -38.026 1.00 48.23 429 GLY A CA 1
ATOM 3433 C C . GLY A 1 429 ? 123.605 -29.415 -37.383 1.00 46.46 429 GLY A C 1
ATOM 3434 O O . GLY A 1 429 ? 123.898 -30.491 -36.853 1.00 45.10 429 GLY A O 1
ATOM 3435 N N . MET A 1 430 ? 122.341 -28.957 -37.411 1.00 38.30 430 MET A N 1
ATOM 3436 C CA . MET A 1 430 ? 121.248 -29.753 -36.837 1.00 36.46 430 MET A CA 1
ATOM 3437 C C . MET A 1 430 ? 120.996 -31.014 -37.722 1.00 36.00 430 MET A C 1
ATOM 3438 O O . MET A 1 430 ? 120.907 -30.878 -38.947 1.00 33.58 430 MET A O 1
ATOM 3443 N N . ASP A 1 431 ? 120.881 -32.218 -37.109 1.00 32.32 431 ASP A N 1
ATOM 3444 C CA . ASP A 1 431 ? 120.629 -33.473 -37.870 1.00 31.63 431 ASP A CA 1
ATOM 3445 C C . ASP A 1 431 ? 119.172 -33.534 -38.379 1.00 31.48 431 ASP A C 1
ATOM 3446 O O . ASP A 1 431 ? 118.303 -32.829 -37.855 1.00 29.34 431 ASP A O 1
ATOM 3451 N N . HIS A 1 432 ? 118.913 -34.365 -39.401 1.00 27.84 432 HIS A N 1
ATOM 3452 C CA . HIS A 1 432 ? 117.600 -34.473 -40.041 1.00 27.09 432 HIS A CA 1
ATOM 3453 C C . HIS A 1 432 ? 116.527 -35.031 -39.112 1.00 29.46 432 HIS A C 1
ATOM 3454 O O . HIS A 1 432 ? 115.359 -34.682 -39.263 1.00 27.53 432 HIS A O 1
ATOM 3461 N N . VAL A 1 433 ? 116.910 -35.930 -38.176 1.00 25.74 433 VAL A N 1
ATOM 3462 C CA . VAL A 1 433 ? 115.918 -36.534 -37.269 1.00 25.43 433 VAL A CA 1
ATOM 3463 C C . VAL A 1 433 ? 115.289 -35.414 -36.420 1.00 27.85 433 VAL A C 1
ATOM 3464 O O . VAL A 1 433 ? 114.064 -35.334 -36.331 1.00 26.91 433 VAL A O 1
ATOM 3468 N N . GLN A 1 434 ? 116.134 -34.554 -35.831 1.00 24.92 434 GLN A N 1
ATOM 3469 C CA . GLN A 1 434 ? 115.690 -33.424 -35.005 1.00 24.42 434 GLN A CA 1
ATOM 3470 C C . GLN A 1 434 ? 114.931 -32.385 -35.853 1.00 27.58 434 GLN A C 1
ATOM 3471 O O . GLN A 1 434 ? 113.889 -31.895 -35.426 1.00 24.62 434 GLN A O 1
ATOM 3477 N N . ARG A 1 435 ? 115.453 -32.041 -37.042 1.00 24.16 435 ARG A N 1
ATOM 3478 C CA . ARG A 1 435 ? 114.788 -31.065 -37.916 1.00 24.24 435 ARG A CA 1
ATOM 3479 C C . ARG A 1 435 ? 113.347 -31.505 -38.273 1.00 26.27 435 ARG A C 1
ATOM 3480 O O . ARG A 1 435 ? 112.411 -30.726 -38.100 1.00 24.64 435 ARG A O 1
ATOM 3488 N N . ILE A 1 436 ? 113.179 -32.745 -38.770 1.00 24.13 436 ILE A N 1
ATOM 3489 C CA . ILE A 1 436 ? 111.856 -33.266 -39.141 1.00 24.04 436 ILE A CA 1
ATOM 3490 C C . ILE A 1 436 ? 110.949 -33.323 -37.900 1.00 26.25 436 ILE A C 1
ATOM 3491 O O . ILE A 1 436 ? 109.769 -32.998 -37.986 1.00 25.11 436 ILE A O 1
ATOM 3496 N N . LYS A 1 437 ? 111.514 -33.741 -36.753 1.00 23.17 437 LYS A N 1
ATOM 3497 C CA . LYS A 1 437 ? 110.768 -33.856 -35.496 1.00 22.08 437 LYS A CA 1
ATOM 3498 C C . LYS A 1 437 ? 110.179 -32.481 -35.093 1.00 25.71 437 LYS A C 1
ATOM 3499 O O . LYS A 1 437 ? 108.987 -32.384 -34.801 1.00 23.75 437 LYS A O 1
ATOM 3505 N N . ILE A 1 438 ? 111.006 -31.431 -35.098 1.00 23.19 438 ILE A N 1
ATOM 3506 C CA . ILE A 1 438 ? 110.565 -30.078 -34.735 1.00 22.62 438 ILE A CA 1
ATOM 3507 C C . ILE A 1 438 ? 109.443 -29.604 -35.655 1.00 26.21 438 ILE A C 1
ATOM 3508 O O . ILE A 1 438 ? 108.420 -29.095 -35.186 1.00 24.85 438 ILE A O 1
ATOM 3513 N N . LEU A 1 439 ? 109.647 -29.740 -36.959 1.00 22.92 439 LEU A N 1
ATOM 3514 C CA . LEU A 1 439 ? 108.690 -29.240 -37.954 1.00 23.10 439 LEU A CA 1
ATOM 3515 C C . LEU A 1 439 ? 107.394 -30.050 -37.979 1.00 24.94 439 LEU A C 1
ATOM 3516 O O . LEU A 1 439 ? 106.335 -29.457 -38.154 1.00 23.36 439 LEU A O 1
ATOM 3521 N N . LYS A 1 440 ? 107.453 -31.359 -37.676 1.00 22.51 440 LYS A N 1
ATOM 3522 C CA . LYS A 1 440 ? 106.217 -32.160 -37.563 1.00 22.26 440 LYS A CA 1
ATOM 3523 C C . LYS A 1 440 ? 105.447 -31.755 -36.303 1.00 23.27 440 LYS A C 1
ATOM 3524 O O . LYS A 1 440 ? 104.210 -31.760 -36.303 1.00 22.71 440 LYS A O 1
ATOM 3530 N N . LEU A 1 441 ? 106.179 -31.389 -35.247 1.00 22.32 441 LEU A N 1
ATOM 3531 C CA . LEU A 1 441 ? 105.549 -30.909 -34.005 1.00 22.05 441 LEU A CA 1
ATOM 3532 C C . LEU A 1 441 ? 104.785 -29.593 -34.302 1.00 24.87 441 LEU A C 1
ATOM 3533 O O . LEU A 1 441 ? 103.612 -29.456 -33.929 1.00 24.48 441 LEU A O 1
ATOM 3538 N N . MET A 1 442 ? 105.424 -28.676 -35.048 1.00 22.69 442 MET A N 1
ATOM 3539 C CA . MET A 1 442 ? 104.778 -27.420 -35.436 1.00 21.34 442 MET A CA 1
ATOM 3540 C C . MET A 1 442 ? 103.578 -27.683 -36.346 1.00 23.95 442 MET A C 1
ATOM 3541 O O . MET A 1 442 ? 102.543 -27.075 -36.158 1.00 22.58 442 MET A O 1
ATOM 3546 N N . TRP A 1 443 ? 103.720 -28.577 -37.338 1.00 22.89 443 TRP A N 1
ATOM 3547 C CA . TRP A 1 443 ? 102.604 -28.882 -38.233 1.00 22.38 443 TRP A CA 1
ATOM 3548 C C . TRP A 1 443 ? 101.426 -29.489 -37.442 1.00 23.88 443 TRP A C 1
ATOM 3549 O O . TRP A 1 443 ? 100.280 -29.148 -37.715 1.00 22.96 443 TRP A O 1
ATOM 3560 N N . ASP A 1 444 ? 101.694 -30.365 -36.466 1.00 21.54 444 ASP A N 1
ATOM 3561 C CA . ASP A 1 444 ? 100.597 -30.951 -35.681 1.00 21.05 444 ASP A CA 1
ATOM 3562 C C . ASP A 1 444 ? 99.908 -29.860 -34.826 1.00 24.64 444 ASP A C 1
ATOM 3563 O O . ASP A 1 444 ? 98.714 -29.926 -34.590 1.00 23.53 444 ASP A O 1
ATOM 3568 N N . ALA A 1 445 ? 100.662 -28.821 -34.430 1.00 22.58 445 ALA A N 1
ATOM 3569 C CA . ALA A 1 445 ? 100.113 -27.719 -33.664 1.00 22.26 445 ALA A CA 1
ATOM 3570 C C . ALA A 1 445 ? 99.155 -26.863 -34.495 1.00 24.66 445 ALA A C 1
ATOM 3571 O O . ALA A 1 445 ? 98.241 -26.286 -33.912 1.00 22.81 445 ALA A O 1
ATOM 3573 N N . ILE A 1 446 ? 99.382 -26.726 -35.822 1.00 22.97 446 ILE A N 1
ATOM 3574 C CA . ILE A 1 446 ? 98.575 -25.771 -36.622 1.00 24.21 446 ILE A CA 1
ATOM 3575 C C . ILE A 1 446 ? 97.898 -26.294 -37.908 1.00 25.90 446 ILE A C 1
ATOM 3576 O O . ILE A 1 446 ? 96.913 -25.683 -38.315 1.00 26.17 446 ILE A O 1
ATOM 3581 N N . GLY A 1 447 ? 98.467 -27.293 -38.591 1.00 21.58 447 GLY A N 1
ATOM 3582 C CA . GLY A 1 447 ? 97.962 -27.756 -39.889 1.00 22.56 447 GLY A CA 1
ATOM 3583 C C . GLY A 1 447 ? 97.330 -29.136 -39.981 1.00 25.37 447 GLY A C 1
ATOM 3584 O O . GLY A 1 447 ? 96.553 -29.394 -40.910 1.00 23.54 447 GLY A O 1
ATOM 3585 N N . SER A 1 448 ? 97.641 -30.035 -39.029 1.00 22.90 448 SER A N 1
ATOM 3586 C CA . SER A 1 448 ? 96.999 -31.364 -38.972 1.00 22.09 448 SER A CA 1
ATOM 3587 C C . SER A 1 448 ? 95.496 -31.098 -38.688 1.00 24.38 448 SER A C 1
ATOM 3588 O O . SER A 1 448 ? 95.126 -29.955 -38.359 1.00 21.75 448 SER A O 1
ATOM 3591 N N . GLU A 1 449 ? 94.647 -32.137 -38.727 1.00 21.56 449 GLU A N 1
ATOM 3592 C CA . GLU A 1 449 ? 93.230 -31.932 -38.419 1.00 20.97 449 GLU A CA 1
ATOM 3593 C C . GLU A 1 449 ? 93.075 -31.433 -36.963 1.00 24.43 449 GLU A C 1
ATOM 3594 O O . GLU A 1 449 ? 92.221 -30.595 -36.682 1.00 23.30 449 GLU A O 1
ATOM 3600 N N . PHE A 1 450 ? 93.929 -31.939 -36.058 1.00 21.79 450 PHE A N 1
ATOM 3601 C CA . PHE A 1 450 ? 93.994 -31.519 -34.645 1.00 20.93 450 PHE A CA 1
ATOM 3602 C C . PHE A 1 450 ? 94.347 -30.005 -34.578 1.00 22.30 450 PHE A C 1
ATOM 3603 O O . PHE A 1 450 ? 93.692 -29.266 -33.851 1.00 22.01 450 PHE A O 1
ATOM 3611 N N . GLY A 1 451 ? 95.359 -29.571 -35.338 1.00 20.95 451 GLY A N 1
ATOM 3612 C CA . GLY A 1 451 ? 95.734 -28.149 -35.409 1.00 21.78 451 GLY A CA 1
ATOM 3613 C C . GLY A 1 451 ? 94.586 -27.288 -35.924 1.00 23.75 451 GLY A C 1
ATOM 3614 O O . GLY A 1 451 ? 94.306 -26.206 -35.383 1.00 21.50 451 GLY A O 1
ATOM 3615 N N . GLY A 1 452 ? 93.900 -27.777 -36.955 1.00 21.34 452 GLY A N 1
ATOM 3616 C CA . GLY A 1 452 ? 92.740 -27.093 -37.547 1.00 22.12 452 GLY A CA 1
ATOM 3617 C C . GLY A 1 452 ? 91.598 -26.960 -36.554 1.00 24.49 452 GLY A C 1
ATOM 3618 O O . GLY A 1 452 ? 91.007 -25.885 -36.420 1.00 22.62 452 GLY A O 1
ATOM 3619 N N . ARG A 1 453 ? 91.305 -28.054 -35.810 1.00 21.15 453 ARG A N 1
ATOM 3620 C CA . ARG A 1 453 ? 90.271 -28.044 -34.766 1.00 20.88 453 ARG A CA 1
ATOM 3621 C C . ARG A 1 453 ? 90.674 -27.049 -33.675 1.00 22.99 453 ARG A C 1
ATOM 3622 O O . ARG A 1 453 ? 89.813 -26.326 -33.174 1.00 22.16 453 ARG A O 1
ATOM 3630 N N . HIS A 1 454 ? 91.967 -27.022 -33.284 1.00 20.38 454 HIS A N 1
ATOM 3631 C CA . HIS A 1 454 ? 92.434 -26.094 -32.235 1.00 20.60 454 HIS A CA 1
ATOM 3632 C C . HIS A 1 454 ? 92.274 -24.631 -32.667 1.00 24.24 454 HIS A C 1
ATOM 3633 O O . HIS A 1 454 ? 91.891 -23.788 -31.858 1.00 23.31 454 HIS A O 1
ATOM 3640 N N . GLU A 1 455 ? 92.474 -24.342 -33.959 1.00 22.06 455 GLU A N 1
ATOM 3641 C CA . GLU A 1 455 ? 92.248 -22.983 -34.464 1.00 20.41 455 GLU A CA 1
ATOM 3642 C C . GLU A 1 455 ? 90.746 -22.664 -34.358 1.00 22.96 455 GLU A C 1
ATOM 3643 O O . GLU A 1 455 ? 90.394 -21.610 -33.846 1.00 21.40 455 GLU A O 1
ATOM 3649 N N . LEU A 1 456 ? 89.862 -23.605 -34.781 1.00 21.28 456 LEU A N 1
ATOM 3650 C CA . LEU A 1 456 ? 88.405 -23.386 -34.695 1.00 21.38 456 LEU A CA 1
ATOM 3651 C C . LEU A 1 456 ? 87.991 -23.143 -33.215 1.00 24.12 456 LEU A C 1
ATOM 3652 O O . LEU A 1 456 ? 87.187 -22.253 -32.930 1.00 22.52 456 LEU A O 1
ATOM 3657 N N . TYR A 1 457 ? 88.580 -23.909 -32.299 1.00 21.56 457 TYR A N 1
ATOM 3658 C CA . TYR A 1 457 ? 88.331 -23.814 -30.854 1.00 21.74 457 TYR A CA 1
ATOM 3659 C C . TYR A 1 457 ? 88.742 -22.436 -30.319 1.00 23.56 457 TYR A C 1
ATOM 3660 O O . TYR A 1 457 ? 87.944 -21.784 -29.636 1.00 22.72 457 TYR A O 1
ATOM 3669 N N . GLU A 1 458 ? 89.990 -22.008 -30.580 1.00 21.91 458 GLU A N 1
ATOM 3670 C CA . GLU A 1 458 ? 90.506 -20.723 -30.055 1.00 22.50 458 GLU A CA 1
ATOM 3671 C C . GLU A 1 458 ? 89.721 -19.547 -30.607 1.00 26.46 458 GLU A C 1
ATOM 3672 O O . GLU A 1 458 ? 89.477 -18.587 -29.882 1.00 26.83 458 GLU A O 1
ATOM 3678 N N . ILE A 1 459 ? 89.270 -19.645 -31.864 1.00 21.49 459 ILE A N 1
ATOM 3679 C CA . ILE A 1 459 ? 88.472 -18.570 -32.430 1.00 21.32 459 ILE A CA 1
ATOM 3680 C C . ILE A 1 459 ? 87.083 -18.470 -31.753 1.00 25.01 459 ILE A C 1
ATOM 3681 O O . ILE A 1 459 ? 86.603 -17.367 -31.493 1.00 24.18 459 ILE A O 1
ATOM 3686 N N . ASN A 1 460 ? 86.436 -19.618 -31.529 1.00 22.59 460 ASN A N 1
ATOM 3687 C CA . ASN A 1 460 ? 85.032 -19.654 -31.111 1.00 23.09 460 ASN A CA 1
ATOM 3688 C C . ASN A 1 460 ? 84.641 -20.117 -29.724 1.00 28.71 460 ASN A C 1
ATOM 3689 O O . ASN A 1 460 ? 83.470 -19.951 -29.381 1.00 28.21 460 ASN A O 1
ATOM 3694 N N . TYR A 1 461 ? 85.485 -20.832 -28.998 1.00 29.20 461 TYR A N 1
ATOM 3695 C CA . TYR A 1 461 ? 84.960 -21.547 -27.820 1.00 30.69 461 TYR A CA 1
ATOM 3696 C C . TYR A 1 461 ? 84.208 -20.658 -26.783 1.00 33.77 461 TYR A C 1
ATOM 3697 O O . TYR A 1 461 ? 83.242 -21.172 -26.205 1.00 34.63 461 TYR A O 1
ATOM 3706 N N . SER A 1 462 ? 84.595 -19.377 -26.557 1.00 28.06 462 SER A N 1
ATOM 3707 C CA . SER A 1 462 ? 83.837 -18.622 -25.536 1.00 27.67 462 SER A CA 1
ATOM 3708 C C . SER A 1 462 ? 82.673 -17.791 -26.124 1.00 31.72 462 SER A C 1
ATOM 3709 O O . SER A 1 462 ? 81.968 -17.102 -25.380 1.00 31.61 462 SER A O 1
ATOM 3712 N N . GLY A 1 463 ? 82.459 -17.890 -27.435 1.00 27.92 463 GLY A N 1
ATOM 3713 C CA . GLY A 1 463 ? 81.381 -17.173 -28.104 1.00 26.13 463 GLY A CA 1
ATOM 3714 C C . GLY A 1 463 ? 81.741 -16.647 -29.477 1.00 27.28 463 GLY A C 1
ATOM 3715 O O . GLY A 1 463 ? 82.916 -16.611 -29.850 1.00 25.77 463 GLY A O 1
ATOM 3716 N N . SER A 1 464 ? 80.734 -16.204 -30.226 1.00 22.91 464 SER A N 1
ATOM 3717 C CA . SER A 1 464 ? 80.945 -15.609 -31.547 1.00 23.92 464 SER A CA 1
ATOM 3718 C C . SER A 1 464 ? 81.725 -14.283 -31.386 1.00 27.46 464 SER A C 1
ATOM 3719 O O . SER A 1 464 ? 81.760 -13.710 -30.274 1.00 25.68 464 SER A O 1
ATOM 3722 N N . GLN A 1 465 ? 82.329 -13.799 -32.486 1.00 24.64 465 GLN A N 1
ATOM 3723 C CA . GLN A 1 465 ? 83.093 -12.534 -32.487 1.00 23.66 465 GLN A CA 1
ATOM 3724 C C . GLN A 1 465 ? 82.253 -11.360 -31.975 1.00 25.61 465 GLN A C 1
ATOM 3725 O O . GLN A 1 465 ? 82.757 -10.546 -31.202 1.00 25.83 465 GLN A O 1
ATOM 3731 N N . ASP A 1 466 ? 80.985 -11.277 -32.386 1.00 23.42 466 ASP A N 1
ATOM 3732 C CA . ASP A 1 466 ? 80.100 -10.195 -31.916 1.00 24.30 466 ASP A CA 1
ATOM 3733 C C . ASP A 1 466 ? 79.788 -10.360 -30.448 1.00 28.23 466 ASP A C 1
ATOM 3734 O O . ASP A 1 466 ? 79.866 -9.387 -29.713 1.00 27.46 466 ASP A O 1
ATOM 3739 N N . GLU A 1 467 ? 79.397 -11.583 -30.027 1.00 25.09 467 GLU A N 1
ATOM 3740 C CA . GLU A 1 467 ? 79.014 -11.852 -28.638 1.00 25.93 467 GLU A CA 1
ATOM 3741 C C . GLU A 1 467 ? 80.114 -11.536 -27.619 1.00 27.72 467 GLU A C 1
ATOM 3742 O O . GLU A 1 467 ? 79.826 -10.876 -26.622 1.00 27.79 467 GLU A O 1
ATOM 3748 N N . ILE A 1 468 ? 81.364 -11.954 -27.869 1.00 23.47 468 ILE A N 1
ATOM 3749 C CA . ILE A 1 468 ? 82.481 -11.661 -26.939 1.00 23.74 468 ILE A CA 1
ATOM 3750 C C . ILE A 1 468 ? 82.714 -10.122 -26.825 1.00 26.05 468 ILE A C 1
ATOM 3751 O O . ILE A 1 468 ? 82.954 -9.593 -25.727 1.00 24.94 468 ILE A O 1
ATOM 3756 N N . ARG A 1 469 ? 82.570 -9.406 -27.956 1.00 22.13 469 ARG A N 1
ATOM 3757 C CA . ARG A 1 469 ? 82.697 -7.939 -27.964 1.00 22.41 469 ARG A CA 1
ATOM 3758 C C . ARG A 1 469 ? 81.519 -7.285 -27.234 1.00 25.61 469 ARG A C 1
ATOM 3759 O O . ARG A 1 469 ? 81.728 -6.344 -26.458 1.00 24.04 469 ARG A O 1
ATOM 3767 N N . LEU A 1 470 ? 80.288 -7.801 -27.448 1.00 24.93 470 LEU A N 1
ATOM 3768 C CA . LEU A 1 470 ? 79.083 -7.269 -26.768 1.00 25.18 470 LEU A CA 1
ATOM 3769 C C . LEU A 1 470 ? 79.227 -7.413 -25.257 1.00 27.84 470 LEU A C 1
ATOM 3770 O O . LEU A 1 470 ? 78.925 -6.484 -24.503 1.00 27.00 470 LEU A O 1
ATOM 3775 N N . GLN A 1 471 ? 79.726 -8.577 -24.821 1.00 25.05 471 GLN A N 1
ATOM 3776 C CA . GLN A 1 471 ? 79.914 -8.870 -23.396 1.00 25.08 471 GLN A CA 1
ATOM 3777 C C . GLN A 1 471 ? 81.020 -8.032 -22.791 1.00 27.79 471 GLN A C 1
ATOM 3778 O O . GLN A 1 471 ? 80.929 -7.648 -21.627 1.00 27.77 471 GLN A O 1
ATOM 3784 N N . CYS A 1 472 ? 82.039 -7.700 -23.598 1.00 23.86 472 CYS A N 1
ATOM 3785 C CA . CYS A 1 472 ? 83.112 -6.808 -23.156 1.00 23.30 472 CYS A CA 1
ATOM 3786 C C . CYS A 1 472 ? 82.513 -5.409 -22.924 1.00 26.43 472 CYS A C 1
ATOM 3787 O O . CYS A 1 472 ? 82.777 -4.789 -21.893 1.00 26.69 472 CYS A O 1
ATOM 3790 N N . LEU A 1 473 ? 81.678 -4.928 -23.865 1.00 24.11 473 LEU A N 1
ATOM 3791 C CA . LEU A 1 473 ? 81.014 -3.624 -23.714 1.00 24.05 473 LEU A CA 1
ATOM 3792 C C . LEU A 1 473 ? 80.068 -3.627 -22.477 1.00 27.67 473 LEU A C 1
ATOM 3793 O O . LEU A 1 473 ? 80.095 -2.690 -21.680 1.00 26.60 473 LEU A O 1
ATOM 3798 N N . ARG A 1 474 ? 79.253 -4.661 -22.326 1.00 25.33 474 ARG A N 1
ATOM 3799 C CA . ARG A 1 474 ? 78.312 -4.776 -21.189 1.00 26.05 474 ARG A CA 1
ATOM 3800 C C . ARG A 1 474 ? 79.026 -4.722 -19.848 1.00 29.74 474 ARG A C 1
ATOM 3801 O O . ARG A 1 474 ? 78.506 -4.101 -18.915 1.00 29.03 474 ARG A O 1
ATOM 3809 N N . GLN A 1 475 ? 80.192 -5.392 -19.735 1.00 27.12 475 GLN A N 1
ATOM 3810 C CA . GLN A 1 475 ? 80.987 -5.361 -18.507 1.00 27.11 475 GLN A CA 1
ATOM 3811 C C . GLN A 1 475 ? 81.407 -3.905 -18.196 1.00 30.22 475 GLN A C 1
ATOM 3812 O O . GLN A 1 475 ? 81.307 -3.485 -17.043 1.00 29.06 475 GLN A O 1
ATOM 3818 N N . ALA A 1 476 ? 81.895 -3.153 -19.209 1.00 26.17 476 ALA A N 1
ATOM 3819 C CA . ALA A 1 476 ? 82.312 -1.758 -19.051 1.00 26.47 476 ALA A CA 1
ATOM 3820 C C . ALA A 1 476 ? 81.136 -0.920 -18.554 1.00 29.55 476 ALA A C 1
ATOM 3821 O O . ALA A 1 476 ? 81.304 -0.113 -17.661 1.00 28.84 476 ALA A O 1
ATOM 3823 N N . GLN A 1 477 ? 79.945 -1.142 -19.113 1.00 27.08 477 GLN A N 1
ATOM 3824 C CA . GLN A 1 477 ? 78.744 -0.391 -18.739 1.00 28.25 477 GLN A CA 1
ATOM 3825 C C . GLN A 1 477 ? 78.258 -0.761 -17.332 1.00 32.87 477 GLN A C 1
ATOM 3826 O O . GLN A 1 477 ? 78.126 0.123 -16.481 1.00 32.12 477 GLN A O 1
ATOM 3832 N N . ASN A 1 478 ? 78.052 -2.069 -17.078 1.00 29.88 478 ASN A N 1
ATOM 3833 C CA . ASN A 1 478 ? 77.528 -2.575 -15.792 1.00 30.05 478 ASN A CA 1
ATOM 3834 C C . ASN A 1 478 ? 78.425 -2.307 -14.602 1.00 33.20 478 ASN A C 1
ATOM 3835 O O . ASN A 1 478 ? 77.917 -2.064 -13.512 1.00 33.53 478 ASN A O 1
ATOM 3840 N N . SER A 1 479 ? 79.746 -2.330 -14.801 1.00 28.64 479 SER A N 1
ATOM 3841 C CA . SER A 1 479 ? 80.702 -2.108 -13.712 1.00 28.54 479 SER A CA 1
ATOM 3842 C C . SER A 1 479 ? 80.812 -0.652 -13.268 1.00 32.31 479 SER A C 1
ATOM 3843 O O . SER A 1 479 ? 81.338 -0.386 -12.196 1.00 33.09 479 SER A O 1
ATOM 3846 N N . GLY A 1 480 ? 80.427 0.275 -14.133 1.00 30.17 480 GLY A N 1
ATOM 3847 C CA . GLY A 1 480 ? 80.624 1.700 -13.885 1.00 29.91 480 GLY A CA 1
ATOM 3848 C C . GLY A 1 480 ? 81.875 2.225 -14.582 1.00 33.04 480 GLY A C 1
ATOM 3849 O O . GLY A 1 480 ? 82.119 3.432 -14.569 1.00 31.89 480 GLY A O 1
ATOM 3850 N N . ASN A 1 481 ? 82.692 1.330 -15.205 1.00 27.79 481 ASN A N 1
ATOM 3851 C CA . ASN A 1 481 ? 83.899 1.749 -15.937 1.00 26.58 481 ASN A CA 1
ATOM 3852 C C . ASN A 1 481 ? 83.575 2.773 -17.027 1.00 29.56 481 ASN A C 1
ATOM 3853 O O . ASN A 1 481 ? 84.270 3.787 -17.127 1.00 29.00 481 ASN A O 1
ATOM 3858 N N . MET A 1 482 ? 82.519 2.515 -17.819 1.00 25.71 482 MET A N 1
ATOM 3859 C CA . MET A 1 482 ? 82.092 3.408 -18.903 1.00 25.46 482 MET A CA 1
ATOM 3860 C C . MET A 1 482 ? 81.674 4.778 -18.362 1.00 32.05 482 MET A C 1
ATOM 3861 O O . MET A 1 482 ? 82.052 5.792 -18.955 1.00 29.44 482 MET A O 1
ATOM 3866 N N . ASP A 1 483 ? 80.938 4.813 -17.221 1.00 28.55 483 ASP A N 1
ATOM 3867 C CA . ASP A 1 483 ? 80.538 6.087 -16.607 1.00 28.81 483 ASP A CA 1
ATOM 3868 C C . ASP A 1 483 ? 81.741 6.885 -16.130 1.00 31.82 483 ASP A C 1
ATOM 3869 O O . ASP A 1 483 ? 81.730 8.102 -16.232 1.00 31.63 483 ASP A O 1
ATOM 3874 N N . LYS A 1 484 ? 82.791 6.208 -15.642 1.00 28.64 484 LYS A N 1
ATOM 3875 C CA . LYS A 1 484 ? 84.007 6.891 -15.206 1.00 29.21 484 LYS A CA 1
ATOM 3876 C C . LYS A 1 484 ? 84.782 7.455 -16.409 1.00 32.09 484 LYS A C 1
ATOM 3877 O O . LYS A 1 484 ? 85.276 8.582 -16.338 1.00 30.04 484 LYS A O 1
ATOM 3881 N N . MET A 1 485 ? 84.860 6.687 -17.524 1.00 27.52 485 MET A N 1
ATOM 3882 C CA . MET A 1 485 ? 85.502 7.186 -18.757 1.00 25.58 485 MET A CA 1
ATOM 3883 C C . MET A 1 485 ? 84.682 8.378 -19.266 1.00 29.27 485 MET A C 1
ATOM 3884 O O . MET A 1 485 ? 85.264 9.397 -19.645 1.00 28.81 485 MET A O 1
ATOM 3889 N N . MET A 1 486 ? 83.326 8.255 -19.241 1.00 26.76 486 MET A N 1
ATOM 3890 C CA . MET A 1 486 ? 82.398 9.313 -19.662 1.00 26.98 486 MET A CA 1
ATOM 3891 C C . MET A 1 486 ? 82.548 10.602 -18.843 1.00 32.11 486 MET A C 1
ATOM 3892 O O . MET A 1 486 ? 82.459 11.693 -19.417 1.00 29.98 486 MET A O 1
ATOM 3897 N N . ALA A 1 487 ? 82.809 10.484 -17.522 1.00 30.31 487 ALA A N 1
ATOM 3898 C CA . ALA A 1 487 ? 83.015 11.661 -16.658 1.00 30.54 487 ALA A CA 1
ATOM 3899 C C . ALA A 1 487 ? 84.226 12.479 -17.153 1.00 33.20 487 ALA A C 1
ATOM 3900 O O . ALA A 1 487 ? 84.175 13.708 -17.139 1.00 31.13 487 ALA A O 1
ATOM 3902 N N . MET A 1 488 ? 85.270 11.811 -17.671 1.00 29.77 488 MET A N 1
ATOM 3903 C CA . MET A 1 488 ? 86.428 12.512 -18.212 1.00 30.64 488 MET A CA 1
ATOM 3904 C C . MET A 1 488 ? 86.071 13.259 -19.516 1.00 32.73 488 MET A C 1
ATOM 3905 O O . MET A 1 488 ? 86.462 14.417 -19.689 1.00 31.91 488 MET A O 1
ATOM 3907 N N . VAL A 1 489 ? 85.312 12.605 -20.417 1.00 27.59 489 VAL A N 1
ATOM 3908 C CA . VAL A 1 489 ? 84.867 13.227 -21.682 1.00 25.78 489 VAL A CA 1
ATOM 3909 C C . VAL A 1 489 ? 83.945 14.423 -21.363 1.00 28.83 489 VAL A C 1
ATOM 3910 O O . VAL A 1 489 ? 84.107 15.494 -21.957 1.00 27.32 489 VAL A O 1
ATOM 3914 N N . ASP A 1 490 ? 82.998 14.249 -20.400 1.00 26.16 490 ASP A N 1
ATOM 3915 C CA . ASP A 1 490 ? 82.103 15.342 -19.991 1.00 25.51 490 ASP A CA 1
ATOM 3916 C C . ASP A 1 490 ? 82.871 16.505 -19.375 1.00 28.78 490 ASP A C 1
ATOM 3917 O O . ASP A 1 490 ? 82.508 17.657 -19.619 1.00 27.61 490 ASP A O 1
ATOM 3922 N N . ARG A 1 491 ? 83.965 16.224 -18.628 1.00 26.85 491 ARG A N 1
ATOM 3923 C CA . ARG A 1 491 ? 84.807 17.294 -18.066 1.00 27.23 491 ARG A CA 1
ATOM 3924 C C . ARG A 1 491 ? 85.466 18.086 -19.228 1.00 29.56 491 ARG A C 1
ATOM 3925 O O . ARG A 1 491 ? 85.422 19.318 -19.236 1.00 27.78 491 ARG A O 1
ATOM 3933 N N . CYS A 1 492 ? 86.029 17.378 -20.216 1.00 26.82 492 CYS A N 1
ATOM 3934 C CA . CYS A 1 492 ? 86.650 18.008 -21.389 1.00 25.64 492 CYS A CA 1
ATOM 3935 C C . CYS A 1 492 ? 85.654 18.945 -22.081 1.00 28.76 492 CYS A C 1
ATOM 3936 O O . CYS A 1 492 ? 85.968 20.120 -22.313 1.00 27.90 492 CYS A O 1
ATOM 3939 N N . LEU A 1 493 ? 84.440 18.433 -22.359 1.00 26.07 493 LEU A N 1
ATOM 3940 C CA . LEU A 1 493 ? 83.345 19.189 -22.987 1.00 25.94 493 LEU A CA 1
ATOM 3941 C C . LEU A 1 493 ? 82.914 20.424 -22.169 1.00 31.31 493 LEU A C 1
ATOM 3942 O O . LEU A 1 493 ? 82.581 21.463 -22.739 1.00 31.76 493 LEU A O 1
ATOM 3947 N N . SER A 1 494 ? 82.928 20.319 -20.836 1.00 27.03 494 SER A N 1
ATOM 3948 C CA . SER A 1 494 ? 82.504 21.432 -19.968 1.00 27.48 494 SER A CA 1
ATOM 3949 C C . SER A 1 494 ? 83.492 22.603 -19.959 1.00 30.49 494 SER A C 1
ATOM 3950 O O . SER A 1 494 ? 83.138 23.675 -19.467 1.00 31.25 494 SER A O 1
ATOM 3953 N N . GLU A 1 495 ? 84.732 22.387 -20.464 1.00 26.72 495 GLU A N 1
ATOM 3954 C CA . GLU A 1 495 ? 85.817 23.371 -20.441 1.00 27.23 495 GLU A CA 1
ATOM 3955 C C . GLU A 1 495 ? 85.765 24.418 -21.560 1.00 30.00 495 GLU A C 1
ATOM 3956 O O . GLU A 1 495 ? 86.576 25.354 -21.565 1.00 29.44 495 GLU A O 1
ATOM 3962 N N . TYR A 1 496 ? 84.740 24.345 -22.417 1.00 25.85 496 TYR A N 1
ATOM 3963 C CA . TYR A 1 496 ? 84.549 25.353 -23.470 1.00 26.38 496 TYR A CA 1
ATOM 3964 C C . TYR A 1 496 ? 83.112 25.296 -23.936 1.00 30.64 496 TYR A C 1
ATOM 3965 O O . TYR A 1 496 ? 82.393 24.352 -23.614 1.00 28.50 496 TYR A O 1
ATOM 3974 N N . ASP A 1 497 ? 82.706 26.294 -24.722 1.00 29.00 497 ASP A N 1
ATOM 3975 C CA . ASP A 1 497 ? 81.386 26.354 -25.337 1.00 29.07 497 ASP A CA 1
ATOM 3976 C C . ASP A 1 497 ? 81.500 27.108 -26.663 1.00 31.28 497 ASP A C 1
ATOM 3977 O O . ASP A 1 497 ? 82.624 27.397 -27.089 1.00 30.83 497 ASP A O 1
ATOM 3982 N N . GLN A 1 498 ? 80.363 27.431 -27.316 1.00 28.55 498 GLN A N 1
ATOM 3983 C CA . GLN A 1 498 ? 80.380 28.114 -28.628 1.00 29.07 498 GLN A CA 1
ATOM 3984 C C . GLN A 1 498 ? 80.977 29.527 -28.577 1.00 34.67 498 GLN A C 1
ATOM 3985 O O . GLN A 1 498 ? 81.236 30.108 -29.632 1.00 34.56 498 GLN A O 1
ATOM 3991 N N . ASP A 1 499 ? 81.172 30.094 -27.355 1.00 32.03 499 ASP A N 1
ATOM 3992 C CA . ASP A 1 499 ? 81.753 31.427 -27.184 1.00 31.36 499 ASP A CA 1
ATOM 3993 C C . ASP A 1 499 ? 83.249 31.433 -26.813 1.00 36.88 499 ASP A C 1
ATOM 3994 O O . ASP A 1 499 ? 83.869 32.488 -26.847 1.00 38.38 499 ASP A O 1
ATOM 3999 N N . GLY A 1 500 ? 83.802 30.290 -26.425 1.00 31.67 500 GLY A N 1
ATOM 4000 C CA . GLY A 1 500 ? 85.204 30.214 -26.039 1.00 30.61 500 GLY A CA 1
ATOM 4001 C C . GLY A 1 500 ? 85.431 29.308 -24.856 1.00 32.61 500 GLY A C 1
ATOM 4002 O O . GLY A 1 500 ? 84.581 28.471 -24.542 1.00 29.16 500 GLY A O 1
ATOM 4003 N N . TRP A 1 501 ? 86.584 29.462 -24.195 1.00 30.20 501 TRP A N 1
ATOM 4004 C CA . TRP A 1 501 ? 86.935 28.646 -23.033 1.00 29.45 501 TRP A CA 1
ATOM 4005 C C . TRP A 1 501 ? 86.051 29.007 -21.842 1.00 32.28 501 TRP A C 1
ATOM 4006 O O . TRP A 1 501 ? 85.638 30.168 -21.703 1.00 30.43 501 TRP A O 1
ATOM 4017 N N . THR A 1 502 ? 85.760 28.032 -20.988 1.00 30.49 502 THR A N 1
ATOM 4018 C CA . THR A 1 502 ? 85.022 28.344 -19.757 1.00 32.00 502 THR A CA 1
ATOM 4019 C C . THR A 1 502 ? 86.026 28.257 -18.595 1.00 35.84 502 THR A C 1
ATOM 4020 O O . THR A 1 502 ? 85.654 28.459 -17.452 1.00 35.04 502 THR A O 1
ATOM 4024 N N . VAL A 1 503 ? 87.275 27.872 -18.891 1.00 33.39 503 VAL A N 1
ATOM 4025 C CA . VAL A 1 503 ? 88.341 27.742 -17.887 1.00 33.43 503 VAL A CA 1
ATOM 4026 C C . VAL A 1 503 ? 89.277 28.954 -17.989 1.00 36.96 503 VAL A C 1
ATOM 4027 O O . VAL A 1 503 ? 89.531 29.413 -19.099 1.00 36.17 503 VAL A O 1
ATOM 4031 N N . PRO A 1 504 ? 89.779 29.510 -16.867 1.00 36.25 504 PRO A N 1
ATOM 4032 C CA . PRO A 1 504 ? 90.557 30.762 -16.961 1.00 35.82 504 PRO A CA 1
ATOM 4033 C C . PRO A 1 504 ? 92.025 30.659 -17.390 1.00 37.38 504 PRO A C 1
ATOM 4034 O O . PRO A 1 504 ? 92.637 31.697 -17.648 1.00 37.47 504 PRO A O 1
ATOM 4038 N N . HIS A 1 505 ? 92.608 29.449 -17.440 1.00 31.95 505 HIS A N 1
ATOM 4039 C CA . HIS A 1 505 ? 94.040 29.330 -17.763 1.00 30.52 505 HIS A CA 1
ATOM 4040 C C . HIS A 1 505 ? 94.373 29.400 -19.264 1.00 33.08 505 HIS A C 1
ATOM 4041 O O . HIS A 1 505 ? 95.540 29.573 -19.614 1.00 31.96 505 HIS A O 1
ATOM 4048 N N . LEU A 1 506 ? 93.367 29.273 -20.136 1.00 29.06 506 LEU A N 1
ATOM 4049 C CA . LEU A 1 506 ? 93.581 29.257 -21.586 1.00 27.90 506 LEU A CA 1
ATOM 4050 C C . LEU A 1 506 ? 93.241 30.551 -22.273 1.00 32.75 506 LEU A C 1
ATOM 4051 O O . LEU A 1 506 ? 92.365 31.275 -21.819 1.00 32.09 506 LEU A O 1
ATOM 4056 N N . HIS A 1 507 ? 93.930 30.838 -23.381 1.00 30.88 507 HIS A N 1
ATOM 4057 C CA . HIS A 1 507 ? 93.725 32.075 -24.118 1.00 31.76 507 HIS A CA 1
ATOM 4058 C C . HIS A 1 507 ? 92.641 31.924 -25.162 1.00 33.72 507 HIS A C 1
ATOM 4059 O O . HIS A 1 507 ? 92.713 31.031 -26.012 1.00 31.20 507 HIS A O 1
ATOM 4066 N N . ASN A 1 508 ? 91.652 32.824 -25.124 1.00 31.98 508 ASN A N 1
ATOM 4067 C CA . ASN A 1 508 ? 90.620 32.873 -26.171 1.00 32.02 508 ASN A CA 1
ATOM 4068 C C . ASN A 1 508 ? 91.258 33.377 -27.476 1.00 33.57 508 ASN A C 1
ATOM 4069 O O . ASN A 1 508 ? 92.325 33.985 -27.432 1.00 30.18 508 ASN A O 1
ATOM 4074 N N . ASN A 1 509 ? 90.638 33.086 -28.630 1.00 31.89 509 ASN A N 1
ATOM 4075 C CA . ASN A 1 509 ? 91.229 33.413 -29.927 1.00 31.56 509 ASN A CA 1
ATOM 4076 C C . ASN A 1 509 ? 90.772 34.748 -30.532 1.00 37.59 509 ASN A C 1
ATOM 4077 O O . ASN A 1 509 ? 91.111 35.030 -31.677 1.00 36.55 509 ASN A O 1
ATOM 4082 N N . ASP A 1 510 ? 90.037 35.582 -29.766 1.00 36.42 510 ASP A N 1
ATOM 4083 C CA . ASP A 1 510 ? 89.540 36.890 -30.226 1.00 37.21 510 ASP A CA 1
ATOM 4084 C C . ASP A 1 510 ? 90.623 37.789 -30.814 1.00 40.62 510 ASP A C 1
ATOM 4085 O O . ASP A 1 510 ? 90.357 38.564 -31.737 1.00 40.83 510 ASP A O 1
ATOM 4090 N N . ASP A 1 511 ? 91.835 37.716 -30.253 1.00 36.38 511 ASP A N 1
ATOM 4091 C CA . ASP A 1 511 ? 92.968 38.544 -30.672 1.00 35.56 511 ASP A CA 1
ATOM 4092 C C . ASP A 1 511 ? 93.683 38.003 -31.922 1.00 38.37 511 ASP A C 1
ATOM 4093 O O . ASP A 1 511 ? 94.498 38.712 -32.516 1.00 39.14 511 ASP A O 1
ATOM 4098 N N . ILE A 1 512 ? 93.394 36.753 -32.331 1.00 34.15 512 ILE A N 1
ATOM 4099 C CA . ILE A 1 512 ? 94.106 36.148 -33.464 1.00 32.42 512 ILE A CA 1
ATOM 4100 C C . ILE A 1 512 ? 93.186 35.593 -34.570 1.00 36.34 512 ILE A C 1
ATOM 4101 O O . ILE A 1 512 ? 93.689 35.286 -35.660 1.00 35.59 512 ILE A O 1
ATOM 4106 N N . ASN A 1 513 ? 91.876 35.420 -34.301 1.00 32.35 513 ASN A N 1
ATOM 4107 C CA . ASN A 1 513 ? 90.981 34.858 -35.323 1.00 33.01 513 ASN A CA 1
ATOM 4108 C C . ASN A 1 513 ? 90.804 35.903 -36.423 1.00 40.96 513 ASN A C 1
ATOM 4109 O O . ASN A 1 513 ? 90.389 37.029 -36.142 1.00 39.34 513 ASN A O 1
ATOM 4114 N N A MET A 1 514 ? 91.167 35.523 -37.670 0.50 38.97 514 MET A N 1
ATOM 4115 N N B MET A 1 514 ? 91.125 35.541 -37.662 0.50 41.64 514 MET A N 1
ATOM 4116 C CA A MET A 1 514 ? 91.156 36.392 -38.854 0.50 39.07 514 MET A CA 1
ATOM 4117 C CA B MET A 1 514 ? 91.089 36.504 -38.758 0.50 43.13 514 MET A CA 1
ATOM 4118 C C A MET A 1 514 ? 89.898 36.321 -39.719 0.50 42.19 514 MET A C 1
ATOM 4119 C C B MET A 1 514 ? 89.881 36.359 -39.698 0.50 43.89 514 MET A C 1
ATOM 4120 O O A MET A 1 514 ? 89.864 36.997 -40.751 0.50 40.72 514 MET A O 1
ATOM 4121 O O B MET A 1 514 ? 89.838 37.046 -40.726 0.50 42.38 514 MET A O 1
ATOM 4130 N N . LEU A 1 515 ? 88.892 35.508 -39.337 1.00 37.98 515 LEU A N 1
ATOM 4131 C CA . LEU A 1 515 ? 87.692 35.271 -40.168 1.00 37.99 515 LEU A CA 1
ATOM 4132 C C . LEU A 1 515 ? 86.842 36.523 -40.473 1.00 43.36 515 LEU A C 1
ATOM 4133 O O . LEU A 1 515 ? 86.434 36.685 -41.626 1.00 41.44 515 LEU A O 1
ATOM 4138 N N . ASP A 1 516 ? 86.621 37.400 -39.486 1.00 43.28 516 ASP A N 1
ATOM 4139 C CA . ASP A 1 516 ? 85.872 38.653 -39.684 1.00 45.66 516 ASP A CA 1
ATOM 4140 C C . ASP A 1 516 ? 86.562 39.494 -40.752 1.00 53.85 516 ASP A C 1
ATOM 4141 O O . ASP A 1 516 ? 85.929 39.870 -41.741 1.00 54.30 516 ASP A O 1
ATOM 4146 N N . LYS A 1 517 ? 87.884 39.715 -40.578 1.00 51.97 517 LYS A N 1
ATOM 4147 C CA . LYS A 1 517 ? 88.730 40.493 -41.485 1.00 52.81 517 LYS A CA 1
ATOM 4148 C C . LYS A 1 517 ? 88.791 39.920 -42.907 1.00 58.19 517 LYS A C 1
ATOM 4149 O O . LYS A 1 517 ? 88.945 40.683 -43.852 1.00 57.36 517 LYS A O 1
ATOM 4155 N N . LEU A 1 518 ? 88.621 38.594 -43.051 1.00 55.77 518 LEU A N 1
ATOM 4156 C CA . LEU A 1 518 ? 88.686 37.866 -44.317 1.00 56.96 518 LEU A CA 1
ATOM 4157 C C . LEU A 1 518 ? 87.380 37.769 -45.102 1.00 61.45 518 LEU A C 1
ATOM 4158 O O . LEU A 1 518 ? 87.443 37.604 -46.322 1.00 61.31 518 LEU A O 1
ATOM 4163 N N . LEU A 1 519 ? 86.209 37.765 -44.427 1.00 58.10 519 LEU A N 1
ATOM 4164 C CA . LEU A 1 519 ? 84.935 37.510 -45.117 1.00 58.38 519 LEU A CA 1
ATOM 4165 C C . LEU A 1 519 ? 83.944 38.702 -45.210 1.00 64.20 519 LEU A C 1
ATOM 4166 O O . LEU A 1 519 ? 82.730 38.485 -45.269 1.00 65.17 519 LEU A O 1
ATOM 4171 N N . LYS A 1 520 ? 84.458 39.930 -45.332 1.00 61.20 520 LYS A N 1
ATOM 4172 C CA . LYS A 1 520 ? 83.660 41.170 -45.428 1.00 77.32 520 LYS A CA 1
ATOM 4173 C C . LYS A 1 520 ? 82.626 41.212 -46.578 1.00 108.41 520 LYS A C 1
ATOM 4174 O O . LYS A 1 520 ? 82.660 40.413 -47.517 1.00 72.01 520 LYS A O 1
ATOM 4180 N N . MET B 1 1 ? 121.452 32.627 -14.587 1.00 63.83 1 MET B N 1
ATOM 4181 C CA . MET B 1 1 ? 120.101 32.315 -14.115 1.00 62.80 1 MET B CA 1
ATOM 4182 C C . MET B 1 1 ? 119.657 30.894 -14.510 1.00 62.56 1 MET B C 1
ATOM 4183 O O . MET B 1 1 ? 119.258 30.647 -15.659 1.00 62.74 1 MET B O 1
ATOM 4188 N N . LYS B 1 2 ? 119.723 29.969 -13.534 1.00 54.22 2 LYS B N 1
ATOM 4189 C CA . LYS B 1 2 ? 119.254 28.586 -13.672 1.00 51.12 2 LYS B CA 1
ATOM 4190 C C . LYS B 1 2 ? 117.713 28.634 -13.797 1.00 47.24 2 LYS B C 1
ATOM 4191 O O . LYS B 1 2 ? 117.095 29.435 -13.089 1.00 44.63 2 LYS B O 1
ATOM 4197 N N . PRO B 1 3 ? 117.063 27.809 -14.660 1.00 40.66 3 PRO B N 1
ATOM 4198 C CA . PRO B 1 3 ? 115.583 27.875 -14.756 1.00 38.71 3 PRO B CA 1
ATOM 4199 C C . PRO B 1 3 ? 114.873 27.635 -13.415 1.00 39.84 3 PRO B C 1
ATOM 4200 O O . PRO B 1 3 ? 113.890 28.313 -13.118 1.00 38.47 3 PRO B O 1
ATOM 4204 N N . GLU B 1 4 ? 115.414 26.751 -12.561 1.00 35.10 4 GLU B N 1
ATOM 4205 C CA . GLU B 1 4 ? 114.781 26.481 -11.259 1.00 34.34 4 GLU B CA 1
ATOM 4206 C C . GLU B 1 4 ? 114.905 27.621 -10.254 1.00 38.78 4 GLU B C 1
ATOM 4207 O O . GLU B 1 4 ? 114.218 27.592 -9.235 1.00 39.00 4 GLU B O 1
ATOM 4213 N N . ASP B 1 5 ? 115.760 28.626 -10.536 1.00 36.08 5 ASP B N 1
ATOM 4214 C CA . ASP B 1 5 ? 115.911 29.777 -9.649 1.00 35.65 5 ASP B CA 1
ATOM 4215 C C . ASP B 1 5 ? 114.691 30.704 -9.715 1.00 39.22 5 ASP B C 1
ATOM 4216 O O . ASP B 1 5 ? 114.576 31.600 -8.882 1.00 39.04 5 ASP B O 1
ATOM 4221 N N . PHE B 1 6 ? 113.720 30.426 -10.627 1.00 36.65 6 PHE B N 1
ATOM 4222 C CA . PHE B 1 6 ? 112.440 31.151 -10.675 1.00 36.38 6 PHE B CA 1
ATOM 4223 C C . PHE B 1 6 ? 111.504 30.680 -9.562 1.00 40.50 6 PHE B C 1
ATOM 4224 O O . PHE B 1 6 ? 110.535 31.370 -9.228 1.00 41.85 6 PHE B O 1
ATOM 4232 N N . ARG B 1 7 ? 111.818 29.532 -8.946 1.00 34.98 7 ARG B N 1
ATOM 4233 C CA . ARG B 1 7 ? 110.990 29.024 -7.849 1.00 34.42 7 ARG B CA 1
ATOM 4234 C C . ARG B 1 7 ? 111.139 29.879 -6.592 1.00 39.35 7 ARG B C 1
ATOM 4235 O O . ARG B 1 7 ? 112.256 30.259 -6.229 1.00 38.87 7 ARG B O 1
ATOM 4243 N N . ALA B 1 8 ? 110.016 30.142 -5.904 1.00 37.12 8 ALA B N 1
ATOM 4244 C CA . ALA B 1 8 ? 110.023 30.895 -4.639 1.00 37.67 8 ALA B CA 1
ATOM 4245 C C . ALA B 1 8 ? 110.504 29.975 -3.486 1.00 41.75 8 ALA B C 1
ATOM 4246 O O . ALA B 1 8 ? 110.785 30.447 -2.392 1.00 41.59 8 ALA B O 1
ATOM 4248 N N . SER B 1 9 ? 110.599 28.652 -3.741 1.00 37.98 9 SER B N 1
ATOM 4249 C CA . SER B 1 9 ? 111.049 27.663 -2.756 1.00 37.12 9 SER B CA 1
ATOM 4250 C C . SER B 1 9 ? 111.905 26.589 -3.431 1.00 39.39 9 SER B C 1
ATOM 4251 O O . SER B 1 9 ? 111.602 26.172 -4.546 1.00 36.11 9 SER B O 1
ATOM 4254 N N . THR B 1 10 ? 112.958 26.130 -2.734 1.00 36.96 10 THR B N 1
ATOM 4255 C CA . THR B 1 10 ? 113.831 25.053 -3.225 1.00 36.97 10 THR B CA 1
ATOM 4256 C C . THR B 1 10 ? 113.309 23.677 -2.743 1.00 40.09 10 THR B C 1
ATOM 4257 O O . THR B 1 10 ? 113.944 22.649 -3.011 1.00 38.97 10 THR B O 1
ATOM 4261 N N . GLN B 1 11 ? 112.170 23.663 -2.020 1.00 35.37 11 GLN B N 1
ATOM 4262 C CA . GLN B 1 11 ? 111.615 22.439 -1.452 1.00 35.49 11 GLN B CA 1
ATOM 4263 C C . GLN B 1 11 ? 110.379 21.903 -2.194 1.00 38.07 11 GLN B C 1
ATOM 4264 O O . GLN B 1 11 ? 109.602 21.111 -1.648 1.00 37.01 11 GLN B O 1
ATOM 4270 N N . ARG B 1 12 ? 110.217 22.306 -3.452 1.00 33.59 12 ARG B N 1
ATOM 4271 C CA . ARG B 1 12 ? 109.115 21.846 -4.294 1.00 33.11 12 ARG B CA 1
ATOM 4272 C C . ARG B 1 12 ? 109.451 22.128 -5.754 1.00 33.78 12 ARG B C 1
ATOM 4273 O O . ARG B 1 12 ? 110.230 23.039 -6.019 1.00 33.01 12 ARG B O 1
ATOM 4281 N N . PRO B 1 13 ? 108.808 21.442 -6.717 1.00 29.11 13 PRO B N 1
ATOM 4282 C CA . PRO B 1 13 ? 109.042 21.783 -8.124 1.00 28.53 13 PRO B CA 1
ATOM 4283 C C . PRO B 1 13 ? 108.370 23.125 -8.454 1.00 32.92 13 PRO B C 1
ATOM 4284 O O . PRO B 1 13 ? 107.689 23.710 -7.604 1.00 32.50 13 PRO B O 1
ATOM 4288 N N . PHE B 1 14 ? 108.532 23.597 -9.699 1.00 28.50 14 PHE B N 1
ATOM 4289 C CA . PHE B 1 14 ? 107.907 24.830 -10.183 1.00 27.77 14 PHE B CA 1
ATOM 4290 C C . PHE B 1 14 ? 106.387 24.829 -9.965 1.00 31.78 14 PHE B C 1
ATOM 4291 O O . PHE B 1 14 ? 105.742 23.772 -10.050 1.00 29.42 14 PHE B O 1
ATOM 4299 N N . THR B 1 15 ? 105.813 26.041 -9.807 1.00 27.97 15 THR B N 1
ATOM 4300 C CA . THR B 1 15 ? 104.372 26.240 -9.917 1.00 28.73 15 THR B CA 1
ATOM 4301 C C . THR B 1 15 ? 104.227 26.550 -11.447 1.00 29.54 15 THR B C 1
ATOM 4302 O O . THR B 1 15 ? 105.244 26.750 -12.138 1.00 26.90 15 THR B O 1
ATOM 4306 N N . GLY B 1 16 ? 103.005 26.619 -11.954 1.00 25.15 16 GLY B N 1
ATOM 4307 C CA . GLY B 1 16 ? 102.766 26.938 -13.363 1.00 25.15 16 GLY B CA 1
ATOM 4308 C C . GLY B 1 16 ? 103.305 28.306 -13.755 1.00 30.21 16 GLY B C 1
ATOM 4309 O O . GLY B 1 16 ? 103.928 28.460 -14.812 1.00 29.43 16 GLY B O 1
ATOM 4310 N N . GLU B 1 17 ? 103.095 29.305 -12.890 1.00 28.99 17 GLU B N 1
ATOM 4311 C CA . GLU B 1 17 ? 103.582 30.677 -13.104 1.00 28.34 17 GLU B CA 1
ATOM 4312 C C . GLU B 1 17 ? 105.134 30.713 -13.179 1.00 31.48 17 GLU B C 1
ATOM 4313 O O . GLU B 1 17 ? 105.701 31.385 -14.051 1.00 31.34 17 GLU B O 1
ATOM 4319 N N . GLU B 1 18 ? 105.814 29.991 -12.272 1.00 28.23 18 GLU B N 1
ATOM 4320 C CA . GLU B 1 18 ? 107.294 29.963 -12.248 1.00 27.92 18 GLU B CA 1
ATOM 4321 C C . GLU B 1 18 ? 107.808 29.233 -13.493 1.00 30.58 18 GLU B C 1
ATOM 4322 O O . GLU B 1 18 ? 108.788 29.667 -14.108 1.00 30.48 18 GLU B O 1
ATOM 4328 N N . TYR B 1 19 ? 107.130 28.146 -13.878 1.00 27.26 19 TYR B N 1
ATOM 4329 C CA . TYR B 1 19 ? 107.474 27.391 -15.098 1.00 25.92 19 TYR B CA 1
ATOM 4330 C C . TYR B 1 19 ? 107.368 28.318 -16.328 1.00 29.65 19 TYR B C 1
ATOM 4331 O O . TYR B 1 19 ? 108.289 28.361 -17.128 1.00 28.71 19 TYR B O 1
ATOM 4340 N N . LEU B 1 20 ? 106.266 29.081 -16.465 1.00 26.74 20 LEU B N 1
ATOM 4341 C CA . LEU B 1 20 ? 106.104 30.002 -17.601 1.00 26.94 20 LEU B CA 1
ATOM 4342 C C . LEU B 1 20 ? 107.195 31.065 -17.625 1.00 29.67 20 LEU B C 1
ATOM 4343 O O . LEU B 1 20 ? 107.761 31.323 -18.689 1.00 29.24 20 LEU B O 1
ATOM 4348 N N . LYS B 1 21 ? 107.548 31.625 -16.446 1.00 27.64 21 LYS B N 1
ATOM 4349 C CA . LYS B 1 21 ? 108.630 32.616 -16.335 1.00 28.03 21 LYS B CA 1
ATOM 4350 C C . LYS B 1 21 ? 109.947 32.004 -16.791 1.00 31.35 21 LYS B C 1
ATOM 4351 O O . LYS B 1 21 ? 110.722 32.675 -17.468 1.00 30.88 21 LYS B O 1
ATOM 4357 N N . SER B 1 22 ? 110.181 3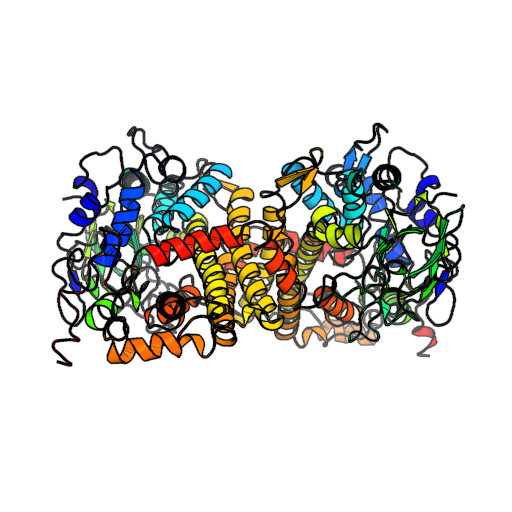0.708 -16.439 1.00 28.69 22 SER B N 1
ATOM 4358 C CA . SER B 1 22 ? 111.404 29.986 -16.821 1.00 28.39 22 SER B CA 1
ATOM 4359 C C . SER B 1 22 ? 111.557 29.762 -18.338 1.00 31.71 22 SER B C 1
ATOM 4360 O O . SER B 1 22 ? 112.654 29.442 -18.783 1.00 32.55 22 SER B O 1
ATOM 4363 N N . LEU B 1 23 ? 110.466 29.903 -19.117 1.00 25.74 23 LEU B N 1
ATOM 4364 C CA . LEU B 1 23 ? 110.482 29.747 -20.578 1.00 25.30 23 LEU B CA 1
ATOM 4365 C C . LEU B 1 23 ? 110.780 31.078 -21.301 1.00 30.39 23 LEU B C 1
ATOM 4366 O O . LEU B 1 23 ? 111.016 31.068 -22.510 1.00 28.91 23 LEU B O 1
ATOM 4371 N N . GLN B 1 24 ? 110.758 32.220 -20.569 1.00 29.04 24 GLN B N 1
ATOM 4372 C CA . GLN B 1 24 ? 111.007 33.560 -21.149 1.00 29.17 24 GLN B CA 1
ATOM 4373 C C . GLN B 1 24 ? 112.510 33.815 -21.088 1.00 33.17 24 GLN B C 1
ATOM 4374 O O . GLN B 1 24 ? 112.996 34.742 -20.426 1.00 34.50 24 GLN B O 1
ATOM 4380 N N . ASP B 1 25 ? 113.245 32.920 -21.722 1.00 29.15 25 ASP B N 1
ATOM 4381 C CA . ASP B 1 25 ? 114.694 32.928 -21.702 1.00 29.13 25 ASP B CA 1
ATOM 4382 C C . ASP B 1 25 ? 115.250 33.128 -23.121 1.00 33.34 25 ASP B C 1
ATOM 4383 O O . ASP B 1 25 ? 114.544 33.633 -23.991 1.00 32.55 25 ASP B O 1
ATOM 4388 N N . GLY B 1 26 ? 116.499 32.725 -23.328 1.00 31.09 26 GLY B N 1
ATOM 4389 C CA . GLY B 1 26 ? 117.194 32.883 -24.600 1.00 31.30 26 GLY B CA 1
ATOM 4390 C C . GLY B 1 26 ? 116.876 31.840 -25.661 1.00 33.30 26 GLY B C 1
ATOM 4391 O O . GLY B 1 26 ? 117.555 31.816 -26.684 1.00 32.61 26 GLY B O 1
ATOM 4392 N N . ARG B 1 27 ? 115.864 30.973 -25.468 1.00 29.10 27 ARG B N 1
ATOM 4393 C CA . ARG B 1 27 ? 115.526 29.976 -26.509 1.00 28.02 27 ARG B CA 1
ATOM 4394 C C . ARG B 1 27 ? 115.298 30.629 -27.887 1.00 31.52 27 ARG B C 1
ATOM 4395 O O . ARG B 1 27 ? 114.666 31.690 -27.982 1.00 29.47 27 ARG B O 1
ATOM 4403 N N . GLU B 1 28 ? 115.833 29.994 -28.940 1.00 27.85 28 GLU B N 1
ATOM 4404 C CA . GLU B 1 28 ? 115.748 30.500 -30.305 1.00 25.82 28 GLU B CA 1
ATOM 4405 C C . GLU B 1 28 ? 114.912 29.525 -31.161 1.00 29.85 28 GLU B C 1
ATOM 4406 O O . GLU B 1 28 ? 115.402 28.482 -31.609 1.00 29.31 28 GLU B O 1
ATOM 4412 N N . ILE B 1 29 ? 113.619 29.847 -31.302 1.00 25.69 29 ILE B N 1
ATOM 4413 C CA . ILE B 1 29 ? 112.635 29.018 -32.011 1.00 24.91 29 ILE B CA 1
ATOM 4414 C C . ILE B 1 29 ? 112.149 29.788 -33.232 1.00 28.71 29 ILE B C 1
ATOM 4415 O O . ILE B 1 29 ? 111.835 30.974 -33.121 1.00 27.90 29 ILE B O 1
ATOM 4420 N N . TYR B 1 30 ? 112.013 29.096 -34.366 1.00 25.21 30 TYR B N 1
ATOM 4421 C CA . TYR B 1 30 ? 111.484 29.702 -35.590 1.00 25.06 30 TYR B CA 1
ATOM 4422 C C . TYR B 1 30 ? 110.198 29.023 -35.966 1.00 29.63 30 TYR B C 1
ATOM 4423 O O . TYR B 1 30 ? 110.077 27.807 -35.795 1.00 28.17 30 TYR B O 1
ATOM 4432 N N . ILE B 1 31 ? 109.250 29.796 -36.504 1.00 26.21 31 ILE B N 1
ATOM 4433 C CA . ILE B 1 31 ? 107.969 29.292 -37.008 1.00 25.14 31 ILE B CA 1
ATOM 4434 C C . ILE B 1 31 ? 107.405 30.307 -37.979 1.00 27.71 31 ILE B C 1
ATOM 4435 O O . ILE B 1 31 ? 107.523 31.516 -37.746 1.00 25.64 31 ILE B O 1
ATOM 4440 N N . TYR B 1 32 ? 106.836 29.822 -39.094 1.00 26.03 32 TYR B N 1
ATOM 4441 C CA . TYR B 1 32 ? 106.247 30.692 -40.126 1.00 26.03 32 TYR B CA 1
ATOM 4442 C C . TYR B 1 32 ? 107.216 31.782 -40.595 1.00 29.19 32 TYR B C 1
ATOM 4443 O O . TYR B 1 32 ? 106.828 32.942 -40.776 1.00 28.11 32 TYR B O 1
ATOM 4452 N N . GLY B 1 33 ? 108.476 31.385 -40.794 1.00 26.95 33 GLY B N 1
ATOM 4453 C CA . GLY B 1 33 ? 109.519 32.260 -41.316 1.00 27.20 33 GLY B CA 1
ATOM 4454 C C . GLY B 1 33 ? 110.054 33.325 -40.377 1.00 32.71 33 GLY B C 1
ATOM 4455 O O . GLY B 1 33 ? 110.831 34.169 -40.826 1.00 32.40 33 GLY B O 1
ATOM 4456 N N . GLU B 1 34 ? 109.687 33.294 -39.075 1.00 29.45 34 GLU B N 1
ATOM 4457 C CA . GLU B 1 34 ? 110.111 34.334 -38.111 1.00 30.27 34 GLU B CA 1
ATOM 4458 C C . GLU B 1 34 ? 110.551 33.716 -36.778 1.00 31.10 34 GLU B C 1
ATOM 4459 O O . GLU B 1 34 ? 110.017 32.679 -36.389 1.00 29.69 34 GLU B O 1
ATOM 4465 N N . ARG B 1 35 ? 111.443 34.404 -36.032 1.00 27.37 35 ARG B N 1
ATOM 4466 C CA . ARG B 1 35 ? 111.836 33.920 -34.702 1.00 26.90 35 ARG B CA 1
ATOM 4467 C C . ARG B 1 35 ? 110.721 34.259 -33.690 1.00 29.74 35 ARG B C 1
ATOM 4468 O O . ARG B 1 35 ? 110.169 35.359 -33.724 1.00 29.03 35 ARG B O 1
ATOM 4476 N N . VAL B 1 36 ? 110.377 33.299 -32.819 1.00 26.73 36 VAL B N 1
ATOM 4477 C CA . VAL B 1 36 ? 109.402 33.483 -31.750 1.00 26.12 36 VAL B CA 1
ATOM 4478 C C . VAL B 1 36 ? 110.049 34.441 -30.719 1.00 29.11 36 VAL B C 1
ATOM 4479 O O . VAL B 1 36 ? 111.172 34.193 -30.267 1.00 28.35 36 VAL B O 1
ATOM 4483 N N . LYS B 1 37 ? 109.370 35.535 -30.392 1.00 26.99 37 LYS B N 1
ATOM 4484 C CA . LYS B 1 37 ? 109.879 36.497 -29.397 1.00 26.72 37 LYS B CA 1
ATOM 4485 C C . LYS B 1 37 ? 109.684 35.956 -27.977 1.00 32.37 37 LYS B C 1
ATOM 4486 O O . LYS B 1 37 ? 110.619 35.972 -27.181 1.00 32.07 37 LYS B O 1
ATOM 4492 N N . ASP B 1 38 ? 108.498 35.440 -27.677 1.00 28.75 38 ASP B N 1
ATOM 4493 C CA . ASP B 1 38 ? 108.219 34.879 -26.350 1.00 28.49 38 ASP B CA 1
ATOM 4494 C C . ASP B 1 38 ? 107.291 33.694 -26.534 1.00 29.54 38 ASP B C 1
ATOM 4495 O O . ASP B 1 38 ? 106.148 33.872 -26.945 1.00 29.57 38 ASP B O 1
ATOM 4500 N N . VAL B 1 39 ? 107.795 32.476 -26.253 1.00 26.39 39 VAL B N 1
ATOM 4501 C CA . VAL B 1 39 ? 107.035 31.237 -26.405 1.00 26.94 39 VAL B CA 1
ATOM 4502 C C . VAL B 1 39 ? 105.740 31.208 -25.543 1.00 30.81 39 VAL B C 1
ATOM 4503 O O . VAL B 1 39 ? 104.765 30.584 -25.958 1.00 31.08 39 VAL B O 1
ATOM 4507 N N . THR B 1 40 ? 105.698 31.934 -24.394 1.00 27.97 40 THR B N 1
ATOM 4508 C CA . THR B 1 40 ? 104.522 31.931 -23.495 1.00 28.14 40 THR B CA 1
ATOM 4509 C C . THR B 1 40 ? 103.367 32.805 -24.006 1.00 30.49 40 THR B C 1
ATOM 4510 O O . THR B 1 40 ? 102.253 32.681 -23.511 1.00 29.73 40 THR B O 1
ATOM 4514 N N . THR B 1 41 ? 103.650 33.741 -24.926 1.00 27.39 41 THR B N 1
ATOM 4515 C CA . THR B 1 41 ? 102.621 34.636 -25.483 1.00 27.50 41 THR B CA 1
ATOM 4516 C C . THR B 1 41 ? 102.386 34.417 -26.995 1.00 30.61 41 THR B C 1
ATOM 4517 O O . THR B 1 41 ? 101.387 34.902 -27.532 1.00 28.97 41 THR B O 1
ATOM 4521 N N . HIS B 1 42 ? 103.308 33.712 -27.681 1.00 26.73 42 HIS B N 1
ATOM 4522 C CA . HIS B 1 42 ? 103.193 33.480 -29.118 1.00 26.35 42 HIS B CA 1
ATOM 4523 C C . HIS B 1 42 ? 101.924 32.656 -29.434 1.00 28.71 42 HIS B C 1
ATOM 4524 O O . HIS B 1 42 ? 101.639 31.705 -28.721 1.00 26.65 42 HIS B O 1
ATOM 4531 N N . PRO B 1 43 ? 101.139 33.027 -30.477 1.00 27.94 43 PRO B N 1
ATOM 4532 C CA . PRO B 1 43 ? 99.875 32.304 -30.747 1.00 27.81 43 PRO B CA 1
ATOM 4533 C C . PRO B 1 43 ? 100.000 30.836 -31.184 1.00 29.96 43 PRO B C 1
ATOM 4534 O O . PRO B 1 43 ? 98.978 30.137 -31.261 1.00 29.45 43 PRO B O 1
ATOM 4538 N N . ALA B 1 44 ? 101.227 30.362 -31.480 1.00 25.54 44 ALA B N 1
ATOM 4539 C CA . ALA B 1 44 ? 101.445 28.950 -31.834 1.00 25.49 44 ALA B CA 1
ATOM 4540 C C . ALA B 1 44 ? 101.716 28.082 -30.591 1.00 28.08 44 ALA B C 1
ATOM 4541 O O . ALA B 1 44 ? 101.640 26.855 -30.687 1.00 27.43 44 ALA B O 1
ATOM 4543 N N . PHE B 1 45 ? 102.077 28.701 -29.456 1.00 24.98 45 PHE B N 1
ATOM 4544 C CA . PHE B 1 45 ? 102.512 27.967 -28.250 1.00 24.30 45 PHE B CA 1
ATOM 4545 C C . PHE B 1 45 ? 101.849 28.301 -26.919 1.00 27.72 45 PHE B C 1
ATOM 4546 O O . PHE B 1 45 ? 101.995 27.513 -25.980 1.00 26.53 45 PHE B O 1
ATOM 4554 N N . ARG B 1 46 ? 101.234 29.496 -26.789 1.00 25.56 46 ARG B N 1
ATOM 4555 C CA . ARG B 1 46 ? 100.689 29.990 -25.515 1.00 25.18 46 ARG B CA 1
ATOM 4556 C C . ARG B 1 46 ? 99.768 29.001 -24.772 1.00 26.68 46 ARG B C 1
ATOM 4557 O O . ARG B 1 46 ? 99.891 28.886 -23.556 1.00 27.02 46 ARG B O 1
ATOM 4565 N N . ASN B 1 47 ? 98.856 28.325 -25.481 1.00 23.26 47 ASN B N 1
ATOM 4566 C CA . ASN B 1 47 ? 97.921 27.402 -24.816 1.00 25.03 47 ASN B CA 1
ATOM 4567 C C . ASN B 1 47 ? 98.569 26.085 -24.459 1.00 27.98 47 ASN B C 1
ATOM 4568 O O . ASN B 1 47 ? 98.307 25.581 -23.367 1.00 26.97 47 ASN B O 1
ATOM 4573 N N . ALA B 1 48 ? 99.447 25.539 -25.340 1.00 24.60 48 ALA B N 1
ATOM 4574 C CA . ALA B 1 48 ? 100.189 24.308 -24.997 1.00 24.07 48 ALA B CA 1
ATOM 4575 C C . ALA B 1 48 ? 101.078 24.610 -23.753 1.00 27.01 48 ALA B C 1
ATOM 4576 O O . ALA B 1 48 ? 101.164 23.787 -22.845 1.00 26.57 48 ALA B O 1
ATOM 4578 N N . ALA B 1 49 ? 101.657 25.836 -23.678 1.00 24.23 49 ALA B N 1
ATOM 4579 C CA . ALA B 1 49 ? 102.469 26.262 -22.526 1.00 24.55 49 ALA B CA 1
ATOM 4580 C C . ALA B 1 49 ? 101.579 26.345 -21.287 1.00 26.82 49 ALA B C 1
ATOM 4581 O O . ALA B 1 49 ? 101.962 25.838 -20.230 1.00 26.71 49 ALA B O 1
ATOM 4583 N N . ALA B 1 50 ? 100.371 26.934 -21.427 1.00 24.34 50 ALA B N 1
ATOM 4584 C CA . ALA B 1 50 ? 99.406 27.036 -20.313 1.00 25.77 50 ALA B CA 1
ATOM 4585 C C . ALA B 1 50 ? 98.978 25.637 -19.830 1.00 28.06 50 ALA B C 1
ATOM 4586 O O . ALA B 1 50 ? 98.783 25.438 -18.631 1.00 26.56 50 ALA B O 1
ATOM 4588 N N . SER B 1 51 ? 98.829 24.665 -20.775 1.00 24.57 51 SER B N 1
ATOM 4589 C CA . SER B 1 51 ? 98.439 23.287 -20.466 1.00 23.33 51 SER B CA 1
ATOM 4590 C C . SER B 1 51 ? 99.513 22.590 -19.647 1.00 26.08 51 SER B C 1
ATOM 4591 O O . SER B 1 51 ? 99.176 21.941 -18.674 1.00 25.35 51 SER B O 1
ATOM 4594 N N . VAL B 1 52 ? 100.810 22.779 -19.997 1.00 23.61 52 VAL B N 1
ATOM 4595 C CA . VAL B 1 52 ? 101.916 22.204 -19.210 1.00 23.76 52 VAL B CA 1
ATOM 4596 C C . VAL B 1 52 ? 101.968 22.897 -17.831 1.00 27.59 52 VAL B C 1
ATOM 4597 O O . VAL B 1 52 ? 102.161 22.228 -16.815 1.00 26.33 52 VAL B O 1
ATOM 4601 N N . ALA B 1 53 ? 101.774 24.229 -17.798 1.00 25.45 53 ALA B N 1
ATOM 4602 C CA . ALA B 1 53 ? 101.778 25.004 -16.544 1.00 24.91 53 ALA B CA 1
ATOM 4603 C C . ALA B 1 53 ? 100.727 24.467 -15.553 1.00 29.09 53 ALA B C 1
ATOM 4604 O O . ALA B 1 53 ? 100.988 24.446 -14.345 1.00 28.42 53 ALA B O 1
ATOM 4606 N N A GLN B 1 54 ? 99.569 24.005 -16.059 0.54 26.66 54 GLN B N 1
ATOM 4607 N N B GLN B 1 54 ? 99.554 24.016 -16.067 0.46 26.58 54 GLN B N 1
ATOM 4608 C CA A GLN B 1 54 ? 98.510 23.413 -15.229 0.54 26.72 54 GLN B CA 1
ATOM 4609 C CA B GLN B 1 54 ? 98.477 23.423 -15.256 0.46 26.64 54 GLN B CA 1
ATOM 4610 C C A GLN B 1 54 ? 98.991 22.158 -14.519 0.54 29.01 54 GLN B C 1
ATOM 4611 C C B GLN B 1 54 ? 98.976 22.162 -14.530 0.46 29.10 54 GLN B C 1
ATOM 4612 O O A GLN B 1 54 ? 98.607 21.931 -13.372 0.54 27.46 54 GLN B O 1
ATOM 4613 O O B GLN B 1 54 ? 98.591 21.942 -13.383 0.46 27.74 54 GLN B O 1
ATOM 4624 N N . LEU B 1 55 ? 99.853 21.351 -15.190 1.00 25.69 55 LEU B N 1
ATOM 4625 C CA . LEU B 1 55 ? 100.441 20.134 -14.589 1.00 25.50 55 LEU B CA 1
ATOM 4626 C C . LEU B 1 55 ? 101.310 20.526 -13.401 1.00 27.75 55 LEU B C 1
ATOM 4627 O O . LEU B 1 55 ? 101.204 19.921 -12.339 1.00 27.40 55 LEU B O 1
ATOM 4632 N N . TYR B 1 56 ? 102.137 21.580 -13.565 1.00 25.02 56 TYR B N 1
ATOM 4633 C CA . TYR B 1 56 ? 102.946 22.055 -12.447 1.00 25.57 56 TYR B CA 1
ATOM 4634 C C . TYR B 1 56 ? 102.072 22.570 -11.302 1.00 29.32 56 TYR B C 1
ATOM 4635 O O . TYR B 1 56 ? 102.356 22.244 -10.159 1.00 28.79 56 TYR B O 1
ATOM 4644 N N . ASP B 1 57 ? 100.977 23.319 -11.609 1.00 27.50 57 ASP B N 1
ATOM 4645 C CA . ASP B 1 57 ? 100.068 23.828 -10.553 1.00 27.30 57 ASP B CA 1
ATOM 4646 C C . ASP B 1 57 ? 99.424 22.691 -9.749 1.00 30.67 57 ASP B C 1
ATOM 4647 O O . ASP B 1 57 ? 99.277 22.817 -8.527 1.00 29.95 57 ASP B O 1
ATOM 4652 N N . ALA B 1 58 ? 99.071 21.593 -10.429 1.00 26.90 58 ALA B N 1
ATOM 4653 C CA . ALA B 1 58 ? 98.420 20.409 -9.826 1.00 27.61 58 ALA B CA 1
ATOM 4654 C C . ALA B 1 58 ? 99.266 19.745 -8.732 1.00 30.38 58 ALA B C 1
ATOM 4655 O O . ALA B 1 58 ? 98.720 19.208 -7.772 1.00 30.83 58 ALA B O 1
ATOM 4657 N N . LEU B 1 59 ? 100.606 19.819 -8.853 1.00 28.33 59 LEU B N 1
ATOM 4658 C CA . LEU B 1 59 ? 101.559 19.275 -7.856 1.00 28.43 59 LEU B CA 1
ATOM 4659 C C . LEU B 1 59 ? 101.381 19.906 -6.464 1.00 31.30 59 LEU B C 1
ATOM 4660 O O . LEU B 1 59 ? 101.745 19.291 -5.456 1.00 29.25 59 LEU B O 1
ATOM 4665 N N . HIS B 1 60 ? 100.871 21.153 -6.421 1.00 29.12 60 HIS B N 1
ATOM 4666 C CA . HIS B 1 60 ? 100.750 21.905 -5.172 1.00 29.99 60 HIS B CA 1
ATOM 4667 C C . HIS B 1 60 ? 99.308 22.023 -4.659 1.00 36.64 60 HIS B C 1
ATOM 4668 O O . HIS B 1 60 ? 99.084 22.606 -3.614 1.00 37.33 60 HIS B O 1
ATOM 4675 N N . LYS B 1 61 ? 98.345 21.550 -5.439 1.00 34.53 61 LYS B N 1
ATOM 4676 C CA . LYS B 1 61 ? 96.942 21.663 -5.067 1.00 34.76 61 LYS B CA 1
ATOM 4677 C C . LYS B 1 61 ? 96.576 20.522 -4.112 1.00 34.98 61 LYS B C 1
ATOM 4678 O O . LYS B 1 61 ? 96.814 19.371 -4.461 1.00 33.50 61 LYS B O 1
ATOM 4684 N N . PRO B 1 62 ? 95.882 20.801 -2.990 1.00 32.39 62 PRO B N 1
ATOM 4685 C CA . PRO B 1 62 ? 95.417 19.696 -2.122 1.00 33.72 62 PRO B CA 1
ATOM 4686 C C . PRO B 1 62 ? 94.546 18.676 -2.874 1.00 41.71 62 PRO B C 1
ATOM 4687 O O . PRO B 1 62 ? 94.603 17.499 -2.561 1.00 42.01 62 PRO B O 1
ATOM 4691 N N . GLU B 1 63 ? 93.802 19.115 -3.913 1.00 42.50 63 GLU B N 1
ATOM 4692 C CA . GLU B 1 63 ? 92.954 18.211 -4.709 1.00 44.40 63 GLU B CA 1
ATOM 4693 C C . GLU B 1 63 ? 93.748 17.179 -5.527 1.00 47.15 63 GLU B C 1
ATOM 4694 O O . GLU B 1 63 ? 93.145 16.200 -5.966 1.00 48.41 63 GLU B O 1
ATOM 4700 N N . MET B 1 64 ? 95.090 17.332 -5.667 1.00 39.59 64 MET B N 1
ATOM 4701 C CA . MET B 1 64 ? 95.889 16.371 -6.446 1.00 37.19 64 MET B CA 1
ATOM 4702 C C . MET B 1 64 ? 97.258 15.983 -5.854 1.00 38.92 64 MET B C 1
ATOM 4703 O O . MET B 1 64 ? 97.791 14.944 -6.231 1.00 36.91 64 MET B O 1
ATOM 4708 N N . GLN B 1 65 ? 97.830 16.810 -4.950 1.00 36.15 65 GLN B N 1
ATOM 4709 C CA . GLN B 1 65 ? 99.169 16.635 -4.368 1.00 35.06 65 GLN B CA 1
ATOM 4710 C C . GLN B 1 65 ? 99.486 15.221 -3.882 1.00 39.61 65 GLN B C 1
ATOM 4711 O O . GLN B 1 65 ? 100.551 14.692 -4.211 1.00 39.33 65 GLN B O 1
ATOM 4717 N N . ASP B 1 66 ? 98.580 14.617 -3.130 1.00 36.19 66 ASP B N 1
ATOM 4718 C CA . ASP B 1 66 ? 98.784 13.288 -2.592 1.00 37.18 66 ASP B CA 1
ATOM 4719 C C . ASP B 1 66 ? 98.861 12.193 -3.659 1.00 40.66 66 ASP B C 1
ATOM 4720 O O . ASP B 1 66 ? 99.624 11.237 -3.485 1.00 40.88 66 ASP B O 1
ATOM 4725 N N . SER B 1 67 ? 98.055 12.293 -4.732 1.00 34.58 67 SER B N 1
ATOM 4726 C CA . SER B 1 67 ? 98.127 11.254 -5.768 1.00 34.00 67 SER B CA 1
ATOM 4727 C C . SER B 1 67 ? 99.341 11.521 -6.664 1.00 34.11 67 SER B C 1
ATOM 4728 O O . SER B 1 67 ? 99.849 10.603 -7.284 1.00 34.34 67 SER B O 1
ATOM 4731 N N . LEU B 1 68 ? 99.836 12.768 -6.687 1.00 28.46 68 LEU B N 1
ATOM 4732 C CA . LEU B 1 68 ? 100.939 13.124 -7.588 1.00 27.05 68 LEU B CA 1
ATOM 4733 C C . LEU B 1 68 ? 102.333 13.124 -7.010 1.00 30.16 68 LEU B C 1
ATOM 4734 O O . LEU B 1 68 ? 103.292 12.958 -7.769 1.00 30.80 68 LEU B O 1
ATOM 4739 N N . CYS B 1 69 ? 102.460 13.352 -5.701 1.00 26.19 69 CYS B N 1
ATOM 4740 C CA . CYS B 1 69 ? 103.740 13.666 -5.078 1.00 28.04 69 CYS B CA 1
ATOM 4741 C C . CYS B 1 69 ? 104.200 12.784 -3.942 1.00 31.97 69 CYS B C 1
ATOM 4742 O O . CYS B 1 69 ? 103.399 12.274 -3.174 1.00 31.36 69 CYS B O 1
ATOM 4745 N N . TRP B 1 70 ? 105.528 12.745 -3.770 1.00 29.77 70 TRP B N 1
ATOM 4746 C CA . TRP B 1 70 ? 106.231 12.098 -2.657 1.00 31.39 70 TRP B CA 1
ATOM 4747 C C . TRP B 1 70 ? 107.257 13.084 -2.164 1.00 33.08 70 TRP B C 1
ATOM 4748 O O . TRP B 1 70 ? 107.644 13.984 -2.917 1.00 31.29 70 TRP B O 1
ATOM 4759 N N . ASN B 1 71 ? 107.853 12.796 -1.007 1.00 31.30 71 ASN B N 1
ATOM 4760 C CA . ASN B 1 71 ? 108.997 13.552 -0.538 1.00 31.69 71 ASN B CA 1
ATOM 4761 C C . ASN B 1 71 ? 110.184 13.150 -1.444 1.00 36.11 71 ASN B C 1
ATOM 4762 O O . ASN B 1 71 ? 110.183 12.064 -2.052 1.00 33.87 71 ASN B O 1
ATOM 4767 N N . THR B 1 72 ? 111.183 14.022 -1.525 1.00 32.77 72 THR B N 1
ATOM 4768 C CA . THR B 1 72 ? 112.409 13.734 -2.253 1.00 32.83 72 THR B CA 1
ATOM 4769 C C . THR B 1 72 ? 113.243 12.737 -1.424 1.00 36.72 72 THR B C 1
ATOM 4770 O O . THR B 1 72 ? 113.023 12.605 -0.211 1.00 34.80 72 THR B O 1
ATOM 4774 N N . ASP B 1 73 ? 114.194 12.048 -2.065 1.00 34.13 73 ASP B N 1
ATOM 4775 C CA . ASP B 1 73 ? 115.084 11.121 -1.351 1.00 34.12 73 ASP B CA 1
ATOM 4776 C C . ASP B 1 73 ? 116.466 11.791 -1.146 1.00 39.63 73 ASP B C 1
ATOM 4777 O O . ASP B 1 73 ? 117.440 11.120 -0.794 1.00 39.84 73 ASP B O 1
ATOM 4782 N N . THR B 1 74 ? 116.548 13.106 -1.420 1.00 37.18 74 THR B N 1
ATOM 4783 C CA . THR B 1 74 ? 117.789 13.892 -1.421 1.00 37.44 74 THR B CA 1
ATOM 4784 C C . THR B 1 74 ? 118.231 14.480 -0.075 1.00 43.80 74 THR B C 1
ATOM 4785 O O . THR B 1 74 ? 119.359 14.982 0.034 1.00 43.21 74 THR B O 1
ATOM 4789 N N . GLY B 1 75 ? 117.323 14.494 0.895 1.00 41.30 75 GLY B N 1
ATOM 4790 C CA . GLY B 1 75 ? 117.571 15.102 2.193 1.00 41.36 75 GLY B CA 1
ATOM 4791 C C . GLY B 1 75 ? 117.209 16.576 2.226 1.00 44.67 75 GLY B C 1
ATOM 4792 O O . GLY B 1 75 ? 117.468 17.242 3.228 1.00 44.71 75 GLY B O 1
ATOM 4793 N N . SER B 1 76 ? 116.593 17.101 1.143 1.00 39.72 76 SER B N 1
ATOM 4794 C CA . SER B 1 76 ? 116.195 18.522 1.067 1.00 38.95 76 SER B CA 1
ATOM 4795 C C . SER B 1 76 ? 114.955 18.841 1.915 1.00 43.28 76 SER B C 1
ATOM 4796 O O . SER B 1 76 ? 114.690 20.011 2.165 1.00 44.26 76 SER B O 1
ATOM 4799 N N . GLY B 1 77 ? 114.169 17.822 2.258 1.00 40.61 77 GLY B N 1
ATOM 4800 C CA . GLY B 1 77 ? 112.905 17.995 2.972 1.00 40.38 77 GLY B CA 1
ATOM 4801 C C . GLY B 1 77 ? 111.762 18.416 2.045 1.00 42.97 77 GLY B C 1
ATOM 4802 O O . GLY B 1 77 ? 110.665 18.729 2.507 1.00 43.62 77 GLY B O 1
ATOM 4803 N N . GLY B 1 78 ? 112.014 18.425 0.735 1.00 35.99 78 GLY B N 1
ATOM 4804 C CA . GLY B 1 78 ? 111.025 18.836 -0.252 1.00 34.98 78 GLY B CA 1
ATOM 4805 C C . GLY B 1 78 ? 110.186 17.701 -0.796 1.00 35.32 78 GLY B C 1
ATOM 4806 O O . GLY B 1 78 ? 110.284 16.576 -0.303 1.00 33.51 78 GLY B O 1
ATOM 4807 N N . TYR B 1 79 ? 109.332 18.000 -1.800 1.00 29.60 79 TYR B N 1
ATOM 4808 C CA . TYR B 1 79 ? 108.486 16.997 -2.454 1.00 29.42 79 TYR B CA 1
ATOM 4809 C C . TYR B 1 79 ? 108.622 17.125 -3.969 1.00 32.57 79 TYR B C 1
ATOM 4810 O O . TYR B 1 79 ? 109.123 18.140 -4.458 1.00 31.76 79 TYR B O 1
ATOM 4819 N N . THR B 1 80 ? 108.201 16.098 -4.711 1.00 29.84 80 THR B N 1
ATOM 4820 C CA . THR B 1 80 ? 108.296 16.077 -6.162 1.00 28.76 80 THR B CA 1
ATOM 4821 C C . THR B 1 80 ? 107.245 15.146 -6.734 1.00 30.74 80 THR B C 1
ATOM 4822 O O . THR B 1 80 ? 106.655 14.359 -5.983 1.00 29.27 80 THR B O 1
ATOM 4826 N N . HIS B 1 81 ? 107.044 15.178 -8.066 1.00 28.81 81 HIS B N 1
ATOM 4827 C CA . HIS B 1 81 ? 106.117 14.238 -8.700 1.00 26.74 81 HIS B CA 1
ATOM 4828 C C . HIS B 1 81 ? 106.724 12.848 -8.467 1.00 28.84 81 HIS B C 1
ATOM 4829 O O . HIS B 1 81 ? 107.943 12.696 -8.523 1.00 28.27 81 HIS B O 1
ATOM 4836 N N . LYS B 1 82 ? 105.901 11.860 -8.122 1.00 27.69 82 LYS B N 1
ATOM 4837 C CA . LYS B 1 82 ? 106.380 10.498 -7.766 1.00 27.40 82 LYS B CA 1
ATOM 4838 C C . LYS B 1 82 ? 107.319 9.850 -8.796 1.00 30.20 82 LYS B C 1
ATOM 4839 O O . LYS B 1 82 ? 108.273 9.157 -8.412 1.00 29.17 82 LYS B O 1
ATOM 4845 N N . PHE B 1 83 ? 107.084 10.120 -10.087 1.00 26.31 83 PHE B N 1
ATOM 4846 C CA . PHE B 1 83 ? 107.899 9.518 -11.156 1.00 25.56 83 PHE B CA 1
ATOM 4847 C C . PHE B 1 83 ? 109.288 10.179 -11.317 1.00 30.30 83 PHE B C 1
ATOM 4848 O O . PHE B 1 83 ? 110.095 9.703 -12.123 1.00 30.25 83 PHE B O 1
ATOM 4856 N N . PHE B 1 84 ? 109.580 11.245 -10.527 1.00 25.66 84 PHE B N 1
ATOM 4857 C CA . PHE B 1 84 ? 110.870 11.943 -10.571 1.00 25.41 84 PHE B CA 1
ATOM 4858 C C . PHE B 1 84 ? 111.865 11.379 -9.549 1.00 30.46 84 PHE B C 1
ATOM 4859 O O . PHE B 1 84 ? 113.008 11.839 -9.478 1.00 31.30 84 PHE B O 1
ATOM 4867 N N . ARG B 1 85 ? 111.417 10.400 -8.767 1.00 28.85 85 ARG B N 1
ATOM 4868 C CA . ARG B 1 85 ? 112.183 9.740 -7.696 1.00 30.26 85 ARG B CA 1
ATOM 4869 C C . ARG B 1 85 ? 112.305 8.245 -7.998 1.00 33.56 85 ARG B C 1
ATOM 4870 O O . ARG B 1 85 ? 111.323 7.624 -8.411 1.00 32.06 85 ARG B O 1
ATOM 4878 N N . VAL B 1 86 ? 113.507 7.674 -7.794 1.00 30.82 86 VAL B N 1
ATOM 4879 C CA . VAL B 1 86 ? 113.790 6.261 -8.082 1.00 30.78 86 VAL B CA 1
ATOM 4880 C C . VAL B 1 86 ? 112.839 5.358 -7.275 1.00 33.63 86 VAL B C 1
ATOM 4881 O O . VAL B 1 86 ? 112.727 5.524 -6.066 1.00 34.27 86 VAL B O 1
ATOM 4885 N N . ALA B 1 87 ? 112.144 4.436 -7.955 1.00 30.06 87 ALA B N 1
ATOM 4886 C CA . ALA B 1 87 ? 111.245 3.471 -7.311 1.00 30.16 87 ALA B CA 1
ATOM 4887 C C . ALA B 1 87 ? 112.112 2.391 -6.655 1.00 33.11 87 ALA B C 1
ATOM 4888 O O . ALA B 1 87 ? 113.123 1.987 -7.241 1.00 30.78 87 ALA B O 1
ATOM 4890 N N . LYS B 1 88 ? 111.710 1.903 -5.460 1.00 30.57 88 LYS B N 1
ATOM 4891 C CA . LYS B 1 88 ? 112.483 0.884 -4.729 1.00 30.63 88 LYS B CA 1
ATOM 4892 C C . LYS B 1 88 ? 111.629 -0.334 -4.329 1.00 34.95 88 LYS B C 1
ATOM 4893 O O . LYS B 1 88 ? 112.037 -1.141 -3.482 1.00 34.41 88 LYS B O 1
ATOM 4899 N N . SER B 1 89 ? 110.477 -0.509 -5.018 1.00 31.60 89 SER B N 1
ATOM 4900 C CA . SER B 1 89 ? 109.540 -1.620 -4.824 1.00 30.42 89 SER B CA 1
ATOM 4901 C C . SER B 1 89 ? 108.497 -1.636 -5.935 1.00 32.85 89 SER B C 1
ATOM 4902 O O . SER B 1 89 ? 108.338 -0.637 -6.645 1.00 31.43 89 SER B O 1
ATOM 4905 N N . ALA B 1 90 ? 107.739 -2.742 -6.027 1.00 29.71 90 ALA B N 1
ATOM 4906 C CA . ALA B 1 90 ? 106.637 -2.908 -6.977 1.00 30.26 90 ALA B CA 1
ATOM 4907 C C . ALA B 1 90 ? 105.529 -1.904 -6.614 1.00 32.17 90 ALA B C 1
ATOM 4908 O O . ALA B 1 90 ? 104.949 -1.294 -7.505 1.00 30.10 90 ALA B O 1
ATOM 4910 N N . ASP B 1 91 ? 105.274 -1.693 -5.300 1.00 29.63 91 ASP B N 1
ATOM 4911 C CA . ASP B 1 91 ? 104.279 -0.715 -4.857 1.00 29.75 91 ASP B CA 1
ATOM 4912 C C . ASP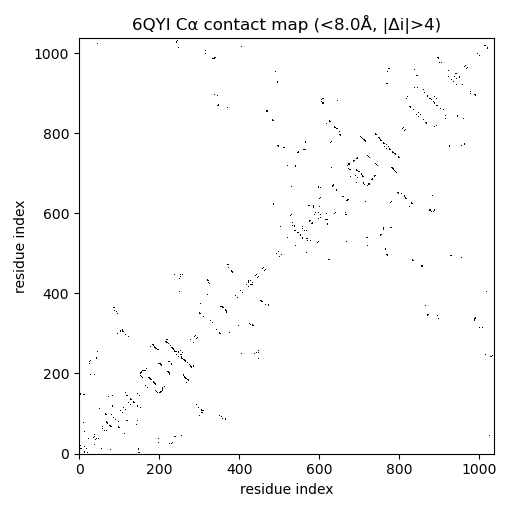 B 1 91 ? 104.676 0.709 -5.239 1.00 29.97 91 ASP B C 1
ATOM 4913 O O . ASP B 1 91 ? 103.800 1.504 -5.597 1.00 27.92 91 ASP B O 1
ATOM 4918 N N . ASP B 1 92 ? 105.980 1.029 -5.194 1.00 28.54 92 ASP B N 1
ATOM 4919 C CA . ASP B 1 92 ? 106.459 2.361 -5.622 1.00 28.09 92 ASP B CA 1
ATOM 4920 C C . ASP B 1 92 ? 106.104 2.572 -7.105 1.00 30.78 92 ASP B C 1
ATOM 4921 O O . ASP B 1 92 ? 105.639 3.653 -7.479 1.00 28.95 92 ASP B O 1
ATOM 4926 N N . LEU B 1 93 ? 106.313 1.531 -7.943 1.00 28.78 93 LEU B N 1
ATOM 4927 C CA . LEU B 1 93 ? 105.992 1.599 -9.378 1.00 27.96 93 LEU B CA 1
ATOM 4928 C C . LEU B 1 93 ? 104.499 1.780 -9.609 1.00 30.43 93 LEU B C 1
ATOM 4929 O O . LEU B 1 93 ? 104.122 2.616 -10.430 1.00 28.49 93 LEU B O 1
ATOM 4934 N N . ARG B 1 94 ? 103.649 1.094 -8.813 1.00 27.90 94 ARG B N 1
ATOM 4935 C CA . ARG B 1 94 ? 102.184 1.249 -8.898 1.00 28.26 94 ARG B CA 1
ATOM 4936 C C . ARG B 1 94 ? 101.780 2.694 -8.533 1.00 30.01 94 ARG B C 1
ATOM 4937 O O . ARG B 1 94 ? 100.941 3.284 -9.210 1.00 28.04 94 ARG B O 1
ATOM 4945 N N . GLN B 1 95 ? 102.384 3.266 -7.464 1.00 27.33 95 GLN B N 1
ATOM 4946 C CA . GLN B 1 95 ? 102.099 4.663 -7.081 1.00 26.47 95 GLN B CA 1
ATOM 4947 C C . GLN B 1 95 ? 102.510 5.611 -8.194 1.00 28.04 95 GLN B C 1
ATOM 4948 O O . GLN B 1 95 ? 101.762 6.543 -8.502 1.00 27.33 95 GLN B O 1
ATOM 4954 N N . GLN B 1 96 ? 103.674 5.351 -8.830 1.00 25.74 96 GLN B N 1
ATOM 4955 C CA . GLN B 1 96 ? 104.173 6.189 -9.948 1.00 25.49 96 GLN B CA 1
ATOM 4956 C C . GLN B 1 96 ? 103.208 6.078 -11.153 1.00 28.41 96 GLN B C 1
ATOM 4957 O O . GLN B 1 96 ? 102.865 7.096 -11.762 1.00 27.18 96 GLN B O 1
ATOM 4963 N N . ARG B 1 97 ? 102.725 4.848 -11.432 1.00 25.39 97 ARG B N 1
ATOM 4964 C CA . ARG B 1 97 ? 101.752 4.548 -12.493 1.00 25.28 97 ARG B CA 1
ATOM 4965 C C . ARG B 1 97 ? 100.503 5.455 -12.281 1.00 28.16 97 ARG B C 1
ATOM 4966 O O . ARG B 1 97 ? 100.086 6.143 -13.211 1.00 26.71 97 ARG B O 1
ATOM 4974 N N . ASP B 1 98 ? 99.962 5.492 -11.052 1.00 26.04 98 ASP B N 1
ATOM 4975 C CA . ASP B 1 98 ? 98.800 6.315 -10.709 1.00 26.41 98 ASP B CA 1
ATOM 4976 C C . ASP B 1 98 ? 99.084 7.817 -10.813 1.00 29.56 98 ASP B C 1
ATOM 4977 O O . ASP B 1 98 ? 98.210 8.554 -11.271 1.00 29.20 98 ASP B O 1
ATOM 4982 N N . ALA B 1 99 ? 100.293 8.269 -10.392 1.00 26.98 99 ALA B N 1
ATOM 4983 C CA . ALA B 1 99 ? 100.692 9.688 -10.461 1.00 26.04 99 ALA B CA 1
ATOM 4984 C C . ALA B 1 99 ? 100.802 10.116 -11.944 1.00 29.36 99 ALA B C 1
ATOM 4985 O O . ALA B 1 99 ? 100.404 11.229 -12.296 1.00 27.34 99 ALA B O 1
ATOM 4987 N N . ILE B 1 100 ? 101.308 9.218 -12.814 1.00 26.51 100 ILE B N 1
ATOM 4988 C CA . ILE B 1 100 ? 101.383 9.478 -14.263 1.00 25.52 100 ILE B CA 1
ATOM 4989 C C . ILE B 1 100 ? 99.942 9.602 -14.808 1.00 28.10 100 ILE B C 1
ATOM 4990 O O . ILE B 1 100 ? 99.648 10.551 -15.538 1.00 28.59 100 ILE B O 1
ATOM 4995 N N . ALA B 1 101 ? 99.053 8.663 -14.424 1.00 24.41 101 ALA B N 1
ATOM 4996 C CA . ALA B 1 101 ? 97.658 8.653 -14.884 1.00 25.20 101 ALA B CA 1
ATOM 4997 C C . ALA B 1 101 ? 96.957 9.966 -14.504 1.00 27.69 101 ALA B C 1
ATOM 4998 O O . ALA B 1 101 ? 96.315 10.579 -15.355 1.00 25.39 101 ALA B O 1
ATOM 5000 N N . GLU B 1 102 ? 97.126 10.414 -13.248 1.00 25.64 102 GLU B N 1
ATOM 5001 C CA . GLU B 1 102 ? 96.514 11.652 -12.770 1.00 25.69 102 GLU B CA 1
ATOM 5002 C C . GLU B 1 102 ? 96.948 12.860 -13.580 1.00 28.14 102 GLU B C 1
ATOM 5003 O O . GLU B 1 102 ? 96.098 13.655 -13.977 1.00 28.94 102 GLU B O 1
ATOM 5009 N N . TRP B 1 103 ? 98.256 12.988 -13.859 1.00 24.49 103 TRP B N 1
ATOM 5010 C CA . TRP B 1 103 ? 98.758 14.092 -14.683 1.00 23.93 103 TRP B CA 1
ATOM 5011 C C . TRP B 1 103 ? 98.230 13.994 -16.118 1.00 27.90 103 TRP B C 1
ATOM 5012 O O . TRP B 1 103 ? 97.813 15.006 -16.689 1.00 27.79 103 TRP B O 1
ATOM 5023 N N . SER B 1 104 ? 98.221 12.774 -16.688 1.00 24.04 104 SER B N 1
ATOM 5024 C CA . SER B 1 104 ? 97.769 12.544 -18.074 1.00 23.27 104 SER B CA 1
ATOM 5025 C C . SER B 1 104 ? 96.294 12.921 -18.275 1.00 27.02 104 SER B C 1
ATOM 5026 O O . SER B 1 104 ? 95.952 13.447 -19.335 1.00 25.15 104 SER B O 1
ATOM 5029 N N A ARG B 1 105 ? 95.442 12.668 -17.254 0.50 24.98 105 ARG B N 1
ATOM 5030 N N B ARG B 1 105 ? 95.435 12.675 -17.260 0.50 24.84 105 ARG B N 1
ATOM 5031 C CA A ARG B 1 105 ? 94.006 12.996 -17.266 0.50 24.96 105 ARG B CA 1
ATOM 5032 C CA B ARG B 1 105 ? 94.000 13.011 -17.308 0.50 24.74 105 ARG B CA 1
ATOM 5033 C C A ARG B 1 105 ? 93.766 14.492 -17.489 0.50 28.36 105 ARG B C 1
ATOM 5034 C C B ARG B 1 105 ? 93.768 14.505 -17.510 0.50 28.22 105 ARG B C 1
ATOM 5035 O O A ARG B 1 105 ? 92.760 14.855 -18.097 0.50 26.70 105 ARG B O 1
ATOM 5036 O O B ARG B 1 105 ? 92.768 14.880 -18.120 0.50 26.50 105 ARG B O 1
ATOM 5051 N N . LEU B 1 106 ? 94.730 15.347 -17.066 1.00 26.55 106 LEU B N 1
ATOM 5052 C CA . LEU B 1 106 ? 94.667 16.805 -17.240 1.00 27.33 106 LEU B CA 1
ATOM 5053 C C . LEU B 1 106 ? 94.722 17.228 -18.724 1.00 31.46 106 LEU B C 1
ATOM 5054 O O . LEU B 1 106 ? 94.258 18.313 -19.062 1.00 30.59 106 LEU B O 1
ATOM 5059 N N . SER B 1 107 ? 95.264 16.361 -19.606 1.00 27.06 107 SER B N 1
ATOM 5060 C CA . SER B 1 107 ? 95.248 16.617 -21.043 1.00 26.59 107 SER B CA 1
ATOM 5061 C C . SER B 1 107 ? 94.433 15.528 -21.768 1.00 29.66 107 SER B C 1
ATOM 5062 O O . SER B 1 107 ? 94.503 15.431 -22.992 1.00 28.11 107 SER B O 1
ATOM 5065 N N . TYR B 1 108 ? 93.649 14.710 -21.005 1.00 25.73 108 TYR B N 1
ATOM 5066 C CA . TYR B 1 108 ? 92.798 13.635 -21.565 1.00 25.27 108 TYR B CA 1
ATOM 5067 C C . TYR B 1 108 ? 93.596 12.628 -22.404 1.00 26.52 108 TYR B C 1
ATOM 5068 O O . TYR B 1 108 ? 93.045 12.018 -23.324 1.00 26.00 108 TYR B O 1
ATOM 5077 N N . GLY B 1 109 ? 94.889 12.472 -22.068 1.00 22.84 109 GLY B N 1
ATOM 5078 C CA . GLY B 1 109 ? 95.800 11.557 -22.760 1.00 23.81 109 GLY B CA 1
ATOM 5079 C C . GLY B 1 109 ? 96.429 12.113 -24.030 1.00 27.85 109 GLY B C 1
ATOM 5080 O O . GLY B 1 109 ? 97.127 11.377 -24.734 1.00 27.22 109 GLY B O 1
ATOM 5081 N N . TRP B 1 110 ? 96.198 13.413 -24.349 1.00 24.70 110 TRP B N 1
ATOM 5082 C CA . TRP B 1 110 ? 96.671 14.006 -25.621 1.00 25.20 110 TRP B CA 1
ATOM 5083 C C . TRP B 1 110 ? 98.082 14.588 -25.562 1.00 32.19 110 TRP B C 1
ATOM 5084 O O . TRP B 1 110 ? 98.715 14.683 -26.601 1.00 35.02 110 TRP B O 1
ATOM 5095 N N . MET B 1 111 ? 98.604 14.934 -24.385 1.00 27.21 111 MET B N 1
ATOM 5096 C CA . MET B 1 111 ? 99.990 15.403 -24.358 1.00 25.52 111 MET B CA 1
ATOM 5097 C C . MET B 1 111 ? 100.891 14.208 -23.998 1.00 30.96 111 MET B C 1
ATOM 5098 O O . MET B 1 111 ? 100.783 13.642 -22.902 1.00 31.31 111 MET B O 1
ATOM 5103 N N . GLY B 1 112 ? 101.681 13.775 -24.965 1.00 28.88 112 GLY B N 1
ATOM 5104 C CA . GLY B 1 112 ? 102.530 12.595 -24.810 1.00 30.46 112 GLY B CA 1
ATOM 5105 C C . GLY B 1 112 ? 103.962 12.850 -24.384 1.00 33.66 112 GLY B C 1
ATOM 5106 O O . GLY B 1 112 ? 104.718 11.900 -24.153 1.00 34.42 112 GLY B O 1
ATOM 5107 N N . ARG B 1 113 ? 104.360 14.119 -24.295 1.00 27.06 113 ARG B N 1
ATOM 5108 C CA . ARG B 1 113 ? 105.737 14.425 -23.934 1.00 25.76 113 ARG B CA 1
ATOM 5109 C C . ARG B 1 113 ? 105.782 15.401 -22.781 1.00 29.62 113 ARG B C 1
ATOM 5110 O O . ARG B 1 113 ? 106.557 16.350 -22.790 1.00 28.13 113 ARG B O 1
ATOM 5118 N N . THR B 1 114 ? 104.978 15.132 -21.750 1.00 25.71 114 THR B N 1
ATOM 5119 C CA . THR B 1 114 ? 104.935 15.961 -20.553 1.00 24.87 114 THR B CA 1
ATOM 5120 C C . THR B 1 114 ? 106.215 15.714 -19.705 1.00 27.42 114 THR B C 1
ATOM 5121 O O . THR B 1 114 ? 106.963 14.781 -20.021 1.00 27.43 114 THR B O 1
ATOM 5125 N N . PRO B 1 115 ? 106.501 16.532 -18.653 1.00 25.03 115 PRO B N 1
ATOM 5126 C CA . PRO B 1 115 ? 107.785 16.387 -17.914 1.00 24.80 115 PRO B CA 1
ATOM 5127 C C . PRO B 1 115 ? 108.079 15.018 -17.298 1.00 28.22 115 PRO B C 1
ATOM 5128 O O . PRO B 1 115 ? 109.237 14.642 -17.160 1.00 26.34 115 PRO B O 1
ATOM 5132 N N . ASP B 1 116 ? 107.040 14.264 -16.960 1.00 25.55 116 ASP B N 1
ATOM 5133 C CA . ASP B 1 116 ? 107.177 12.917 -16.400 1.00 25.54 116 ASP B CA 1
ATOM 5134 C C . ASP B 1 116 ? 107.787 11.908 -17.390 1.00 29.50 116 ASP B C 1
ATOM 5135 O O . ASP B 1 116 ? 108.424 10.964 -16.950 1.00 29.80 116 ASP B O 1
ATOM 5140 N N . TYR B 1 117 ? 107.646 12.117 -18.707 1.00 27.65 117 TYR B N 1
ATOM 5141 C CA . TYR B 1 117 ? 108.229 11.189 -19.700 1.00 28.02 117 TYR B CA 1
ATOM 5142 C C . TYR B 1 117 ? 109.769 11.085 -19.508 1.00 31.19 117 TYR B C 1
ATOM 5143 O O . TYR B 1 117 ? 110.281 9.987 -19.303 1.00 29.74 117 TYR B O 1
ATOM 5152 N N . LYS B 1 118 ? 110.485 12.225 -19.516 1.00 29.39 118 LYS B N 1
ATOM 5153 C CA . LYS B 1 118 ? 111.943 12.226 -19.307 1.00 29.31 118 LYS B CA 1
ATOM 5154 C C . LYS B 1 118 ? 112.360 12.190 -17.848 1.00 34.63 118 LYS B C 1
ATOM 5155 O O . LYS B 1 118 ? 113.554 12.053 -17.566 1.00 35.20 118 LYS B O 1
ATOM 5161 N N . ALA B 1 119 ? 111.399 12.233 -16.910 1.00 31.16 119 ALA B N 1
ATOM 5162 C CA . ALA B 1 119 ? 111.749 12.064 -15.495 1.00 31.14 119 ALA B CA 1
ATOM 5163 C C . ALA B 1 119 ? 112.362 10.654 -15.316 1.00 35.17 119 ALA B C 1
ATOM 5164 O O . ALA B 1 119 ? 113.183 10.457 -14.421 1.00 35.09 119 ALA B O 1
ATOM 5166 N N . ALA B 1 120 ? 111.982 9.688 -16.200 1.00 32.67 120 ALA B N 1
ATOM 5167 C CA . ALA B 1 120 ? 112.517 8.319 -16.198 1.00 32.74 120 ALA B CA 1
ATOM 5168 C C . ALA B 1 120 ? 114.039 8.344 -16.495 1.00 36.51 120 ALA B C 1
ATOM 5169 O O . ALA B 1 120 ? 114.780 7.528 -15.955 1.00 36.01 120 ALA B O 1
ATOM 5171 N N . PHE B 1 121 ? 114.494 9.315 -17.307 1.00 32.01 121 PHE B N 1
ATOM 5172 C CA . PHE B 1 121 ? 115.914 9.523 -17.598 1.00 32.74 121 PHE B CA 1
ATOM 5173 C C . PHE B 1 121 ? 116.644 10.021 -16.337 1.00 35.21 121 PHE B C 1
ATOM 5174 O O . PHE B 1 121 ? 117.706 9.497 -16.007 1.00 34.73 121 PHE B O 1
ATOM 5182 N N . GLY B 1 122 ? 116.052 10.990 -15.629 1.00 31.85 122 GLY B N 1
ATOM 5183 C CA . GLY B 1 122 ? 116.614 11.480 -14.371 1.00 31.33 122 GLY B CA 1
ATOM 5184 C C . GLY B 1 122 ? 116.784 10.332 -13.390 1.00 35.25 122 GLY B C 1
ATOM 5185 O O . GLY B 1 122 ? 117.866 10.153 -12.807 1.00 33.00 122 GLY B O 1
ATOM 5186 N N . CYS B 1 123 ? 115.748 9.482 -13.281 1.00 32.20 123 CYS B N 1
ATOM 5187 C CA . CYS B 1 123 ? 115.792 8.302 -12.409 1.00 32.64 123 CYS B CA 1
ATOM 5188 C C . CYS B 1 123 ? 116.842 7.283 -12.834 1.00 37.52 123 CYS B C 1
ATOM 5189 O O . CYS B 1 123 ? 117.524 6.740 -11.967 1.00 37.61 123 CYS B O 1
ATOM 5192 N N . ALA B 1 124 ? 117.010 7.062 -14.153 1.00 35.27 124 ALA B N 1
ATOM 5193 C CA . ALA B 1 124 ? 118.028 6.146 -14.689 1.00 34.86 124 ALA B CA 1
ATOM 5194 C C . ALA B 1 124 ? 119.427 6.604 -14.249 1.00 38.30 124 ALA B C 1
ATOM 5195 O O . ALA B 1 124 ? 120.226 5.775 -13.805 1.00 37.94 124 ALA B O 1
ATOM 5197 N N . LEU B 1 125 ? 119.685 7.930 -14.284 1.00 32.99 125 LEU B N 1
ATOM 5198 C CA . LEU B 1 125 ? 120.956 8.514 -13.840 1.00 32.50 125 LEU B CA 1
ATOM 5199 C C . LEU B 1 125 ? 121.171 8.291 -12.342 1.00 38.26 125 LEU B C 1
ATOM 5200 O O . LEU B 1 125 ? 122.281 7.947 -11.926 1.00 38.06 125 LEU B O 1
ATOM 5205 N N . GLY B 1 126 ? 120.111 8.466 -11.555 1.00 35.16 126 GLY B N 1
ATOM 5206 C CA . GLY B 1 126 ? 120.185 8.313 -10.108 1.00 35.95 126 GLY B CA 1
ATOM 5207 C C . GLY B 1 126 ? 120.302 6.892 -9.610 1.00 41.03 126 GLY B C 1
ATOM 5208 O O . GLY B 1 126 ? 120.940 6.639 -8.581 1.00 41.33 126 GLY B O 1
ATOM 5209 N N . ALA B 1 127 ? 119.690 5.962 -10.336 1.00 38.56 127 ALA B N 1
ATOM 5210 C CA . ALA B 1 127 ? 119.686 4.561 -9.951 1.00 39.13 127 ALA B CA 1
ATOM 5211 C C . ALA B 1 127 ? 121.020 3.867 -10.232 1.00 44.20 127 ALA B C 1
ATOM 5212 O O . ALA B 1 127 ? 121.452 3.047 -9.421 1.00 43.24 127 ALA B O 1
ATOM 5214 N N . ASN B 1 128 ? 121.658 4.185 -11.389 1.00 41.06 128 ASN B N 1
ATOM 5215 C CA . ASN B 1 128 ? 122.910 3.553 -11.823 1.00 40.61 128 ASN B CA 1
ATOM 5216 C C . ASN B 1 128 ? 123.977 4.597 -12.240 1.00 42.66 128 ASN B C 1
ATOM 5217 O O . ASN B 1 128 ? 124.421 4.581 -13.393 1.00 41.82 128 ASN B O 1
ATOM 5222 N N . PRO B 1 129 ? 124.408 5.516 -11.337 1.00 39.75 129 PRO B N 1
ATOM 5223 C CA . PRO B 1 129 ? 125.388 6.540 -11.760 1.00 39.94 129 PRO B CA 1
ATOM 5224 C C . PRO B 1 129 ? 126.788 5.997 -12.066 1.00 45.66 129 PRO B C 1
ATOM 5225 O O . PRO B 1 129 ? 127.501 6.592 -12.880 1.00 43.74 129 PRO B O 1
ATOM 5229 N N . GLY B 1 130 ? 127.131 4.850 -11.456 1.00 42.99 130 GLY B N 1
ATOM 5230 C CA . GLY B 1 130 ? 128.410 4.168 -11.639 1.00 42.96 130 GLY B CA 1
ATOM 5231 C C . GLY B 1 130 ? 128.684 3.756 -13.071 1.00 46.42 130 GLY B C 1
ATOM 5232 O O . GLY B 1 130 ? 129.850 3.667 -13.471 1.00 46.97 130 GLY B O 1
ATOM 5233 N N . PHE B 1 131 ? 127.608 3.538 -13.864 1.00 41.49 131 PHE B N 1
ATOM 5234 C CA . PHE B 1 131 ? 127.690 3.174 -15.278 1.00 40.56 131 PHE B CA 1
ATOM 5235 C C . PHE B 1 131 ? 128.509 4.184 -16.099 1.00 44.78 131 PHE B C 1
ATOM 5236 O O . PHE B 1 131 ? 129.153 3.787 -17.069 1.00 44.54 131 PHE B O 1
ATOM 5244 N N . TYR B 1 132 ? 128.439 5.478 -15.736 1.00 40.62 132 TYR B N 1
ATOM 5245 C CA . TYR B 1 132 ? 129.022 6.598 -16.477 1.00 40.46 132 TYR B CA 1
ATOM 5246 C C . TYR B 1 132 ? 130.529 6.847 -16.212 1.00 46.45 132 TYR B C 1
ATOM 5247 O O . TYR B 1 132 ? 131.101 7.757 -16.817 1.00 46.43 132 TYR B O 1
ATOM 5256 N N . GLY B 1 133 ? 131.164 6.003 -15.385 1.00 43.79 133 GLY B N 1
ATOM 5257 C CA . GLY B 1 133 ? 132.592 6.084 -15.085 1.00 43.00 133 GLY B CA 1
ATOM 5258 C C . GLY B 1 133 ? 133.019 7.427 -14.537 1.00 46.79 133 GLY B C 1
ATOM 5259 O O . GLY B 1 133 ? 132.528 7.845 -13.490 1.00 46.54 133 GLY B O 1
ATOM 5260 N N . GLN B 1 134 ? 133.911 8.137 -15.260 1.00 44.36 134 GLN B N 1
ATOM 5261 C CA . GLN B 1 134 ? 134.398 9.466 -14.855 1.00 43.54 134 GLN B CA 1
ATOM 5262 C C . GLN B 1 134 ? 133.275 10.536 -14.797 1.00 45.60 134 GLN B C 1
ATOM 5263 O O . GLN B 1 134 ? 133.453 11.571 -14.154 1.00 44.85 134 GLN B O 1
ATOM 5269 N N . PHE B 1 135 ? 132.123 10.269 -15.456 1.00 41.38 135 PHE B N 1
ATOM 5270 C CA . PHE B 1 135 ? 130.973 11.179 -15.474 1.00 40.47 135 PHE B CA 1
ATOM 5271 C C . PHE B 1 135 ? 129.900 10.792 -14.434 1.00 45.46 135 PHE B C 1
ATOM 5272 O O . PHE B 1 135 ? 128.791 11.326 -14.472 1.00 44.52 135 PHE B O 1
ATOM 5280 N N . GLU B 1 136 ? 130.253 9.892 -13.476 1.00 41.68 136 GLU B N 1
ATOM 5281 C CA . GLU B 1 136 ? 129.355 9.430 -12.412 1.00 41.31 136 GLU B CA 1
ATOM 5282 C C . GLU B 1 136 ? 128.761 10.582 -11.598 1.00 43.54 136 GLU B C 1
ATOM 5283 O O . GLU B 1 136 ? 127.557 10.577 -11.345 1.00 43.81 136 GLU B O 1
ATOM 5289 N N . GLN B 1 137 ? 129.597 11.547 -11.180 1.00 38.62 137 GLN B N 1
ATOM 5290 C CA . GLN B 1 137 ? 129.136 12.696 -10.397 1.00 38.22 137 GLN B CA 1
ATOM 5291 C C . GLN B 1 137 ? 128.110 13.550 -11.165 1.00 41.25 137 GLN B C 1
ATOM 5292 O O . GLN B 1 137 ? 127.167 14.051 -10.550 1.00 39.97 137 GLN B O 1
ATOM 5298 N N . ASN B 1 138 ? 128.256 13.651 -12.504 1.00 38.62 138 ASN B N 1
ATOM 5299 C CA . ASN B 1 138 ? 127.302 14.377 -13.355 1.00 38.57 138 ASN B CA 1
ATOM 5300 C C . ASN B 1 138 ? 125.942 13.672 -13.305 1.00 40.63 138 ASN B C 1
ATOM 5301 O O . ASN B 1 138 ? 124.923 14.341 -13.163 1.00 39.68 138 ASN B O 1
ATOM 5306 N N . ALA B 1 139 ? 125.937 12.324 -13.380 1.00 38.07 139 ALA B N 1
ATOM 5307 C CA . ALA B 1 139 ? 124.715 11.519 -13.300 1.00 37.46 139 ALA B CA 1
ATOM 5308 C C . ALA B 1 139 ? 124.016 11.746 -11.948 1.00 40.88 139 ALA B C 1
ATOM 5309 O O . ALA B 1 139 ? 122.806 11.990 -11.924 1.00 39.23 139 ALA B O 1
ATOM 5311 N N . ARG B 1 140 ? 124.790 11.742 -10.838 1.00 37.33 140 ARG B N 1
ATOM 5312 C CA . ARG B 1 140 ? 124.253 11.954 -9.489 1.00 36.68 140 ARG B CA 1
ATOM 5313 C C . ARG B 1 140 ? 123.654 13.344 -9.348 1.00 38.46 140 ARG B C 1
ATOM 5314 O O . ARG B 1 140 ? 122.552 13.484 -8.813 1.00 36.79 140 ARG B O 1
ATOM 5322 N N . ASN B 1 141 ? 124.394 14.373 -9.812 1.00 34.71 141 ASN B N 1
ATOM 5323 C CA . ASN B 1 141 ? 123.970 15.774 -9.733 1.00 34.76 141 ASN B CA 1
ATOM 5324 C C . ASN B 1 141 ? 122.746 16.040 -10.578 1.00 37.41 141 ASN B C 1
ATOM 5325 O O . ASN B 1 141 ? 121.852 16.748 -10.126 1.00 37.58 141 ASN B O 1
ATOM 5330 N N . TRP B 1 142 ? 122.693 15.459 -11.782 1.00 34.78 142 TRP B N 1
ATOM 5331 C CA . TRP B 1 142 ? 121.544 15.624 -12.667 1.00 34.92 142 TRP B CA 1
ATOM 5332 C C . TRP B 1 142 ? 120.298 14.967 -12.087 1.00 36.44 142 TRP B C 1
ATOM 5333 O O . TRP B 1 142 ? 119.221 15.549 -12.149 1.00 34.20 142 TRP B O 1
ATOM 5344 N N . TYR B 1 143 ? 120.453 13.808 -11.443 1.00 33.70 143 TYR B N 1
ATOM 5345 C CA . TYR B 1 143 ? 119.319 13.157 -10.788 1.00 32.62 143 TYR B CA 1
ATOM 5346 C C . TYR B 1 143 ? 118.730 14.080 -9.693 1.00 35.95 143 TYR B C 1
ATOM 5347 O O . TYR B 1 143 ? 117.530 14.341 -9.696 1.00 35.33 143 TYR B O 1
ATOM 5356 N N . THR B 1 144 ? 119.593 14.582 -8.787 1.00 33.15 144 THR B N 1
ATOM 5357 C CA . THR B 1 144 ? 119.212 15.467 -7.682 1.00 33.00 144 THR B CA 1
ATOM 5358 C C . THR B 1 144 ? 118.496 16.696 -8.216 1.00 36.21 144 THR B C 1
ATOM 5359 O O . THR B 1 144 ? 117.418 17.043 -7.724 1.00 34.81 144 THR B O 1
ATOM 5363 N N . ARG B 1 145 ? 119.101 17.333 -9.242 1.00 33.27 145 ARG B N 1
ATOM 5364 C CA . ARG B 1 145 ? 118.568 18.529 -9.876 1.00 32.68 145 ARG B CA 1
ATOM 5365 C C . ARG B 1 145 ? 117.185 18.280 -10.483 1.00 35.04 145 ARG B C 1
ATOM 5366 O O . ARG B 1 145 ? 116.248 18.999 -10.146 1.00 34.43 145 ARG B O 1
ATOM 5374 N N . ILE B 1 146 ? 117.041 17.247 -11.328 1.00 30.63 146 ILE B N 1
ATOM 5375 C CA . ILE B 1 146 ? 115.752 16.954 -11.969 1.00 29.32 146 ILE B CA 1
ATOM 5376 C C . ILE B 1 146 ? 114.673 16.642 -10.923 1.00 32.26 146 ILE B C 1
ATOM 5377 O O . ILE B 1 146 ? 113.562 17.172 -10.993 1.00 31.33 146 ILE B O 1
ATOM 5382 N N . GLN B 1 147 ? 115.020 15.791 -9.950 1.00 29.11 147 GLN B N 1
ATOM 5383 C CA . GLN B 1 147 ? 114.087 15.366 -8.916 1.00 28.71 147 GLN B CA 1
ATOM 5384 C C . GLN B 1 147 ? 113.560 16.547 -8.097 1.00 32.94 147 GLN B C 1
ATOM 5385 O O . GLN B 1 147 ? 112.360 16.676 -7.942 1.00 32.50 147 GLN B O 1
ATOM 5391 N N . GLU B 1 148 ? 114.450 17.397 -7.561 1.00 30.15 148 GLU B N 1
ATOM 5392 C CA . GLU B 1 148 ? 114.002 18.489 -6.707 1.00 29.44 148 GLU B CA 1
ATOM 5393 C C . GLU B 1 148 ? 113.185 19.574 -7.403 1.00 34.68 148 GLU B C 1
ATOM 5394 O O . GLU B 1 148 ? 112.267 20.136 -6.799 1.00 34.15 148 GLU B O 1
ATOM 5400 N N . THR B 1 149 ? 113.540 19.881 -8.653 1.00 30.50 149 THR B N 1
ATOM 5401 C CA . THR B 1 149 ? 112.971 21.007 -9.395 1.00 30.26 149 THR B CA 1
ATOM 5402 C C . THR B 1 149 ? 111.798 20.663 -10.282 1.00 33.02 149 THR B C 1
ATOM 5403 O O . THR B 1 149 ? 111.017 21.556 -10.627 1.00 32.41 149 THR B O 1
ATOM 5407 N N . GLY B 1 150 ? 111.733 19.413 -10.738 1.00 30.65 150 GLY B N 1
ATOM 5408 C CA . GLY B 1 150 ? 110.736 19.027 -11.729 1.00 30.04 150 GLY B CA 1
ATOM 5409 C C . GLY B 1 150 ? 111.119 19.598 -13.089 1.00 34.01 150 GLY B C 1
ATOM 5410 O O . GLY B 1 150 ? 110.238 19.871 -13.914 1.00 32.64 150 GLY B O 1
ATOM 5411 N N . LEU B 1 151 ? 112.453 19.783 -13.344 1.00 29.76 151 LEU B N 1
ATOM 5412 C CA . LEU B 1 151 ? 112.952 20.279 -14.637 1.00 29.69 151 LEU B CA 1
ATOM 5413 C C . LEU B 1 151 ? 112.345 19.475 -15.783 1.00 31.41 151 LEU B C 1
ATOM 5414 O O . LEU B 1 151 ? 112.219 18.246 -15.698 1.00 29.05 151 LEU B O 1
ATOM 5419 N N . TYR B 1 152 ? 111.957 20.180 -16.824 1.00 28.24 152 TYR B N 1
ATOM 5420 C CA . TYR B 1 152 ? 111.310 19.607 -17.990 1.00 27.61 152 TYR B CA 1
ATOM 5421 C C . TYR B 1 152 ? 112.345 19.277 -19.058 1.00 31.23 152 TYR B C 1
ATOM 5422 O O . TYR B 1 152 ? 112.869 20.164 -19.732 1.00 29.25 152 TYR B O 1
ATOM 5431 N N . PHE B 1 153 ? 112.586 17.983 -19.241 1.00 31.06 153 PHE B N 1
ATOM 5432 C CA . PHE B 1 153 ? 113.480 17.489 -20.287 1.00 31.18 153 PHE B CA 1
ATOM 5433 C C . PHE B 1 153 ? 112.663 16.895 -21.419 1.00 36.93 153 PHE B C 1
ATOM 5434 O O . PHE B 1 153 ? 111.543 16.426 -21.217 1.00 35.54 153 PHE B O 1
ATOM 5442 N N . ASN B 1 154 ? 113.245 16.891 -22.611 1.00 35.33 154 ASN B N 1
ATOM 5443 C CA . ASN B 1 154 ? 112.795 16.077 -23.733 1.00 35.89 154 ASN B CA 1
ATOM 5444 C C . ASN B 1 154 ? 114.086 15.439 -24.249 1.00 37.67 154 ASN B C 1
ATOM 5445 O O . ASN B 1 154 ? 115.160 15.693 -23.695 1.00 35.75 154 ASN B O 1
ATOM 5450 N N . HIS B 1 155 ? 113.986 14.566 -25.231 1.00 34.84 155 HIS B N 1
ATOM 5451 C CA . HIS B 1 155 ? 115.177 13.998 -25.835 1.00 34.77 155 HIS B CA 1
ATOM 5452 C C . HIS B 1 155 ? 115.089 14.059 -27.330 1.00 37.99 155 HIS B C 1
ATOM 5453 O O . HIS B 1 155 ? 113.994 14.031 -27.914 1.00 37.64 155 HIS B O 1
ATOM 5460 N N . ALA B 1 156 ? 116.246 14.196 -27.942 1.00 34.53 156 ALA B N 1
ATOM 5461 C CA . ALA B 1 156 ? 116.396 14.250 -29.387 1.00 34.24 156 ALA B CA 1
ATOM 5462 C C . ALA B 1 156 ? 117.432 13.145 -29.648 1.00 36.39 156 ALA B C 1
ATOM 5463 O O . ALA B 1 156 ? 118.613 13.306 -29.346 1.00 34.92 156 ALA B O 1
ATOM 5465 N N . ILE B 1 157 ? 116.944 11.961 -30.011 1.00 33.25 157 ILE B N 1
ATOM 5466 C CA . ILE B 1 157 ? 117.785 10.772 -30.173 1.00 33.77 157 ILE B CA 1
ATOM 5467 C C . ILE B 1 157 ? 117.830 10.264 -31.614 1.00 35.47 157 ILE B C 1
ATOM 5468 O O . ILE B 1 157 ? 118.900 9.890 -32.111 1.00 34.85 157 ILE B O 1
ATOM 5473 N N . VAL B 1 158 ? 116.669 10.207 -32.257 1.00 31.50 158 VAL B N 1
ATOM 5474 C CA . VAL B 1 158 ? 116.581 9.695 -33.628 1.00 30.27 158 VAL B CA 1
ATOM 5475 C C . VAL B 1 158 ? 117.230 10.715 -34.584 1.00 31.67 158 VAL B C 1
ATOM 5476 O O . VAL B 1 158 ? 117.100 11.927 -34.399 1.00 30.24 158 VAL B O 1
ATOM 5480 N N . ASN B 1 159 ? 118.045 10.215 -35.517 1.00 29.01 159 ASN B N 1
ATOM 5481 C CA . ASN B 1 159 ? 118.748 11.049 -36.486 1.00 28.84 159 ASN B CA 1
ATOM 5482 C C . ASN B 1 159 ? 117.771 11.510 -37.554 1.00 33.59 159 ASN B C 1
ATOM 5483 O O . ASN B 1 159 ? 116.739 10.856 -37.761 1.00 33.70 159 ASN B O 1
ATOM 5488 N N . PRO B 1 160 ? 118.055 12.629 -38.239 1.00 30.82 160 PRO B N 1
ATOM 5489 C CA . PRO B 1 160 ? 117.134 13.086 -39.296 1.00 31.30 160 PRO B CA 1
ATOM 5490 C C . PRO B 1 160 ? 116.910 11.999 -40.352 1.00 33.69 160 PRO B C 1
ATOM 5491 O O . PRO B 1 160 ? 117.865 11.266 -40.664 1.00 32.08 160 PRO B O 1
ATOM 5495 N N . PRO B 1 161 ? 115.680 11.852 -40.896 1.00 30.80 161 PRO B N 1
ATOM 5496 C CA . PRO B 1 161 ? 115.457 10.821 -41.931 1.00 29.76 161 PRO B CA 1
ATOM 5497 C C . PRO B 1 161 ? 116.073 11.235 -43.283 1.00 32.48 161 PRO B C 1
ATOM 5498 O O . PRO B 1 161 ? 115.388 11.621 -44.230 1.00 31.90 161 PRO B O 1
ATOM 5502 N N . ILE B 1 162 ? 117.401 11.141 -43.350 1.00 29.63 162 ILE B N 1
ATOM 5503 C CA . ILE B 1 162 ? 118.238 11.470 -44.509 1.00 29.37 162 ILE B CA 1
ATOM 5504 C C . ILE B 1 162 ? 119.293 10.379 -44.621 1.00 34.45 162 ILE B C 1
ATOM 5505 O O . ILE B 1 162 ? 119.962 10.085 -43.630 1.00 33.75 162 ILE B O 1
ATOM 5510 N N . ASP B 1 163 ? 119.472 9.812 -45.823 1.00 32.85 163 ASP B N 1
ATOM 5511 C CA . ASP B 1 163 ? 120.472 8.772 -46.095 1.00 33.84 163 ASP B CA 1
ATOM 5512 C C . ASP B 1 163 ? 120.413 7.611 -45.072 1.00 41.19 163 ASP B C 1
ATOM 5513 O O . ASP B 1 163 ? 121.446 7.208 -44.517 1.00 40.74 163 ASP B O 1
ATOM 5518 N N . ARG B 1 164 ? 119.191 7.079 -44.828 1.00 39.64 164 ARG B N 1
ATOM 5519 C CA . ARG B 1 164 ? 118.970 5.951 -43.904 1.00 40.24 164 ARG B CA 1
ATOM 5520 C C . ARG B 1 164 ? 119.688 4.676 -44.336 1.00 46.55 164 ARG B C 1
ATOM 5521 O O . ARG B 1 164 ? 119.942 3.800 -43.510 1.00 47.98 164 ARG B O 1
ATOM 5529 N N . HIS B 1 165 ? 119.984 4.571 -45.629 1.00 44.41 165 HIS B N 1
ATOM 5530 C CA . HIS B 1 165 ? 120.702 3.460 -46.256 1.00 45.79 165 HIS B CA 1
ATOM 5531 C C . HIS B 1 165 ? 122.208 3.452 -45.883 1.00 53.26 165 HIS B C 1
ATOM 5532 O O . HIS B 1 165 ? 122.934 2.545 -46.314 1.00 54.00 165 HIS B O 1
ATOM 5539 N N . LEU B 1 166 ? 122.674 4.468 -45.100 1.00 49.40 166 LEU B N 1
ATOM 5540 C CA . LEU B 1 166 ? 124.074 4.627 -44.693 1.00 48.67 166 LEU B CA 1
ATOM 5541 C C . LEU B 1 166 ? 124.265 4.593 -43.172 1.00 52.69 166 LEU B C 1
ATOM 5542 O O . LEU B 1 166 ? 123.345 4.988 -42.444 1.00 51.54 166 LEU B O 1
ATOM 5547 N N . PRO B 1 167 ? 125.471 4.172 -42.673 1.00 50.89 167 PRO B N 1
ATOM 5548 C CA . PRO B 1 167 ? 125.728 4.234 -41.219 1.00 51.10 167 PRO B CA 1
ATOM 5549 C C . PRO B 1 167 ? 125.819 5.696 -40.758 1.00 55.84 167 PRO B C 1
ATOM 5550 O O . PRO B 1 167 ? 126.149 6.570 -41.573 1.00 54.92 167 PRO B O 1
ATOM 5554 N N . THR B 1 168 ? 125.527 5.964 -39.466 1.00 53.64 168 THR B N 1
ATOM 5555 C CA . THR B 1 168 ? 125.506 7.327 -38.908 1.00 54.25 168 THR B CA 1
ATOM 5556 C C . THR B 1 168 ? 126.787 8.132 -39.221 1.00 56.81 168 THR B C 1
ATOM 5557 O O . THR B 1 168 ? 126.674 9.301 -39.618 1.00 56.75 168 THR B O 1
ATOM 5561 N N . ASP B 1 169 ? 127.977 7.494 -39.134 1.00 50.85 169 ASP B N 1
ATOM 5562 C CA . ASP B 1 169 ? 129.243 8.184 -39.411 1.00 50.39 169 ASP B CA 1
ATOM 5563 C C . ASP B 1 169 ? 129.487 8.474 -40.922 1.00 51.66 169 ASP B C 1
ATOM 5564 O O . ASP B 1 169 ? 130.507 9.076 -41.265 1.00 50.19 169 ASP B O 1
ATOM 5569 N N . LYS B 1 170 ? 128.549 8.072 -41.806 1.00 46.84 170 LYS B N 1
ATOM 5570 C CA . LYS B 1 170 ? 128.647 8.337 -43.246 1.00 46.21 170 LYS B CA 1
ATOM 5571 C C . LYS B 1 170 ? 127.675 9.465 -43.689 1.00 48.94 170 LYS B C 1
ATOM 5572 O O . LYS B 1 170 ? 127.561 9.776 -44.879 1.00 49.84 170 LYS B O 1
ATOM 5575 N N . VAL B 1 171 ? 126.986 10.080 -42.712 1.00 43.32 171 VAL B N 1
ATOM 5576 C CA . VAL B 1 171 ? 126.080 11.223 -42.920 1.00 42.19 171 VAL B CA 1
ATOM 5577 C C . VAL B 1 171 ? 126.618 12.355 -42.007 1.00 47.02 171 VAL B C 1
ATOM 5578 O O . VAL B 1 171 ? 125.879 12.942 -41.201 1.00 46.11 171 VAL B O 1
ATOM 5582 N N . LYS B 1 172 ? 127.949 12.602 -42.116 1.00 44.67 172 LYS B N 1
ATOM 5583 C CA . LYS B 1 172 ? 128.745 13.560 -41.326 1.00 44.69 172 LYS B CA 1
ATOM 5584 C C . LYS B 1 172 ? 128.279 15.004 -41.431 1.00 47.73 172 LYS B C 1
ATOM 5585 O O . LYS B 1 172 ? 128.505 15.777 -40.508 1.00 47.58 172 LYS B O 1
ATOM 5588 N N . ASP B 1 173 ? 127.707 15.388 -42.577 1.00 43.11 173 ASP B N 1
ATOM 5589 C CA . ASP B 1 173 ? 127.210 16.747 -42.842 1.00 42.52 173 ASP B CA 1
ATOM 5590 C C . ASP B 1 173 ? 125.854 17.018 -42.136 1.00 44.74 173 ASP B C 1
ATOM 5591 O O . ASP B 1 173 ? 125.358 18.146 -42.195 1.00 44.94 173 ASP B O 1
ATOM 5596 N N . VAL B 1 174 ? 125.242 15.991 -41.504 1.00 38.01 174 VAL B N 1
ATOM 5597 C CA . VAL B 1 174 ? 123.925 16.144 -40.881 1.00 36.77 174 VAL B CA 1
ATOM 5598 C C . VAL B 1 174 ? 123.880 15.730 -39.401 1.00 41.05 174 VAL B C 1
ATOM 5599 O O . VAL B 1 174 ? 123.382 16.486 -38.569 1.00 40.10 174 VAL B O 1
ATOM 5603 N N . TYR B 1 175 ? 124.315 14.505 -39.089 1.00 37.73 175 TYR B N 1
ATOM 5604 C CA . TYR B 1 175 ? 124.173 13.917 -37.753 1.00 37.14 175 TYR B CA 1
ATOM 5605 C C . TYR B 1 175 ? 125.060 14.584 -36.680 1.00 39.77 175 TYR B C 1
ATOM 5606 O O . TYR B 1 175 ? 126.096 15.150 -37.014 1.00 37.82 175 TYR B O 1
ATOM 5615 N N . ILE B 1 176 ? 124.604 14.562 -35.392 1.00 37.08 176 ILE B N 1
ATOM 5616 C CA . ILE B 1 176 ? 125.319 15.127 -34.231 1.00 36.00 176 ILE B CA 1
ATOM 5617 C C . ILE B 1 176 ? 126.700 14.470 -34.101 1.00 42.39 176 ILE B C 1
ATOM 5618 O O . ILE B 1 176 ? 126.817 13.236 -34.121 1.00 42.03 176 ILE B O 1
ATOM 5623 N N . LYS B 1 177 ? 127.734 15.297 -33.952 1.00 40.60 177 LYS B N 1
ATOM 5624 C CA . LYS B 1 177 ? 129.116 14.838 -33.836 1.00 41.12 177 LYS B CA 1
ATOM 5625 C C . LYS B 1 177 ? 129.948 15.813 -33.009 1.00 46.04 177 LYS B C 1
ATOM 5626 O O . LYS B 1 177 ? 129.640 17.002 -32.940 1.00 45.40 177 LYS B O 1
ATOM 5632 N N . LEU B 1 178 ? 131.025 15.301 -32.415 1.00 43.44 178 LEU B N 1
ATOM 5633 C CA . LEU B 1 178 ? 131.978 16.104 -31.675 1.00 44.23 178 LEU B CA 1
ATOM 5634 C C . LEU B 1 178 ? 132.843 16.851 -32.704 1.00 49.77 178 LEU B C 1
ATOM 5635 O O . LEU B 1 178 ? 133.342 16.237 -33.655 1.00 50.34 178 LEU B O 1
ATOM 5640 N N . GLU B 1 179 ? 132.944 18.186 -32.546 1.00 46.30 179 GLU B N 1
ATOM 5641 C CA . GLU B 1 179 ? 133.711 19.094 -33.401 1.00 46.67 179 GLU B CA 1
ATOM 5642 C C . GLU B 1 179 ? 135.060 19.442 -32.785 1.00 51.90 179 GLU B C 1
ATOM 5643 O O . GLU B 1 179 ? 136.052 19.560 -33.509 1.00 51.62 179 GLU B O 1
ATOM 5649 N N . LYS B 1 180 ? 135.082 19.665 -31.457 1.00 48.50 180 LYS B N 1
ATOM 5650 C CA . LYS B 1 180 ? 136.258 20.116 -30.718 1.00 48.03 180 LYS B CA 1
ATOM 5651 C C . LYS B 1 180 ? 136.152 19.791 -29.232 1.00 52.70 180 LYS B C 1
ATOM 5652 O O . LYS B 1 180 ? 135.089 19.960 -28.623 1.00 52.20 180 LYS B O 1
ATOM 5656 N N . GLU B 1 181 ? 137.278 19.350 -28.652 1.00 49.76 181 GLU B N 1
ATOM 5657 C CA . GLU B 1 181 ? 137.422 19.063 -27.234 1.00 49.69 181 GLU B CA 1
ATOM 5658 C C . GLU B 1 181 ? 138.209 20.228 -26.653 1.00 53.69 181 GLU B C 1
ATOM 5659 O O . GLU B 1 181 ? 139.293 20.535 -27.150 1.00 53.67 181 GLU B O 1
ATOM 5665 N N . THR B 1 182 ? 137.644 20.915 -25.649 1.00 49.99 182 THR B N 1
ATOM 5666 C CA . THR B 1 182 ? 138.285 22.073 -25.010 1.00 49.99 182 THR B CA 1
ATOM 5667 C C . THR B 1 182 ? 138.271 21.906 -23.486 1.00 56.33 182 THR B C 1
ATOM 5668 O O . THR B 1 182 ? 137.641 20.977 -22.979 1.00 55.20 182 THR B O 1
ATOM 5672 N N . ASP B 1 183 ? 138.940 22.825 -22.756 1.00 55.55 183 ASP B N 1
ATOM 5673 C CA . ASP B 1 183 ? 138.992 22.813 -21.290 1.00 55.91 183 ASP B CA 1
ATOM 5674 C C . ASP B 1 183 ? 137.618 23.063 -20.661 1.00 58.28 183 ASP B C 1
ATOM 5675 O O . ASP B 1 183 ? 137.296 22.446 -19.650 1.00 58.31 183 ASP B O 1
ATOM 5680 N N . ALA B 1 184 ? 136.830 23.980 -21.246 1.00 54.01 184 ALA B N 1
ATOM 5681 C CA . ALA B 1 184 ? 135.505 24.360 -20.746 1.00 53.99 184 ALA B CA 1
ATOM 5682 C C . ALA B 1 184 ? 134.410 23.330 -21.064 1.00 56.81 184 ALA B C 1
ATOM 5683 O O . ALA B 1 184 ? 133.398 23.267 -20.366 1.00 58.55 184 ALA B O 1
ATOM 5685 N N . GLY B 1 185 ? 134.619 22.555 -22.118 1.00 50.39 185 GLY B N 1
ATOM 5686 C CA . GLY B 1 185 ? 133.689 21.522 -22.542 1.00 49.04 185 GLY B CA 1
ATOM 5687 C C . GLY B 1 185 ? 133.892 21.099 -23.977 1.00 49.93 185 GLY B C 1
ATOM 5688 O O . GLY B 1 185 ? 134.967 21.306 -24.556 1.00 49.88 185 GLY B O 1
ATOM 5689 N N . ILE B 1 186 ? 132.855 20.506 -24.557 1.00 43.19 186 ILE B N 1
ATOM 5690 C CA . ILE B 1 186 ? 132.900 20.002 -25.924 1.00 42.18 186 ILE B CA 1
ATOM 5691 C C . ILE B 1 186 ? 132.038 20.828 -26.886 1.00 45.73 186 ILE B C 1
ATOM 5692 O O . ILE B 1 186 ? 130.957 21.283 -26.514 1.00 44.94 186 ILE B O 1
ATOM 5697 N N . ILE B 1 187 ? 132.528 21.009 -28.125 1.00 40.92 187 ILE B N 1
ATOM 5698 C CA . ILE B 1 187 ? 131.813 21.728 -29.179 1.00 39.63 187 ILE B CA 1
ATOM 5699 C C . ILE B 1 187 ? 131.164 20.665 -30.029 1.00 41.20 187 ILE B C 1
ATOM 5700 O O . ILE B 1 187 ? 131.855 19.758 -30.522 1.00 40.06 187 ILE B O 1
ATOM 5705 N N . VAL B 1 188 ? 129.835 20.759 -30.180 1.00 35.69 188 VAL B N 1
ATOM 5706 C CA . VAL B 1 188 ? 129.068 19.799 -30.974 1.00 35.66 188 VAL B CA 1
ATOM 5707 C C . VAL B 1 188 ? 128.277 20.528 -32.059 1.00 37.80 188 VAL B C 1
ATOM 5708 O O B VAL B 1 188 ? 127.864 21.657 -31.850 1.00 36.57 188 VAL B O 1
ATOM 5712 N N . SER B 1 189 ? 128.004 19.848 -33.176 1.00 35.82 189 SER B N 1
ATOM 5713 C CA . SER B 1 189 ? 127.169 20.366 -34.254 1.00 34.47 189 SER B CA 1
ATOM 5714 C C . SER B 1 189 ? 126.414 19.221 -34.862 1.00 37.12 189 SER B C 1
ATOM 5715 O O . SER B 1 189 ? 126.891 18.082 -34.842 1.00 36.82 189 SER B O 1
ATOM 5718 N N . GLY B 1 190 ? 125.278 19.541 -35.461 1.00 32.92 190 GLY B N 1
ATOM 5719 C CA . GLY B 1 190 ? 124.442 18.558 -36.137 1.00 33.15 190 GLY B CA 1
ATOM 5720 C C . GLY B 1 190 ? 122.982 18.807 -35.847 1.00 36.17 190 GLY B C 1
ATOM 5721 O O . GLY B 1 190 ? 122.627 19.814 -35.223 1.00 36.25 190 GLY B O 1
ATOM 5722 N N . ALA B 1 191 ? 122.136 17.892 -36.298 1.00 31.49 191 ALA B N 1
ATOM 5723 C CA . ALA B 1 191 ? 120.705 17.981 -36.085 1.00 30.64 191 ALA B CA 1
ATOM 5724 C C . ALA B 1 191 ? 120.131 16.642 -35.654 1.00 33.05 191 ALA B C 1
ATOM 5725 O O . ALA B 1 191 ? 120.718 15.586 -35.927 1.00 32.38 191 ALA B O 1
ATOM 5727 N N . LYS B 1 192 ? 118.985 16.690 -34.981 1.00 29.27 192 LYS B N 1
ATOM 5728 C CA . LYS B 1 192 ? 118.228 15.508 -34.601 1.00 28.85 192 LYS B CA 1
ATOM 5729 C C . LYS B 1 192 ? 116.843 15.643 -35.225 1.00 34.98 192 LYS B C 1
ATOM 5730 O O . LYS B 1 192 ? 116.481 16.763 -35.613 1.00 36.04 192 LYS B O 1
ATOM 5736 N N . VAL B 1 193 ? 116.068 14.513 -35.349 1.00 33.68 193 VAL B N 1
ATOM 5737 C CA . VAL B 1 193 ? 114.688 14.561 -35.876 1.00 35.07 193 VAL B CA 1
ATOM 5738 C C . VAL B 1 193 ? 113.900 15.462 -34.963 1.00 37.30 193 VAL B C 1
ATOM 5739 O O . VAL B 1 193 ? 114.422 15.973 -33.973 1.00 39.07 193 VAL B O 1
ATOM 5743 N N . VAL B 1 194 ? 112.612 15.542 -35.221 1.00 31.35 194 VAL B N 1
ATOM 5744 C CA . VAL B 1 194 ? 111.709 16.353 -34.420 1.00 31.60 194 VAL B CA 1
ATOM 5745 C C . VAL B 1 194 ? 111.854 16.041 -32.917 1.00 33.73 194 VAL B C 1
ATOM 5746 O O . VAL B 1 194 ? 111.962 14.889 -32.518 1.00 33.89 194 VAL B O 1
ATOM 5750 N N . ALA B 1 195 ? 111.891 17.082 -32.106 1.00 29.80 195 ALA B N 1
ATOM 5751 C CA . ALA B 1 195 ? 112.017 17.013 -30.665 1.00 29.91 195 ALA B CA 1
ATOM 5752 C C . ALA B 1 195 ? 110.657 17.512 -30.154 1.00 30.87 195 ALA B C 1
ATOM 5753 O O . ALA B 1 195 ? 110.400 18.712 -30.101 1.00 29.72 195 ALA B O 1
ATOM 5755 N N . THR B 1 196 ? 109.739 16.566 -29.900 1.00 26.78 196 THR B N 1
ATOM 5756 C CA . THR B 1 196 ? 108.354 16.866 -29.530 1.00 26.27 196 THR B CA 1
ATOM 5757 C C . THR B 1 196 ? 108.218 17.743 -28.293 1.00 29.21 196 THR B C 1
ATOM 5758 O O . THR B 1 196 ? 108.681 17.359 -27.209 1.00 27.28 196 THR B O 1
ATOM 5762 N N . ASN B 1 197 ? 107.536 18.903 -28.463 1.00 26.78 197 ASN B N 1
ATOM 5763 C CA . ASN B 1 197 ? 107.309 19.895 -27.397 1.00 25.90 197 ASN B CA 1
ATOM 5764 C C . ASN B 1 197 ? 108.600 20.529 -26.847 1.00 29.22 197 ASN B C 1
ATOM 5765 O O . ASN B 1 197 ? 108.542 21.187 -25.795 1.00 28.24 197 ASN B O 1
ATOM 5770 N N A SER B 1 198 ? 109.743 20.387 -27.556 0.60 26.07 198 SER B N 1
ATOM 5771 N N B SER B 1 198 ? 109.742 20.393 -27.569 0.40 25.56 198 SER B N 1
ATOM 5772 C CA A SER B 1 198 ? 111.000 20.950 -27.053 0.60 26.53 198 SER B CA 1
ATOM 5773 C CA B SER B 1 198 ? 111.025 20.967 -27.136 0.40 25.61 198 SER B CA 1
ATOM 5774 C C A SER B 1 198 ? 110.990 22.470 -26.885 0.60 29.07 198 SER B C 1
ATOM 5775 C C B SER B 1 198 ? 110.989 22.467 -26.894 0.40 28.82 198 SER B C 1
ATOM 5776 O O A SER B 1 198 ? 111.734 22.968 -26.040 0.60 29.18 198 SER B O 1
ATOM 5777 O O B SER B 1 198 ? 111.739 22.954 -26.047 0.40 28.77 198 SER B O 1
ATOM 5782 N N . ALA B 1 199 ? 110.087 23.195 -27.598 1.00 25.44 199 ALA B N 1
ATOM 5783 C CA . ALA B 1 199 ? 109.931 24.658 -27.471 1.00 25.67 199 ALA B CA 1
ATOM 5784 C C . ALA B 1 199 ? 109.509 25.056 -26.036 1.00 27.32 199 ALA B C 1
ATOM 5785 O O . ALA B 1 199 ? 109.743 26.182 -25.611 1.00 26.28 199 ALA B O 1
ATOM 5787 N N . LEU B 1 200 ? 108.916 24.110 -25.302 1.00 24.24 200 LEU B N 1
ATOM 5788 C CA . LEU B 1 200 ? 108.411 24.339 -23.953 1.00 24.92 200 LEU B CA 1
ATOM 5789 C C . LEU B 1 200 ? 109.237 23.633 -22.879 1.00 28.58 200 LEU B C 1
ATOM 5790 O O . LEU B 1 200 ? 108.836 23.609 -21.711 1.00 25.65 200 LEU B O 1
ATOM 5795 N N . THR B 1 201 ? 110.431 23.128 -23.245 1.00 26.69 201 THR B N 1
ATOM 5796 C CA . THR B 1 201 ? 111.275 22.412 -22.277 1.00 26.35 201 THR B CA 1
ATOM 5797 C C . THR B 1 201 ? 112.448 23.263 -21.754 1.00 29.30 201 THR B C 1
ATOM 5798 O O . THR B 1 201 ? 112.836 24.245 -22.382 1.00 27.95 201 THR B O 1
ATOM 5802 N N . HIS B 1 202 ? 113.066 22.800 -20.661 1.00 26.30 202 HIS B N 1
ATOM 5803 C CA . HIS B 1 202 ? 114.223 23.453 -20.069 1.00 27.18 202 HIS B CA 1
ATOM 5804 C C . HIS B 1 202 ? 115.506 22.928 -20.685 1.00 31.69 202 HIS B C 1
ATOM 5805 O O . HIS B 1 202 ? 116.396 23.713 -20.978 1.00 30.33 202 HIS B O 1
ATOM 5812 N N . TYR B 1 203 ? 115.605 21.594 -20.839 1.00 28.06 203 TYR B N 1
ATOM 5813 C CA . TYR B 1 203 ? 116.792 20.932 -21.366 1.00 28.60 203 TYR B CA 1
ATOM 5814 C C . TYR B 1 203 ? 116.429 19.821 -22.312 1.00 32.78 203 TYR B C 1
ATOM 5815 O O . TYR B 1 203 ? 115.342 19.261 -22.223 1.00 31.33 203 TYR B O 1
ATOM 5824 N N . ASN B 1 204 ? 117.375 19.438 -23.167 1.00 30.92 204 ASN B N 1
ATOM 5825 C CA . ASN B 1 204 ? 117.189 18.244 -23.966 1.00 31.46 204 ASN B CA 1
ATOM 5826 C C . ASN B 1 204 ? 118.378 17.321 -23.743 1.00 34.57 204 ASN B C 1
ATOM 5827 O O . ASN B 1 204 ? 119.508 17.787 -23.549 1.00 33.61 204 ASN B O 1
ATOM 5832 N N . MET B 1 205 ? 118.107 16.029 -23.671 1.00 32.39 205 MET B N 1
ATOM 5833 C CA . MET B 1 205 ? 119.160 15.019 -23.610 1.00 32.42 205 MET B CA 1
ATOM 5834 C C . MET B 1 205 ? 119.410 14.691 -25.087 1.00 34.46 205 MET B C 1
ATOM 5835 O O . MET B 1 205 ? 118.462 14.421 -25.826 1.00 32.69 205 MET B O 1
ATOM 5840 N N . ILE B 1 206 ? 120.655 14.723 -25.505 1.00 32.52 206 ILE B N 1
ATOM 5841 C CA . ILE B 1 206 ? 121.024 14.421 -26.888 1.00 34.01 206 ILE B CA 1
ATOM 5842 C C . ILE B 1 206 ? 121.773 13.081 -26.852 1.00 41.15 206 ILE B C 1
ATOM 5843 O O . ILE B 1 206 ? 122.786 12.961 -26.164 1.00 41.06 206 ILE B O 1
ATOM 5848 N N . GLY B 1 207 ? 121.205 12.081 -27.511 1.00 39.50 207 GLY B N 1
ATOM 5849 C CA . GLY B 1 207 ? 121.754 10.729 -27.544 1.00 40.38 207 GLY B CA 1
ATOM 5850 C C . GLY B 1 207 ? 121.848 10.125 -28.930 1.00 47.53 207 GLY B C 1
ATOM 5851 O O . GLY B 1 207 ? 121.192 10.576 -29.865 1.00 44.84 207 GLY B O 1
ATOM 5852 N N . PHE B 1 208 ? 122.671 9.091 -29.053 1.00 49.89 208 PHE B N 1
ATOM 5853 C CA . PHE B 1 208 ? 122.945 8.324 -30.274 1.00 52.42 208 PHE B CA 1
ATOM 5854 C C . PHE B 1 208 ? 121.721 7.510 -30.717 1.00 59.32 208 PHE B C 1
ATOM 5855 O O . PHE B 1 208 ? 121.018 6.952 -29.872 1.00 58.21 208 PHE B O 1
ATOM 5863 N N . GLY B 1 209 ? 121.504 7.430 -32.032 1.00 60.27 209 GLY B N 1
ATOM 5864 C CA . GLY B 1 209 ? 120.430 6.637 -32.628 1.00 61.82 209 GLY B CA 1
ATOM 5865 C C . GLY B 1 209 ? 120.768 5.153 -32.587 1.00 68.99 209 GLY B C 1
ATOM 5866 O O . GLY B 1 209 ? 121.830 4.755 -33.081 1.00 68.89 209 GLY B O 1
ATOM 5867 N N . SER B 1 210 ? 119.873 4.324 -31.983 1.00 66.98 210 SER B N 1
ATOM 5868 C CA . SER B 1 210 ? 120.046 2.872 -31.813 1.00 66.99 210 SER B CA 1
ATOM 5869 C C . SER B 1 210 ? 119.479 1.975 -32.959 1.00 70.44 210 SER B C 1
ATOM 5870 O O . SER B 1 210 ? 119.902 0.820 -33.067 1.00 71.41 210 SER B O 1
ATOM 5873 N N . ALA B 1 211 ? 118.522 2.480 -33.783 1.00 63.55 211 ALA B N 1
ATOM 5874 C CA . ALA B 1 211 ? 117.924 1.717 -34.898 1.00 61.27 211 ALA B CA 1
ATOM 5875 C C . ALA B 1 211 ? 118.756 1.818 -36.192 1.00 61.83 211 ALA B C 1
ATOM 5876 O O . ALA B 1 211 ? 118.438 1.172 -37.205 1.00 61.35 211 ALA B O 1
ATOM 5878 N N . GLN B 1 212 ? 119.809 2.643 -36.154 1.00 55.23 212 GLN B N 1
ATOM 5879 C CA . GLN B 1 212 ? 120.714 2.875 -37.271 1.00 54.15 212 GLN B CA 1
ATOM 5880 C C . GLN B 1 212 ? 122.120 2.503 -36.822 1.00 59.10 212 GLN B C 1
ATOM 5881 O O . GLN B 1 212 ? 122.530 2.884 -35.719 1.00 58.79 212 GLN B O 1
ATOM 5887 N N . VAL B 1 213 ? 122.847 1.734 -37.658 1.00 56.42 213 VAL B N 1
ATOM 5888 C CA . VAL B 1 213 ? 124.228 1.316 -37.384 1.00 56.67 213 VAL B CA 1
ATOM 5889 C C . VAL B 1 213 ? 125.080 2.589 -37.163 1.00 62.47 213 VAL B C 1
ATOM 5890 O O . VAL B 1 213 ? 125.014 3.508 -37.979 1.00 61.82 213 VAL B O 1
ATOM 5894 N N . MET B 1 214 ? 125.837 2.655 -36.046 1.00 60.73 214 MET B N 1
ATOM 5895 C CA . MET B 1 214 ? 126.658 3.821 -35.717 1.00 61.25 214 MET B CA 1
ATOM 5896 C C . MET B 1 214 ? 127.860 4.011 -36.650 1.00 64.09 214 MET B C 1
ATOM 5897 O O . MET B 1 214 ? 128.078 5.114 -37.161 1.00 63.15 214 MET B O 1
ATOM 5902 N N . GLY B 1 215 ? 128.629 2.947 -36.841 1.00 60.09 215 GLY B N 1
ATOM 5903 C CA . GLY B 1 215 ? 129.830 2.975 -37.663 1.00 59.65 215 GLY B CA 1
ATOM 5904 C C . GLY B 1 215 ? 131.084 2.723 -36.852 1.00 62.36 215 GLY B C 1
ATOM 5905 O O . GLY B 1 215 ? 131.052 1.972 -35.872 1.00 61.67 215 GLY B O 1
ATOM 5906 N N . GLU B 1 216 ? 132.195 3.370 -37.248 1.00 58.29 216 GLU B N 1
ATOM 5907 C CA . GLU B 1 216 ? 133.503 3.192 -36.609 1.00 57.98 216 GLU B CA 1
ATOM 5908 C C . GLU B 1 216 ? 134.158 4.485 -36.075 1.00 59.45 216 GLU B C 1
ATOM 5909 O O . GLU B 1 216 ? 135.210 4.399 -35.438 1.00 59.15 216 GLU B O 1
ATOM 5911 N N . ASN B 1 217 ? 133.537 5.666 -36.305 1.00 53.84 217 ASN B N 1
ATOM 5912 C CA . ASN B 1 217 ? 134.059 6.960 -35.843 1.00 52.48 217 ASN B CA 1
ATOM 5913 C C . ASN B 1 217 ? 133.534 7.286 -34.422 1.00 56.11 217 ASN B C 1
ATOM 5914 O O . ASN B 1 217 ? 132.328 7.503 -34.264 1.00 55.35 217 ASN B O 1
ATOM 5919 N N . PRO B 1 218 ? 134.411 7.331 -33.377 1.00 51.99 218 PRO B N 1
ATOM 5920 C CA . PRO B 1 218 ? 133.915 7.591 -32.009 1.00 51.16 218 PRO B CA 1
ATOM 5921 C C . PRO B 1 218 ? 133.399 9.011 -31.741 1.00 52.07 218 PRO B C 1
ATOM 5922 O O . PRO B 1 218 ? 132.808 9.245 -30.683 1.00 51.33 218 PRO B O 1
ATOM 5926 N N . ASP B 1 219 ? 133.579 9.949 -32.702 1.00 46.06 219 ASP B N 1
ATOM 5927 C CA . ASP B 1 219 ? 133.095 11.328 -32.564 1.00 45.16 219 ASP B CA 1
ATOM 5928 C C . ASP B 1 219 ? 131.552 11.419 -32.555 1.00 46.63 219 ASP B C 1
ATOM 5929 O O . ASP B 1 219 ? 131.006 12.441 -32.148 1.00 45.80 219 ASP B O 1
ATOM 5934 N N . PHE B 1 220 ? 130.873 10.344 -32.991 1.00 42.76 220 PHE B N 1
ATOM 5935 C CA . PHE B 1 220 ? 129.416 10.201 -33.020 1.00 43.54 220 PHE B CA 1
ATOM 5936 C C . PHE B 1 220 ? 128.893 9.480 -31.758 1.00 48.35 220 PHE B C 1
ATOM 5937 O O . PHE B 1 220 ? 127.691 9.523 -31.495 1.00 47.44 220 PHE B O 1
ATOM 5945 N N . ALA B 1 221 ? 129.793 8.826 -30.979 1.00 45.79 221 ALA B N 1
ATOM 5946 C CA . ALA B 1 221 ? 129.437 8.053 -29.768 1.00 45.82 221 ALA B CA 1
ATOM 5947 C C . ALA B 1 221 ? 129.351 8.991 -28.544 1.00 47.43 221 ALA B C 1
ATOM 5948 O O . ALA B 1 221 ? 130.255 9.020 -27.709 1.00 46.26 221 ALA B O 1
ATOM 5950 N N . LEU B 1 222 ? 128.260 9.789 -28.474 1.00 42.25 222 LEU B N 1
ATOM 5951 C CA . LEU B 1 222 ? 128.060 10.805 -27.432 1.00 40.54 222 LEU B CA 1
ATOM 5952 C C . LEU B 1 222 ? 126.688 10.752 -26.784 1.00 41.33 222 LEU B C 1
ATOM 5953 O O . LEU B 1 222 ? 125.698 10.418 -27.433 1.00 40.83 222 LEU B O 1
ATOM 5958 N N . MET B 1 223 ? 126.633 11.182 -25.526 1.00 37.56 223 MET B N 1
ATOM 5959 C CA . MET B 1 223 ? 125.404 11.416 -24.761 1.00 36.92 223 MET B CA 1
ATOM 5960 C C . MET B 1 223 ? 125.685 12.573 -23.835 1.00 37.96 223 MET B C 1
ATOM 5961 O O . MET B 1 223 ? 126.685 12.581 -23.107 1.00 36.78 223 MET B O 1
ATOM 5966 N N . PHE B 1 224 ? 124.828 13.586 -23.912 1.00 34.35 224 PHE B N 1
ATOM 5967 C CA . PHE B 1 224 ? 125.001 14.799 -23.123 1.00 32.69 224 PHE B CA 1
ATOM 5968 C C . PHE B 1 224 ? 123.672 15.550 -22.999 1.00 35.14 224 PHE B C 1
ATOM 5969 O O . PHE B 1 224 ? 122.696 15.199 -23.662 1.00 33.90 224 PHE B O 1
ATOM 5977 N N . VAL B 1 225 ? 123.642 16.588 -22.157 1.00 33.57 225 VAL B N 1
ATOM 5978 C CA . VAL B 1 225 ? 122.438 17.403 -21.998 1.00 33.85 225 VAL B CA 1
ATOM 5979 C C . VAL B 1 225 ? 122.732 18.836 -22.430 1.00 37.25 225 VAL B C 1
ATOM 5980 O O . VAL B 1 225 ? 123.866 19.302 -22.282 1.00 35.93 225 VAL B O 1
ATOM 5984 N N . ALA B 1 226 ? 121.737 19.518 -22.999 1.00 34.26 226 ALA B N 1
ATOM 5985 C CA . ALA B 1 226 ? 121.920 20.909 -23.428 1.00 35.40 226 ALA B CA 1
ATOM 5986 C C . ALA B 1 226 ? 120.727 21.766 -22.998 1.00 35.55 226 ALA B C 1
ATOM 5987 O O . ALA B 1 226 ? 119.589 21.347 -23.221 1.00 33.52 226 ALA B O 1
ATOM 5989 N N . PRO B 1 227 ? 120.934 22.942 -22.361 1.00 32.99 227 PRO B N 1
ATOM 5990 C CA . PRO B 1 227 ? 119.779 23.804 -22.070 1.00 32.64 227 PRO B CA 1
ATOM 5991 C C . PRO B 1 227 ? 119.195 24.324 -23.379 1.00 35.18 227 PRO B C 1
ATOM 5992 O O . PRO B 1 227 ? 119.922 24.548 -24.358 1.00 33.56 227 PRO B O 1
ATOM 5996 N N . MET B 1 228 ? 117.886 24.528 -23.388 1.00 31.97 228 MET B N 1
ATOM 5997 C CA . MET B 1 228 ? 117.195 25.056 -24.560 1.00 32.28 228 MET B CA 1
ATOM 5998 C C . MET B 1 228 ? 117.621 26.489 -24.936 1.00 33.85 228 MET B C 1
ATOM 5999 O O . MET B 1 228 ? 117.387 26.896 -26.067 1.00 32.13 228 MET B O 1
ATOM 6004 N N . ASP B 1 229 ? 118.288 27.221 -24.010 1.00 30.38 229 ASP B N 1
ATOM 6005 C CA . ASP B 1 229 ? 118.786 28.572 -24.243 1.00 31.23 229 ASP B CA 1
ATOM 6006 C C . ASP B 1 229 ? 120.318 28.574 -24.469 1.00 34.45 229 ASP B C 1
ATOM 6007 O O . ASP B 1 229 ? 120.928 29.634 -24.378 1.00 34.66 229 ASP B O 1
ATOM 6012 N N . ALA B 1 230 ? 120.948 27.396 -24.744 1.00 30.88 230 ALA B N 1
ATOM 6013 C CA . ALA B 1 230 ? 122.402 27.399 -25.008 1.00 30.67 230 ALA B CA 1
ATOM 6014 C C . ALA B 1 230 ? 122.616 28.097 -26.366 1.00 33.47 230 ALA B C 1
ATOM 6015 O O . ALA B 1 230 ? 121.808 27.936 -27.297 1.00 32.89 230 ALA B O 1
ATOM 6017 N N . ASP B 1 231 ? 123.657 28.908 -26.457 1.00 30.80 231 ASP B N 1
ATOM 6018 C CA . ASP B 1 231 ? 123.932 29.613 -27.692 1.00 30.26 231 ASP B CA 1
ATOM 6019 C C . ASP B 1 231 ? 124.284 28.611 -28.806 1.00 35.06 231 ASP B C 1
ATOM 6020 O O . ASP B 1 231 ? 125.142 27.751 -28.618 1.00 34.77 231 ASP B O 1
ATOM 6025 N N . GLY B 1 232 ? 123.552 28.685 -29.919 1.00 31.87 232 GLY B N 1
ATOM 6026 C CA . GLY B 1 232 ? 123.725 27.760 -31.034 1.00 31.15 232 GLY B CA 1
ATOM 6027 C C . GLY B 1 232 ? 122.634 26.709 -31.109 1.00 33.28 232 GLY B C 1
ATOM 6028 O O . GLY B 1 232 ? 122.531 25.988 -32.113 1.00 30.93 232 GLY B O 1
ATOM 6029 N N . VAL B 1 233 ? 121.833 26.568 -30.032 1.00 30.38 233 VAL B N 1
ATOM 6030 C CA . VAL B 1 233 ? 120.685 25.634 -30.055 1.00 30.54 233 VAL B CA 1
ATOM 6031 C C . VAL B 1 233 ? 119.573 26.372 -30.816 1.00 32.75 233 VAL B C 1
ATOM 6032 O O . VAL B 1 233 ? 119.225 27.486 -30.444 1.00 32.68 233 VAL B O 1
ATOM 6036 N N . LYS B 1 234 ? 118.993 25.736 -31.832 1.00 29.06 234 LYS B N 1
ATOM 6037 C CA . LYS B 1 234 ? 117.909 26.332 -32.610 1.00 28.78 234 LYS B CA 1
ATOM 6038 C C . LYS B 1 234 ? 116.805 25.297 -32.858 1.00 31.01 234 LYS B C 1
ATOM 6039 O O . LYS B 1 234 ? 117.089 24.125 -33.128 1.00 30.34 234 LYS B O 1
ATOM 6045 N N . LEU B 1 235 ? 115.548 25.735 -32.754 1.00 26.93 235 LEU B N 1
ATOM 6046 C CA . LEU B 1 235 ? 114.398 24.893 -33.069 1.00 26.84 235 LEU 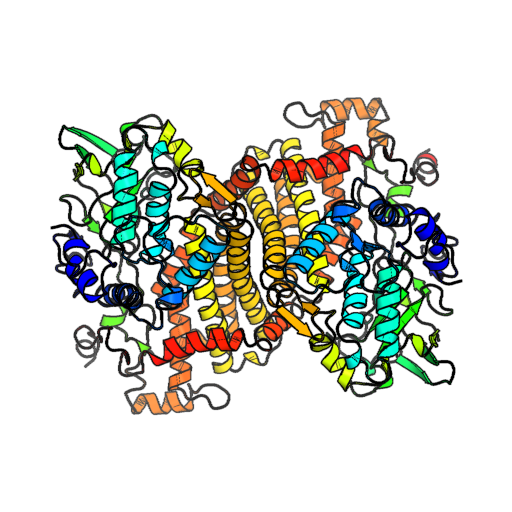B CA 1
ATOM 6047 C C . LEU B 1 235 ? 113.710 25.435 -34.296 1.00 29.56 235 LEU B C 1
ATOM 6048 O O . LEU B 1 235 ? 113.407 26.630 -34.364 1.00 29.52 235 LEU B O 1
ATOM 6053 N N . ILE B 1 236 ? 113.448 24.564 -35.263 1.00 25.76 236 ILE B N 1
ATOM 6054 C CA . ILE B 1 236 ? 112.708 24.974 -36.456 1.00 25.77 236 ILE B CA 1
ATOM 6055 C C . ILE B 1 236 ? 111.387 24.235 -36.365 1.00 28.25 236 ILE B C 1
ATOM 6056 O O . ILE B 1 236 ? 111.348 23.015 -36.514 1.00 26.49 236 ILE B O 1
ATOM 6061 N N . SER B 1 237 ? 110.323 24.969 -36.033 1.00 24.89 237 SER B N 1
ATOM 6062 C CA . SER B 1 237 ? 109.033 24.359 -35.749 1.00 24.70 237 SER B CA 1
ATOM 6063 C C . SER B 1 237 ? 108.335 23.851 -36.991 1.00 26.96 237 SER B C 1
ATOM 6064 O O . SER B 1 237 ? 108.538 24.393 -38.086 1.00 24.34 237 SER B O 1
ATOM 6067 N N . ARG B 1 238 ? 107.447 22.855 -36.800 1.00 23.67 238 ARG B N 1
ATOM 6068 C CA . ARG B 1 238 ? 106.551 22.382 -37.860 1.00 23.69 238 ARG B CA 1
ATOM 6069 C C . ARG B 1 238 ? 105.315 23.307 -37.806 1.00 26.38 238 ARG B C 1
ATOM 6070 O O . ARG B 1 238 ? 105.241 24.194 -36.935 1.00 25.84 238 ARG B O 1
ATOM 6078 N N . ALA B 1 239 ? 104.339 23.095 -38.711 1.00 22.54 239 ALA B N 1
ATOM 6079 C CA . ALA B 1 239 ? 103.088 23.873 -38.725 1.00 23.28 239 ALA B CA 1
ATOM 6080 C C . ALA B 1 239 ? 102.406 23.773 -37.345 1.00 26.50 239 ALA B C 1
ATOM 6081 O O . ALA B 1 239 ? 102.523 22.753 -36.668 1.00 25.38 239 ALA B O 1
ATOM 6083 N N . SER B 1 240 ? 101.797 24.869 -36.891 1.00 23.94 240 SER B N 1
ATOM 6084 C CA . SER B 1 240 ? 101.174 24.885 -35.565 1.00 23.34 240 SER B CA 1
ATOM 6085 C C . SER B 1 240 ? 99.682 24.665 -35.670 1.00 25.54 240 SER B C 1
ATOM 6086 O O . SER B 1 240 ? 98.959 25.541 -36.151 1.00 25.15 240 SER B O 1
ATOM 6089 N N . TYR B 1 241 ? 99.213 23.526 -35.170 1.00 23.26 241 TYR B N 1
ATOM 6090 C CA . TYR B 1 241 ? 97.774 23.228 -35.161 1.00 23.07 241 TYR B CA 1
ATOM 6091 C C . TYR B 1 241 ? 97.086 24.155 -34.161 1.00 26.32 241 TYR B C 1
ATOM 6092 O O . TYR B 1 241 ? 95.961 24.583 -34.393 1.00 24.96 241 TYR B O 1
ATOM 6101 N N . GLU B 1 242 ? 97.791 24.528 -33.090 1.00 23.00 242 GLU B N 1
ATOM 6102 C CA . GLU B 1 242 ? 97.265 25.512 -32.141 1.00 22.61 242 GLU B CA 1
ATOM 6103 C C . GLU B 1 242 ? 96.987 26.857 -32.849 1.00 25.32 242 GLU B C 1
ATOM 6104 O O . GLU B 1 242 ? 95.889 27.386 -32.738 1.00 24.22 242 GLU B O 1
ATOM 6110 N N . MET B 1 243 ? 97.972 27.400 -33.572 1.00 25.32 243 MET B N 1
ATOM 6111 C CA . MET B 1 243 ? 97.802 28.698 -34.224 1.00 25.84 243 MET B CA 1
ATOM 6112 C C . MET B 1 243 ? 96.743 28.664 -35.323 1.00 27.51 243 MET B C 1
ATOM 6113 O O . MET B 1 243 ? 95.971 29.609 -35.451 1.00 26.94 243 MET B O 1
ATOM 6118 N N . VAL B 1 244 ? 96.727 27.596 -36.120 1.00 23.67 244 VAL B N 1
ATOM 6119 C CA . VAL B 1 244 ? 95.742 27.452 -37.197 1.00 22.99 244 VAL B CA 1
ATOM 6120 C C . VAL B 1 244 ? 94.323 27.390 -36.604 1.00 25.63 244 VAL B C 1
ATOM 6121 O O . VAL B 1 244 ? 93.443 28.096 -37.094 1.00 25.59 244 VAL B O 1
ATOM 6125 N N . ALA B 1 245 ? 94.115 26.578 -35.538 1.00 23.69 245 ALA B N 1
ATOM 6126 C CA . ALA B 1 245 ? 92.827 26.463 -34.839 1.00 24.95 245 ALA B CA 1
ATOM 6127 C C . ALA B 1 245 ? 92.435 27.823 -34.238 1.00 28.18 245 ALA B C 1
ATOM 6128 O O . ALA B 1 245 ? 91.266 28.162 -34.262 1.00 26.85 245 ALA B O 1
ATOM 6130 N N . GLY B 1 246 ? 93.401 28.601 -33.738 1.00 26.27 246 GLY B N 1
ATOM 6131 C CA . GLY B 1 246 ? 93.118 29.938 -33.222 1.00 26.29 246 GLY B CA 1
ATOM 6132 C C . GLY B 1 246 ? 92.760 30.940 -34.310 1.00 31.05 246 GLY B C 1
ATOM 6133 O O . GLY B 1 246 ? 91.800 31.704 -34.159 1.00 29.79 246 GLY B O 1
ATOM 6134 N N . ALA B 1 247 ? 93.522 30.933 -35.426 1.00 28.09 247 ALA B N 1
ATOM 6135 C CA . ALA B 1 247 ? 93.326 31.888 -36.517 1.00 28.08 247 ALA B CA 1
ATOM 6136 C C . ALA B 1 247 ? 92.086 31.627 -37.382 1.00 30.30 247 ALA B C 1
ATOM 6137 O O . ALA B 1 247 ? 91.478 32.576 -37.877 1.00 29.72 247 ALA B O 1
ATOM 6139 N N . THR B 1 248 ? 91.725 30.340 -37.584 1.00 26.01 248 THR B N 1
ATOM 6140 C CA . THR B 1 248 ? 90.637 29.950 -38.489 1.00 25.13 248 THR B CA 1
ATOM 6141 C C . THR B 1 248 ? 89.574 29.039 -37.859 1.00 28.63 248 THR B C 1
ATOM 6142 O O . THR B 1 248 ? 88.668 28.592 -38.550 1.00 27.63 248 THR B O 1
ATOM 6146 N N . GLY B 1 249 ? 89.691 28.770 -36.567 1.00 25.36 249 GLY B N 1
ATOM 6147 C CA . GLY B 1 249 ? 88.734 27.921 -35.861 1.00 25.06 249 GLY B CA 1
ATOM 6148 C C . GLY B 1 249 ? 88.360 28.556 -34.538 1.00 28.91 249 GLY B C 1
ATOM 6149 O O . GLY B 1 249 ? 88.372 29.782 -34.401 1.00 27.65 249 GLY B O 1
ATOM 6150 N N . SER B 1 250 ? 88.057 27.721 -33.555 1.00 25.65 250 SER B N 1
ATOM 6151 C CA . SER B 1 250 ? 87.703 28.158 -32.206 1.00 26.67 250 SER B CA 1
ATOM 6152 C C . SER B 1 250 ? 87.888 26.950 -31.279 1.00 28.20 250 SER B C 1
ATOM 6153 O O . SER B 1 250 ? 87.977 25.814 -31.777 1.00 27.96 250 SER B O 1
ATOM 6156 N N . PRO B 1 251 ? 87.905 27.155 -29.947 1.00 25.21 251 PRO B N 1
ATOM 6157 C CA . PRO B 1 251 ? 87.957 25.997 -29.030 1.00 24.94 251 PRO B CA 1
ATOM 6158 C C . PRO B 1 251 ? 86.789 25.042 -29.291 1.00 28.03 251 PRO B C 1
ATOM 6159 O O . PRO B 1 251 ? 87.002 23.848 -29.301 1.00 27.19 251 PRO B O 1
ATOM 6163 N N . TYR B 1 252 ? 85.582 25.556 -29.592 1.00 25.94 252 TYR B N 1
ATOM 6164 C CA . TYR B 1 252 ? 84.416 24.702 -29.894 1.00 25.04 252 TYR B CA 1
ATOM 6165 C C . TYR B 1 252 ? 84.664 23.808 -31.132 1.00 27.62 252 TYR B C 1
ATOM 6166 O O . TYR B 1 252 ? 84.283 22.622 -31.158 1.00 27.42 252 TYR B O 1
ATOM 6175 N N . ASP B 1 253 ? 85.299 24.385 -32.155 1.00 23.57 253 ASP B N 1
ATOM 6176 C CA . ASP B 1 253 ? 85.539 23.662 -33.411 1.00 23.36 253 ASP B CA 1
ATOM 6177 C C . ASP B 1 253 ? 86.727 22.710 -33.355 1.00 25.16 253 ASP B C 1
ATOM 6178 O O . ASP B 1 253 ? 86.683 21.641 -33.961 1.00 24.35 253 ASP B O 1
ATOM 6183 N N . TYR B 1 254 ? 87.807 23.107 -32.660 1.00 23.14 254 TYR B N 1
ATOM 6184 C CA . TYR B 1 254 ? 89.043 22.314 -32.562 1.00 24.43 254 TYR B CA 1
ATOM 6185 C C . TYR B 1 254 ? 89.479 22.299 -31.082 1.00 26.15 254 TYR B C 1
ATOM 6186 O O . TYR B 1 254 ? 90.462 22.936 -30.706 1.00 24.84 254 TYR B O 1
ATOM 6195 N N . PRO B 1 255 ? 88.720 21.586 -30.227 1.00 23.95 255 PRO B N 1
ATOM 6196 C CA . PRO B 1 255 ? 88.988 21.637 -28.762 1.00 22.96 255 PRO B CA 1
ATOM 6197 C C . PRO B 1 255 ? 90.297 21.043 -28.271 1.00 27.00 255 PRO B C 1
ATOM 6198 O O . PRO B 1 255 ? 90.720 21.392 -27.173 1.00 27.27 255 PRO B O 1
ATOM 6202 N N . LEU B 1 256 ? 90.922 20.150 -29.050 1.00 22.75 256 LEU B N 1
ATOM 6203 C CA . LEU B 1 256 ? 92.177 19.529 -28.638 1.00 21.75 256 LEU B CA 1
ATOM 6204 C C . LEU B 1 256 ? 93.340 20.272 -29.270 1.00 24.80 256 LEU B C 1
ATOM 6205 O O . LEU B 1 256 ? 94.305 20.607 -28.561 1.00 23.49 256 LEU B O 1
ATOM 6210 N N . SER B 1 257 ? 93.241 20.551 -30.598 1.00 22.37 257 SER B N 1
ATOM 6211 C CA . SER B 1 257 ? 94.275 21.314 -31.344 1.00 23.86 257 SER B CA 1
ATOM 6212 C C . SER B 1 257 ? 94.568 22.643 -30.640 1.00 27.04 257 SER B C 1
ATOM 6213 O O . SER B 1 257 ? 95.729 23.074 -30.576 1.00 26.50 257 SER B O 1
ATOM 6216 N N . SER B 1 258 ? 93.505 23.299 -30.113 1.00 23.63 258 SER B N 1
ATOM 6217 C CA . SER B 1 258 ? 93.619 24.618 -29.480 1.00 24.76 258 SER B CA 1
ATOM 6218 C C . SER B 1 258 ? 94.369 24.654 -28.140 1.00 27.32 258 SER B C 1
ATOM 6219 O O . SER B 1 258 ? 94.700 25.752 -27.698 1.00 27.55 258 SER B O 1
ATOM 6222 N N A ARG B 1 259 ? 94.634 23.489 -27.486 0.54 23.90 259 ARG B N 1
ATOM 6223 N N B ARG B 1 259 ? 94.624 23.489 -27.486 0.46 24.01 259 ARG B N 1
ATOM 6224 C CA A ARG B 1 259 ? 95.296 23.522 -26.165 0.54 23.48 259 ARG B CA 1
ATOM 6225 C CA B ARG B 1 259 ? 95.271 23.513 -26.163 0.46 23.68 259 ARG B CA 1
ATOM 6226 C C A ARG B 1 259 ? 96.350 22.441 -25.925 0.54 26.31 259 ARG B C 1
ATOM 6227 C C B ARG B 1 259 ? 96.332 22.436 -25.919 0.46 26.43 259 ARG B C 1
ATOM 6228 O O A ARG B 1 259 ? 97.138 22.591 -24.989 0.54 25.19 259 ARG B O 1
ATOM 6229 O O B ARG B 1 259 ? 97.116 22.589 -24.981 0.46 25.36 259 ARG B O 1
ATOM 6244 N N . PHE B 1 260 ? 96.361 21.357 -26.730 1.00 22.78 260 PHE B N 1
ATOM 6245 C CA . PHE B 1 260 ? 97.314 20.262 -26.491 1.00 23.46 260 PHE B CA 1
ATOM 6246 C C . PHE B 1 260 ? 98.319 19.990 -27.599 1.00 27.76 260 PHE B C 1
ATOM 6247 O O . PHE B 1 260 ? 98.936 18.921 -27.596 1.00 26.70 260 PHE B O 1
ATOM 6255 N N . ASP B 1 261 ? 98.533 20.955 -28.501 1.00 25.67 261 ASP B N 1
ATOM 6256 C CA . ASP B 1 261 ? 99.464 20.733 -29.607 1.00 25.73 261 ASP B CA 1
ATOM 6257 C C . ASP B 1 261 ? 100.923 20.746 -29.099 1.00 28.45 261 ASP B C 1
ATOM 6258 O O . ASP B 1 261 ? 101.379 21.768 -28.590 1.00 28.76 261 ASP B O 1
ATOM 6263 N N . GLU B 1 262 ? 101.657 19.637 -29.301 1.00 23.62 262 GLU B N 1
ATOM 6264 C CA . GLU B 1 262 ? 103.072 19.516 -28.909 1.00 23.06 262 GLU B CA 1
ATOM 6265 C C . GLU B 1 262 ? 103.906 19.611 -30.174 1.00 26.79 262 GLU B C 1
ATOM 6266 O O . GLU B 1 262 ? 104.062 18.624 -30.904 1.00 25.06 262 GLU B O 1
ATOM 6272 N N . ASN B 1 263 ? 104.403 20.820 -30.470 1.00 23.97 263 ASN B N 1
ATOM 6273 C CA . ASN B 1 263 ? 105.097 21.059 -31.728 1.00 23.73 263 ASN B CA 1
ATOM 6274 C C . ASN B 1 263 ? 106.321 20.156 -31.927 1.00 27.92 263 ASN B C 1
ATOM 6275 O O . ASN B 1 263 ? 107.226 20.131 -31.094 1.00 26.79 263 ASN B O 1
ATOM 6280 N N . ASP B 1 264 ? 106.304 19.378 -33.025 1.00 24.29 264 ASP B N 1
ATOM 6281 C CA . ASP B 1 264 ? 107.398 18.460 -33.385 1.00 24.03 264 ASP B CA 1
ATOM 6282 C C . ASP B 1 264 ? 108.457 19.268 -34.127 1.00 29.35 264 ASP B C 1
ATOM 6283 O O . ASP B 1 264 ? 108.370 19.438 -35.342 1.00 29.09 264 ASP B O 1
ATOM 6288 N N . ALA B 1 265 ? 109.434 19.806 -33.381 1.00 27.01 265 ALA B N 1
ATOM 6289 C CA . ALA B 1 265 ? 110.430 20.723 -33.951 1.00 28.39 265 ALA B CA 1
ATOM 6290 C C . ALA B 1 265 ? 111.727 20.082 -34.362 1.00 33.19 265 ALA B C 1
ATOM 6291 O O . ALA B 1 265 ? 112.246 19.272 -33.625 1.00 34.69 265 ALA B O 1
ATOM 6293 N N . ILE B 1 266 ? 112.306 20.519 -35.476 1.00 29.82 266 ILE B N 1
ATOM 6294 C CA . ILE B 1 266 ? 113.637 20.099 -35.908 1.00 28.75 266 ILE B CA 1
ATOM 6295 C C . ILE B 1 266 ? 114.619 20.722 -34.909 1.00 31.97 266 ILE B C 1
ATOM 6296 O O . ILE B 1 266 ? 114.541 21.927 -34.637 1.00 29.96 266 ILE B O 1
ATOM 6301 N N . LEU B 1 267 ? 115.516 19.912 -34.348 1.00 31.04 267 LEU B N 1
ATOM 6302 C CA . LEU B 1 267 ? 116.490 20.420 -33.376 1.00 31.79 267 LEU B CA 1
ATOM 6303 C C . LEU B 1 267 ? 117.836 20.556 -34.055 1.00 33.45 267 LEU B C 1
ATOM 6304 O O . LEU B 1 267 ? 118.359 19.569 -34.581 1.00 31.39 267 LEU B O 1
ATOM 6309 N N . VAL B 1 268 ? 118.386 21.773 -34.030 1.00 29.78 268 VAL B N 1
ATOM 6310 C CA . VAL B 1 268 ? 119.668 22.114 -34.633 1.00 29.79 268 VAL B CA 1
ATOM 6311 C C . VAL B 1 268 ? 120.645 22.534 -33.548 1.00 33.98 268 VAL B C 1
ATOM 6312 O O . VAL B 1 268 ? 120.284 23.292 -32.639 1.00 33.13 268 VAL B O 1
ATOM 6316 N N . MET B 1 269 ? 121.894 22.050 -33.676 1.00 31.30 269 MET B N 1
ATOM 6317 C CA A MET B 1 269 ? 122.980 22.424 -32.778 0.62 31.28 269 MET B CA 1
ATOM 6318 C CA B MET B 1 269 ? 122.995 22.386 -32.775 0.38 31.62 269 MET B CA 1
ATOM 6319 C C . MET B 1 269 ? 124.116 23.017 -33.620 1.00 35.32 269 MET B C 1
ATOM 6320 O O . MET B 1 269 ? 124.808 22.301 -34.348 1.00 34.85 269 MET B O 1
ATOM 6329 N N . ASP B 1 270 ? 124.248 24.334 -33.578 1.00 31.99 270 ASP B N 1
ATOM 6330 C CA . ASP B 1 270 ? 125.277 25.046 -34.345 1.00 32.30 270 ASP B CA 1
ATOM 6331 C C . ASP B 1 270 ? 126.461 25.402 -33.439 1.00 38.04 270 ASP B C 1
ATOM 6332 O O . ASP B 1 270 ? 126.439 26.440 -32.753 1.00 36.56 270 ASP B O 1
ATOM 6337 N N . ASN B 1 271 ? 127.516 24.547 -33.461 1.00 36.94 271 ASN B N 1
ATOM 6338 C CA . ASN B 1 271 ? 128.732 24.761 -32.667 1.00 37.08 271 ASN B CA 1
ATOM 6339 C C . ASN B 1 271 ? 128.387 25.124 -31.220 1.00 38.53 271 ASN B C 1
ATOM 6340 O O . ASN B 1 271 ? 128.764 26.179 -30.728 1.00 36.66 271 ASN B O 1
ATOM 6345 N N . VAL B 1 272 ? 127.607 24.252 -30.568 1.00 35.07 272 VAL B N 1
ATOM 6346 C CA . VAL B 1 272 ? 127.185 24.473 -29.186 1.00 34.41 272 VAL B CA 1
ATOM 6347 C C . VAL B 1 272 ? 128.267 23.984 -28.236 1.00 38.33 272 VAL B C 1
ATOM 6348 O O . VAL B 1 272 ? 128.749 22.858 -28.392 1.00 38.47 272 VAL B O 1
ATOM 6352 N N . LEU B 1 273 ? 128.620 24.815 -27.244 1.00 35.68 273 LEU B N 1
ATOM 6353 C CA . LEU B 1 273 ? 129.550 24.431 -26.196 1.00 36.13 273 LEU B CA 1
ATOM 6354 C C . LEU B 1 273 ? 128.759 23.728 -25.094 1.00 39.97 273 LEU B C 1
ATOM 6355 O O . LEU B 1 273 ? 127.903 24.339 -24.443 1.00 38.36 273 LEU B O 1
ATOM 6360 N N . ILE B 1 274 ? 129.075 22.448 -24.884 1.00 37.34 274 ILE B N 1
ATOM 6361 C CA . ILE B 1 274 ? 128.483 21.604 -23.848 1.00 37.43 274 ILE B CA 1
ATOM 6362 C C . ILE B 1 274 ? 129.515 21.549 -22.712 1.00 41.39 274 ILE B C 1
ATOM 6363 O O . ILE B 1 274 ? 130.578 20.953 -22.912 1.00 40.20 274 ILE B O 1
ATOM 6368 N N . PRO B 1 275 ? 129.251 22.167 -21.533 1.00 38.78 275 PRO B N 1
ATOM 6369 C CA . PRO B 1 275 ? 130.225 22.071 -20.427 1.00 39.48 275 PRO B CA 1
ATOM 6370 C C . PRO B 1 275 ? 130.414 20.620 -19.994 1.00 43.41 275 PRO B C 1
ATOM 6371 O O . PRO B 1 275 ? 129.494 19.819 -20.150 1.00 40.65 275 PRO B O 1
ATOM 6375 N N . TRP B 1 276 ? 131.608 20.284 -19.461 1.00 41.91 276 TRP B N 1
ATOM 6376 C CA . TRP B 1 276 ? 131.927 18.928 -19.006 1.00 41.63 276 TRP B CA 1
ATOM 6377 C C . TRP B 1 276 ? 130.919 18.361 -17.988 1.00 41.92 276 TRP B C 1
ATOM 6378 O O . TRP B 1 276 ? 130.713 17.151 -17.970 1.00 41.04 276 TRP B O 1
ATOM 6389 N N . GLU B 1 277 ? 130.283 19.240 -17.173 1.00 37.15 277 GLU B N 1
ATOM 6390 C CA . GLU B 1 277 ? 129.254 18.895 -16.174 1.00 36.69 277 GLU B CA 1
ATOM 6391 C C . GLU B 1 277 ? 127.982 18.327 -16.832 1.00 39.62 277 GLU B C 1
ATOM 6392 O O . GLU B 1 277 ? 127.149 17.716 -16.151 1.00 40.93 277 GLU B O 1
ATOM 6398 N N . ASN B 1 278 ? 127.824 18.536 -18.144 1.00 33.85 278 ASN B N 1
ATOM 6399 C CA . ASN B 1 278 ? 126.660 18.089 -18.895 1.00 33.09 278 ASN B CA 1
ATOM 6400 C C . ASN B 1 278 ? 126.948 16.910 -19.794 1.00 37.73 278 ASN B C 1
ATOM 6401 O O . ASN B 1 278 ? 126.044 16.440 -20.481 1.00 37.41 278 ASN B O 1
ATOM 6406 N N . VAL B 1 279 ? 128.187 16.392 -19.751 1.00 35.24 279 VAL B N 1
ATOM 6407 C CA . VAL B 1 279 ? 128.602 15.238 -20.550 1.00 35.87 279 VAL B CA 1
ATOM 6408 C C . VAL B 1 279 ? 128.344 13.960 -19.744 1.00 40.75 279 VAL B C 1
ATOM 6409 O O . VAL B 1 279 ? 128.646 13.913 -18.550 1.00 40.99 279 VAL B O 1
ATOM 6413 N N . LEU B 1 280 ? 127.783 12.939 -20.394 1.00 38.33 280 LEU B N 1
ATOM 6414 C CA . LEU B 1 280 ? 127.480 11.676 -19.722 1.00 38.13 280 LEU B CA 1
ATOM 6415 C C . LEU B 1 280 ? 128.210 10.479 -20.325 1.00 43.76 280 LEU B C 1
ATOM 6416 O O . LEU B 1 280 ? 128.646 9.619 -19.572 1.00 44.31 280 LEU B O 1
ATOM 6421 N N . ILE B 1 281 ? 128.307 10.403 -21.666 1.00 41.00 281 ILE B N 1
ATOM 6422 C CA . ILE B 1 281 ? 129.012 9.353 -22.429 1.00 40.18 281 ILE B CA 1
ATOM 6423 C C . ILE B 1 281 ? 129.854 10.111 -23.465 1.00 45.45 281 ILE B C 1
ATOM 6424 O O . ILE B 1 281 ? 129.313 10.937 -24.210 1.00 43.87 281 ILE B O 1
ATOM 6429 N N . TYR B 1 282 ? 131.175 9.866 -23.477 1.00 42.97 282 TYR B N 1
ATOM 6430 C CA . TYR B 1 282 ? 132.088 10.604 -24.338 1.00 43.76 282 TYR B CA 1
ATOM 6431 C C . TYR B 1 282 ? 133.027 9.731 -25.190 1.00 51.07 282 TYR B C 1
ATOM 6432 O O . TYR B 1 282 ? 133.920 9.082 -24.636 1.00 50.96 282 TYR B O 1
ATOM 6441 N N . ARG B 1 283 ? 132.834 9.748 -26.546 1.00 48.13 283 ARG B N 1
ATOM 6442 C CA . ARG B 1 283 ? 133.651 9.029 -27.556 1.00 48.03 283 ARG B CA 1
ATOM 6443 C C . ARG B 1 283 ? 133.841 7.577 -27.127 1.00 53.14 283 ARG B C 1
ATOM 6444 O O . ARG B 1 283 ? 134.952 7.041 -27.151 1.00 52.75 283 ARG B O 1
ATOM 6452 N N . ASP B 1 284 ? 132.743 6.970 -26.690 1.00 50.28 284 ASP B N 1
ATOM 6453 C CA . ASP B 1 284 ? 132.712 5.682 -26.045 1.00 49.95 284 ASP B CA 1
ATOM 6454 C C . ASP B 1 284 ? 131.683 4.759 -26.676 1.00 56.35 284 ASP B C 1
ATOM 6455 O O . ASP B 1 284 ? 130.521 4.738 -26.253 1.00 56.69 284 ASP B O 1
ATOM 6460 N N . PHE B 1 285 ? 132.123 3.975 -27.681 1.00 54.01 285 PHE B N 1
ATOM 6461 C CA . PHE B 1 285 ? 131.289 2.995 -28.386 1.00 54.49 285 PHE B CA 1
ATOM 6462 C C . PHE B 1 285 ? 130.788 1.911 -27.436 1.00 56.36 285 PHE B C 1
ATOM 6463 O O . PHE B 1 285 ? 129.654 1.452 -27.576 1.00 55.49 285 PHE B O 1
ATOM 6471 N N . ASP B 1 286 ? 131.642 1.502 -26.480 1.00 52.19 286 ASP B N 1
ATOM 6472 C CA . ASP B 1 286 ? 131.329 0.477 -25.485 1.00 51.78 286 ASP B CA 1
ATOM 6473 C C . ASP B 1 286 ? 130.129 0.884 -24.621 1.00 53.77 286 ASP B C 1
ATOM 6474 O O . ASP B 1 286 ? 129.177 0.112 -24.526 1.00 53.53 286 ASP B O 1
ATOM 6479 N N . ARG B 1 287 ? 130.159 2.100 -24.031 1.00 48.28 287 ARG B N 1
ATOM 6480 C CA . ARG B 1 287 ? 129.058 2.587 -23.193 1.00 47.76 287 ARG B CA 1
ATOM 6481 C C . ARG B 1 287 ? 127.795 2.876 -23.994 1.00 52.18 287 ARG B C 1
ATOM 6482 O O . ARG B 1 287 ? 126.703 2.613 -23.489 1.00 51.00 287 ARG B O 1
ATOM 6490 N N . CYS B 1 288 ? 127.937 3.367 -25.254 1.00 50.30 288 CYS B N 1
ATOM 6491 C CA . CYS B 1 288 ? 126.796 3.621 -26.145 1.00 50.58 288 CYS B CA 1
ATOM 6492 C C . CYS B 1 288 ? 126.072 2.308 -26.467 1.00 57.61 288 CYS B C 1
ATOM 6493 O O . CYS B 1 288 ? 124.846 2.258 -26.383 1.00 58.01 288 CYS B O 1
ATOM 6496 N N . ARG B 1 289 ? 126.824 1.237 -26.790 1.00 55.32 289 ARG B N 1
ATOM 6497 C CA . ARG B 1 289 ? 126.223 -0.071 -27.080 1.00 55.72 289 ARG B CA 1
ATOM 6498 C C . ARG B 1 289 ? 125.595 -0.714 -25.830 1.00 59.82 289 ARG B C 1
ATOM 6499 O O . ARG B 1 289 ? 124.584 -1.410 -25.953 1.00 60.34 289 ARG B O 1
ATOM 6501 N N . ARG B 1 290 ? 126.177 -0.469 -24.635 1.00 54.32 290 ARG B N 1
ATOM 6502 C CA . ARG B 1 290 ? 125.671 -1.039 -23.383 1.00 53.39 290 ARG B CA 1
ATOM 6503 C C . ARG B 1 290 ? 124.522 -0.241 -22.745 1.00 57.41 290 ARG B C 1
ATOM 6504 O O . ARG B 1 290 ? 123.811 -0.799 -21.912 1.00 56.73 290 ARG B O 1
ATOM 6512 N N . TRP B 1 291 ? 124.352 1.052 -23.108 1.00 54.41 291 TRP B N 1
ATOM 6513 C CA . TRP B 1 291 ? 123.353 1.943 -22.496 1.00 54.36 291 TRP B CA 1
ATOM 6514 C C . TRP B 1 291 ? 121.901 1.498 -22.630 1.00 60.75 291 TRP B C 1
ATOM 6515 O O . TRP B 1 291 ? 121.121 1.719 -21.697 1.00 59.18 291 TRP B O 1
ATOM 6526 N N . THR B 1 292 ? 121.524 0.897 -23.768 1.00 60.67 292 THR B N 1
ATOM 6527 C CA . THR B 1 292 ? 120.133 0.468 -23.960 1.00 61.72 292 THR B CA 1
ATOM 6528 C C . THR B 1 292 ? 119.747 -0.615 -22.937 1.00 66.53 292 THR B C 1
ATOM 6529 O O . THR B 1 292 ? 118.655 -0.532 -22.359 1.00 66.72 292 THR B O 1
ATOM 6533 N N . MET B 1 293 ? 120.676 -1.556 -22.645 1.00 62.27 293 MET B N 1
ATOM 6534 C CA . MET B 1 293 ? 120.447 -2.636 -21.686 1.00 61.50 293 MET B CA 1
ATOM 6535 C C . MET B 1 293 ? 120.821 -2.290 -20.238 1.00 64.19 293 MET B C 1
ATOM 6536 O O . MET B 1 293 ? 120.151 -2.783 -19.327 1.00 65.53 293 MET B O 1
ATOM 6538 N N . GLU B 1 294 ? 121.863 -1.452 -20.015 1.00 57.81 294 GLU B N 1
ATOM 6539 C CA . GLU B 1 294 ? 122.358 -1.109 -18.670 1.00 56.40 294 GLU B CA 1
ATOM 6540 C C . GLU B 1 294 ? 121.960 0.268 -18.115 1.00 56.20 294 GLU B C 1
ATOM 6541 O O . GLU B 1 294 ? 122.019 0.463 -16.894 1.00 54.97 294 GLU B O 1
ATOM 6547 N N . GLY B 1 295 ? 121.626 1.208 -18.997 1.00 50.74 295 GLY B N 1
ATOM 6548 C CA . GLY B 1 295 ? 121.268 2.574 -18.625 1.00 49.49 295 GLY B CA 1
ATOM 6549 C C . GLY B 1 295 ? 119.993 2.714 -17.808 1.00 51.59 295 GLY B C 1
ATOM 6550 O O . GLY B 1 295 ? 119.914 3.587 -16.946 1.00 53.07 295 GLY B O 1
ATOM 6551 N N . GLY B 1 296 ? 119.000 1.869 -18.065 1.00 43.61 296 GLY B N 1
ATOM 6552 C CA . GLY B 1 296 ? 117.744 1.908 -17.324 1.00 42.39 296 GLY B CA 1
ATOM 6553 C C . GLY B 1 296 ? 116.612 2.665 -17.997 1.00 45.58 296 GLY B C 1
ATOM 6554 O O . GLY B 1 296 ? 115.459 2.243 -17.894 1.00 46.46 296 GLY B O 1
ATOM 6555 N N . PHE B 1 297 ? 116.912 3.794 -18.681 1.00 40.08 297 PHE B N 1
ATOM 6556 C CA . PHE B 1 297 ? 115.874 4.602 -19.339 1.00 38.98 297 PHE B CA 1
ATOM 6557 C C . PHE B 1 297 ? 114.945 3.795 -20.281 1.00 41.03 297 PHE B C 1
ATOM 6558 O O . PHE B 1 297 ? 113.711 3.904 -20.176 1.00 38.10 297 PHE B O 1
ATOM 6566 N N . ALA B 1 298 ? 115.542 3.002 -21.201 1.00 39.66 298 ALA B N 1
ATOM 6567 C CA . ALA B 1 298 ? 114.796 2.175 -22.173 1.00 40.36 298 ALA B CA 1
ATOM 6568 C C . ALA B 1 298 ? 113.881 1.187 -21.437 1.00 43.11 298 ALA B C 1
ATOM 6569 O O . ALA B 1 298 ? 112.848 0.784 -21.959 1.00 43.94 298 ALA B O 1
ATOM 6571 N N . ARG B 1 299 ? 114.243 0.870 -20.194 1.00 37.21 299 ARG B N 1
ATOM 6572 C CA . ARG B 1 299 ? 113.543 -0.049 -19.316 1.00 36.57 299 ARG B CA 1
ATOM 6573 C C . ARG B 1 299 ? 112.620 0.662 -18.319 1.00 37.39 299 ARG B C 1
ATOM 6574 O O . ARG B 1 299 ? 112.137 0.018 -17.381 1.00 35.19 299 ARG B O 1
ATOM 6582 N N . MET B 1 300 ? 112.341 1.970 -18.540 1.00 34.24 300 MET B N 1
ATOM 6583 C CA . MET B 1 300 ? 111.500 2.763 -17.638 1.00 34.76 300 MET B CA 1
ATOM 6584 C C . MET B 1 300 ? 110.407 3.598 -18.331 1.00 35.89 300 MET B C 1
ATOM 6585 O O . MET B 1 300 ? 109.257 3.562 -17.892 1.00 33.09 300 MET B O 1
ATOM 6590 N N . TYR B 1 301 ? 110.771 4.397 -19.360 1.00 31.72 301 TYR B N 1
ATOM 6591 C CA . TYR B 1 301 ? 109.834 5.295 -20.048 1.00 31.75 301 TYR B CA 1
ATOM 6592 C C . TYR B 1 301 ? 108.535 4.612 -20.601 1.00 33.42 301 TYR B C 1
ATOM 6593 O O . TYR B 1 301 ? 107.495 5.279 -20.552 1.00 31.66 301 TYR B O 1
ATOM 6602 N N . PRO B 1 302 ? 108.519 3.341 -21.124 1.00 28.96 302 PRO B N 1
ATOM 6603 C CA . PRO B 1 302 ? 107.244 2.793 -21.653 1.00 28.14 302 PRO B CA 1
ATOM 6604 C C . PRO B 1 302 ? 106.175 2.635 -20.579 1.00 30.10 302 PRO B C 1
ATOM 6605 O O . PRO B 1 302 ? 105.001 2.551 -20.921 1.00 28.54 302 PRO B O 1
ATOM 6609 N N . LEU B 1 303 ? 106.561 2.692 -19.278 1.00 27.49 303 LEU B N 1
ATOM 6610 C CA . LEU B 1 303 ? 105.564 2.683 -18.206 1.00 27.03 303 LEU B CA 1
ATOM 6611 C C . LEU B 1 303 ? 104.751 3.985 -18.324 1.00 28.73 303 LEU B C 1
ATOM 6612 O O . LEU B 1 303 ? 103.521 3.960 -18.281 1.00 26.25 303 LEU B O 1
ATOM 6617 N N . GLN B 1 304 ? 105.450 5.118 -18.484 1.00 23.73 304 GLN B N 1
ATOM 6618 C CA . GLN B 1 304 ? 104.775 6.398 -18.631 1.00 22.91 304 GLN B CA 1
ATOM 6619 C C . GLN B 1 304 ? 103.898 6.385 -19.896 1.00 25.92 304 GLN B C 1
ATOM 6620 O O . GLN B 1 304 ? 102.741 6.796 -19.834 1.00 24.76 304 GLN B O 1
ATOM 6626 N N . ALA B 1 305 ? 104.465 5.962 -21.040 1.00 23.16 305 ALA B N 1
ATOM 6627 C CA . ALA B 1 305 ? 103.786 5.990 -22.344 1.00 24.56 305 ALA B CA 1
ATOM 6628 C C . ALA B 1 305 ? 102.553 5.068 -22.397 1.00 27.41 305 ALA B C 1
ATOM 6629 O O . ALA B 1 305 ? 101.518 5.431 -22.967 1.00 26.49 305 ALA B O 1
ATOM 6631 N N . CYS B 1 306 ? 102.652 3.894 -21.779 1.00 24.96 306 CYS B N 1
ATOM 6632 C CA . CYS B 1 306 ? 101.539 2.942 -21.740 1.00 23.70 306 CYS B CA 1
ATOM 6633 C C . CYS B 1 306 ? 100.358 3.528 -20.943 1.00 26.31 306 CYS B C 1
ATOM 6634 O O . CYS B 1 306 ? 99.217 3.423 -21.378 1.00 24.32 306 CYS B O 1
ATOM 6637 N N . VAL B 1 307 ? 100.644 4.156 -19.783 1.00 23.39 307 VAL B N 1
ATOM 6638 C CA . VAL B 1 307 ? 99.605 4.787 -18.954 1.00 21.90 307 VAL B CA 1
ATOM 6639 C C . VAL B 1 307 ? 98.961 5.977 -19.708 1.00 23.75 307 VAL B C 1
ATOM 6640 O O . VAL B 1 307 ? 97.733 6.123 -19.717 1.00 22.45 307 VAL B O 1
ATOM 6644 N N . ARG B 1 308 ? 99.808 6.830 -20.312 1.00 21.88 308 ARG B N 1
ATOM 6645 C CA . ARG B 1 308 ? 99.351 8.005 -21.064 1.00 21.69 308 ARG B CA 1
ATOM 6646 C C . ARG B 1 308 ? 98.399 7.531 -22.211 1.00 25.26 308 ARG B C 1
ATOM 6647 O O . ARG B 1 308 ? 97.289 8.064 -22.366 1.00 25.13 308 ARG B O 1
ATOM 6655 N N . LEU B 1 309 ? 98.793 6.483 -22.954 1.00 23.20 309 LEU B N 1
ATOM 6656 C CA . LEU B 1 309 ? 97.903 5.944 -24.006 1.00 23.29 309 LEU B CA 1
ATOM 6657 C C . LEU B 1 309 ? 96.595 5.388 -23.385 1.00 24.79 309 LEU B C 1
ATOM 6658 O O . LEU B 1 309 ? 95.512 5.605 -23.944 1.00 24.25 309 LEU B O 1
ATOM 6663 N N . ALA B 1 310 ? 96.695 4.662 -22.251 1.00 21.00 310 ALA B N 1
ATOM 6664 C CA . ALA B 1 310 ? 95.519 4.059 -21.621 1.00 21.71 310 ALA B CA 1
ATOM 6665 C C . ALA B 1 310 ? 94.515 5.165 -21.213 1.00 25.53 310 ALA B C 1
ATOM 6666 O O . ALA B 1 310 ? 93.312 5.016 -21.415 1.00 22.82 310 ALA B O 1
ATOM 6668 N N . VAL B 1 311 ? 95.032 6.320 -20.749 1.00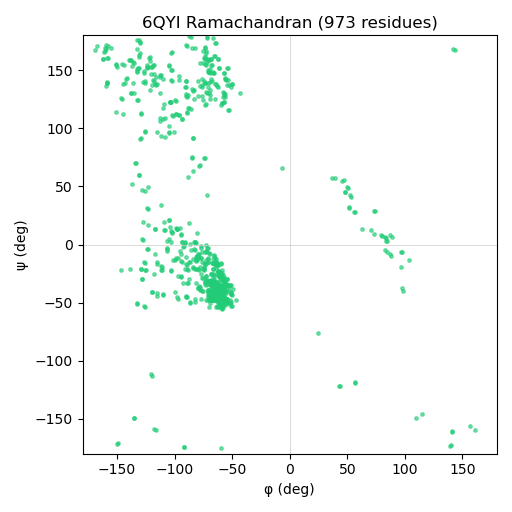 22.65 311 VAL B N 1
ATOM 6669 C CA . VAL B 1 311 ? 94.204 7.486 -20.405 1.00 22.09 311 VAL B CA 1
ATOM 6670 C C . VAL B 1 311 ? 93.547 8.014 -21.699 1.00 24.54 311 VAL B C 1
ATOM 6671 O O . VAL B 1 311 ? 92.349 8.280 -21.703 1.00 23.16 311 VAL B O 1
ATOM 6675 N N . LYS B 1 312 ? 94.324 8.153 -22.792 1.00 22.06 312 LYS B N 1
ATOM 6676 C CA . LYS B 1 312 ? 93.741 8.595 -24.071 1.00 21.82 312 LYS B CA 1
ATOM 6677 C C . LYS B 1 312 ? 92.642 7.623 -24.514 1.00 24.85 312 LYS B C 1
ATOM 6678 O O . LYS B 1 312 ? 91.631 8.064 -25.059 1.00 25.02 312 LYS B O 1
ATOM 6684 N N . LEU B 1 313 ? 92.835 6.303 -24.281 1.00 22.46 313 LEU B N 1
ATOM 6685 C CA . LEU B 1 313 ? 91.838 5.291 -24.664 1.00 23.08 313 LEU B CA 1
ATOM 6686 C C . LEU B 1 313 ? 90.599 5.328 -23.767 1.00 24.69 313 LEU B C 1
ATOM 6687 O O . LEU B 1 313 ? 89.508 5.092 -24.271 1.00 25.14 313 LEU B O 1
ATOM 6692 N N . ASP B 1 314 ? 90.733 5.714 -22.480 1.00 21.52 314 ASP B N 1
ATOM 6693 C CA . ASP B 1 314 ? 89.563 5.958 -21.609 1.00 21.32 314 ASP B CA 1
ATOM 6694 C C . ASP B 1 314 ? 88.703 7.056 -22.314 1.00 25.25 314 ASP B C 1
ATOM 6695 O O . ASP B 1 314 ? 87.490 6.909 -22.477 1.00 24.56 314 ASP B O 1
ATOM 6700 N N . PHE B 1 315 ? 89.373 8.139 -22.746 1.00 22.91 315 PHE B N 1
ATOM 6701 C CA . PHE B 1 315 ? 88.737 9.284 -23.411 1.00 23.29 315 PHE B CA 1
ATOM 6702 C C . PHE B 1 315 ? 88.100 8.855 -24.744 1.00 25.85 315 PHE B C 1
ATOM 6703 O O . PHE B 1 315 ? 86.911 9.097 -24.957 1.00 25.44 315 PHE B O 1
ATOM 6711 N N . ILE B 1 316 ? 88.879 8.200 -25.623 1.00 22.97 316 ILE B N 1
ATOM 6712 C CA . ILE B 1 316 ? 88.365 7.803 -26.947 1.00 22.67 316 ILE B CA 1
ATOM 6713 C C . ILE B 1 316 ? 87.178 6.833 -26.831 1.00 26.06 316 ILE B C 1
ATOM 6714 O O . ILE B 1 316 ? 86.205 6.966 -27.573 1.00 24.46 316 ILE B O 1
ATOM 6719 N N . THR B 1 317 ? 87.256 5.868 -25.901 1.00 23.13 317 THR B N 1
ATOM 6720 C CA . THR B 1 317 ? 86.203 4.862 -25.725 1.00 22.51 317 THR B CA 1
ATOM 6721 C C . THR B 1 317 ? 84.858 5.530 -25.396 1.00 25.04 317 THR B C 1
ATOM 6722 O O . THR B 1 317 ? 83.866 5.302 -26.102 1.00 24.57 317 THR B O 1
ATOM 6726 N N . ALA B 1 318 ? 84.830 6.366 -24.340 1.00 23.65 318 ALA B N 1
ATOM 6727 C CA . ALA B 1 318 ? 83.594 7.044 -23.943 1.00 23.70 318 ALA B CA 1
ATOM 6728 C C . ALA B 1 318 ? 83.157 8.058 -25.023 1.00 26.43 318 ALA B C 1
ATOM 6729 O O . ALA B 1 318 ? 81.961 8.225 -25.244 1.00 26.43 318 ALA B O 1
ATOM 6731 N N . LEU B 1 319 ? 84.117 8.711 -25.707 1.00 22.20 319 LEU B N 1
ATOM 6732 C CA . LEU B 1 319 ? 83.785 9.684 -26.753 1.00 22.45 319 LEU B CA 1
ATOM 6733 C C . LEU B 1 319 ? 83.153 8.956 -27.959 1.00 25.10 319 LEU B C 1
ATOM 6734 O O . LEU B 1 319 ? 82.246 9.494 -28.594 1.00 24.75 319 LEU B O 1
ATOM 6739 N N . LEU B 1 320 ? 83.596 7.723 -28.235 1.00 22.91 320 LEU B N 1
ATOM 6740 C CA . LEU B 1 320 ? 82.991 6.929 -29.310 1.00 22.37 320 LEU B CA 1
ATOM 6741 C C . LEU B 1 320 ? 81.546 6.566 -28.912 1.00 25.48 320 LEU B C 1
ATOM 6742 O O . LEU B 1 320 ? 80.633 6.722 -29.725 1.00 24.52 320 LEU B O 1
ATOM 6747 N N . LYS B 1 321 ? 81.330 6.151 -27.661 1.00 24.74 321 LYS B N 1
ATOM 6748 C CA . LYS B 1 321 ? 79.972 5.888 -27.182 1.00 23.59 321 LYS B CA 1
ATOM 6749 C C . LYS B 1 321 ? 79.111 7.149 -27.348 1.00 26.79 321 LYS B C 1
ATOM 6750 O O . LYS B 1 321 ? 78.020 7.062 -27.903 1.00 27.07 321 LYS B O 1
ATOM 6756 N N . LYS B 1 322 ? 79.621 8.320 -26.905 1.00 23.32 322 LYS B N 1
ATOM 6757 C CA . LYS B 1 322 ? 78.886 9.595 -27.011 1.00 24.13 322 LYS B CA 1
ATOM 6758 C C . LYS B 1 322 ? 78.537 9.931 -28.462 1.00 26.89 322 LYS B C 1
ATOM 6759 O O . LYS B 1 322 ? 77.428 10.390 -28.749 1.00 26.03 322 LYS B O 1
ATOM 6765 N N . SER B 1 323 ? 79.502 9.746 -29.360 1.00 23.53 323 SER B N 1
ATOM 6766 C CA . SER B 1 323 ? 79.328 10.010 -30.800 1.00 22.80 323 SER B CA 1
ATOM 6767 C C . SER B 1 323 ? 78.211 9.118 -31.377 1.00 26.32 323 SER B C 1
ATOM 6768 O O . SER B 1 323 ? 77.406 9.580 -32.182 1.00 26.91 323 SER B O 1
ATOM 6771 N N . LEU B 1 324 ? 78.170 7.834 -30.973 1.00 23.73 324 LEU B N 1
ATOM 6772 C CA . LEU B 1 324 ? 77.153 6.883 -31.459 1.00 23.46 324 LEU B CA 1
ATOM 6773 C C . LEU B 1 324 ? 75.772 7.159 -30.872 1.00 28.86 324 LEU B C 1
ATOM 6774 O O . LEU B 1 324 ? 74.763 6.880 -31.520 1.00 29.17 324 LEU B O 1
ATOM 6779 N N . GLU B 1 325 ? 75.728 7.761 -29.674 1.00 27.07 325 GLU B N 1
ATOM 6780 C CA . GLU B 1 325 ? 74.470 8.241 -29.067 1.00 27.40 325 GLU B CA 1
ATOM 6781 C C . GLU B 1 325 ? 73.939 9.409 -29.918 1.00 31.47 325 GLU B C 1
ATOM 6782 O O . GLU B 1 325 ? 72.730 9.520 -30.082 1.00 32.16 325 GLU B O 1
ATOM 6788 N N . CYS B 1 326 ? 74.845 10.246 -30.504 1.00 27.46 326 CYS B N 1
ATOM 6789 C CA . CYS B 1 326 ? 74.444 11.379 -31.376 1.00 28.35 326 CYS B CA 1
ATOM 6790 C C . CYS B 1 326 ? 73.661 10.898 -32.584 1.00 30.81 326 CYS B C 1
ATOM 6791 O O . CYS B 1 326 ? 72.674 11.519 -32.956 1.00 29.48 326 CYS B O 1
ATOM 6794 N N . THR B 1 327 ? 74.202 9.886 -33.274 1.00 27.94 327 THR B N 1
ATOM 6795 C CA . THR B 1 327 ? 73.654 9.347 -34.526 1.00 28.04 327 THR B CA 1
ATOM 6796 C C . THR B 1 327 ? 72.519 8.352 -34.295 1.00 32.15 327 THR B C 1
ATOM 6797 O O . THR B 1 327 ? 71.728 8.131 -35.202 1.00 32.85 327 THR B O 1
ATOM 6801 N N . GLY B 1 328 ? 72.444 7.777 -33.093 1.00 29.25 328 GLY B N 1
ATOM 6802 C CA . GLY B 1 328 ? 71.425 6.792 -32.739 1.00 29.44 328 GLY B CA 1
ATOM 6803 C C . GLY B 1 328 ? 71.763 5.364 -33.153 1.00 32.24 328 GLY B C 1
ATOM 6804 O O . GLY B 1 328 ? 70.970 4.446 -32.903 1.00 33.55 328 GLY B O 1
ATOM 6805 N N . THR B 1 329 ? 72.960 5.136 -33.736 1.00 25.73 329 THR B N 1
ATOM 6806 C CA . THR B 1 329 ? 73.348 3.774 -34.190 1.00 25.23 329 THR B CA 1
ATOM 6807 C C . THR B 1 329 ? 73.836 2.844 -33.075 1.00 29.38 329 THR B C 1
ATOM 6808 O O . THR B 1 329 ? 74.018 1.644 -33.317 1.00 27.38 329 THR B O 1
ATOM 6812 N N . LEU B 1 330 ? 74.035 3.375 -31.855 1.00 28.74 330 LEU B N 1
ATOM 6813 C CA . LEU B 1 330 ? 74.447 2.570 -30.694 1.00 30.06 330 LEU B CA 1
ATOM 6814 C C . LEU B 1 330 ? 73.417 1.457 -30.382 1.00 34.93 330 LEU B C 1
ATOM 6815 O O . LEU B 1 330 ? 73.733 0.499 -29.699 1.00 35.09 330 LEU B O 1
ATOM 6820 N N . GLU B 1 331 ? 72.208 1.551 -30.930 1.00 34.00 331 GLU B N 1
ATOM 6821 C CA . GLU B 1 331 ? 71.180 0.530 -30.707 1.00 35.60 331 GLU B CA 1
ATOM 6822 C C . GLU B 1 331 ? 71.464 -0.776 -31.493 1.00 37.96 331 GLU B C 1
ATOM 6823 O O . GLU B 1 331 ? 70.866 -1.814 -31.180 1.00 38.90 331 GLU B O 1
ATOM 6825 N N . PHE B 1 332 ? 72.360 -0.728 -32.510 1.00 30.25 332 PHE B N 1
ATOM 6826 C CA . PHE B 1 332 ? 72.626 -1.901 -33.356 1.00 28.74 332 PHE B CA 1
ATOM 6827 C C . PHE B 1 332 ? 73.747 -2.805 -32.863 1.00 30.13 332 PHE B C 1
ATOM 6828 O O . PHE B 1 332 ? 74.770 -2.326 -32.377 1.00 28.34 332 PHE B O 1
ATOM 6836 N N . ARG B 1 333 ? 73.541 -4.124 -33.006 1.00 27.49 333 ARG B N 1
ATOM 6837 C CA . ARG B 1 333 ? 74.472 -5.171 -32.588 1.00 27.69 333 ARG B CA 1
ATOM 6838 C C . ARG B 1 333 ? 75.904 -4.950 -33.119 1.00 28.88 333 ARG B C 1
ATOM 6839 O O . ARG B 1 333 ? 76.845 -5.001 -32.326 1.00 27.82 333 ARG B O 1
ATOM 6847 N N . GLY B 1 334 ? 76.043 -4.756 -34.439 1.00 25.10 334 GLY B N 1
ATOM 6848 C CA . GLY B 1 334 ? 77.354 -4.578 -35.087 1.00 24.98 334 GLY B CA 1
ATOM 6849 C C . GLY B 1 334 ? 78.099 -3.370 -34.538 1.00 26.28 334 GLY B C 1
ATOM 6850 O O . GLY B 1 334 ? 79.311 -3.425 -34.310 1.00 24.76 334 GLY B O 1
ATOM 6851 N N . VAL B 1 335 ? 77.372 -2.273 -34.290 1.00 24.03 335 VAL B N 1
ATOM 6852 C CA . VAL B 1 335 ? 77.966 -1.032 -33.728 1.00 23.04 335 VAL B CA 1
ATOM 6853 C C . VAL B 1 335 ? 78.451 -1.293 -32.290 1.00 26.77 335 VAL B C 1
ATOM 6854 O O . VAL B 1 335 ? 79.585 -0.946 -31.941 1.00 25.32 335 VAL B O 1
ATOM 6858 N N . GLN B 1 336 ? 77.591 -1.916 -31.465 1.00 24.32 336 GLN B N 1
ATOM 6859 C CA . GLN B 1 336 ? 77.951 -2.270 -30.094 1.00 25.05 336 GLN B CA 1
ATOM 6860 C C . GLN B 1 336 ? 79.161 -3.205 -30.066 1.00 26.13 336 GLN B C 1
ATOM 6861 O O . GLN B 1 336 ? 80.037 -3.028 -29.222 1.00 26.05 336 GLN B O 1
ATOM 6867 N N . ALA B 1 337 ? 79.228 -4.183 -30.995 1.00 22.11 337 ALA B N 1
ATOM 6868 C CA . ALA B 1 337 ? 80.359 -5.111 -31.068 1.00 22.55 337 ALA B CA 1
ATOM 6869 C C . ALA B 1 337 ? 81.657 -4.328 -31.373 1.00 25.01 337 ALA B C 1
ATOM 6870 O O . ALA B 1 337 ? 82.663 -4.531 -30.688 1.00 23.91 337 ALA B O 1
ATOM 6872 N N . ASP B 1 338 ? 81.616 -3.392 -32.355 1.00 22.71 338 ASP B N 1
ATOM 6873 C CA . ASP B 1 338 ? 82.809 -2.598 -32.683 1.00 22.90 338 ASP B CA 1
ATOM 6874 C C . ASP B 1 338 ? 83.248 -1.743 -31.482 1.00 25.19 338 ASP B C 1
ATOM 6875 O O . ASP B 1 338 ? 84.440 -1.693 -31.178 1.00 24.57 338 ASP B O 1
ATOM 6880 N N . LEU B 1 339 ? 82.288 -1.107 -30.785 1.00 21.69 339 LEU B N 1
ATOM 6881 C CA . LEU B 1 339 ? 82.600 -0.330 -29.575 1.00 22.60 339 LEU B CA 1
ATOM 6882 C C . LEU B 1 339 ? 83.196 -1.264 -28.486 1.00 24.95 339 LEU B C 1
ATOM 6883 O O . LEU B 1 339 ? 84.153 -0.884 -27.825 1.00 25.77 339 LEU B O 1
ATOM 6888 N N . GLY B 1 340 ? 82.666 -2.483 -28.379 1.00 21.10 340 GLY B N 1
ATOM 6889 C CA . GLY B 1 340 ? 83.170 -3.493 -27.447 1.00 22.23 340 GLY B CA 1
ATOM 6890 C C . GLY B 1 340 ? 84.634 -3.822 -27.703 1.00 23.91 340 GLY B C 1
ATOM 6891 O O . GLY B 1 340 ? 85.401 -4.042 -26.763 1.00 24.37 340 GLY B O 1
ATOM 6892 N N . GLU B 1 341 ? 85.039 -3.849 -28.983 1.00 21.56 341 GLU B N 1
ATOM 6893 C CA . GLU B 1 341 ? 86.449 -4.119 -29.272 1.00 21.58 341 GLU B CA 1
ATOM 6894 C C . GLU B 1 341 ? 87.338 -2.921 -28.831 1.00 21.76 341 GLU B C 1
ATOM 6895 O O . GLU B 1 341 ? 88.428 -3.132 -28.305 1.00 22.70 341 GLU B O 1
ATOM 6901 N N . VAL B 1 342 ? 86.872 -1.689 -29.037 1.00 22.00 342 VAL B N 1
ATOM 6902 C CA . VAL B 1 342 ? 87.599 -0.488 -28.572 1.00 21.24 342 VAL B CA 1
ATOM 6903 C C . VAL B 1 342 ? 87.783 -0.606 -27.035 1.00 24.01 342 VAL B C 1
ATOM 6904 O O . VAL B 1 342 ? 88.881 -0.358 -26.516 1.00 23.91 342 VAL B O 1
ATOM 6908 N N . VAL B 1 343 ? 86.709 -1.014 -26.323 1.00 22.06 343 VAL B N 1
ATOM 6909 C CA . VAL B 1 343 ? 86.747 -1.242 -24.867 1.00 22.16 343 VAL B CA 1
ATOM 6910 C C . VAL B 1 343 ? 87.870 -2.262 -24.553 1.00 23.62 343 VAL B C 1
ATOM 6911 O O . VAL B 1 343 ? 88.660 -2.022 -23.633 1.00 22.29 343 VAL B O 1
ATOM 6915 N N . ALA B 1 344 ? 87.929 -3.388 -25.304 1.00 22.42 344 ALA B N 1
ATOM 6916 C CA . ALA B 1 344 ? 88.954 -4.420 -25.074 1.00 21.51 344 ALA B CA 1
ATOM 6917 C C . ALA B 1 344 ? 90.369 -3.848 -25.232 1.00 24.68 344 ALA B C 1
ATOM 6918 O O . ALA B 1 344 ? 91.225 -4.119 -24.393 1.00 22.96 344 ALA B O 1
ATOM 6920 N N . TRP B 1 345 ? 90.617 -3.047 -26.282 1.00 21.86 345 TRP B N 1
ATOM 6921 C CA . TRP B 1 345 ? 91.943 -2.429 -26.460 1.00 22.54 345 TRP B CA 1
ATOM 6922 C C . TRP B 1 345 ? 92.258 -1.470 -25.313 1.00 25.29 345 TRP B C 1
ATOM 6923 O O . TRP B 1 345 ? 93.360 -1.508 -24.756 1.00 24.37 345 TRP B O 1
ATOM 6934 N N . ARG B 1 346 ? 91.287 -0.644 -24.933 1.00 22.03 346 ARG B N 1
ATOM 6935 C CA . ARG B 1 346 ? 91.442 0.273 -23.792 1.00 22.07 346 ARG B CA 1
ATOM 6936 C C . ARG B 1 346 ? 91.830 -0.548 -22.527 1.00 25.92 346 ARG B C 1
ATOM 6937 O O . ARG B 1 346 ? 92.776 -0.186 -21.822 1.00 24.80 346 ARG B O 1
ATOM 6945 N N . ASN B 1 347 ? 91.097 -1.658 -22.247 1.00 23.30 347 ASN B N 1
ATOM 6946 C CA . ASN B 1 347 ? 91.367 -2.505 -21.070 1.00 22.89 347 ASN B CA 1
ATOM 6947 C C . ASN B 1 347 ? 92.782 -3.079 -21.113 1.00 24.03 347 ASN B C 1
ATOM 6948 O O . ASN B 1 347 ? 93.425 -3.207 -20.071 1.00 24.33 347 ASN B O 1
ATOM 6953 N N . THR B 1 348 ? 93.252 -3.436 -22.318 1.00 21.81 348 THR B N 1
ATOM 6954 C CA . THR B 1 348 ? 94.570 -4.071 -22.526 1.00 21.50 348 THR B CA 1
ATOM 6955 C C . THR B 1 348 ? 95.722 -3.226 -21.985 1.00 24.24 348 THR B C 1
ATOM 6956 O O . THR B 1 348 ? 96.605 -3.755 -21.304 1.00 22.23 348 THR B O 1
ATOM 6960 N N . PHE B 1 349 ? 95.753 -1.935 -22.348 1.00 21.32 349 PHE B N 1
ATOM 6961 C CA . PHE B 1 349 ? 96.869 -1.065 -21.949 1.00 21.15 349 PHE B CA 1
ATOM 6962 C C . PHE B 1 349 ? 96.870 -0.829 -20.450 1.00 25.01 349 PHE B C 1
ATOM 6963 O O . PHE B 1 349 ? 97.952 -0.813 -19.864 1.00 24.51 349 PHE B O 1
ATOM 6971 N N . TRP B 1 350 ? 95.683 -0.768 -19.803 1.00 23.30 350 TRP B N 1
ATOM 6972 C CA . TRP B 1 350 ? 95.658 -0.666 -18.326 1.00 23.81 350 TRP B CA 1
ATOM 6973 C C . TRP B 1 350 ? 96.209 -1.963 -17.699 1.00 26.35 350 TRP B C 1
ATOM 6974 O O . TRP B 1 350 ? 97.010 -1.898 -16.760 1.00 25.70 350 TRP B O 1
ATOM 6985 N N . ALA B 1 351 ? 95.802 -3.143 -18.244 1.00 22.90 351 ALA B N 1
ATOM 6986 C CA . ALA B 1 351 ? 96.268 -4.458 -17.742 1.00 22.60 351 ALA B CA 1
ATOM 6987 C C . ALA B 1 351 ? 97.796 -4.583 -17.907 1.00 24.63 351 ALA B C 1
ATOM 6988 O O . ALA B 1 351 ? 98.468 -5.061 -17.000 1.00 22.56 351 ALA B O 1
ATOM 6990 N N . LEU B 1 352 ? 98.342 -4.115 -19.041 1.00 22.41 352 LEU B N 1
ATOM 6991 C CA . LEU B 1 352 ? 99.797 -4.114 -19.247 1.00 22.40 352 LEU B CA 1
ATOM 6992 C C . LEU B 1 352 ? 100.503 -3.254 -18.168 1.00 26.56 352 LEU B C 1
ATOM 6993 O O . LEU B 1 352 ? 101.508 -3.700 -17.603 1.00 24.44 352 LEU B O 1
ATOM 6998 N N . SER B 1 353 ? 99.965 -2.055 -17.854 1.00 24.37 353 SER B N 1
ATOM 6999 C CA . SER B 1 353 ? 100.555 -1.180 -16.816 1.00 23.52 353 SER B CA 1
ATOM 7000 C C . SER B 1 353 ? 100.487 -1.848 -15.420 1.00 27.02 353 SER B C 1
ATOM 7001 O O . SER B 1 353 ? 101.437 -1.710 -14.645 1.00 26.67 353 SER B O 1
ATOM 7004 N N . ASP B 1 354 ? 99.420 -2.635 -15.144 1.00 23.84 354 ASP B N 1
ATOM 7005 C CA . ASP B 1 354 ? 99.290 -3.402 -13.887 1.00 24.07 354 ASP B CA 1
ATOM 7006 C C . ASP B 1 354 ? 100.428 -4.408 -13.793 1.00 27.05 354 ASP B C 1
ATOM 7007 O O . ASP B 1 354 ? 101.090 -4.487 -12.766 1.00 25.79 354 ASP B O 1
ATOM 7012 N N . SER B 1 355 ? 100.643 -5.184 -14.879 1.00 23.53 355 SER B N 1
ATOM 7013 C CA . SER B 1 355 ? 101.674 -6.221 -14.945 1.00 23.41 355 SER B CA 1
ATOM 7014 C C . SER B 1 355 ? 103.077 -5.618 -14.846 1.00 27.47 355 SER B C 1
ATOM 7015 O O . SER B 1 355 ? 103.933 -6.176 -14.144 1.00 25.23 355 SER B O 1
ATOM 7018 N N . MET B 1 356 ? 103.304 -4.447 -15.512 1.00 23.83 356 MET B N 1
ATOM 7019 C CA . MET B 1 356 ? 104.591 -3.725 -15.417 1.00 23.29 356 MET B CA 1
ATOM 7020 C C . MET B 1 356 ? 104.978 -3.535 -13.946 1.00 28.34 356 MET B C 1
ATOM 7021 O O . MET B 1 356 ? 106.139 -3.696 -13.579 1.00 28.30 356 MET B O 1
ATOM 7026 N N . CYS B 1 357 ? 103.996 -3.188 -13.111 1.00 25.83 357 CYS B N 1
ATOM 7027 C CA . CYS B 1 357 ? 104.241 -2.918 -11.694 1.00 26.25 357 CYS B CA 1
ATOM 7028 C C . CYS B 1 357 ? 104.313 -4.177 -10.832 1.00 30.57 357 CYS B C 1
ATOM 7029 O O . CYS B 1 357 ? 105.271 -4.309 -10.070 1.00 29.82 357 CYS B O 1
ATOM 7032 N N A SER B 1 358 ? 103.315 -5.081 -10.924 0.50 26.72 358 SER B N 1
ATOM 7033 N N B SER B 1 358 ? 103.314 -5.080 -10.942 0.50 28.38 358 SER B N 1
ATOM 7034 C CA A SER B 1 358 ? 103.273 -6.313 -10.114 0.50 26.35 358 SER B CA 1
ATOM 7035 C CA B SER B 1 358 ? 103.233 -6.332 -10.170 0.50 28.88 358 SER B CA 1
ATOM 7036 C C A SER B 1 358 ? 104.463 -7.253 -10.352 0.50 31.50 358 SER B C 1
ATOM 7037 C C B SER B 1 358 ? 104.452 -7.237 -10.360 0.50 32.59 358 SER B C 1
ATOM 7038 O O A SER B 1 358 ? 104.911 -7.907 -9.410 0.50 31.68 358 SER B O 1
ATOM 7039 O O B SER B 1 358 ? 104.902 -7.859 -9.398 0.50 32.72 358 SER B O 1
ATOM 7044 N N . GLU B 1 359 ? 104.972 -7.317 -11.602 1.00 28.21 359 GLU B N 1
ATOM 7045 C CA . GLU B 1 359 ? 106.108 -8.181 -11.966 1.00 28.54 359 GLU B CA 1
ATOM 7046 C C . GLU B 1 359 ? 107.460 -7.451 -11.945 1.00 32.74 359 GLU B C 1
ATOM 7047 O O . GLU B 1 359 ? 108.445 -7.960 -12.480 1.00 31.26 359 GLU B O 1
ATOM 7053 N N . ALA B 1 360 ? 107.507 -6.274 -11.323 1.00 29.99 360 ALA B N 1
ATOM 7054 C CA . ALA B 1 360 ? 108.732 -5.474 -11.217 1.00 30.55 360 ALA B CA 1
ATOM 7055 C C . ALA B 1 360 ? 109.862 -6.262 -10.537 1.00 34.28 360 ALA B C 1
ATOM 7056 O O . ALA B 1 360 ? 109.603 -7.092 -9.661 1.00 31.87 360 ALA B O 1
ATOM 7058 N N . THR B 1 361 ? 111.109 -5.991 -10.933 1.00 33.44 361 THR B N 1
ATOM 7059 C CA . THR B 1 361 ? 112.260 -6.703 -10.369 1.00 34.16 361 THR B CA 1
ATOM 7060 C C . THR B 1 361 ? 113.300 -5.756 -9.757 1.00 37.79 361 THR B C 1
ATOM 7061 O O . THR B 1 361 ? 113.479 -4.644 -10.264 1.00 33.71 361 THR B O 1
ATOM 7065 N N . PRO B 1 362 ? 114.086 -6.236 -8.755 1.00 36.98 362 PRO B N 1
ATOM 7066 C CA . PRO B 1 362 ? 115.200 -5.411 -8.252 1.00 37.61 362 PRO B CA 1
ATOM 7067 C C . PRO B 1 362 ? 116.257 -5.247 -9.343 1.00 42.72 362 PRO B C 1
ATOM 7068 O O . PRO B 1 362 ? 116.440 -6.133 -10.177 1.00 43.93 362 PRO B O 1
ATOM 7072 N N . TRP B 1 363 ? 116.927 -4.109 -9.361 1.00 39.07 363 TRP B N 1
ATOM 7073 C CA . TRP B 1 363 ? 117.940 -3.803 -10.355 1.00 40.84 363 TRP B CA 1
ATOM 7074 C C . TRP B 1 363 ? 119.255 -3.577 -9.599 1.00 48.09 363 TRP B C 1
ATOM 7075 O O . TRP B 1 363 ? 119.746 -4.517 -8.970 1.00 50.65 363 TRP B O 1
ATOM 7086 N N . VAL B 1 364 ? 119.784 -2.357 -9.586 1.00 43.83 364 VAL B N 1
ATOM 7087 C CA . VAL B 1 364 ? 121.026 -2.028 -8.878 1.00 43.54 364 VAL B CA 1
ATOM 7088 C C . VAL B 1 364 ? 120.739 -0.994 -7.796 1.00 46.37 364 VAL B C 1
ATOM 7089 O O . VAL B 1 364 ? 119.770 -0.242 -7.909 1.00 44.40 364 VAL B O 1
ATOM 7093 N N . ASN B 1 365 ? 121.576 -0.965 -6.739 1.00 43.99 365 ASN B N 1
ATOM 7094 C CA . ASN B 1 365 ? 121.495 0.006 -5.644 1.00 43.77 365 ASN B CA 1
ATOM 7095 C C . ASN B 1 365 ? 120.089 0.136 -5.000 1.00 47.28 365 ASN B C 1
ATOM 7096 O O . ASN B 1 365 ? 119.702 1.227 -4.565 1.00 48.64 365 ASN B O 1
ATOM 7101 N N . GLY B 1 366 ? 119.343 -0.965 -4.965 1.00 42.86 366 GLY B N 1
ATOM 7102 C CA . GLY B 1 366 ? 117.995 -1.008 -4.399 1.00 41.75 366 GLY B CA 1
ATOM 7103 C C . GLY B 1 366 ? 116.872 -0.550 -5.323 1.00 42.25 366 GLY B C 1
ATOM 7104 O O . GLY B 1 366 ? 115.702 -0.624 -4.940 1.00 40.11 366 GLY B O 1
ATOM 7105 N N . ALA B 1 367 ? 117.204 -0.053 -6.536 1.00 35.77 367 ALA B N 1
ATOM 7106 C CA . ALA B 1 367 ? 116.209 0.415 -7.513 1.00 34.24 367 ALA B CA 1
ATOM 7107 C C . ALA B 1 367 ? 115.408 -0.753 -8.062 1.00 37.64 367 ALA B C 1
ATOM 7108 O O . ALA B 1 367 ? 115.952 -1.848 -8.185 1.00 37.90 367 ALA B O 1
ATOM 7110 N N . TYR B 1 368 ? 114.126 -0.517 -8.399 1.00 33.50 368 TYR B N 1
ATOM 7111 C CA . TYR B 1 368 ? 113.237 -1.498 -9.044 1.00 32.35 368 TYR B CA 1
ATOM 7112 C C . TYR B 1 368 ? 112.930 -1.056 -10.463 1.00 34.93 368 TYR B C 1
ATOM 7113 O O . TYR B 1 368 ? 112.806 0.142 -10.721 1.00 32.16 368 TYR B O 1
ATOM 7122 N N . LEU B 1 369 ? 112.783 -2.026 -11.378 1.00 31.39 369 LEU B N 1
ATOM 7123 C CA . LEU B 1 369 ? 112.444 -1.736 -12.767 1.00 31.20 369 LEU B CA 1
ATOM 7124 C C . LEU B 1 369 ? 111.110 -2.400 -13.098 1.00 32.13 369 LEU B C 1
ATOM 7125 O O . LEU B 1 369 ? 110.905 -3.552 -12.703 1.00 31.51 369 LEU B O 1
ATOM 7130 N N . PRO B 1 370 ? 110.226 -1.746 -13.885 1.00 27.66 370 PRO B N 1
ATOM 7131 C CA . PRO B 1 370 ? 108.975 -2.427 -14.290 1.00 27.08 370 PRO B CA 1
ATOM 7132 C C . PRO B 1 370 ? 109.248 -3.679 -15.137 1.00 31.01 370 PRO B C 1
ATOM 7133 O O . PRO B 1 370 ? 110.342 -3.815 -15.703 1.00 30.93 370 PRO B O 1
ATOM 7137 N N . ASP B 1 371 ? 108.262 -4.598 -15.217 1.00 28.08 371 ASP B N 1
ATOM 7138 C CA . ASP B 1 371 ? 108.401 -5.814 -16.036 1.00 27.55 371 ASP B CA 1
ATOM 7139 C C . ASP B 1 371 ? 108.787 -5.438 -17.472 1.00 29.35 371 ASP B C 1
ATOM 7140 O O . ASP B 1 371 ? 108.041 -4.727 -18.151 1.00 27.30 371 ASP B O 1
ATOM 7145 N N . HIS B 1 372 ? 109.984 -5.859 -17.900 1.00 26.88 372 HIS B N 1
ATOM 7146 C CA . HIS B 1 372 ? 110.527 -5.510 -19.213 1.00 27.04 372 HIS B CA 1
ATOM 7147 C C . HIS B 1 372 ? 109.684 -6.086 -20.378 1.00 28.79 372 HIS B C 1
ATOM 7148 O O . HIS B 1 372 ? 109.449 -5.380 -21.369 1.00 27.81 372 HIS B O 1
ATOM 7155 N N . ALA B 1 373 ? 109.191 -7.338 -20.245 1.00 25.52 373 ALA B N 1
ATOM 7156 C CA . ALA B 1 373 ? 108.357 -7.942 -21.293 1.00 26.13 373 ALA B CA 1
ATOM 7157 C C . ALA B 1 373 ? 107.087 -7.096 -21.538 1.00 27.99 373 ALA B C 1
ATOM 7158 O O . ALA B 1 373 ? 106.757 -6.830 -22.696 1.00 26.75 373 ALA B O 1
ATOM 7160 N N . ALA B 1 374 ? 106.440 -6.600 -20.461 1.00 25.60 374 ALA B N 1
ATOM 7161 C CA . ALA B 1 374 ? 105.220 -5.786 -20.588 1.00 25.99 374 ALA B CA 1
ATOM 7162 C C . ALA B 1 374 ? 105.502 -4.458 -21.297 1.00 26.73 374 ALA B C 1
ATOM 7163 O O . ALA B 1 374 ? 104.670 -4.004 -22.094 1.00 25.90 374 ALA B O 1
ATOM 7165 N N . LEU B 1 375 ? 106.678 -3.858 -21.043 1.00 23.69 375 LEU B N 1
ATOM 7166 C CA . LEU B 1 375 ? 107.092 -2.602 -21.721 1.00 23.98 375 LEU B CA 1
ATOM 7167 C C . LEU B 1 375 ? 107.191 -2.822 -23.236 1.00 25.99 375 LEU B C 1
ATOM 7168 O O . LEU B 1 375 ? 106.677 -2.006 -24.021 1.00 23.65 375 LEU B O 1
ATOM 7173 N N A GLN B 1 376 ? 107.872 -3.903 -23.646 0.60 23.46 376 GLN B N 1
ATOM 7174 N N B GLN B 1 376 ? 107.867 -3.907 -23.644 0.40 23.18 376 GLN B N 1
ATOM 7175 C CA A GLN B 1 376 ? 108.060 -4.247 -25.064 0.60 22.80 376 GLN B CA 1
ATOM 7176 C CA B GLN B 1 376 ? 108.058 -4.256 -25.055 0.40 22.68 376 GLN B CA 1
ATOM 7177 C C A GLN B 1 376 ? 106.722 -4.570 -25.731 0.60 25.54 376 GLN B C 1
ATOM 7178 C C B GLN B 1 376 ? 106.733 -4.593 -25.733 0.40 25.64 376 GLN B C 1
ATOM 7179 O O A GLN B 1 376 ? 106.510 -4.207 -26.892 0.60 24.80 376 GLN B O 1
ATOM 7180 O O B GLN B 1 376 ? 106.542 -4.265 -26.908 0.40 25.10 376 GLN B O 1
ATOM 7191 N N . THR B 1 377 ? 105.807 -5.210 -24.975 1.00 21.65 377 THR B N 1
ATOM 7192 C CA . THR B 1 377 ? 104.475 -5.613 -25.464 1.00 20.48 377 THR B CA 1
ATOM 7193 C C . THR B 1 377 ? 103.627 -4.385 -25.753 1.00 25.05 377 THR B C 1
ATOM 7194 O O . THR B 1 377 ? 103.019 -4.309 -26.813 1.00 23.98 377 THR B O 1
ATOM 7198 N N . TYR B 1 378 ? 103.630 -3.403 -24.827 1.00 22.69 378 TYR B N 1
ATOM 7199 C CA . TYR B 1 378 ? 102.917 -2.151 -25.053 1.00 22.34 378 TYR B CA 1
ATOM 7200 C C . TYR B 1 378 ? 103.423 -1.530 -26.397 1.00 24.79 378 TYR B C 1
ATOM 7201 O O . TYR B 1 378 ? 102.613 -1.130 -27.231 1.00 24.03 378 TYR B O 1
ATOM 7210 N N . ARG B 1 379 ? 104.755 -1.477 -26.603 1.00 22.64 379 ARG B N 1
ATOM 7211 C CA . ARG B 1 379 ? 105.332 -0.852 -27.801 1.00 23.50 379 ARG B CA 1
ATOM 7212 C C . ARG B 1 379 ? 104.868 -1.526 -29.085 1.00 25.98 379 ARG B C 1
ATOM 7213 O O . ARG B 1 379 ? 104.595 -0.845 -30.071 1.00 24.72 379 ARG B O 1
ATOM 7221 N N . VAL B 1 380 ? 104.772 -2.867 -29.071 1.00 22.99 380 VAL B N 1
ATOM 7222 C CA . VAL B 1 380 ? 104.331 -3.625 -30.256 1.00 21.23 380 VAL B CA 1
ATOM 7223 C C . VAL B 1 380 ? 102.822 -3.454 -30.512 1.00 23.22 380 VAL B C 1
ATOM 7224 O O . VAL B 1 380 ? 102.427 -3.217 -31.650 1.00 22.35 380 VAL B O 1
ATOM 7228 N N . LEU B 1 381 ? 101.986 -3.605 -29.470 1.00 21.18 381 LEU B N 1
ATOM 7229 C CA . LEU B 1 381 ? 100.532 -3.555 -29.648 1.00 20.45 381 LEU B CA 1
ATOM 7230 C C . LEU B 1 381 ? 99.975 -2.174 -29.968 1.00 23.67 381 LEU B C 1
ATOM 7231 O O . LEU B 1 381 ? 99.002 -2.098 -30.724 1.00 21.88 381 LEU B O 1
ATOM 7236 N N . ALA B 1 382 ? 100.511 -1.113 -29.327 1.00 22.34 382 ALA B N 1
ATOM 7237 C CA . ALA B 1 382 ? 99.952 0.252 -29.437 1.00 23.40 382 ALA B CA 1
ATOM 7238 C C . ALA B 1 382 ? 99.738 0.717 -30.886 1.00 24.96 382 ALA B C 1
ATOM 7239 O O . ALA B 1 382 ? 98.615 1.125 -31.175 1.00 25.25 382 ALA B O 1
ATOM 7241 N N . PRO B 1 383 ? 100.711 0.605 -31.836 1.00 22.29 383 PRO B N 1
ATOM 7242 C CA . PRO B 1 383 ? 100.441 1.052 -33.228 1.00 22.32 383 PRO B CA 1
ATOM 7243 C C . PRO B 1 383 ? 99.284 0.313 -33.889 1.00 25.99 383 PRO B C 1
ATOM 7244 O O . PRO B 1 383 ? 98.496 0.921 -34.621 1.00 25.06 383 PRO B O 1
ATOM 7248 N N . MET B 1 384 ? 99.186 -1.014 -33.635 1.00 23.23 384 MET B N 1
ATOM 7249 C CA . MET B 1 384 ? 98.128 -1.850 -34.216 1.00 24.32 384 MET B CA 1
ATOM 7250 C C . MET B 1 384 ? 96.786 -1.482 -33.594 1.00 25.55 384 MET B C 1
ATOM 7251 O O . MET B 1 384 ? 95.823 -1.269 -34.322 1.00 25.76 384 MET B O 1
ATOM 7256 N N . ALA B 1 385 ? 96.727 -1.379 -32.255 1.00 23.25 385 ALA B N 1
ATOM 7257 C CA . ALA B 1 385 ? 95.500 -1.015 -31.559 1.00 24.17 385 ALA B CA 1
ATOM 7258 C C . ALA B 1 385 ? 95.009 0.375 -32.013 1.00 27.24 385 ALA B C 1
ATOM 7259 O O . ALA B 1 385 ? 93.824 0.540 -32.323 1.00 24.31 385 ALA B O 1
ATOM 7261 N N . TYR B 1 386 ? 95.918 1.360 -32.062 1.00 24.13 386 TYR B N 1
ATOM 7262 C CA . TYR B 1 386 ? 95.532 2.729 -32.416 1.00 22.84 386 TYR B CA 1
ATOM 7263 C C . TYR B 1 386 ? 94.961 2.831 -33.827 1.00 24.64 386 TYR B C 1
ATOM 7264 O O . TYR B 1 386 ? 93.892 3.419 -33.996 1.00 23.53 386 TYR B O 1
ATOM 7273 N N . ALA B 1 387 ? 95.652 2.245 -34.834 1.00 22.52 387 ALA B N 1
ATOM 7274 C CA . ALA B 1 387 ? 95.192 2.260 -36.229 1.00 23.99 387 ALA B CA 1
ATOM 7275 C C . ALA B 1 387 ? 93.804 1.558 -36.335 1.00 27.14 387 ALA B C 1
ATOM 7276 O O . ALA B 1 387 ? 92.908 2.060 -37.025 1.00 25.80 387 ALA B O 1
ATOM 7278 N N . LYS B 1 388 ? 93.627 0.432 -35.627 1.00 24.53 388 LYS B N 1
ATOM 7279 C CA . LYS B 1 388 ? 92.362 -0.326 -35.628 1.00 24.41 388 LYS B CA 1
ATOM 7280 C C . LYS B 1 388 ? 91.226 0.505 -34.992 1.00 26.24 388 LYS B C 1
ATOM 7281 O O . LYS B 1 388 ? 90.123 0.569 -35.550 1.00 25.14 388 LYS B O 1
ATOM 7287 N N . ILE B 1 389 ? 91.488 1.112 -33.814 1.00 22.46 389 ILE B N 1
ATOM 7288 C CA . ILE B 1 389 ? 90.499 1.963 -33.134 1.00 21.26 389 ILE B CA 1
ATOM 7289 C C . ILE B 1 389 ? 90.051 3.128 -34.042 1.00 24.77 389 ILE B C 1
ATOM 7290 O O . ILE B 1 389 ? 88.858 3.398 -34.154 1.00 23.19 389 ILE B O 1
ATOM 7295 N N . LYS B 1 390 ? 91.004 3.819 -34.680 1.00 22.83 390 LYS B N 1
ATOM 7296 C CA . LYS B 1 390 ? 90.645 4.919 -35.567 1.00 23.08 390 LYS B CA 1
ATOM 7297 C C . LYS B 1 390 ? 89.753 4.428 -36.725 1.00 26.05 390 LYS B C 1
ATOM 7298 O O . LYS B 1 390 ? 88.746 5.067 -37.019 1.00 24.38 390 LYS B O 1
ATOM 7304 N N . ASN B 1 391 ? 90.095 3.282 -37.331 1.00 23.81 391 ASN B N 1
ATOM 7305 C CA . ASN B 1 391 ? 89.301 2.701 -38.419 1.00 22.74 391 ASN B CA 1
ATOM 7306 C C . ASN B 1 391 ? 87.882 2.346 -37.919 1.00 25.51 391 ASN B C 1
ATOM 7307 O O . ASN B 1 391 ? 86.904 2.643 -38.605 1.00 23.01 391 ASN B O 1
ATOM 7312 N N . ILE B 1 392 ? 87.775 1.759 -36.709 1.00 22.46 392 ILE B N 1
ATOM 7313 C CA . ILE B 1 392 ? 86.473 1.442 -36.095 1.00 21.51 392 ILE B CA 1
ATOM 7314 C C . ILE B 1 392 ? 85.642 2.734 -35.923 1.00 23.58 392 ILE B C 1
ATOM 7315 O O . ILE B 1 392 ? 84.446 2.737 -36.228 1.00 22.21 392 ILE B O 1
ATOM 7320 N N . ILE B 1 393 ? 86.260 3.816 -35.419 1.00 21.20 393 ILE B N 1
ATOM 7321 C CA . ILE B 1 393 ? 85.503 5.078 -35.249 1.00 20.68 393 ILE B CA 1
ATOM 7322 C C . ILE B 1 393 ? 84.958 5.549 -36.613 1.00 23.94 393 ILE B C 1
ATOM 7323 O O . ILE B 1 393 ? 83.765 5.847 -36.751 1.00 23.92 393 ILE B O 1
ATOM 7328 N N . GLU B 1 394 ? 85.840 5.629 -37.604 1.00 21.98 394 GLU B N 1
ATOM 7329 C CA . GLU B 1 394 ? 85.444 6.109 -38.938 1.00 23.55 394 GLU B CA 1
ATOM 7330 C C . GLU B 1 394 ? 84.366 5.276 -39.606 1.00 26.46 394 GLU B C 1
ATOM 7331 O O . GLU B 1 394 ? 83.481 5.830 -40.252 1.00 26.84 394 GLU B O 1
ATOM 7337 N N . ARG B 1 395 ? 84.439 3.958 -39.455 1.00 24.36 395 ARG B N 1
ATOM 7338 C CA . ARG B 1 395 ? 83.486 3.053 -40.105 1.00 24.25 395 ARG B CA 1
ATOM 7339 C C . ARG B 1 395 ? 82.157 2.942 -39.351 1.00 25.84 395 ARG B C 1
ATOM 7340 O O . ARG B 1 395 ? 81.228 2.340 -39.873 1.00 25.99 395 ARG B O 1
ATOM 7348 N N . ASN B 1 396 ? 82.075 3.490 -38.118 1.00 22.36 396 ASN B N 1
ATOM 7349 C CA . ASN B 1 396 ? 80.829 3.468 -37.333 1.00 22.70 396 ASN B CA 1
ATOM 7350 C C . ASN B 1 396 ? 80.183 4.833 -37.174 1.00 27.17 396 ASN B C 1
ATOM 7351 O O . ASN B 1 396 ? 78.965 4.921 -37.272 1.00 25.72 396 ASN B O 1
ATOM 7356 N N . VAL B 1 397 ? 80.970 5.883 -36.887 1.00 24.54 397 VAL B N 1
ATOM 7357 C CA . VAL B 1 397 ? 80.414 7.244 -36.743 1.00 22.78 397 VAL B CA 1
ATOM 7358 C C . VAL B 1 397 ? 80.098 7.791 -38.150 1.00 26.77 397 VAL B C 1
ATOM 7359 O O . VAL B 1 397 ? 79.164 8.580 -38.314 1.00 26.50 397 VAL B O 1
ATOM 7363 N N . THR B 1 398 ? 80.852 7.319 -39.158 1.00 23.47 398 THR B N 1
ATOM 7364 C CA . THR B 1 398 ? 80.665 7.585 -40.594 1.00 24.00 398 THR B CA 1
ATOM 7365 C C . THR B 1 398 ? 80.342 9.067 -40.875 1.00 27.61 398 THR B C 1
ATOM 7366 O O . THR B 1 398 ? 81.149 9.938 -40.517 1.00 27.45 398 THR B O 1
ATOM 7370 N N . SER B 1 399 ? 79.180 9.355 -41.514 1.00 24.74 399 SER B N 1
ATOM 7371 C CA . SER B 1 399 ? 78.799 10.730 -41.889 1.00 25.27 399 SER B CA 1
ATOM 7372 C C . SER B 1 399 ? 78.620 11.690 -40.717 1.00 28.98 399 SER B C 1
ATOM 7373 O O . SER B 1 399 ? 78.651 12.899 -40.934 1.00 29.22 399 SER B O 1
ATOM 7376 N N . GLY B 1 400 ? 78.474 11.176 -39.493 1.00 26.69 400 GLY B N 1
ATOM 7377 C CA . GLY B 1 400 ? 78.377 12.030 -38.307 1.00 26.53 400 GLY B CA 1
ATOM 7378 C C . GLY B 1 400 ? 79.622 12.896 -38.108 1.00 29.72 400 GLY B C 1
ATOM 7379 O O . GLY B 1 400 ? 79.549 13.978 -37.525 1.00 29.15 400 GLY B O 1
ATOM 7380 N N . LEU B 1 401 ? 80.788 12.417 -38.605 1.00 24.70 401 LEU B N 1
ATOM 7381 C CA . LEU B 1 401 ? 82.069 13.126 -38.488 1.00 24.24 401 LEU B CA 1
ATOM 7382 C C . LEU B 1 401 ? 82.258 14.250 -39.505 1.00 28.39 401 LEU B C 1
ATOM 7383 O O . LEU B 1 401 ? 83.238 14.988 -39.403 1.00 28.15 401 LEU B O 1
ATOM 7388 N N . ILE B 1 402 ? 81.350 14.358 -40.492 1.00 25.69 402 ILE B N 1
ATOM 7389 C CA . ILE B 1 402 ? 81.445 15.366 -41.540 1.00 26.51 402 ILE B CA 1
ATOM 7390 C C . ILE B 1 402 ? 80.157 16.222 -41.665 1.00 30.83 402 ILE B C 1
ATOM 7391 O O . ILE B 1 402 ? 80.221 17.322 -42.202 1.00 30.37 402 ILE B O 1
ATOM 7396 N N . TYR B 1 403 ? 79.003 15.706 -41.179 1.00 28.26 403 TYR B N 1
ATOM 7397 C CA . TYR B 1 403 ? 77.707 16.401 -41.213 1.00 28.75 403 TYR B CA 1
ATOM 7398 C C . TYR B 1 403 ? 77.720 17.434 -40.069 1.00 30.15 403 TYR B C 1
ATOM 7399 O O . TYR B 1 403 ? 77.046 17.278 -39.046 1.00 27.49 403 TYR B O 1
ATOM 7408 N N . LEU B 1 404 ? 78.578 18.468 -40.231 1.00 27.48 404 LEU B N 1
ATOM 7409 C CA . LEU B 1 404 ? 78.834 19.472 -39.198 1.00 26.30 404 LEU B CA 1
ATOM 7410 C C . LEU B 1 404 ? 79.057 20.818 -39.839 1.00 27.92 404 LEU B C 1
ATOM 7411 O O . LEU B 1 404 ? 79.741 20.900 -40.867 1.00 27.64 404 LEU B O 1
ATOM 7416 N N . PRO B 1 405 ? 78.496 21.896 -39.261 1.00 25.78 405 PRO B N 1
ATOM 7417 C CA . PRO B 1 405 ? 78.720 23.226 -39.843 1.00 23.92 405 PRO B CA 1
ATOM 7418 C C . PRO B 1 405 ? 80.181 23.600 -39.653 1.00 27.69 405 PRO B C 1
ATOM 7419 O O . PRO B 1 405 ? 80.876 23.050 -38.780 1.00 26.02 405 PRO B O 1
ATOM 7423 N N . SER B 1 406 ? 80.639 24.540 -40.459 1.00 25.15 406 SER B N 1
ATOM 7424 C CA . SER B 1 406 ? 82.020 24.994 -40.444 1.00 24.66 406 SER B CA 1
ATOM 7425 C C . SER B 1 406 ? 82.516 25.524 -39.111 1.00 26.99 406 SER B C 1
ATOM 7426 O O . SER B 1 406 ? 83.704 25.412 -38.829 1.00 27.15 406 SER B O 1
ATOM 7429 N N . SER B 1 407 ? 81.632 26.154 -38.313 1.00 24.55 407 SER B N 1
ATOM 7430 C CA . SER B 1 407 ? 82.121 26.966 -37.215 1.00 23.90 407 SER B CA 1
ATOM 7431 C C . SER B 1 407 ? 81.141 27.222 -36.094 1.00 26.35 407 SER B C 1
ATOM 7432 O O . SER B 1 407 ? 79.922 27.234 -36.331 1.00 24.64 407 SER B O 1
ATOM 7435 N N . ALA B 1 408 ? 81.672 27.615 -34.908 1.00 25.76 408 ALA B N 1
ATOM 7436 C CA . ALA B 1 408 ? 80.822 28.124 -33.801 1.00 26.92 408 ALA B CA 1
ATOM 7437 C C . ALA B 1 408 ? 80.099 29.413 -34.307 1.00 29.95 408 ALA B C 1
ATOM 7438 O O . ALA B 1 408 ? 79.003 29.737 -33.834 1.00 28.56 408 ALA B O 1
ATOM 7440 N N . ARG B 1 409 ? 80.701 30.125 -35.280 1.00 27.19 409 ARG B N 1
ATOM 7441 C CA . ARG B 1 409 ? 80.079 31.311 -35.894 1.00 27.70 409 ARG B CA 1
ATOM 7442 C C . ARG B 1 409 ? 78.722 30.958 -36.509 1.00 29.89 409 ARG B C 1
ATOM 7443 O O . ARG B 1 409 ? 77.825 31.774 -36.458 1.00 28.75 409 ARG B O 1
ATOM 7451 N N . ASP B 1 410 ? 78.570 29.735 -37.076 1.00 26.46 410 ASP B N 1
ATOM 7452 C CA . ASP B 1 410 ? 77.295 29.292 -37.644 1.00 26.52 410 ASP B CA 1
ATOM 7453 C C . ASP B 1 410 ? 76.233 29.196 -36.554 1.00 30.05 410 ASP B C 1
ATOM 7454 O O . ASP B 1 410 ? 75.093 29.587 -36.782 1.00 29.76 410 ASP B O 1
ATOM 7459 N N . LEU B 1 411 ? 76.613 28.722 -35.367 1.00 27.35 411 LEU B N 1
ATOM 7460 C CA . LEU B 1 411 ? 75.665 28.629 -34.234 1.00 27.81 411 LEU B CA 1
ATOM 7461 C C . LEU B 1 411 ? 75.269 30.013 -33.734 1.00 32.52 411 LEU B C 1
ATOM 7462 O O . LEU B 1 411 ? 74.162 30.190 -33.225 1.00 31.86 411 LEU B O 1
ATOM 7467 N N . ASN B 1 412 ? 76.187 30.985 -33.857 1.00 31.31 412 ASN B N 1
ATOM 7468 C CA . ASN B 1 412 ? 75.984 32.335 -33.357 1.00 31.91 412 ASN B CA 1
ATOM 7469 C C . ASN B 1 412 ? 75.271 33.256 -34.362 1.00 35.67 412 ASN B C 1
ATOM 7470 O O . ASN B 1 412 ? 74.984 34.397 -34.031 1.00 35.85 412 ASN B O 1
ATOM 7475 N N . ASN B 1 413 ? 74.918 32.731 -35.548 1.00 31.59 413 ASN B N 1
ATOM 7476 C CA . ASN B 1 413 ? 74.139 33.455 -36.553 1.00 30.87 413 ASN B CA 1
ATOM 7477 C C . ASN B 1 413 ? 72.754 32.797 -36.553 1.00 33.38 413 ASN B C 1
ATOM 7478 O O . ASN B 1 413 ? 72.619 31.672 -37.042 1.00 32.20 413 ASN B O 1
ATOM 7483 N N . PRO B 1 414 ? 71.707 33.497 -36.043 1.00 31.55 414 PRO B N 1
ATOM 7484 C CA . PRO B 1 414 ? 70.367 32.877 -35.976 1.00 31.45 414 PRO B CA 1
ATOM 7485 C C . PRO B 1 414 ? 69.804 32.387 -37.304 1.00 33.51 414 PRO B C 1
ATOM 7486 O O . PRO B 1 414 ? 69.075 31.406 -37.294 1.00 33.29 414 PRO B O 1
ATOM 7490 N N . GLN B 1 415 ? 70.112 33.038 -38.435 1.00 29.88 415 GLN B N 1
ATOM 7491 C CA . GLN B 1 415 ? 69.603 32.566 -39.732 1.00 29.60 415 GLN B CA 1
ATOM 7492 C C . GLN B 1 415 ? 70.124 31.149 -40.053 1.00 32.95 415 GLN B C 1
ATOM 7493 O O . GLN B 1 415 ? 69.385 30.321 -40.600 1.00 33.31 415 GLN B O 1
ATOM 7499 N N . ILE B 1 416 ? 71.384 30.870 -39.697 1.00 28.30 416 ILE B N 1
ATOM 7500 C CA . ILE B 1 416 ? 71.948 29.523 -39.917 1.00 26.99 416 ILE B CA 1
ATOM 7501 C C . ILE B 1 416 ? 71.506 28.607 -38.774 1.00 30.63 416 ILE B C 1
ATOM 7502 O O . ILE B 1 416 ? 71.061 27.486 -39.016 1.00 29.48 416 ILE B O 1
ATOM 7507 N N . ASP B 1 417 ? 71.636 29.089 -37.526 1.00 28.59 417 ASP B N 1
ATOM 7508 C CA . ASP B 1 417 ? 71.343 28.297 -36.335 1.00 28.29 417 ASP B CA 1
ATOM 7509 C C . ASP B 1 417 ? 69.944 27.691 -36.304 1.00 31.76 417 ASP B C 1
ATOM 7510 O O . ASP B 1 417 ? 69.801 26.573 -35.821 1.00 30.68 417 ASP B O 1
ATOM 7515 N N . GLN B 1 418 ? 68.927 28.392 -36.839 1.00 29.22 418 GLN B N 1
ATOM 7516 C CA . GLN B 1 418 ? 67.557 27.860 -36.892 1.00 29.77 418 GLN B CA 1
ATOM 7517 C C . GLN B 1 418 ? 67.465 26.564 -37.671 1.00 33.32 418 GLN B C 1
ATOM 7518 O O . GLN B 1 418 ? 66.714 25.675 -37.285 1.00 33.28 418 GLN B O 1
ATOM 7524 N N . TYR B 1 419 ? 68.266 26.431 -38.740 1.00 31.27 419 TYR B N 1
ATOM 7525 C CA . TYR B 1 419 ? 68.313 25.180 -39.506 1.00 30.34 419 TYR B CA 1
ATOM 7526 C C . TYR B 1 419 ? 69.145 24.118 -38.794 1.00 31.12 419 TYR B C 1
ATOM 7527 O O . TYR B 1 419 ? 68.775 22.952 -38.837 1.00 32.09 419 TYR B O 1
ATOM 7536 N N . LEU B 1 420 ? 70.242 24.517 -38.119 1.00 28.34 420 LEU B N 1
ATOM 7537 C CA . LEU B 1 420 ? 71.080 23.572 -37.351 1.00 28.40 420 LEU B CA 1
ATOM 7538 C C . LEU B 1 420 ? 70.262 22.966 -36.217 1.00 30.97 420 LEU B C 1
ATOM 7539 O O . LEU B 1 420 ? 70.339 21.760 -35.992 1.00 29.88 420 LEU B O 1
ATOM 7544 N N . ALA B 1 421 ? 69.431 23.797 -35.548 1.00 28.03 421 ALA B N 1
ATOM 7545 C CA . ALA B 1 421 ? 68.568 23.367 -34.432 1.00 28.01 421 ALA B CA 1
ATOM 7546 C C . ALA B 1 421 ? 67.577 22.288 -34.867 1.00 31.46 421 ALA B C 1
ATOM 7547 O O . ALA B 1 421 ? 67.341 21.332 -34.130 1.00 30.74 421 ALA B O 1
ATOM 7549 N N . LYS B 1 422 ? 67.045 22.411 -36.081 1.00 29.07 422 LYS B N 1
ATOM 7550 C CA . LYS B 1 422 ? 66.066 21.464 -36.598 1.00 29.58 422 LYS B CA 1
ATOM 7551 C C . LYS B 1 422 ? 66.701 20.241 -37.270 1.00 32.90 422 LYS B C 1
ATOM 7552 O O . LYS B 1 422 ? 66.319 19.107 -36.981 1.00 32.20 422 LYS B O 1
ATOM 7558 N N . TYR B 1 423 ? 67.647 20.483 -38.190 1.00 29.30 423 TYR B N 1
ATOM 7559 C CA . TYR B 1 423 ? 68.247 19.458 -39.049 1.00 29.57 423 TYR B CA 1
ATOM 7560 C C . TYR B 1 423 ? 69.578 18.872 -38.593 1.00 32.46 423 TYR B C 1
ATOM 7561 O O . TYR B 1 423 ? 70.029 17.910 -39.213 1.00 32.94 423 TYR B O 1
ATOM 7570 N N . VAL B 1 424 ? 70.242 19.469 -37.591 1.00 28.48 424 VAL B N 1
ATOM 7571 C CA . VAL B 1 424 ? 71.524 18.951 -37.077 1.00 28.40 424 VAL B CA 1
ATOM 7572 C C . VAL B 1 424 ? 71.407 18.691 -35.556 1.00 32.79 424 VAL B C 1
ATOM 7573 O O . VAL B 1 424 ? 72.373 18.795 -34.799 1.00 30.76 424 VAL B O 1
ATOM 7577 N N . ARG B 1 425 ? 70.196 18.327 -35.116 1.00 32.15 425 ARG B N 1
ATOM 7578 C CA . ARG B 1 425 ? 69.960 17.971 -33.714 1.00 32.32 425 ARG B CA 1
ATOM 7579 C C . ARG B 1 425 ? 70.603 16.595 -33.464 1.00 35.16 425 ARG B C 1
ATOM 7580 O O . ARG B 1 425 ? 70.935 15.875 -34.411 1.00 33.52 425 ARG B O 1
ATOM 7588 N N . GLY B 1 426 ? 70.768 16.245 -32.200 1.00 32.66 426 GLY B N 1
ATOM 7589 C CA . GLY B 1 426 ? 71.233 14.921 -31.822 1.00 31.83 426 GLY B CA 1
ATOM 7590 C C . GLY B 1 426 ? 70.060 13.965 -31.821 1.00 36.93 426 GLY B C 1
ATOM 7591 O O . GLY B 1 426 ? 68.903 14.395 -31.927 1.00 35.78 426 GLY B O 1
ATOM 7592 N N . SER B 1 427 ? 70.344 12.653 -31.718 1.00 32.71 427 SER B N 1
ATOM 7593 C CA . SER B 1 427 ? 69.288 11.662 -31.649 1.00 33.57 427 SER B CA 1
ATOM 7594 C C . SER B 1 427 ? 68.604 11.705 -30.259 1.00 40.68 427 SER B C 1
ATOM 7595 O O . SER B 1 427 ? 69.173 12.247 -29.304 1.00 38.87 427 SER B O 1
ATOM 7598 N N . ASN B 1 428 ? 67.383 11.129 -30.160 1.00 40.64 428 ASN B N 1
ATOM 7599 C CA . ASN B 1 428 ? 66.616 10.996 -28.907 1.00 41.32 428 ASN B CA 1
ATOM 7600 C C . ASN B 1 428 ? 66.680 12.209 -27.931 1.00 47.02 428 ASN B C 1
ATOM 7601 O O . ASN B 1 428 ? 67.088 12.059 -26.772 1.00 49.11 428 ASN B O 1
ATOM 7606 N N . GLY B 1 429 ? 66.300 13.386 -28.403 1.00 42.06 429 GLY B N 1
ATOM 7607 C CA . GLY B 1 429 ? 66.242 14.571 -27.544 1.00 41.31 429 GLY B CA 1
ATOM 7608 C C . GLY B 1 429 ? 67.490 15.420 -27.357 1.00 41.79 429 GLY B C 1
ATOM 7609 O O . GLY B 1 429 ? 67.398 16.505 -26.777 1.00 40.70 429 GLY B O 1
ATOM 7610 N N . MET B 1 430 ? 68.658 14.967 -27.851 1.00 34.42 430 MET B N 1
ATOM 7611 C CA . MET B 1 430 ? 69.892 15.750 -27.719 1.00 32.02 430 MET B CA 1
ATOM 7612 C C . MET B 1 430 ? 69.845 17.022 -28.617 1.00 33.05 430 MET B C 1
ATOM 7613 O O . MET B 1 430 ? 69.489 16.935 -29.794 1.00 31.90 430 MET B O 1
ATOM 7618 N N . ASP B 1 431 ? 70.154 18.200 -28.042 1.00 30.29 431 ASP B N 1
ATOM 7619 C CA . ASP B 1 431 ? 70.158 19.454 -28.799 1.00 31.03 431 ASP B CA 1
ATOM 7620 C C . ASP B 1 431 ? 71.354 19.497 -29.776 1.00 32.64 431 ASP B C 1
ATOM 7621 O O . ASP B 1 431 ? 72.339 18.766 -29.601 1.00 30.61 431 ASP B O 1
ATOM 7626 N N . HIS B 1 432 ? 71.250 20.338 -30.816 1.00 28.03 432 HIS B N 1
ATOM 7627 C CA . HIS B 1 432 ? 72.264 20.449 -31.870 1.00 27.51 432 HIS B CA 1
ATOM 7628 C C . HIS B 1 432 ? 73.589 20.980 -31.362 1.00 29.29 432 HIS B C 1
ATOM 7629 O O . HIS B 1 432 ? 74.627 20.619 -31.910 1.00 27.54 432 HIS B O 1
ATOM 7636 N N . VAL B 1 433 ? 73.564 21.862 -30.345 1.00 26.36 433 VAL B N 1
ATOM 7637 C CA . VAL B 1 433 ? 74.807 22.447 -29.826 1.00 26.75 433 VAL B CA 1
ATOM 7638 C C . VAL B 1 433 ? 75.685 21.332 -29.252 1.00 28.55 433 VAL B C 1
ATOM 7639 O O . VAL B 1 433 ? 76.865 21.248 -29.589 1.00 25.59 433 VAL B O 1
ATOM 7643 N N . GLN B 1 434 ? 75.091 20.478 -28.406 1.00 26.73 434 GLN B N 1
ATOM 7644 C CA . GLN B 1 434 ? 75.785 19.339 -27.791 1.00 26.08 434 GLN B CA 1
ATOM 7645 C C . GLN B 1 434 ? 76.199 18.294 -28.857 1.00 27.91 434 GLN B C 1
ATOM 7646 O O . GLN B 1 434 ? 77.324 17.797 -28.816 1.00 26.01 434 GLN B O 1
ATOM 7652 N N . ARG B 1 435 ? 75.300 17.963 -29.794 1.00 24.10 435 ARG B N 1
ATOM 7653 C CA . ARG B 1 435 ? 75.601 16.995 -30.849 1.00 24.52 435 ARG B CA 1
ATOM 7654 C C . ARG B 1 435 ? 76.836 17.419 -31.679 1.00 26.59 435 ARG B C 1
ATOM 7655 O O . ARG B 1 435 ? 77.766 16.626 -31.845 1.00 26.18 435 ARG B O 1
ATOM 7663 N N . ILE B 1 436 ? 76.834 18.662 -32.198 1.00 25.25 436 ILE B N 1
ATOM 7664 C CA . ILE B 1 436 ? 77.949 19.176 -33.015 1.00 24.74 436 ILE B CA 1
ATOM 7665 C C . ILE B 1 436 ? 79.226 19.215 -32.172 1.00 27.95 436 ILE B C 1
ATOM 7666 O O . ILE B 1 436 ? 80.300 18.867 -32.665 1.00 26.19 436 ILE B O 1
ATOM 7671 N N . LYS B 1 437 ? 79.103 19.644 -30.901 1.00 25.44 437 LYS B N 1
ATOM 7672 C CA . LYS B 1 437 ? 80.238 19.729 -29.987 1.00 24.59 437 LYS B CA 1
ATOM 7673 C C . LYS B 1 437 ? 80.921 18.351 -29.822 1.00 25.92 437 LYS B C 1
ATOM 7674 O O . LYS B 1 437 ? 82.136 18.243 -29.960 1.00 25.52 437 LYS B O 1
ATOM 7680 N N . ILE B 1 438 ? 80.139 17.310 -29.519 1.00 23.60 438 ILE B N 1
ATOM 7681 C CA . ILE B 1 438 ? 80.677 15.951 -29.332 1.00 23.40 438 ILE B CA 1
ATOM 7682 C C . ILE B 1 438 ? 81.409 15.466 -30.595 1.00 26.26 438 ILE B C 1
ATOM 7683 O O . ILE B 1 438 ? 82.533 14.955 -30.526 1.00 24.68 438 ILE B O 1
ATOM 7688 N N . LEU B 1 439 ? 80.752 15.596 -31.734 1.00 24.38 439 LEU B N 1
ATOM 7689 C CA . LEU B 1 439 ? 81.299 15.095 -32.995 1.00 23.99 439 LEU B CA 1
ATOM 7690 C C . LEU B 1 439 ? 82.520 15.896 -33.480 1.00 26.23 439 LEU B C 1
ATOM 7691 O O . LEU B 1 439 ? 83.451 15.294 -34.015 1.00 25.16 439 LEU B O 1
ATOM 7696 N N . LYS B 1 440 ? 82.576 17.206 -33.186 1.00 23.69 440 LYS B N 1
ATOM 7697 C CA . LYS B 1 440 ? 83.781 17.995 -33.518 1.00 23.58 440 LYS B CA 1
ATOM 7698 C C . LYS B 1 440 ? 84.940 17.593 -32.596 1.00 25.74 440 LYS B C 1
ATOM 7699 O O . LYS B 1 440 ? 86.094 17.579 -33.031 1.00 23.73 440 LYS B O 1
ATOM 7705 N N . LEU B 1 441 ? 84.624 17.225 -31.345 1.00 23.18 441 LEU B N 1
ATOM 7706 C CA . LEU B 1 441 ? 85.644 16.734 -30.406 1.00 22.73 441 LEU B CA 1
ATOM 7707 C C . LEU B 1 441 ? 86.255 15.408 -30.947 1.00 24.87 441 LEU B C 1
ATOM 7708 O O . LEU B 1 441 ? 87.484 15.252 -30.996 1.00 22.54 441 LEU B O 1
ATOM 7713 N N . MET B 1 442 ? 85.392 14.498 -31.415 1.00 21.56 442 MET B N 1
ATOM 7714 C CA . MET B 1 442 ? 85.860 13.241 -31.994 1.00 21.28 442 MET B CA 1
ATOM 7715 C C . MET B 1 442 ? 86.663 13.494 -33.276 1.00 24.61 442 MET B C 1
ATOM 7716 O O . MET B 1 442 ? 87.708 12.874 -33.461 1.00 23.77 442 MET B O 1
ATOM 7721 N N . TRP B 1 443 ? 86.175 14.388 -34.161 1.00 23.01 443 TRP B N 1
ATOM 7722 C CA . TRP B 1 443 ? 86.917 14.689 -35.391 1.00 22.21 443 TRP B CA 1
ATOM 7723 C C . TRP B 1 443 ? 88.296 15.290 -35.062 1.00 24.25 443 TRP B C 1
ATOM 7724 O O . TRP B 1 443 ? 89.270 14.948 -35.714 1.00 22.37 443 TRP B O 1
ATOM 7735 N N . ASP B 1 444 ? 88.384 16.179 -34.060 1.00 22.78 444 ASP B N 1
ATOM 7736 C CA . ASP B 1 444 ? 89.686 16.756 -33.706 1.00 22.93 444 ASP B CA 1
ATOM 7737 C C . ASP B 1 444 ? 90.637 15.668 -33.151 1.00 25.13 444 ASP B C 1
ATOM 7738 O O . ASP B 1 444 ? 91.851 15.740 -33.339 1.00 24.50 444 ASP B O 1
ATOM 7743 N N . ALA B 1 445 ? 90.070 14.633 -32.517 1.00 22.91 445 ALA B N 1
ATOM 7744 C CA . ALA B 1 445 ? 90.856 13.533 -32.002 1.00 23.17 445 ALA B CA 1
ATOM 7745 C C . ALA B 1 445 ? 91.467 12.671 -33.111 1.00 27.01 445 ALA B C 1
ATOM 7746 O O . ALA B 1 445 ? 92.529 12.090 -32.883 1.00 25.39 445 ALA B O 1
ATOM 7748 N N . ILE B 1 446 ? 90.788 12.526 -34.279 1.00 24.09 446 ILE B N 1
ATOM 7749 C CA . ILE B 1 446 ? 91.273 11.578 -35.294 1.00 24.91 446 ILE B CA 1
ATOM 7750 C C . ILE B 1 446 ? 91.451 12.096 -36.743 1.00 26.07 446 ILE B C 1
ATOM 7751 O O . ILE B 1 446 ? 92.235 11.480 -37.470 1.00 27.06 446 ILE B O 1
ATOM 7756 N N . GLY B 1 447 ? 90.670 13.090 -37.185 1.00 22.47 447 GLY B N 1
ATOM 7757 C CA . GLY B 1 447 ? 90.685 13.554 -38.582 1.00 22.61 447 GLY B CA 1
ATOM 7758 C C . GLY B 1 447 ? 91.244 14.933 -38.887 1.00 23.84 447 GLY B C 1
ATOM 7759 O O . GLY B 1 447 ? 91.653 15.192 -40.026 1.00 23.37 447 GLY B O 1
ATOM 7760 N N . SER B 1 448 ? 91.284 15.838 -37.877 1.00 20.53 448 SER B N 1
ATOM 7761 C CA . SER B 1 448 ? 91.907 17.165 -38.055 1.00 20.60 448 SER B CA 1
ATOM 7762 C C . SER B 1 448 ? 93.413 16.900 -38.308 1.00 24.19 448 SER B C 1
ATOM 7763 O O . SER B 1 448 ? 93.880 15.751 -38.128 1.00 21.96 448 SER B O 1
ATOM 7766 N N . GLU B 1 449 ? 94.190 17.949 -38.646 1.00 21.49 449 GLU B N 1
ATOM 7767 C CA . GLU B 1 449 ? 95.632 17.728 -38.863 1.00 20.99 449 GLU B CA 1
ATOM 7768 C C . GLU B 1 449 ? 96.291 17.228 -37.553 1.00 25.76 449 GLU B C 1
ATOM 7769 O O . GLU B 1 449 ? 97.187 16.387 -37.592 1.00 25.16 449 GLU B O 1
ATOM 7775 N N . PHE B 1 450 ? 95.814 17.729 -36.415 1.00 21.36 450 PHE B N 1
ATOM 7776 C CA . PHE B 1 450 ? 96.248 17.308 -35.059 1.00 20.78 450 PHE B CA 1
ATOM 7777 C C . PHE B 1 450 ? 95.936 15.793 -34.870 1.00 23.97 450 PHE B C 1
ATOM 7778 O O . PHE B 1 450 ? 96.805 15.048 -34.414 1.00 23.53 450 PHE B O 1
ATOM 7786 N N . GLY B 1 451 ? 94.725 15.359 -35.236 1.00 21.17 451 GLY B N 1
ATOM 7787 C CA . GLY B 1 451 ? 94.345 13.938 -35.170 1.00 21.87 451 GLY B CA 1
ATOM 7788 C C . GLY B 1 451 ? 95.249 13.083 -36.051 1.00 24.65 451 GLY B C 1
ATOM 7789 O O . GLY B 1 451 ? 95.708 12.005 -35.639 1.00 23.54 451 GLY B O 1
ATOM 7790 N N . GLY B 1 452 ? 95.529 13.573 -37.258 1.00 21.22 452 GLY B N 1
ATOM 7791 C CA . GLY B 1 452 ? 96.397 12.883 -38.217 1.00 21.41 452 GLY B CA 1
ATOM 7792 C C . GLY B 1 452 ? 97.824 12.752 -37.697 1.00 24.95 452 GLY B C 1
ATOM 7793 O O . GLY B 1 452 ? 98.429 11.683 -37.785 1.00 22.65 452 GLY B O 1
ATOM 7794 N N . ARG B 1 453 ? 98.361 13.845 -37.114 1.00 22.28 453 ARG B N 1
ATOM 7795 C CA . ARG B 1 453 ? 99.700 13.838 -36.509 1.00 21.59 453 ARG B CA 1
ATOM 7796 C C . ARG B 1 453 ? 99.706 12.841 -35.329 1.00 24.51 453 ARG B C 1
ATOM 7797 O O . ARG B 1 453 ? 100.693 12.124 -35.154 1.00 24.35 453 ARG B O 1
ATOM 7805 N N . HIS B 1 454 ? 98.635 12.817 -34.506 1.00 21.95 454 HIS B N 1
ATOM 7806 C CA . HIS B 1 454 ? 98.565 11.888 -33.366 1.00 21.39 454 HIS B CA 1
ATOM 7807 C C . HIS B 1 454 ? 98.571 10.423 -33.828 1.00 24.89 454 HIS B C 1
ATOM 7808 O O . HIS B 1 454 ? 99.218 9.588 -33.199 1.00 24.42 454 HIS B O 1
ATOM 7815 N N . GLU B 1 455 ? 97.935 10.138 -34.968 1.00 20.09 455 GLU B N 1
ATOM 7816 C CA . GLU B 1 455 ? 97.969 8.774 -35.514 1.00 20.78 455 GLU B CA 1
ATOM 7817 C C . GLU B 1 455 ? 99.420 8.462 -35.949 1.00 24.61 455 GLU B C 1
ATOM 7818 O O . GLU B 1 455 ? 99.934 7.410 -35.604 1.00 24.14 455 GLU B O 1
ATOM 7824 N N . LEU B 1 456 ? 100.092 9.397 -36.659 1.00 22.51 456 LEU B N 1
ATOM 7825 C CA . LEU B 1 456 ? 101.484 9.193 -37.076 1.00 22.05 456 LEU B CA 1
ATOM 7826 C C . LEU B 1 456 ? 102.385 8.935 -35.840 1.00 24.05 456 LEU B C 1
ATOM 7827 O O . LEU B 1 456 ? 103.254 8.065 -35.878 1.00 23.03 456 LEU B O 1
ATOM 7832 N N . TYR B 1 457 ? 102.165 9.712 -34.776 1.00 21.84 457 TYR B N 1
ATOM 7833 C CA . TYR B 1 457 ? 102.900 9.605 -33.511 1.00 22.64 457 TYR B CA 1
ATOM 7834 C C . TYR B 1 457 ? 102.702 8.214 -32.867 1.00 25.95 457 TYR B C 1
ATOM 7835 O O . TYR B 1 457 ? 103.685 7.560 -32.512 1.00 25.84 457 TYR B O 1
ATOM 7844 N N . GLU B 1 458 ? 101.440 7.787 -32.673 1.00 22.50 458 GLU B N 1
ATOM 7845 C CA . GLU B 1 458 ? 101.144 6.497 -32.016 1.00 22.26 458 GLU B CA 1
ATOM 7846 C C . GLU B 1 458 ? 101.692 5.330 -32.819 1.00 27.19 458 GLU B C 1
ATOM 7847 O O . GLU B 1 458 ? 102.182 4.369 -32.234 1.00 26.88 458 GLU B O 1
ATOM 7853 N N . ILE B 1 459 ? 101.680 5.439 -34.154 1.00 23.05 459 ILE B N 1
ATOM 7854 C CA . ILE B 1 459 ? 102.229 4.362 -34.969 1.00 23.00 459 ILE B CA 1
ATOM 7855 C C . ILE B 1 459 ? 103.760 4.266 -34.822 1.00 26.94 459 ILE B C 1
ATOM 7856 O O . ILE B 1 459 ? 104.298 3.166 -34.739 1.00 26.89 459 ILE B O 1
ATOM 7861 N N . ASN B 1 460 ? 104.452 5.416 -34.839 1.00 23.88 460 ASN B N 1
ATOM 7862 C CA . ASN B 1 460 ? 105.908 5.457 -34.933 1.00 24.80 460 ASN B CA 1
ATOM 7863 C C . ASN B 1 460 ? 106.761 5.914 -33.768 1.00 30.62 460 ASN B C 1
ATOM 7864 O O . ASN B 1 460 ? 107.963 5.710 -33.840 1.00 29.97 460 ASN B O 1
ATOM 7869 N N . TYR B 1 461 ? 106.227 6.640 -32.800 1.00 31.16 461 TYR B N 1
ATOM 7870 C CA . TYR B 1 461 ? 107.122 7.338 -31.860 1.00 32.17 461 TYR B CA 1
ATOM 7871 C C . TYR B 1 461 ? 108.183 6.441 -31.157 1.00 33.50 461 TYR B C 1
ATOM 7872 O O . TYR B 1 461 ? 109.280 6.949 -30.961 1.00 33.45 461 TYR B O 1
ATOM 7881 N N . SER B 1 462 ? 107.905 5.161 -30.809 1.00 28.36 462 SER B N 1
ATOM 7882 C CA . SER B 1 462 ? 108.968 4.406 -30.110 1.00 27.39 462 SER B CA 1
ATOM 7883 C C . SER B 1 462 ? 109.859 3.577 -31.060 1.00 31.91 462 SER B C 1
ATOM 7884 O O . SER B 1 462 ? 110.776 2.895 -30.604 1.00 31.96 462 SER B O 1
ATOM 7887 N N . GLY B 1 463 ? 109.601 3.665 -32.361 1.00 27.90 463 GLY B N 1
ATOM 7888 C CA . GLY B 1 463 ? 110.379 2.934 -33.349 1.00 27.01 463 GLY B CA 1
ATOM 7889 C C . GLY B 1 463 ? 109.558 2.420 -34.515 1.00 27.97 463 GLY B C 1
ATOM 7890 O O . GLY B 1 463 ? 108.326 2.391 -34.455 1.00 26.85 463 GLY B O 1
ATOM 7891 N N . SER B 1 464 ? 110.251 1.978 -35.570 1.00 23.02 464 SER B N 1
ATOM 7892 C CA . SER B 1 464 ? 109.594 1.383 -36.735 1.00 23.43 464 SER B CA 1
ATOM 7893 C C . SER B 1 464 ? 108.898 0.069 -36.324 1.00 25.71 464 SER B C 1
ATOM 7894 O O . SER B 1 464 ? 109.230 -0.496 -35.274 1.00 23.17 464 SER B O 1
ATOM 7897 N N . GLN B 1 465 ? 107.957 -0.420 -37.155 1.00 23.98 465 GLN B N 1
ATOM 7898 C CA . GLN B 1 465 ? 107.228 -1.676 -36.894 1.00 23.84 465 GLN B CA 1
ATOM 7899 C C . GLN B 1 465 ? 108.190 -2.852 -36.708 1.00 25.83 465 GLN B C 1
ATOM 7900 O O . GLN B 1 465 ? 107.989 -3.669 -35.807 1.00 25.73 465 GLN B O 1
ATOM 7906 N N . ASP B 1 466 ? 109.250 -2.932 -37.541 1.00 23.29 466 ASP B N 1
ATOM 7907 C CA . ASP B 1 466 ? 110.233 -4.013 -37.400 1.00 23.75 466 ASP B CA 1
ATOM 7908 C C . ASP B 1 466 ? 111.042 -3.852 -36.120 1.00 28.10 466 ASP B C 1
ATOM 7909 O O . ASP B 1 466 ? 111.233 -4.833 -35.417 1.00 26.56 466 ASP B O 1
ATOM 7914 N N A GLU B 1 467 ? 111.536 -2.633 -35.836 0.50 25.86 467 GLU B N 1
ATOM 7915 N N B GLU B 1 467 ? 111.528 -2.631 -35.829 0.50 24.50 467 GLU B N 1
ATOM 7916 C CA A GLU B 1 467 ? 112.379 -2.360 -34.672 0.50 26.23 467 GLU B CA 1
ATOM 7917 C CA B GLU B 1 467 ? 112.362 -2.374 -34.654 0.50 24.19 467 GLU B CA 1
ATOM 7918 C C A GLU B 1 467 ? 111.701 -2.679 -33.340 0.50 27.74 467 GLU B C 1
ATOM 7919 C C B GLU B 1 467 ? 111.690 -2.695 -33.335 0.50 26.76 467 GLU B C 1
ATOM 7920 O O A GLU B 1 467 ? 112.329 -3.307 -32.486 0.50 26.88 467 GLU B O 1
ATOM 7921 O O B GLU B 1 467 ? 112.311 -3.331 -32.481 0.50 25.85 467 GLU B O 1
ATOM 7932 N N . ILE B 1 468 ? 110.427 -2.273 -33.164 1.00 23.25 468 ILE B N 1
ATOM 7933 C CA . ILE B 1 468 ? 109.690 -2.546 -31.904 1.00 23.21 468 ILE B CA 1
ATOM 7934 C C . ILE B 1 468 ? 109.549 -4.086 -31.710 1.00 26.00 468 ILE B C 1
ATOM 7935 O O . ILE B 1 468 ? 109.754 -4.599 -30.601 1.00 24.96 468 ILE B O 1
ATOM 7940 N N . ARG B 1 469 ? 109.305 -4.815 -32.830 1.00 21.76 469 ARG B N 1
ATOM 7941 C CA . ARG B 1 469 ? 109.189 -6.278 -32.797 1.00 22.48 469 ARG B CA 1
ATOM 7942 C C . ARG B 1 469 ? 110.538 -6.944 -32.521 1.00 26.99 469 ARG B C 1
ATOM 7943 O O . ARG B 1 469 ? 110.604 -7.880 -31.714 1.00 25.92 469 ARG B O 1
ATOM 7951 N N . LEU B 1 470 ? 111.617 -6.450 -33.165 1.00 24.48 470 LEU B N 1
ATOM 7952 C CA . LEU B 1 470 ? 112.986 -6.976 -32.947 1.00 25.20 470 LEU B CA 1
ATOM 7953 C C . LEU B 1 470 ? 113.379 -6.824 -31.482 1.00 26.95 470 LEU B C 1
ATOM 7954 O O . LEU B 1 470 ? 113.913 -7.760 -30.889 1.00 26.57 470 LEU B O 1
ATOM 7959 N N . GLN B 1 471 ? 113.062 -5.662 -30.895 1.00 23.62 471 GLN B N 1
ATOM 7960 C CA . GLN B 1 471 ? 113.384 -5.351 -29.498 1.00 23.93 471 GLN B CA 1
ATOM 7961 C C . GLN B 1 471 ? 112.569 -6.190 -28.538 1.00 27.80 471 GLN B C 1
ATOM 7962 O O . GLN B 1 471 ? 113.062 -6.573 -27.479 1.00 26.05 471 GLN B O 1
ATOM 7968 N N . CYS B 1 472 ? 111.332 -6.529 -28.936 1.00 25.24 472 CYS B N 1
ATOM 7969 C CA . CYS B 1 472 ? 110.485 -7.415 -28.135 1.00 23.99 472 CYS B CA 1
ATOM 7970 C C . CYS B 1 472 ? 111.117 -8.824 -28.120 1.00 26.01 472 CYS B C 1
ATOM 7971 O O . CYS B 1 472 ? 111.248 -9.438 -27.054 1.00 22.89 472 CYS B O 1
ATOM 7974 N N . LEU B 1 473 ? 111.569 -9.308 -29.295 1.00 24.46 473 LEU B N 1
ATOM 7975 C CA . LEU B 1 473 ? 112.249 -10.602 -29.386 1.00 23.53 473 LEU B CA 1
ATOM 7976 C C . LEU B 1 473 ? 113.569 -10.576 -28.565 1.00 27.95 473 LEU B C 1
ATOM 7977 O O . LEU B 1 473 ? 113.839 -11.513 -27.813 1.00 27.04 473 LEU B O 1
ATOM 7982 N N . ARG B 1 474 ? 114.378 -9.500 -28.713 1.00 26.72 474 ARG B N 1
ATOM 7983 C CA . ARG B 1 474 ? 115.661 -9.375 -27.992 1.00 27.20 474 ARG B CA 1
ATOM 7984 C C . ARG B 1 474 ? 115.467 -9.437 -26.471 1.00 28.25 474 ARG B C 1
ATOM 7985 O O . ARG B 1 474 ? 116.226 -10.106 -25.788 1.00 28.42 474 ARG B O 1
ATOM 7993 N N . GLN B 1 475 ? 114.415 -8.808 -25.960 1.00 26.49 475 GLN B N 1
ATOM 7994 C CA . GLN B 1 475 ? 114.118 -8.844 -24.529 1.00 26.72 475 GLN B CA 1
ATOM 7995 C C . GLN B 1 475 ? 113.823 -10.291 -24.077 1.00 29.92 475 GLN B C 1
ATOM 7996 O O . GLN B 1 475 ? 114.333 -10.733 -23.043 1.00 27.98 475 GLN B O 1
ATOM 8002 N N . ALA B 1 476 ? 112.990 -11.016 -24.853 1.00 26.08 476 ALA B N 1
ATOM 8003 C CA . ALA B 1 476 ? 112.643 -12.402 -24.550 1.00 25.52 476 ALA B CA 1
ATOM 8004 C C . ALA B 1 476 ? 113.931 -13.252 -24.487 1.00 28.83 476 ALA B C 1
ATOM 8005 O O . ALA B 1 476 ? 114.103 -14.020 -23.552 1.00 27.01 476 ALA B O 1
ATOM 8007 N N A GLN B 1 477 ? 114.847 -13.061 -25.448 0.50 26.92 477 GLN B N 1
ATOM 8008 N N B GLN B 1 477 ? 114.843 -13.064 -25.453 0.50 26.49 477 GLN B N 1
ATOM 8009 C CA A GLN B 1 477 ? 116.098 -13.815 -25.511 0.50 27.12 477 GLN B CA 1
ATOM 8010 C CA B GLN B 1 477 ? 116.102 -13.799 -25.500 0.50 26.46 477 GLN B CA 1
ATOM 8011 C C A GLN B 1 477 ? 117.099 -13.435 -24.397 0.50 31.78 477 GLN B C 1
ATOM 8012 C C B GLN B 1 477 ? 117.052 -13.424 -24.347 0.50 31.30 477 GLN B C 1
ATOM 8013 O O A GLN B 1 477 ? 117.603 -14.331 -23.713 0.50 30.95 477 GLN B O 1
ATOM 8014 O O B GLN B 1 477 ? 117.481 -14.307 -23.597 0.50 30.25 477 GLN B O 1
ATOM 8025 N N . ASN B 1 478 ? 117.359 -12.125 -24.200 1.00 28.86 478 ASN B N 1
ATOM 8026 C CA . ASN B 1 478 ? 118.302 -11.609 -23.176 1.00 28.83 478 ASN B CA 1
ATOM 8027 C C . ASN B 1 478 ? 117.886 -11.874 -21.736 1.00 33.52 478 ASN B C 1
ATOM 8028 O O . ASN B 1 478 ? 118.744 -12.119 -20.892 1.00 33.54 478 ASN B O 1
ATOM 8033 N N . SER B 1 479 ? 116.581 -11.853 -21.455 1.00 29.15 479 SER B N 1
ATOM 8034 C CA . SER B 1 479 ? 116.074 -12.057 -20.098 1.00 29.12 479 SER B CA 1
ATOM 8035 C C . SER B 1 479 ? 116.123 -13.515 -19.636 1.00 33.43 479 SER B C 1
ATOM 8036 O O . SER B 1 479 ? 116.012 -13.765 -18.441 1.00 33.34 479 SER B O 1
ATOM 8039 N N . GLY B 1 480 ? 116.188 -14.457 -20.577 1.00 30.92 480 GLY B N 1
ATOM 8040 C CA . GLY B 1 480 ? 116.084 -15.881 -20.272 1.00 29.98 480 GLY B CA 1
ATOM 8041 C C . GLY B 1 480 ? 114.663 -16.398 -20.482 1.00 33.36 480 GLY B C 1
ATOM 8042 O O . GLY B 1 480 ? 114.431 -17.605 -20.385 1.00 31.46 480 GLY B O 1
ATOM 8043 N N . ASN B 1 481 ? 113.680 -15.496 -20.780 1.00 28.90 481 ASN B N 1
ATOM 8044 C CA . ASN B 1 481 ? 112.290 -15.912 -21.044 1.00 28.14 481 ASN B CA 1
ATOM 8045 C C . ASN B 1 481 ? 112.201 -16.937 -22.176 1.00 29.18 481 ASN B C 1
ATOM 8046 O O . ASN B 1 481 ? 111.514 -17.945 -22.026 1.00 28.07 481 ASN B O 1
ATOM 8051 N N . MET B 1 482 ? 112.903 -16.682 -23.291 1.00 26.79 482 MET B N 1
ATOM 8052 C CA . MET B 1 482 ? 112.921 -17.592 -24.452 1.00 26.00 482 MET B CA 1
ATOM 8053 C C . MET B 1 482 ? 113.493 -18.960 -24.085 1.00 32.49 482 MET B C 1
ATOM 8054 O O . MET B 1 482 ? 112.927 -19.973 -24.502 1.00 30.65 482 MET B O 1
ATOM 8059 N N . ASP B 1 483 ? 114.582 -18.997 -23.279 1.00 30.40 483 ASP B N 1
ATOM 8060 C CA . ASP B 1 483 ? 115.177 -20.265 -22.839 1.00 30.31 483 ASP B CA 1
ATOM 8061 C C . ASP B 1 483 ? 114.218 -21.062 -21.965 1.00 32.77 483 ASP B C 1
ATOM 8062 O O . ASP B 1 483 ? 114.194 -22.282 -22.052 1.00 31.70 483 ASP B O 1
ATOM 8067 N N . LYS B 1 484 ? 113.422 -20.384 -21.148 1.00 28.85 484 LYS B N 1
ATOM 8068 C CA . LYS B 1 484 ? 112.438 -21.062 -20.305 1.00 29.57 484 LYS B CA 1
ATOM 8069 C C . LYS B 1 484 ? 111.278 -21.624 -21.160 1.00 31.00 484 LYS B C 1
ATOM 8070 O O . LYS B 1 484 ? 110.832 -22.742 -20.923 1.00 30.15 484 LYS B O 1
ATOM 8076 N N . MET B 1 485 ? 110.809 -20.854 -22.168 1.00 25.91 485 MET B N 1
ATOM 8077 C CA . MET B 1 485 ? 109.769 -21.352 -23.089 1.00 24.69 485 MET B CA 1
ATOM 8078 C C . MET B 1 485 ? 110.355 -22.551 -23.863 1.00 28.58 485 MET B C 1
ATOM 8079 O O . MET B 1 485 ? 109.685 -23.575 -24.012 1.00 27.38 485 MET B O 1
ATOM 8084 N N . MET B 1 486 ? 111.639 -22.434 -24.305 1.00 26.80 486 MET B N 1
ATOM 8085 C CA . MET B 1 486 ? 112.343 -23.498 -25.033 1.00 26.42 486 MET B CA 1
ATOM 8086 C C . MET B 1 486 ? 112.488 -24.784 -24.200 1.00 30.84 486 MET B C 1
ATOM 8087 O O . MET B 1 486 ? 112.372 -25.879 -24.758 1.00 29.59 486 MET B O 1
ATOM 8092 N N . ALA B 1 487 ? 112.710 -24.657 -22.878 1.00 28.25 487 ALA B N 1
ATOM 8093 C CA . ALA B 1 487 ? 112.825 -25.838 -21.990 1.00 29.33 487 ALA B CA 1
ATOM 8094 C C . ALA B 1 487 ? 111.523 -26.653 -22.024 1.00 31.49 487 ALA B C 1
ATOM 8095 O O . ALA B 1 487 ? 111.582 -27.876 -22.012 1.00 29.31 487 ALA B O 1
ATOM 8097 N N . MET B 1 488 ? 110.362 -25.981 -22.147 1.00 30.01 488 MET B N 1
ATOM 8098 C CA . MET B 1 488 ? 109.077 -26.678 -22.249 1.00 30.84 488 MET B CA 1
ATOM 8099 C C . MET B 1 488 ? 108.956 -27.438 -23.594 1.00 31.37 488 MET B C 1
ATOM 8100 O O . MET B 1 488 ? 108.529 -28.593 -23.618 1.00 29.41 488 MET B O 1
ATOM 8105 N N . VAL B 1 489 ? 109.354 -26.793 -24.705 1.00 26.69 489 VAL B N 1
ATOM 8106 C CA . VAL B 1 489 ? 109.335 -27.405 -26.038 1.00 25.15 489 VAL B CA 1
ATOM 8107 C C . VAL B 1 489 ? 110.307 -28.594 -26.073 1.00 27.98 489 VAL B C 1
ATOM 8108 O O . VAL B 1 489 ? 109.940 -29.665 -26.567 1.00 27.85 489 VAL B O 1
ATOM 8112 N N . ASP B 1 490 ? 111.533 -28.423 -25.507 1.00 24.86 490 ASP B N 1
ATOM 8113 C CA . ASP B 1 490 ? 112.510 -29.514 -25.429 1.00 24.92 490 ASP B CA 1
ATOM 8114 C C . ASP B 1 490 ? 112.000 -30.682 -24.575 1.00 29.06 490 ASP B C 1
ATOM 8115 O O . ASP B 1 490 ? 112.269 -31.834 -24.918 1.00 27.80 490 ASP B O 1
ATOM 8120 N N . ARG B 1 491 ? 111.226 -30.399 -23.503 1.00 26.85 491 ARG B N 1
ATOM 8121 C CA . ARG B 1 491 ? 110.635 -31.467 -22.676 1.00 26.99 491 ARG B CA 1
ATOM 8122 C C . ARG B 1 491 ? 109.628 -32.268 -23.549 1.00 28.93 491 ARG B C 1
ATOM 8123 O O . ARG B 1 491 ? 109.684 -33.499 -23.585 1.00 28.19 491 ARG B O 1
ATOM 8131 N N . CYS B 1 492 ? 108.746 -31.561 -24.270 1.00 25.75 492 CYS B N 1
ATOM 8132 C CA . CYS B 1 492 ? 107.769 -32.193 -25.162 1.00 25.74 492 CYS B CA 1
ATOM 8133 C C . CYS B 1 492 ? 108.466 -33.124 -26.158 1.00 28.15 492 CYS B C 1
ATOM 8134 O O . CYS B 1 492 ? 108.098 -34.296 -26.277 1.00 28.61 492 CYS B O 1
ATOM 8137 N N . LEU B 1 493 ? 109.500 -32.603 -26.840 1.00 25.09 493 LEU B N 1
ATOM 8138 C CA . LEU B 1 493 ? 110.306 -33.351 -27.818 1.00 25.32 493 LEU B CA 1
ATOM 8139 C C . LEU B 1 493 ? 111.003 -34.590 -27.205 1.00 29.57 493 LEU B C 1
ATOM 8140 O O . LEU B 1 493 ? 111.131 -35.625 -27.862 1.00 29.03 493 LEU B O 1
ATOM 8145 N N . SER B 1 494 ? 111.448 -34.486 -25.946 1.00 26.64 494 SER B N 1
ATOM 8146 C CA . SER B 1 494 ? 112.152 -35.600 -25.284 1.00 26.91 494 SER B CA 1
ATOM 8147 C C . SER B 1 494 ? 111.232 -36.777 -24.939 1.00 29.48 494 SER B C 1
ATOM 8148 O O . SER B 1 494 ? 111.736 -37.853 -24.608 1.00 29.65 494 SER B O 1
ATOM 8151 N N . GLU B 1 495 ? 109.900 -36.561 -24.977 1.00 26.29 495 GLU B N 1
ATOM 8152 C CA . GLU B 1 495 ? 108.896 -37.560 -24.573 1.00 25.98 495 GLU B CA 1
ATOM 8153 C C . GLU B 1 495 ? 108.544 -38.598 -25.646 1.00 29.59 495 GLU B C 1
ATOM 8154 O O . GLU B 1 495 ? 107.786 -39.535 -25.374 1.00 29.47 495 GLU B O 1
ATOM 8160 N N . TYR B 1 496 ? 109.197 -38.521 -26.803 1.00 25.92 496 TYR B N 1
ATOM 8161 C CA . TYR B 1 496 ? 109.005 -39.513 -27.865 1.00 25.19 496 TYR B CA 1
ATOM 8162 C C . TYR B 1 496 ? 110.201 -39.458 -28.801 1.00 30.37 496 TYR B C 1
ATOM 8163 O O . TYR B 1 496 ? 110.989 -38.511 -28.746 1.00 30.66 496 TYR B O 1
ATOM 8172 N N . ASP B 1 497 ? 110.314 -40.450 -29.675 1.00 27.12 497 ASP B N 1
ATOM 8173 C CA . ASP B 1 497 ? 111.344 -40.495 -30.707 1.00 27.00 497 ASP B CA 1
ATOM 8174 C C . ASP B 1 497 ? 110.773 -41.246 -31.919 1.00 31.85 497 ASP B C 1
ATOM 8175 O O . ASP B 1 497 ? 109.570 -41.548 -31.928 1.00 29.43 497 ASP B O 1
ATOM 8180 N N . GLN B 1 498 ? 111.619 -41.568 -32.924 1.00 29.22 498 GLN B N 1
ATOM 8181 C CA . GLN B 1 498 ? 111.161 -42.237 -34.150 1.00 29.75 498 GLN B CA 1
ATOM 8182 C C . GLN B 1 498 ? 110.623 -43.655 -33.918 1.00 34.12 498 GLN B C 1
ATOM 8183 O O . GLN B 1 498 ? 110.018 -44.217 -34.830 1.00 34.88 498 GLN B O 1
ATOM 8189 N N . ASP B 1 499 ? 110.836 -44.230 -32.709 1.00 31.49 499 ASP B N 1
ATOM 8190 C CA . ASP B 1 499 ? 110.351 -45.569 -32.359 1.00 32.35 499 ASP B CA 1
ATOM 8191 C C . ASP B 1 499 ? 109.078 -45.581 -31.496 1.00 36.23 499 ASP B C 1
ATOM 8192 O O . ASP B 1 499 ? 108.468 -46.627 -31.345 1.00 37.58 499 ASP B O 1
ATOM 8197 N N . GLY B 1 500 ? 108.690 -44.441 -30.930 1.00 29.85 500 GLY B N 1
ATOM 8198 C CA . GLY B 1 500 ? 107.503 -44.372 -30.089 1.00 28.75 500 GLY B CA 1
ATOM 8199 C C . GLY B 1 500 ? 107.694 -43.470 -28.895 1.00 31.00 500 GLY B C 1
ATOM 8200 O O . GLY B 1 500 ? 108.588 -42.624 -28.904 1.00 27.02 500 GLY B O 1
ATOM 8201 N N . TRP B 1 501 ? 106.852 -43.644 -27.862 1.00 27.98 501 TRP B N 1
ATOM 8202 C CA . TRP B 1 501 ? 106.923 -42.827 -26.649 1.00 28.39 501 TRP B CA 1
ATOM 8203 C C . TRP B 1 501 ? 108.171 -43.185 -25.846 1.00 32.34 501 TRP B C 1
ATOM 8204 O O . TRP B 1 501 ? 108.612 -44.327 -25.878 1.00 31.04 501 TRP B O 1
ATOM 8215 N N . THR B 1 502 ? 108.741 -42.219 -25.140 1.00 30.24 502 THR B N 1
ATOM 8216 C CA . THR B 1 502 ? 109.869 -42.534 -24.251 1.00 31.27 502 THR B CA 1
ATOM 8217 C C . THR B 1 502 ? 109.337 -42.463 -22.809 1.00 35.91 502 THR B C 1
ATOM 8218 O O . THR B 1 502 ? 110.081 -42.696 -21.872 1.00 35.17 502 THR B O 1
ATOM 8222 N N . VAL B 1 503 ? 108.064 -42.069 -22.645 1.00 33.52 503 VAL B N 1
ATOM 8223 C CA . VAL B 1 503 ? 107.415 -41.949 -21.330 1.00 33.00 503 VAL B CA 1
ATOM 8224 C C . VAL B 1 503 ? 106.505 -43.166 -21.108 1.00 36.03 503 VAL B C 1
ATOM 8225 O O . VAL B 1 503 ? 105.870 -43.605 -22.065 1.00 34.51 503 VAL B O 1
ATOM 8229 N N . PRO B 1 504 ? 106.436 -43.742 -19.888 1.00 33.83 504 PRO B N 1
ATOM 8230 C CA . PRO B 1 504 ? 105.663 -44.992 -19.709 1.00 33.40 504 PRO B CA 1
ATOM 8231 C C . PRO B 1 504 ? 104.141 -44.876 -19.583 1.00 35.93 504 PRO B C 1
ATOM 8232 O O . PRO B 1 504 ? 103.472 -45.907 -19.615 1.00 35.43 504 PRO B O 1
ATOM 8236 N N . HIS B 1 505 ? 103.586 -43.664 -19.417 1.00 31.65 505 HIS B N 1
ATOM 8237 C CA . HIS B 1 505 ? 102.130 -43.540 -19.214 1.00 30.49 505 HIS B CA 1
ATOM 8238 C C . HIS B 1 505 ? 101.292 -43.601 -20.495 1.00 33.12 505 HIS B C 1
ATOM 8239 O O . HIS B 1 505 ? 100.076 -43.758 -20.414 1.00 32.43 505 HIS B O 1
ATOM 8246 N N . LEU B 1 506 ? 101.927 -43.475 -21.662 1.00 30.34 506 LEU B N 1
ATOM 8247 C CA . LEU B 1 506 ? 101.210 -43.447 -22.943 1.00 28.95 506 LEU B CA 1
ATOM 8248 C C . LEU B 1 506 ? 101.290 -44.742 -23.709 1.00 32.83 506 LEU B C 1
ATOM 8249 O O . LEU B 1 506 ? 102.278 -45.473 -23.601 1.00 31.09 506 LEU B O 1
ATOM 8254 N N . HIS B 1 507 ? 100.245 -45.025 -24.497 1.00 29.18 507 HIS B N 1
ATOM 8255 C CA . HIS B 1 507 ? 100.184 -46.266 -25.257 1.00 31.63 507 HIS B CA 1
ATOM 8256 C C . HIS B 1 507 ? 100.811 -46.103 -26.618 1.00 34.45 507 HIS B C 1
ATOM 8257 O O . HIS B 1 507 ? 100.432 -45.203 -27.382 1.00 32.38 507 HIS B O 1
ATOM 8264 N N . ASN B 1 508 ? 101.742 -47.009 -26.949 1.00 32.03 508 ASN B N 1
ATOM 8265 C CA . ASN B 1 508 ? 102.328 -47.057 -28.284 1.00 31.05 508 ASN B CA 1
ATOM 8266 C C . ASN B 1 508 ? 101.262 -47.570 -29.261 1.00 32.73 508 ASN B C 1
ATOM 8267 O O . ASN B 1 508 ? 100.273 -48.162 -28.833 1.00 31.79 508 ASN B O 1
ATOM 8272 N N . ASN B 1 509 ? 101.433 -47.305 -30.556 1.00 29.74 509 ASN B N 1
ATOM 8273 C CA . ASN B 1 509 ? 100.419 -47.638 -31.561 1.00 30.73 509 ASN B CA 1
ATOM 8274 C C . ASN B 1 509 ? 100.610 -48.981 -32.263 1.00 34.65 509 ASN B C 1
ATOM 8275 O O . ASN B 1 509 ? 99.889 -49.258 -33.215 1.00 34.34 509 ASN B O 1
ATOM 8280 N N . ASP B 1 510 ? 101.561 -49.821 -31.808 1.00 34.11 510 ASP B N 1
ATOM 8281 C CA . ASP B 1 510 ? 101.847 -51.142 -32.395 1.00 35.07 510 ASP B CA 1
ATOM 8282 C C . ASP B 1 510 ? 100.614 -52.027 -32.558 1.00 37.94 510 ASP B C 1
ATOM 8283 O O . ASP B 1 510 ? 100.534 -52.813 -33.506 1.00 36.77 510 ASP B O 1
ATOM 8288 N N . ASP B 1 511 ? 99.674 -51.924 -31.617 1.00 34.78 511 ASP B N 1
ATOM 8289 C CA . ASP B 1 511 ? 98.448 -52.735 -31.619 1.00 34.33 511 ASP B CA 1
ATOM 8290 C C . ASP B 1 511 ? 97.356 -52.188 -32.548 1.00 36.81 511 ASP B C 1
ATOM 8291 O O . ASP B 1 511 ? 96.373 -52.882 -32.807 1.00 37.65 511 ASP B O 1
ATOM 8296 N N . ILE B 1 512 ? 97.500 -50.942 -33.035 1.00 30.71 512 ILE B N 1
ATOM 8297 C CA . ILE B 1 512 ? 96.458 -50.335 -33.875 1.00 29.88 512 ILE B CA 1
ATOM 8298 C C . ILE B 1 512 ? 96.958 -49.807 -35.238 1.00 34.78 512 ILE B C 1
ATOM 8299 O O . ILE B 1 512 ? 96.122 -49.537 -36.107 1.00 34.47 512 ILE B O 1
ATOM 8304 N N . ASN B 1 513 ? 98.288 -49.632 -35.426 1.00 30.54 513 ASN B N 1
ATOM 8305 C CA . ASN B 1 513 ? 98.809 -49.116 -36.695 1.00 31.18 513 ASN B CA 1
ATOM 8306 C C . ASN B 1 513 ? 98.579 -50.157 -37.788 1.00 36.79 513 ASN B C 1
ATOM 8307 O O . ASN B 1 513 ? 99.032 -51.295 -37.659 1.00 36.34 513 ASN B O 1
ATOM 8312 N N A MET B 1 514 ? 97.825 -49.762 -38.836 0.50 33.61 514 MET B N 1
ATOM 8313 N N B MET B 1 514 ? 97.868 -49.781 -38.843 0.50 36.54 514 MET B N 1
ATOM 8314 C CA A MET B 1 514 ? 97.422 -50.623 -39.960 0.50 34.18 514 MET B CA 1
ATOM 8315 C CA B MET B 1 514 ? 97.519 -50.738 -39.891 0.50 38.46 514 MET B CA 1
ATOM 8316 C C A MET B 1 514 ? 98.315 -50.556 -41.200 0.50 37.05 514 MET B C 1
ATOM 8317 C C B MET B 1 514 ? 98.337 -50.595 -41.186 0.50 38.97 514 MET B C 1
ATOM 8318 O O A MET B 1 514 ? 97.996 -51.226 -42.181 0.50 35.11 514 MET B O 1
ATOM 8319 O O B MET B 1 514 ? 98.028 -51.275 -42.167 0.50 37.14 514 MET B O 1
ATOM 8328 N N . LEU B 1 515 ? 99.392 -49.751 -41.183 1.00 34.24 515 LEU B N 1
ATOM 8329 C CA . LEU B 1 515 ? 100.244 -49.521 -42.374 1.00 34.08 515 LEU B CA 1
ATOM 8330 C C . LEU B 1 515 ? 100.954 -50.775 -42.919 1.00 39.48 515 LEU B C 1
ATOM 8331 O O . LEU B 1 515 ? 100.968 -50.956 -44.135 1.00 38.82 515 LEU B O 1
ATOM 8336 N N . ASP B 1 516 ? 101.486 -51.640 -42.057 1.00 38.72 516 ASP B N 1
ATOM 8337 C CA . ASP B 1 516 ? 102.120 -52.900 -42.5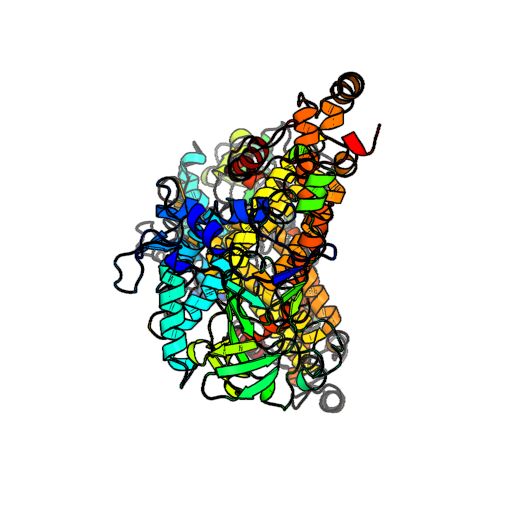00 1.00 40.06 516 ASP B CA 1
ATOM 8338 C C . ASP B 1 516 ? 101.103 -53.742 -43.278 1.00 47.21 516 ASP B C 1
ATOM 8339 O O . ASP B 1 516 ? 101.366 -54.117 -44.419 1.00 47.01 516 ASP B O 1
ATOM 8344 N N . LYS B 1 517 ? 99.912 -53.953 -42.679 1.00 45.75 517 LYS B N 1
ATOM 8345 C CA . LYS B 1 517 ? 98.802 -54.716 -43.262 1.00 46.55 517 LYS B CA 1
ATOM 8346 C C . LYS B 1 517 ? 98.288 -54.139 -44.585 1.00 51.43 517 LYS B C 1
ATOM 8347 O O . LYS B 1 517 ? 97.821 -54.903 -45.429 1.00 51.67 517 LYS B O 1
ATOM 8353 N N A LEU B 1 518 ? 98.404 -52.816 -44.782 0.60 47.23 518 LEU B N 1
ATOM 8354 N N B LEU B 1 518 ? 98.411 -52.806 -44.767 0.40 47.46 518 LEU B N 1
ATOM 8355 C CA A LEU B 1 518 ? 97.965 -52.182 -46.022 0.60 46.92 518 LEU B CA 1
ATOM 8356 C CA B LEU B 1 518 ? 97.963 -52.047 -45.938 0.40 47.19 518 LEU B CA 1
ATOM 8357 C C A LEU B 1 518 ? 99.041 -52.145 -47.104 0.60 50.88 518 LEU B C 1
ATOM 8358 C C B LEU B 1 518 ? 99.009 -51.902 -47.062 0.40 50.57 518 LEU B C 1
ATOM 8359 O O A LEU B 1 518 ? 98.710 -52.273 -48.285 0.60 51.31 518 LEU B O 1
ATOM 8360 O O B LEU B 1 518 ? 98.628 -51.726 -48.223 0.40 50.17 518 LEU B O 1
ATOM 8369 N N . LEU B 1 519 ? 100.309 -51.912 -46.717 1.00 46.47 519 LEU B N 1
ATOM 8370 C CA . LEU B 1 519 ? 101.409 -51.704 -47.674 1.00 45.91 519 LEU B CA 1
ATOM 8371 C C . LEU B 1 519 ? 102.353 -52.859 -47.939 1.00 50.80 519 LEU B C 1
ATOM 8372 O O . LEU B 1 519 ? 103.040 -52.816 -48.960 1.00 50.88 519 LEU B O 1
ATOM 8377 N N . LYS B 1 520 ? 102.477 -53.812 -47.004 1.00 48.33 520 LYS B N 1
ATOM 8378 C CA . LYS B 1 520 ? 103.401 -54.951 -47.137 1.00 66.51 520 LYS B CA 1
ATOM 8379 C C . LYS B 1 520 ? 102.722 -56.246 -47.594 1.00 99.09 520 LYS B C 1
ATOM 8380 O O . LYS B 1 520 ? 101.544 -56.255 -47.941 1.00 71.23 520 LYS B O 1
#

Secondary structure (DSSP, 8-state):
--GGGG-S-SSS---HHHHHHHT-SS-EEEETTEE-S-TTTSTTTHHHHHHHHHHHHHTT-HHHHHHHEEE-SSSSS-EEEGGGS---SHHHHHHHHHHHHHHHHTTTT---S-HHHHHHHHHHHHH-GGGGGGGHHHHHHHHHHHHHHT--EEEE-SPPSS-TTS-TTS-TTTB-EEEEE-SSEEEEEEEEEEEETGGG-SEEEEE------S-GGG-EEEEEETTSTTEEEE----HHHHHHHH--TTTSTTHHHH---EEEEEEEEEEEEGGGEEEES-HHHHHHHHHHSSGGGTHHHHHHHHHHHHHHHHHHHHHHHHHHHTGGGSHHHHHHHHHHHHHHHHHHHHHHHHHHT-EE-STT-EE--HHHHHHHHHHHHHHHHHHHHHHHHHHGGGGTSS-S-HHHHT-HHHHHHHHHHSPPSTT--HHHHHHHHHHHHHHHTSHHHHHHHHHHHHTT--HHHHHHHHHHHHHHHSHHHHHHHHHHHHHHTEETTEESSTTSPPSTTT--HHHH--/--GGGG-S-SSS---HHHHHHHTSSS--EEETTEE-S-TTTSTTTHHHHHHHHHHHHHTT-TTTHHHHEEE-SSSS--EEEGGGS---SHHHHHHHHHHHHHHHHTTTT---S-HHHHHHHHHHHHH-GGGGGGGHHHHHHHHHHHHHHT--EEEE-SPPSS-TTS-GGG-TTTB-EEEEE-SSEEEEEEEEEEEETGGG-SEEEEE--SSS---S-GGG-EEEEEETTSTTEEEE----HHHHHHHH--TTTSTTHHHH---EEEEEEEEEEEEGGGEEEES-HHHHHHHHHHSSGGGTHHHHHHHHHHHHHHHHHHHHHHHHHHHTGGGSHHHHHHHHHHHHHHHHHHHHHHHHHHT-EE-STT-EE--HHHHHHHHHHHHHHHHHHHHHHHHHHGGGGTSS-S-HHHHTSHHHHHHHHHHSPPSTT--HHHHHHHHHHHHHHHTSHHHHHHHHHHHHTT--HHHHHHHHHHHHHHHTHHHHHHHHHHHHHHTEETTEESSTTSPPSTTT--HHHHH-